Protein AF-A0A497BKS3-F1 (afdb_monomer_lite)

Structure (mmCIF, N/CA/C/O backbone):
data_AF-A0A497BKS3-F1
#
_entry.id   AF-A0A497BKS3-F1
#
loop_
_atom_site.group_PDB
_atom_site.id
_atom_site.type_symbol
_atom_site.label_atom_id
_atom_site.label_alt_id
_atom_site.label_comp_id
_atom_site.label_asym_id
_atom_site.label_entity_id
_atom_site.label_seq_id
_atom_site.pdbx_PDB_ins_code
_atom_site.Cartn_x
_atom_site.Cartn_y
_atom_site.Cartn_z
_atom_site.occupancy
_atom_site.B_iso_or_equiv
_atom_site.auth_seq_id
_atom_site.auth_comp_id
_atom_site.auth_asym_id
_atom_site.auth_atom_id
_atom_site.pdbx_PDB_model_num
ATOM 1 N N . MET A 1 1 ? -3.572 24.750 6.680 1.00 25.14 1 MET A N 1
ATOM 2 C CA . MET A 1 1 ? -2.100 24.705 6.804 1.00 25.14 1 MET A CA 1
ATOM 3 C C . MET A 1 1 ? -1.810 23.325 7.353 1.00 25.14 1 MET A C 1
ATOM 5 O O . MET A 1 1 ? -1.751 23.183 8.559 1.00 25.14 1 MET A O 1
ATOM 9 N N . GLY A 1 2 ? -1.791 22.319 6.482 1.00 28.73 2 GLY A N 1
ATOM 10 C CA . GLY A 1 2 ? -1.471 20.941 6.836 1.00 28.73 2 GLY A CA 1
ATOM 11 C C . GLY A 1 2 ? -0.106 20.646 6.243 1.00 28.73 2 GLY A C 1
ATOM 12 O O . GLY A 1 2 ? 0.082 20.780 5.038 1.00 28.73 2 GLY A O 1
ATOM 13 N N . TYR A 1 3 ? 0.873 20.403 7.099 1.00 28.45 3 TYR A N 1
ATOM 14 C CA . TYR A 1 3 ? 2.101 19.734 6.706 1.00 28.45 3 TYR A CA 1
ATOM 15 C C . TYR A 1 3 ? 2.083 18.457 7.533 1.00 28.45 3 TYR A C 1
ATOM 17 O O . TYR A 1 3 ? 2.384 18.503 8.723 1.00 28.45 3 TYR A O 1
ATOM 25 N N . ALA A 1 4 ? 1.661 17.345 6.930 1.00 34.66 4 ALA A N 1
ATOM 26 C CA . ALA A 1 4 ? 1.991 16.041 7.481 1.00 34.66 4 ALA A CA 1
ATOM 27 C C . ALA A 1 4 ? 3.530 15.965 7.528 1.00 34.66 4 ALA A C 1
ATOM 29 O O . ALA A 1 4 ? 4.181 16.273 6.520 1.00 34.66 4 ALA A O 1
ATOM 30 N N . PRO A 1 5 ? 4.150 15.686 8.686 1.00 37.88 5 PRO A N 1
ATOM 31 C CA . PRO A 1 5 ? 5.596 15.568 8.743 1.00 37.88 5 PRO A CA 1
ATOM 32 C C . PRO A 1 5 ? 6.027 14.369 7.877 1.00 37.88 5 PRO A C 1
ATOM 34 O O . PRO A 1 5 ? 5.493 13.276 8.062 1.00 37.88 5 PRO A O 1
ATOM 37 N N . PRO A 1 6 ? 6.975 14.548 6.936 1.00 40.56 6 PRO A N 1
ATOM 38 C CA . PRO A 1 6 ? 7.472 13.453 6.108 1.00 40.56 6 PRO A CA 1
ATOM 39 C C . PRO A 1 6 ? 8.180 12.404 6.970 1.00 40.56 6 PRO A C 1
ATOM 41 O O . PRO A 1 6 ? 8.740 12.727 8.021 1.00 40.56 6 PRO A O 1
ATOM 44 N N . CYS A 1 7 ? 8.248 11.163 6.483 1.00 52.78 7 CYS A N 1
ATOM 45 C CA . CYS A 1 7 ? 8.791 9.987 7.184 1.00 52.78 7 CYS A CA 1
ATOM 46 C C . CYS A 1 7 ? 10.278 10.076 7.629 1.00 52.78 7 CYS A C 1
ATOM 48 O O . CYS A 1 7 ? 10.841 9.097 8.118 1.00 52.78 7 CYS A O 1
ATOM 50 N N . SER A 1 8 ? 10.961 11.217 7.479 1.00 40.84 8 SER A N 1
ATOM 51 C CA . SER A 1 8 ? 12.393 11.363 7.751 1.00 40.84 8 SER A CA 1
ATOM 52 C C . SER A 1 8 ? 12.710 12.325 8.903 1.00 40.84 8 SER A C 1
ATOM 54 O O . SER A 1 8 ? 12.978 13.508 8.686 1.00 40.84 8 SER A O 1
ATOM 56 N N . SER A 1 9 ? 12.851 11.790 10.115 1.00 32.81 9 SER A N 1
ATOM 57 C CA . SER A 1 9 ? 13.706 12.378 11.158 1.00 32.81 9 SER A CA 1
ATOM 58 C C . SER A 1 9 ? 14.798 11.399 11.608 1.00 32.81 9 SER A C 1
ATOM 60 O O . SER A 1 9 ? 15.088 11.233 12.787 1.00 32.81 9 SER A O 1
ATOM 62 N N . SER A 1 10 ? 15.500 10.762 10.662 1.00 30.55 10 SER A N 1
ATOM 63 C CA . SER A 1 10 ? 16.844 10.254 10.963 1.00 30.55 10 SER A CA 1
ATOM 64 C C . SER A 1 10 ? 17.753 10.220 9.732 1.00 30.55 10 SER A C 1
ATOM 66 O O . SER A 1 10 ? 17.563 9.439 8.809 1.00 30.55 10 SER A O 1
ATOM 68 N N . TYR A 1 11 ? 18.801 11.052 9.730 1.00 27.12 11 TYR A N 1
ATOM 69 C CA . TYR A 1 11 ? 19.960 10.831 8.867 1.00 27.12 11 TYR A CA 1
ATOM 70 C C . TYR A 1 11 ? 21.242 10.807 9.688 1.00 27.12 11 TYR A C 1
ATOM 72 O O . TYR A 1 11 ? 21.665 11.786 10.308 1.00 27.12 11 TYR A O 1
ATOM 80 N N . ALA A 1 12 ? 21.856 9.628 9.657 1.00 26.31 12 ALA A N 1
ATOM 81 C CA . ALA A 1 12 ? 23.197 9.352 10.118 1.00 26.31 12 ALA A CA 1
ATOM 82 C C . ALA A 1 12 ? 24.221 10.245 9.400 1.00 26.31 12 ALA A C 1
ATOM 84 O O . ALA A 1 12 ? 24.181 10.457 8.189 1.00 26.31 12 ALA A O 1
ATOM 85 N N . THR A 1 13 ? 25.189 10.742 10.163 1.00 23.56 13 THR A N 1
ATOM 86 C CA . THR A 1 13 ? 26.330 11.503 9.655 1.00 23.56 13 THR A CA 1
ATOM 87 C C . THR A 1 13 ? 27.236 10.616 8.798 1.00 23.56 13 THR A C 1
ATOM 89 O O . THR A 1 13 ? 27.955 9.775 9.342 1.00 23.56 13 THR A O 1
ATOM 92 N N . ALA A 1 14 ? 27.264 10.833 7.482 1.00 25.80 14 ALA A N 1
ATOM 93 C CA . ALA A 1 14 ? 28.309 10.308 6.608 1.00 25.80 14 ALA A CA 1
ATOM 94 C C . ALA A 1 14 ? 29.429 11.350 6.448 1.00 25.80 14 ALA A C 1
ATOM 96 O O . ALA A 1 14 ? 29.218 12.477 6.001 1.00 25.80 14 ALA A O 1
ATOM 97 N N . SER A 1 15 ? 30.638 10.973 6.858 1.00 23.19 15 SER A N 1
ATOM 98 C CA . SER A 1 15 ? 31.871 11.720 6.627 1.00 23.19 15 SER A CA 1
ATOM 99 C C . SER A 1 15 ? 32.245 11.688 5.145 1.00 23.19 15 SER A C 1
ATOM 101 O O . SER A 1 15 ? 32.394 10.611 4.574 1.00 23.19 15 SER A O 1
ATOM 103 N N . VAL A 1 16 ? 32.440 12.860 4.543 1.00 23.47 16 VAL A N 1
ATOM 104 C CA . VAL A 1 16 ? 32.932 13.002 3.167 1.00 23.47 16 VAL A CA 1
ATOM 105 C C . VAL A 1 16 ? 34.448 12.799 3.153 1.00 23.47 16 VAL A C 1
ATOM 107 O O . VAL A 1 16 ? 35.199 13.691 3.554 1.00 23.47 16 VAL A O 1
ATOM 110 N N . ASP A 1 17 ? 34.897 11.635 2.688 1.00 25.89 17 ASP A N 1
ATOM 111 C CA . ASP A 1 17 ? 36.270 11.437 2.224 1.00 25.89 17 ASP A CA 1
ATOM 112 C C . ASP A 1 17 ? 36.370 11.906 0.763 1.00 25.89 17 ASP A C 1
ATOM 114 O O . ASP A 1 17 ? 35.601 11.487 -0.101 1.00 25.89 17 ASP A O 1
ATOM 118 N N . PHE A 1 18 ? 37.320 12.802 0.484 1.00 24.38 18 PHE A N 1
ATOM 119 C CA . PHE A 1 18 ? 37.656 13.223 -0.876 1.00 24.38 18 PHE A CA 1
ATOM 120 C C . PHE A 1 18 ? 38.315 12.053 -1.622 1.00 24.38 18 PHE A C 1
ATOM 122 O O . PHE A 1 18 ? 39.501 11.781 -1.429 1.00 24.38 18 PHE A O 1
ATOM 129 N N . VAL A 1 19 ? 37.558 11.386 -2.492 1.00 29.52 19 VAL A N 1
ATOM 130 C CA . VAL A 1 19 ? 38.089 10.507 -3.539 1.00 29.52 19 VAL A CA 1
ATOM 131 C C . VAL A 1 19 ? 38.097 11.313 -4.838 1.00 29.52 19 VAL A C 1
ATOM 133 O O . VAL A 1 19 ? 37.049 11.775 -5.279 1.00 29.52 19 VAL A O 1
ATOM 136 N N . GLU A 1 20 ? 39.273 11.526 -5.439 1.00 32.50 20 GLU A N 1
ATOM 137 C CA . GLU A 1 20 ? 39.366 12.005 -6.825 1.00 32.50 20 GLU A CA 1
ATOM 138 C C . GLU A 1 20 ? 38.725 10.946 -7.731 1.00 32.50 20 GLU A C 1
ATOM 140 O O . GLU A 1 20 ? 39.265 9.855 -7.918 1.00 32.50 20 GLU A O 1
ATOM 145 N N . THR A 1 21 ? 37.540 11.248 -8.254 1.00 31.16 21 THR A N 1
ATOM 146 C CA . THR A 1 21 ? 36.845 10.415 -9.232 1.00 31.16 21 THR A CA 1
ATOM 147 C C . THR A 1 21 ? 37.613 10.487 -10.551 1.00 31.16 21 THR A C 1
ATOM 149 O O . THR A 1 21 ? 37.584 11.505 -11.239 1.00 31.16 21 THR A O 1
ATOM 152 N N . ILE A 1 22 ? 38.321 9.416 -10.918 1.00 37.28 22 ILE A N 1
ATOM 153 C CA . ILE A 1 22 ? 38.728 9.210 -12.310 1.00 37.28 22 ILE A CA 1
ATOM 154 C C . ILE A 1 22 ? 37.453 8.801 -13.045 1.00 37.28 22 ILE A C 1
ATOM 156 O O . ILE A 1 22 ? 37.012 7.661 -12.923 1.00 37.28 22 ILE A O 1
ATOM 160 N N . ALA A 1 23 ? 36.829 9.741 -13.754 1.00 33.19 23 ALA A N 1
ATOM 161 C CA . ALA A 1 23 ? 35.797 9.405 -14.722 1.00 33.19 23 ALA A CA 1
ATOM 162 C C . ALA A 1 23 ? 36.478 8.628 -15.855 1.00 33.19 23 ALA A C 1
ATOM 164 O O . ALA A 1 23 ? 37.223 9.201 -16.649 1.00 33.19 23 ALA A O 1
ATOM 165 N N . VAL A 1 24 ? 36.286 7.310 -15.885 1.00 37.81 24 VAL A N 1
ATOM 166 C CA . VAL A 1 24 ? 36.506 6.550 -17.113 1.00 37.81 24 VAL A CA 1
ATOM 167 C C . VAL A 1 24 ? 35.293 6.877 -17.982 1.00 37.81 24 VAL A C 1
ATOM 169 O O . VAL A 1 24 ? 34.177 6.625 -17.524 1.00 37.81 24 VAL A O 1
ATOM 172 N N . PRO A 1 25 ? 35.452 7.505 -19.158 1.00 35.88 25 PRO A N 1
ATOM 173 C CA . PRO A 1 25 ? 34.321 7.692 -20.055 1.00 35.88 25 PRO A CA 1
ATOM 174 C C . PRO A 1 25 ? 33.686 6.319 -20.312 1.00 35.88 25 PRO A C 1
ATOM 176 O O . PRO A 1 25 ? 34.394 5.342 -20.546 1.00 35.88 25 PRO A O 1
ATOM 179 N N . HIS A 1 26 ? 32.359 6.234 -20.226 1.00 38.53 26 HIS A N 1
ATOM 180 C CA . HIS A 1 26 ? 31.582 4.996 -20.390 1.00 38.53 26 HIS A CA 1
ATOM 181 C C . HIS A 1 26 ? 31.691 4.363 -21.795 1.00 38.53 26 HIS A C 1
ATOM 183 O O . HIS A 1 26 ? 31.043 3.358 -22.077 1.00 38.53 26 HIS A O 1
ATOM 189 N N . VAL A 1 27 ? 32.530 4.909 -22.675 1.00 46.00 27 VAL A N 1
ATOM 190 C CA . VAL A 1 27 ? 32.670 4.484 -24.063 1.00 46.00 27 VAL A CA 1
ATOM 191 C C . VAL A 1 27 ? 33.885 3.554 -24.195 1.00 46.00 27 VAL A C 1
ATOM 193 O O . VAL A 1 27 ? 35.024 3.968 -23.988 1.00 46.00 27 VAL A O 1
ATOM 196 N N . GLY A 1 28 ? 33.646 2.281 -24.533 1.00 55.97 28 GLY A N 1
ATOM 197 C CA . GLY A 1 28 ? 34.661 1.404 -25.136 1.00 55.97 28 GLY A CA 1
ATOM 198 C C . GLY A 1 28 ? 35.427 0.419 -24.241 1.00 55.97 28 GLY A C 1
ATOM 199 O O . GLY A 1 28 ? 36.244 -0.336 -24.767 1.00 55.97 28 GLY A O 1
ATOM 200 N N . VAL A 1 29 ? 35.205 0.360 -22.921 1.00 61.00 29 VAL A N 1
ATOM 201 C CA . VAL A 1 29 ? 35.934 -0.599 -22.059 1.00 61.00 29 VAL A CA 1
ATOM 202 C C . VAL A 1 29 ? 35.124 -1.882 -21.844 1.00 61.00 29 VAL A C 1
ATOM 204 O O . VAL A 1 29 ? 34.075 -1.864 -21.204 1.00 61.00 29 VAL A O 1
ATOM 207 N N . ALA A 1 30 ? 35.645 -3.006 -22.346 1.00 68.19 30 ALA A N 1
ATOM 208 C CA . ALA A 1 30 ? 35.008 -4.320 -22.238 1.00 68.19 30 ALA A CA 1
ATOM 209 C C . ALA A 1 30 ? 34.857 -4.815 -20.778 1.00 68.19 30 ALA A C 1
ATOM 211 O O . ALA A 1 30 ? 35.669 -4.452 -19.927 1.00 68.19 30 ALA A O 1
ATOM 212 N N . PRO A 1 31 ? 33.892 -5.704 -20.472 1.00 78.00 31 PRO A N 1
ATOM 213 C CA . PRO A 1 31 ? 33.774 -6.380 -19.180 1.00 78.00 31 PRO A CA 1
ATOM 214 C C . PRO A 1 31 ? 35.076 -7.046 -18.721 1.00 78.00 31 PRO A C 1
ATOM 216 O O . PRO A 1 31 ? 35.797 -7.650 -19.520 1.00 78.00 31 PRO A O 1
ATOM 219 N N . GLY A 1 32 ? 35.358 -6.987 -17.417 1.00 75.62 32 GLY A N 1
ATOM 220 C CA . GLY A 1 32 ? 36.520 -7.636 -16.808 1.00 75.62 32 GLY A CA 1
ATOM 221 C C . GLY A 1 32 ? 37.460 -6.693 -16.056 1.00 75.62 32 GLY A C 1
ATOM 222 O O . GLY A 1 32 ? 37.139 -5.545 -15.756 1.00 75.62 32 GLY A O 1
ATOM 223 N N . GLU A 1 33 ? 38.626 -7.221 -15.688 1.00 75.06 33 GLU A N 1
ATOM 224 C CA . GLU A 1 33 ? 39.618 -6.517 -14.876 1.00 75.06 33 GLU A CA 1
ATOM 225 C C . GLU A 1 33 ? 40.635 -5.791 -15.769 1.00 75.06 33 GLU A C 1
ATOM 227 O O . GLU A 1 33 ? 41.401 -6.420 -16.501 1.00 75.06 33 GLU A O 1
ATOM 232 N N . HIS A 1 34 ? 40.669 -4.463 -15.672 1.00 74.19 34 HIS A N 1
ATOM 233 C CA . HIS A 1 34 ? 41.583 -3.600 -16.420 1.00 74.19 34 HIS A CA 1
ATOM 234 C C . HIS A 1 34 ? 42.559 -2.923 -15.472 1.00 74.19 34 HIS A C 1
ATOM 236 O O . HIS A 1 34 ? 42.179 -2.466 -14.397 1.00 74.19 34 HIS A O 1
ATOM 242 N N . SER A 1 35 ? 43.832 -2.860 -15.854 1.00 73.88 35 SER A N 1
ATOM 243 C CA . SER A 1 35 ? 44.886 -2.248 -15.039 1.00 73.88 35 SER A CA 1
ATOM 244 C C . SER A 1 35 ? 45.555 -1.109 -15.798 1.00 73.88 35 SER A C 1
ATOM 246 O O . SER A 1 35 ? 46.103 -1.323 -16.877 1.00 73.88 35 SER A O 1
ATOM 248 N N . PHE A 1 36 ? 45.560 0.084 -15.207 1.00 66.81 36 PHE A N 1
ATOM 249 C CA . PHE A 1 36 ? 46.140 1.299 -15.778 1.00 66.81 36 PHE A CA 1
ATOM 250 C C . PHE A 1 36 ? 47.328 1.775 -14.939 1.00 66.81 36 PHE A C 1
ATOM 252 O O . PHE A 1 36 ? 47.283 1.747 -13.712 1.00 66.81 36 PHE A O 1
ATOM 259 N N . GLU A 1 37 ? 48.396 2.244 -15.582 1.00 66.50 37 GLU A N 1
ATOM 260 C CA . GLU A 1 37 ? 49.531 2.878 -14.898 1.00 66.50 37 GLU A CA 1
ATOM 261 C C . GLU A 1 37 ? 49.322 4.397 -14.846 1.00 66.50 37 GLU A C 1
ATOM 263 O O . GLU A 1 37 ? 49.525 5.099 -15.837 1.00 66.50 37 GLU A O 1
ATOM 268 N N . VAL A 1 38 ? 48.957 4.929 -13.681 1.00 59.72 38 VAL A N 1
ATOM 269 C CA . VAL A 1 38 ? 48.827 6.375 -13.469 1.00 59.72 38 VAL A CA 1
ATOM 270 C C . VAL A 1 38 ? 50.166 6.933 -12.997 1.00 59.72 38 VAL A C 1
ATOM 272 O O . VAL A 1 38 ? 50.662 6.592 -11.923 1.00 59.72 38 VAL A O 1
ATOM 275 N N . SER A 1 39 ? 50.765 7.799 -13.814 1.00 58.97 39 SER A N 1
ATOM 276 C CA . SER A 1 39 ? 52.005 8.507 -13.485 1.00 58.97 39 SER A CA 1
ATOM 277 C C . SER A 1 39 ? 51.697 9.891 -12.916 1.00 58.97 39 SER A C 1
ATOM 279 O O . SER A 1 39 ? 51.091 10.709 -13.600 1.00 58.97 39 SER A O 1
ATOM 281 N N . TYR A 1 40 ? 52.173 10.202 -11.710 1.00 57.84 40 TYR A N 1
ATOM 282 C CA . TYR A 1 40 ? 52.029 11.529 -11.106 1.00 57.84 40 TYR A CA 1
ATOM 283 C C . TYR A 1 40 ? 53.370 12.102 -10.634 1.00 57.84 40 TYR A C 1
ATOM 285 O O . TYR A 1 40 ? 54.300 11.391 -10.240 1.00 57.84 40 TYR A O 1
ATOM 293 N N . LEU A 1 41 ? 53.491 13.429 -10.709 1.00 47.75 41 LEU A N 1
ATOM 294 C CA . LEU A 1 41 ? 54.695 14.156 -10.315 1.00 47.75 41 LEU A CA 1
ATOM 295 C C . LEU A 1 41 ? 54.733 14.356 -8.798 1.00 47.75 41 LEU A C 1
ATOM 297 O O . LEU A 1 41 ? 53.869 15.007 -8.215 1.00 47.75 41 LEU A O 1
ATOM 301 N N . ILE A 1 42 ? 55.802 13.884 -8.163 1.00 48.81 42 ILE A N 1
ATOM 302 C CA . ILE A 1 42 ? 56.135 14.220 -6.780 1.00 48.81 42 ILE A CA 1
ATOM 303 C C . ILE A 1 42 ? 57.217 15.307 -6.813 1.00 48.81 42 ILE A C 1
ATOM 305 O O . ILE A 1 42 ? 58.421 15.045 -6.874 1.00 48.81 42 ILE A O 1
ATOM 309 N N . GLY A 1 43 ? 56.777 16.567 -6.788 1.00 52.31 43 GLY A N 1
ATOM 310 C CA . GLY A 1 43 ? 57.653 17.736 -6.902 1.00 52.31 43 GLY A CA 1
ATOM 311 C C . GLY A 1 43 ? 58.213 17.954 -8.316 1.00 52.31 43 GLY A C 1
ATOM 312 O O . GLY A 1 43 ? 57.792 17.333 -9.282 1.00 52.31 43 GLY A O 1
ATOM 313 N N . ALA A 1 44 ? 59.184 18.863 -8.456 1.00 49.31 44 ALA A N 1
ATOM 314 C CA . ALA A 1 44 ? 59.601 19.391 -9.764 1.00 49.31 44 ALA A CA 1
ATOM 315 C C . ALA A 1 44 ? 60.424 18.431 -10.657 1.00 49.31 44 ALA A C 1
ATOM 317 O O . ALA A 1 44 ? 60.839 18.839 -11.738 1.00 49.31 44 ALA A O 1
ATOM 318 N N . THR A 1 45 ? 60.738 17.204 -10.213 1.00 45.91 45 THR A N 1
ATOM 319 C CA . THR A 1 45 ? 61.678 16.316 -10.943 1.00 45.91 45 THR A CA 1
ATOM 320 C C . THR A 1 45 ? 61.448 14.803 -10.809 1.00 45.91 45 THR A C 1
ATOM 322 O O . THR A 1 45 ? 62.165 14.056 -11.471 1.00 45.91 45 THR A O 1
ATOM 325 N N . ALA A 1 46 ? 60.502 14.318 -9.995 1.00 40.84 46 ALA A N 1
ATOM 326 C CA . ALA A 1 46 ? 60.291 12.878 -9.794 1.00 40.84 46 ALA A CA 1
ATOM 327 C C . ALA A 1 46 ? 58.885 12.452 -10.232 1.00 40.84 46 ALA A C 1
ATOM 329 O O . ALA A 1 46 ? 57.910 13.079 -9.832 1.00 40.84 46 ALA A O 1
ATOM 330 N N . ILE A 1 47 ? 58.798 11.384 -11.026 1.00 49.88 47 ILE A N 1
ATOM 331 C CA . ILE A 1 47 ? 57.544 10.752 -11.456 1.00 49.88 47 ILE A CA 1
ATOM 332 C C . ILE A 1 47 ? 57.387 9.456 -10.654 1.00 49.88 47 ILE A C 1
ATOM 334 O O . ILE A 1 47 ? 58.325 8.658 -10.598 1.00 49.88 47 ILE A O 1
ATOM 338 N N . ALA A 1 48 ? 56.237 9.275 -10.008 1.00 55.78 48 ALA A N 1
ATOM 339 C CA . ALA A 1 48 ? 55.823 8.024 -9.383 1.00 55.78 48 ALA A CA 1
ATOM 340 C C . ALA A 1 48 ? 54.694 7.399 -10.208 1.00 55.78 48 ALA A C 1
ATOM 342 O O . ALA A 1 48 ? 53.837 8.124 -10.705 1.00 55.78 48 ALA A O 1
ATOM 343 N N . THR A 1 49 ? 54.704 6.075 -10.346 1.00 60.44 49 THR A N 1
ATOM 344 C CA . THR A 1 49 ? 53.645 5.307 -11.011 1.00 60.44 49 THR A CA 1
ATOM 345 C C . THR A 1 49 ? 52.848 4.507 -9.991 1.00 60.44 49 THR A C 1
ATOM 347 O O . THR A 1 49 ? 53.424 3.885 -9.094 1.00 60.44 49 THR A O 1
ATOM 350 N N . GLN A 1 50 ? 51.527 4.515 -10.140 1.00 67.44 50 GLN A N 1
ATOM 351 C CA . GLN A 1 50 ? 50.596 3.668 -9.407 1.00 67.44 50 GLN A CA 1
ATOM 352 C C . GLN A 1 50 ? 49.760 2.871 -10.403 1.00 67.44 50 GLN A C 1
ATOM 354 O O . GLN A 1 50 ? 49.141 3.444 -11.294 1.00 67.44 50 GLN A O 1
ATOM 359 N N . THR A 1 51 ? 49.723 1.553 -10.231 1.00 68.44 51 THR A N 1
ATOM 360 C CA . THR A 1 51 ? 48.784 0.704 -10.960 1.00 68.44 51 THR A CA 1
ATOM 361 C C . THR A 1 51 ? 47.402 0.840 -10.319 1.00 68.44 51 THR A C 1
ATOM 363 O O . THR A 1 51 ? 47.249 0.585 -9.121 1.00 68.44 51 THR A O 1
ATOM 366 N N . VAL A 1 52 ? 46.413 1.266 -11.098 1.00 67.19 52 VAL A N 1
ATOM 367 C CA . VAL A 1 52 ? 44.998 1.337 -10.721 1.00 67.19 52 VAL A CA 1
ATOM 368 C C . VAL A 1 52 ? 44.270 0.218 -11.450 1.00 67.19 52 VAL A C 1
ATOM 370 O O . VAL A 1 52 ? 44.302 0.161 -12.677 1.00 67.19 52 VAL A O 1
ATOM 373 N N . THR A 1 53 ? 43.633 -0.670 -10.695 1.00 67.19 53 THR A N 1
ATOM 374 C CA . THR A 1 53 ? 42.807 -1.748 -11.242 1.00 67.19 53 THR A CA 1
ATOM 375 C C . THR A 1 53 ? 41.341 -1.344 -11.163 1.00 67.19 53 THR A C 1
ATOM 377 O O . THR A 1 53 ? 40.868 -0.966 -10.092 1.00 67.19 53 THR A O 1
ATOM 380 N N . ILE A 1 54 ? 40.631 -1.432 -12.282 1.00 61.28 54 ILE A N 1
ATOM 381 C CA . ILE A 1 54 ? 39.196 -1.173 -12.394 1.00 61.28 54 ILE A CA 1
ATOM 382 C C . ILE A 1 54 ? 38.535 -2.475 -12.841 1.00 61.28 54 ILE A C 1
ATOM 384 O O . ILE A 1 54 ? 39.007 -3.130 -13.769 1.00 61.28 54 ILE A O 1
ATOM 388 N N . THR A 1 55 ? 37.468 -2.879 -12.158 1.00 65.12 55 THR A N 1
ATOM 389 C CA . THR A 1 55 ? 36.633 -4.010 -12.576 1.00 65.12 55 THR A CA 1
ATOM 390 C C . THR A 1 55 ? 35.394 -3.453 -13.251 1.00 65.12 55 THR A C 1
ATOM 392 O O . THR A 1 55 ? 34.596 -2.775 -12.608 1.00 65.12 55 THR A O 1
ATOM 395 N N . VAL A 1 56 ? 35.261 -3.716 -14.545 1.00 66.50 56 VAL A N 1
ATOM 396 C CA . VAL A 1 56 ? 34.062 -3.393 -15.319 1.00 66.50 56 VAL A CA 1
ATOM 397 C C . VAL A 1 56 ? 33.042 -4.515 -15.087 1.00 66.50 56 VAL A C 1
ATOM 399 O O . VAL A 1 56 ? 33.455 -5.683 -15.065 1.00 66.50 56 VAL A O 1
ATOM 402 N N . PRO A 1 57 ? 31.751 -4.194 -14.866 1.00 63.84 57 PRO A N 1
ATOM 403 C CA . PRO A 1 57 ? 30.712 -5.183 -14.590 1.00 63.84 57 PRO A CA 1
ATOM 404 C C . PRO A 1 57 ? 30.626 -6.288 -15.660 1.00 63.84 57 PRO A C 1
ATOM 406 O O . PRO A 1 57 ? 31.137 -6.114 -16.769 1.00 63.84 57 PRO A O 1
ATOM 409 N N . PRO A 1 58 ? 30.001 -7.439 -15.332 1.00 73.56 58 PRO A N 1
ATOM 410 C CA . PRO A 1 58 ? 29.683 -8.488 -16.305 1.00 73.56 58 PRO A CA 1
ATOM 411 C C . PRO A 1 58 ? 28.932 -7.929 -17.521 1.00 73.56 58 PRO A C 1
ATOM 413 O O . PRO A 1 58 ? 28.407 -6.823 -17.471 1.00 73.56 58 PRO A O 1
ATOM 416 N N . SER A 1 59 ? 28.863 -8.696 -18.615 1.00 85.12 59 SER A N 1
ATOM 417 C CA . SER A 1 59 ? 28.258 -8.252 -19.884 1.00 85.12 59 SER A CA 1
ATOM 418 C C . SER A 1 59 ? 26.794 -7.804 -19.782 1.00 85.12 59 SER A C 1
ATOM 420 O O . SER A 1 59 ? 26.286 -7.196 -20.716 1.00 85.12 59 SER A O 1
ATOM 422 N N . VAL A 1 60 ? 26.134 -8.046 -18.650 1.00 90.06 60 VAL A N 1
ATOM 423 C CA . VAL A 1 60 ? 24.931 -7.339 -18.212 1.00 90.06 60 VAL A CA 1
ATOM 424 C C . VAL A 1 60 ? 25.019 -7.051 -16.712 1.00 90.06 60 VAL A C 1
ATOM 426 O O . VAL A 1 60 ? 25.514 -7.878 -15.945 1.00 90.06 60 VAL A O 1
ATOM 429 N N . SER A 1 61 ? 24.541 -5.885 -16.280 1.00 86.75 61 SER A N 1
ATOM 430 C CA . SER A 1 61 ? 24.497 -5.469 -14.878 1.00 86.75 61 SER A CA 1
ATOM 431 C C . SER A 1 61 ? 23.090 -5.011 -14.480 1.00 86.75 61 SER A C 1
ATOM 433 O O . SER A 1 61 ? 22.574 -4.117 -15.144 1.00 86.75 61 SER A O 1
ATOM 435 N N . PRO A 1 62 ? 22.497 -5.542 -13.390 1.00 88.19 62 PRO A N 1
ATOM 436 C CA . PRO A 1 62 ? 22.977 -6.698 -12.624 1.00 88.19 62 PRO A CA 1
ATOM 437 C C . PRO A 1 62 ? 22.968 -7.986 -13.471 1.00 88.19 62 PRO A C 1
ATOM 439 O O . PRO A 1 62 ? 22.155 -8.119 -14.373 1.00 88.19 62 PRO A O 1
ATOM 442 N N . ALA A 1 63 ? 23.851 -8.948 -13.190 1.00 85.81 63 ALA A N 1
ATOM 443 C CA . ALA A 1 63 ? 23.869 -10.239 -13.905 1.00 85.81 63 ALA A CA 1
ATOM 444 C C . ALA A 1 63 ? 22.895 -11.277 -13.327 1.00 85.81 63 ALA A C 1
ATOM 446 O O . ALA A 1 63 ? 22.566 -12.261 -13.984 1.00 85.81 63 ALA A O 1
ATOM 447 N N . THR A 1 64 ? 22.436 -11.053 -12.099 1.00 89.38 64 THR A N 1
ATOM 448 C CA . THR A 1 64 ? 21.495 -11.930 -11.407 1.00 89.38 64 THR A CA 1
ATOM 449 C C . THR A 1 64 ? 20.490 -11.073 -10.654 1.00 89.38 64 THR A C 1
ATOM 451 O O . THR A 1 64 ? 20.871 -10.062 -10.056 1.00 89.38 64 THR A O 1
ATOM 454 N N . ILE A 1 65 ? 19.228 -11.484 -10.672 1.00 88.88 65 ILE A N 1
ATOM 455 C CA . ILE A 1 65 ? 18.171 -10.972 -9.807 1.00 88.88 65 ILE A CA 1
ATOM 456 C C . ILE A 1 65 ? 17.639 -12.149 -9.000 1.00 88.88 65 ILE A C 1
ATOM 458 O O . ILE A 1 65 ? 17.140 -13.116 -9.565 1.00 88.88 65 ILE A O 1
ATOM 462 N N . GLU A 1 66 ? 17.715 -12.047 -7.682 1.00 89.88 66 GLU A N 1
ATOM 463 C CA . GLU A 1 66 ? 17.011 -12.939 -6.765 1.00 89.88 66 GLU A CA 1
ATOM 464 C C . GLU A 1 66 ? 16.169 -12.043 -5.864 1.00 89.88 66 GLU A C 1
ATOM 466 O O . GLU A 1 66 ? 16.720 -11.215 -5.133 1.00 89.88 66 GLU A O 1
ATOM 471 N N . THR A 1 67 ? 14.846 -12.149 -5.958 1.00 84.62 67 THR A N 1
ATOM 472 C CA . THR A 1 67 ? 13.946 -11.344 -5.129 1.00 84.62 67 THR A CA 1
ATOM 473 C C . THR A 1 67 ? 12.697 -12.112 -4.735 1.00 84.62 67 THR A C 1
ATOM 475 O O . THR A 1 67 ? 12.285 -13.083 -5.372 1.00 84.62 67 THR A O 1
ATOM 478 N N . GLU A 1 68 ? 12.094 -11.639 -3.661 1.00 84.75 68 GLU A N 1
ATOM 479 C CA . GLU A 1 68 ? 10.803 -12.069 -3.161 1.00 84.75 68 GLU A CA 1
ATOM 480 C C . GLU A 1 68 ? 9.753 -11.051 -3.602 1.00 84.75 68 GLU A C 1
ATOM 482 O O . GLU A 1 68 ? 9.971 -9.849 -3.455 1.00 84.75 68 GLU A O 1
ATOM 487 N N . LEU A 1 69 ? 8.648 -11.528 -4.168 1.00 82.88 69 LEU A N 1
ATOM 488 C CA . LEU A 1 69 ? 7.518 -10.711 -4.602 1.00 82.88 69 LEU A CA 1
ATOM 489 C C . LEU A 1 69 ? 6.216 -11.413 -4.225 1.00 82.88 69 LEU A C 1
ATOM 491 O O . LEU A 1 69 ? 6.165 -12.633 -4.093 1.00 82.88 69 LEU A O 1
ATOM 495 N N . TYR A 1 70 ? 5.152 -10.648 -4.068 1.00 83.31 70 TYR A N 1
ATOM 496 C CA . TYR A 1 70 ? 3.821 -11.158 -3.767 1.00 83.31 70 TYR A CA 1
ATOM 497 C C . TYR A 1 70 ? 2.911 -10.927 -4.974 1.00 83.31 70 TYR A C 1
ATOM 499 O O . TYR A 1 70 ? 3.211 -10.060 -5.798 1.00 83.31 70 TYR A O 1
ATOM 507 N N . PRO A 1 71 ? 1.804 -11.677 -5.116 1.00 80.19 71 PRO A N 1
ATOM 508 C CA . PRO A 1 71 ? 0.794 -11.354 -6.120 1.00 80.19 71 PRO A CA 1
ATOM 509 C C . PRO A 1 71 ? 0.411 -9.863 -6.065 1.00 80.19 71 PRO A C 1
ATOM 511 O O . PRO A 1 71 ? 0.242 -9.302 -4.980 1.00 80.19 71 PRO A O 1
ATOM 514 N N . GLY A 1 72 ? 0.384 -9.220 -7.234 1.00 75.62 72 GLY A N 1
ATOM 515 C CA . GLY A 1 72 ? 0.169 -7.780 -7.408 1.00 75.62 72 GLY A CA 1
ATOM 516 C C . GLY A 1 72 ? 1.438 -6.912 -7.383 1.00 75.62 72 GLY A C 1
ATOM 517 O O . GLY A 1 72 ? 1.369 -5.733 -7.738 1.00 75.62 72 GLY A O 1
ATOM 518 N N . ASP A 1 73 ? 2.603 -7.447 -7.000 1.00 79.50 73 ASP A N 1
ATOM 519 C CA . ASP A 1 73 ? 3.846 -6.667 -6.943 1.00 79.50 73 ASP A CA 1
ATOM 520 C C . ASP A 1 73 ? 4.499 -6.470 -8.311 1.00 79.50 73 ASP A C 1
ATOM 522 O O . ASP A 1 73 ? 4.513 -7.366 -9.151 1.00 79.50 73 ASP A O 1
ATOM 526 N N . CYS A 1 74 ? 5.141 -5.313 -8.483 1.00 81.94 74 CYS A N 1
ATOM 527 C CA . CYS A 1 74 ? 6.024 -5.016 -9.606 1.00 81.94 74 CYS A CA 1
ATOM 528 C C . CYS A 1 74 ? 7.338 -4.404 -9.109 1.00 81.94 74 CYS A C 1
ATOM 530 O O . CYS A 1 74 ? 7.335 -3.610 -8.165 1.00 81.94 74 CYS A O 1
ATOM 532 N N . ILE A 1 75 ? 8.443 -4.716 -9.785 1.00 82.69 75 ILE A N 1
ATOM 533 C CA . ILE A 1 75 ? 9.736 -4.046 -9.607 1.00 82.69 75 ILE A CA 1
ATOM 534 C C . ILE A 1 75 ? 10.291 -3.570 -10.945 1.00 82.69 75 ILE A C 1
ATOM 536 O O . ILE A 1 75 ? 10.163 -4.262 -11.950 1.00 82.69 75 ILE A O 1
ATOM 540 N N . ASP A 1 76 ? 10.965 -2.421 -10.923 1.00 85.81 76 ASP A N 1
ATOM 541 C CA . ASP A 1 76 ? 11.740 -1.914 -12.052 1.00 85.81 76 ASP A CA 1
ATOM 542 C C . ASP A 1 76 ? 13.234 -2.048 -11.754 1.00 85.81 76 ASP A C 1
ATOM 544 O O . ASP A 1 76 ? 13.725 -1.619 -10.705 1.00 85.81 76 ASP A O 1
ATOM 548 N N . VAL A 1 77 ? 13.981 -2.622 -12.693 1.00 85.38 77 VAL A N 1
ATOM 549 C CA . VAL A 1 77 ? 15.423 -2.830 -12.580 1.00 85.38 77 VAL A CA 1
ATOM 550 C C . VAL A 1 77 ? 16.121 -2.234 -13.793 1.00 85.38 77 VAL A C 1
ATOM 552 O O . VAL A 1 77 ? 16.003 -2.732 -14.911 1.00 85.38 77 VAL A O 1
ATOM 555 N N . VAL A 1 78 ? 16.905 -1.179 -13.562 1.00 87.69 78 VAL A N 1
ATOM 556 C CA . VAL A 1 78 ? 17.770 -0.599 -14.596 1.00 87.69 78 VAL A CA 1
ATOM 557 C C . VAL A 1 78 ? 18.895 -1.580 -14.922 1.00 87.69 78 VAL A C 1
ATOM 559 O O . VAL A 1 78 ? 19.595 -2.065 -14.028 1.00 87.69 78 VAL A O 1
ATOM 562 N N . LYS A 1 79 ? 19.055 -1.870 -16.210 1.00 85.56 79 LYS A N 1
ATOM 563 C CA . LYS A 1 79 ? 20.064 -2.758 -16.779 1.00 85.56 79 LYS A CA 1
ATOM 564 C C . LYS A 1 79 ? 21.021 -1.974 -17.639 1.00 85.56 79 LYS A C 1
ATOM 566 O O . LYS A 1 79 ? 20.567 -1.190 -18.459 1.00 85.56 79 LYS A O 1
ATOM 571 N N . SER A 1 80 ? 22.296 -2.320 -17.549 1.00 90.31 80 SER A N 1
ATOM 572 C CA . SER A 1 80 ? 23.297 -1.955 -18.550 1.00 90.31 80 SER A CA 1
ATOM 573 C C . SER A 1 80 ? 23.828 -3.219 -19.209 1.00 90.31 80 SER A C 1
ATOM 575 O O . SER A 1 80 ? 24.236 -4.150 -18.513 1.00 90.31 80 SER A O 1
ATOM 577 N N . VAL A 1 81 ? 23.823 -3.262 -20.538 1.00 91.88 81 VAL A N 1
ATOM 578 C CA . VAL A 1 81 ? 24.211 -4.411 -21.365 1.00 91.88 81 VAL A CA 1
ATOM 579 C C . VAL A 1 81 ? 25.395 -4.023 -22.238 1.00 91.88 81 VAL A C 1
ATOM 581 O O . VAL A 1 81 ? 25.363 -3.015 -22.940 1.00 91.88 81 VAL A O 1
ATOM 584 N N . TRP A 1 82 ? 26.446 -4.834 -22.201 1.00 90.31 82 TRP A N 1
ATOM 585 C CA . TRP A 1 82 ? 27.621 -4.674 -23.042 1.00 90.31 82 TRP A CA 1
ATOM 586 C C . TRP A 1 82 ? 27.398 -5.325 -24.401 1.00 90.31 82 TRP A C 1
ATOM 588 O O . TRP A 1 82 ? 27.116 -6.522 -24.493 1.00 90.31 82 TRP A O 1
ATOM 598 N N . VAL A 1 83 ? 27.624 -4.557 -25.458 1.00 87.75 83 VAL A N 1
ATOM 599 C CA . VAL A 1 83 ? 27.596 -5.031 -26.838 1.00 87.75 83 VAL A CA 1
ATOM 600 C C . VAL A 1 83 ? 29.036 -5.298 -27.276 1.00 87.75 83 VAL A C 1
ATOM 602 O O . VAL A 1 83 ? 29.794 -4.352 -27.487 1.00 87.75 83 VAL A O 1
ATOM 605 N N . PRO A 1 84 ? 29.479 -6.562 -27.396 1.00 80.62 84 PRO A N 1
ATOM 606 C CA . PRO A 1 84 ? 30.863 -6.871 -27.735 1.00 80.62 84 PRO A CA 1
ATOM 607 C C . PRO A 1 84 ? 31.212 -6.486 -29.175 1.00 80.62 84 PRO A C 1
ATOM 609 O O . PRO A 1 84 ? 30.391 -6.602 -30.083 1.00 80.62 84 PRO A O 1
ATOM 612 N N . SER A 1 85 ? 32.472 -6.098 -29.390 1.00 75.50 85 SER A N 1
ATOM 613 C CA . SER A 1 85 ? 33.052 -5.972 -30.730 1.00 75.50 85 SER A CA 1
ATOM 614 C C . SER A 1 85 ? 32.942 -7.291 -31.499 1.00 75.50 85 SER A C 1
ATOM 616 O O . SER A 1 85 ? 33.154 -8.368 -30.931 1.00 75.50 85 SER A O 1
ATOM 618 N N . LEU A 1 86 ? 32.652 -7.209 -32.799 1.00 71.00 86 LEU A N 1
ATOM 619 C CA . LEU A 1 86 ? 32.622 -8.392 -33.654 1.00 71.00 86 LEU A CA 1
ATOM 620 C C . LEU A 1 86 ? 34.021 -9.037 -33.734 1.00 71.00 86 LEU A C 1
ATOM 622 O O . LEU A 1 86 ? 35.027 -8.325 -33.815 1.00 71.00 86 LEU A O 1
ATOM 626 N N . PRO A 1 87 ? 34.117 -10.380 -33.729 1.00 68.19 87 PRO A N 1
ATOM 627 C CA . PRO A 1 87 ? 35.363 -11.077 -34.026 1.00 68.19 87 PRO A CA 1
ATOM 628 C C . PRO A 1 87 ? 35.940 -10.634 -35.374 1.00 68.19 87 PRO A C 1
ATOM 630 O O . PRO A 1 87 ? 35.202 -10.468 -36.340 1.00 68.19 87 PRO A O 1
ATOM 633 N N . SER A 1 88 ? 37.264 -10.491 -35.468 1.00 65.12 88 SER A N 1
ATOM 634 C CA . SER A 1 88 ? 37.928 -9.938 -36.660 1.00 65.12 88 SER A CA 1
ATOM 635 C C . SER A 1 88 ? 37.787 -10.780 -37.933 1.00 65.12 88 SER A C 1
ATOM 637 O O . SER A 1 88 ? 38.036 -10.280 -39.025 1.00 65.12 88 SER A O 1
ATOM 639 N N . ASP A 1 89 ? 37.402 -12.051 -37.816 1.00 66.31 89 ASP A N 1
ATOM 640 C CA . ASP A 1 89 ? 37.031 -12.924 -38.933 1.00 66.31 89 ASP A CA 1
ATOM 641 C C . ASP A 1 89 ? 35.577 -12.739 -39.400 1.00 66.31 89 ASP A C 1
ATOM 643 O O . ASP A 1 89 ? 35.206 -13.262 -40.451 1.00 66.31 89 ASP A O 1
ATOM 647 N N . LEU A 1 90 ? 34.778 -11.994 -38.635 1.00 65.19 90 LEU A N 1
ATOM 648 C CA . LEU A 1 90 ? 33.376 -11.663 -38.891 1.00 65.19 90 LEU A CA 1
ATOM 649 C C . LEU A 1 90 ? 33.151 -10.161 -39.137 1.00 65.19 90 LEU A C 1
ATOM 651 O O . LEU A 1 90 ? 32.074 -9.796 -39.605 1.00 65.19 90 LEU A O 1
ATOM 655 N N . THR A 1 91 ? 34.137 -9.302 -38.852 1.00 69.62 91 THR A N 1
ATOM 656 C CA . THR A 1 91 ? 34.103 -7.870 -39.182 1.00 69.62 91 THR A CA 1
ATOM 657 C C . THR A 1 91 ? 34.370 -7.672 -40.682 1.00 69.62 91 THR A C 1
ATOM 659 O O . THR A 1 91 ? 35.461 -8.023 -41.147 1.00 69.62 91 THR A O 1
ATOM 662 N N . PRO A 1 92 ? 33.428 -7.117 -41.466 1.00 72.75 92 PRO A N 1
ATOM 663 C CA . PRO A 1 92 ? 33.680 -6.825 -42.872 1.00 72.75 92 PRO A CA 1
ATOM 664 C C . PRO A 1 92 ? 34.773 -5.750 -43.017 1.00 72.75 92 PRO A C 1
ATOM 666 O O . PRO A 1 92 ? 34.911 -4.888 -42.142 1.00 72.75 92 PRO A O 1
ATOM 669 N N . PRO A 1 93 ? 35.559 -5.760 -44.109 1.00 85.75 93 PRO A N 1
ATOM 670 C CA . PRO A 1 93 ? 36.484 -4.672 -44.388 1.00 85.75 93 PRO A CA 1
ATOM 671 C C . PRO A 1 93 ? 35.750 -3.330 -44.508 1.00 85.75 93 PRO A C 1
ATOM 673 O O . PRO A 1 93 ? 34.606 -3.293 -44.953 1.00 85.75 93 PRO A O 1
ATOM 676 N N . ALA A 1 94 ? 36.411 -2.223 -44.168 1.00 87.75 94 ALA A N 1
ATOM 677 C CA . ALA A 1 94 ? 35.824 -0.885 -44.286 1.00 87.75 94 ALA A CA 1
ATOM 678 C C . ALA A 1 94 ? 36.652 0.032 -45.193 1.00 87.75 94 ALA A C 1
ATOM 680 O O . ALA A 1 94 ? 37.884 0.052 -45.151 1.00 87.75 94 ALA A O 1
ATOM 681 N N . ASP A 1 95 ? 35.967 0.811 -46.015 1.00 93.25 95 ASP A N 1
ATOM 682 C CA . ASP A 1 95 ? 36.542 1.865 -46.840 1.00 93.25 95 ASP A CA 1
ATOM 683 C C . ASP A 1 95 ? 35.963 3.195 -46.364 1.00 93.25 95 ASP A C 1
ATOM 685 O O . ASP A 1 95 ? 34.785 3.471 -46.585 1.00 93.25 95 ASP A O 1
ATOM 689 N N . VAL A 1 96 ? 36.789 3.994 -45.686 1.00 92.88 96 VAL A N 1
ATOM 690 C CA . VAL A 1 96 ? 36.364 5.237 -45.029 1.00 92.88 96 VAL A CA 1
ATOM 691 C C . VAL A 1 96 ? 36.912 6.432 -45.799 1.00 92.88 96 VAL A C 1
ATOM 693 O O . VAL A 1 96 ? 38.124 6.640 -45.860 1.00 92.88 96 VAL A O 1
ATOM 696 N N . LEU A 1 97 ? 36.037 7.206 -46.430 1.00 95.81 97 LEU A N 1
ATOM 697 C CA . LEU A 1 97 ? 36.391 8.448 -47.109 1.00 95.81 97 LEU A CA 1
ATOM 698 C C . LEU A 1 97 ? 36.062 9.630 -46.197 1.00 95.81 97 LEU A C 1
ATOM 700 O O . LEU A 1 97 ? 34.900 9.810 -45.848 1.00 95.81 97 LEU A O 1
ATOM 704 N N . LEU A 1 98 ? 37.056 10.455 -45.875 1.00 94.06 98 LEU A N 1
ATOM 705 C CA . LEU A 1 98 ? 36.802 11.798 -45.351 1.00 94.06 98 LEU A CA 1
ATOM 706 C C . LEU A 1 98 ? 36.498 12.730 -46.524 1.00 94.06 98 LEU A C 1
ATOM 708 O O . LEU A 1 98 ? 37.340 12.878 -47.414 1.00 94.06 98 LEU A O 1
ATOM 712 N N . LEU A 1 99 ? 35.298 13.302 -46.555 1.00 96.12 99 LEU A N 1
ATOM 713 C CA . LEU A 1 99 ? 34.854 14.274 -47.546 1.00 96.12 99 LEU A CA 1
ATOM 714 C C . LEU A 1 99 ? 34.623 15.605 -46.835 1.00 96.12 99 LEU A C 1
ATOM 716 O O . LEU A 1 99 ? 33.586 15.823 -46.216 1.00 96.12 99 LEU A O 1
ATOM 720 N N . GLU A 1 100 ? 35.630 16.462 -46.911 1.00 93.44 100 GLU A N 1
ATOM 721 C CA . GLU A 1 100 ? 35.724 17.643 -46.060 1.00 93.44 100 GLU A CA 1
ATOM 722 C C . GLU A 1 100 ? 35.360 18.911 -46.824 1.00 93.44 100 GLU A C 1
ATOM 724 O O . GLU A 1 100 ? 35.810 19.129 -47.956 1.00 93.44 100 GLU A O 1
ATOM 729 N N . ASP A 1 101 ? 34.584 19.759 -46.169 1.00 92.50 101 ASP A N 1
ATOM 730 C CA . ASP A 1 101 ? 34.373 21.137 -46.572 1.00 92.50 101 ASP A CA 1
ATOM 731 C C . ASP A 1 101 ? 35.714 21.892 -46.583 1.00 92.50 101 ASP A C 1
ATOM 733 O O . ASP A 1 101 ? 36.541 21.796 -45.671 1.00 92.50 101 ASP A O 1
ATOM 737 N N . GLU A 1 102 ? 35.992 22.590 -47.679 1.00 92.75 102 GLU A N 1
ATOM 738 C CA . GLU A 1 102 ? 37.216 23.358 -47.867 1.00 92.75 102 GLU A CA 1
ATOM 739 C C . GLU A 1 102 ? 36.960 24.859 -48.015 1.00 92.75 102 GLU A C 1
ATOM 741 O O . GLU A 1 102 ? 37.879 25.579 -48.441 1.00 92.75 102 GLU A O 1
ATOM 746 N N . THR A 1 103 ? 35.760 25.349 -47.693 1.00 89.94 103 THR A N 1
ATOM 747 C CA . THR A 1 103 ? 35.436 26.773 -47.775 1.00 89.94 103 THR A CA 1
ATOM 748 C C . THR A 1 103 ? 36.103 27.577 -46.662 1.00 89.94 103 THR A C 1
ATOM 750 O O . THR A 1 103 ? 36.803 27.069 -45.777 1.00 89.94 103 THR A O 1
ATOM 753 N N . GLY A 1 104 ? 36.024 28.904 -46.772 1.00 86.00 104 GLY A N 1
ATOM 754 C CA . GLY A 1 104 ? 36.697 29.808 -45.845 1.00 86.00 104 GLY A CA 1
ATOM 755 C C . GLY A 1 104 ? 36.192 29.725 -44.399 1.00 86.00 104 GLY A C 1
ATOM 756 O O . GLY A 1 104 ? 36.963 30.071 -43.497 1.00 86.00 104 GLY A O 1
ATOM 757 N N . SER A 1 105 ? 34.939 29.312 -44.174 1.00 85.50 105 SER A N 1
ATOM 758 C CA . SER A 1 105 ? 34.336 29.172 -42.840 1.00 85.50 105 SER A CA 1
ATOM 759 C C . SER A 1 105 ? 34.905 27.978 -42.082 1.00 85.50 105 SER A C 1
ATOM 761 O O . SER A 1 105 ? 35.280 28.151 -40.927 1.00 85.50 105 SER A O 1
ATOM 763 N N . PHE A 1 106 ? 35.156 26.863 -42.768 1.00 86.62 106 PHE A N 1
ATOM 764 C CA . PHE A 1 106 ? 35.618 25.594 -42.192 1.00 86.62 106 PHE A CA 1
ATOM 765 C C . PHE A 1 106 ? 37.107 25.555 -41.764 1.00 86.62 106 PHE A C 1
ATOM 767 O O . PHE A 1 106 ? 37.725 24.505 -41.558 1.00 86.62 106 PHE A O 1
ATOM 774 N N . GLY A 1 107 ? 37.768 26.713 -41.682 1.00 83.94 107 GLY A N 1
ATOM 775 C CA . GLY A 1 107 ? 39.221 26.800 -41.505 1.00 83.94 107 GLY A CA 1
ATOM 776 C C . GLY A 1 107 ? 39.750 26.343 -40.145 1.00 83.94 107 GLY A C 1
ATOM 777 O O . GLY A 1 107 ? 40.875 25.833 -40.066 1.00 83.94 107 GLY A O 1
ATOM 778 N N . ASP A 1 108 ? 38.988 26.543 -39.077 1.00 79.94 108 ASP A N 1
ATOM 779 C CA . ASP A 1 108 ? 39.284 26.034 -37.739 1.00 79.94 108 ASP A CA 1
ATOM 780 C C . ASP A 1 108 ? 38.979 24.539 -37.608 1.00 79.94 108 ASP A C 1
ATOM 782 O O . ASP A 1 108 ? 39.795 23.819 -37.022 1.00 79.94 108 ASP A O 1
ATOM 786 N N . ASP A 1 109 ? 37.918 24.043 -38.238 1.00 81.75 109 ASP A N 1
ATOM 787 C CA . ASP A 1 109 ? 37.588 22.615 -38.269 1.00 81.75 109 ASP A CA 1
ATOM 788 C C . ASP A 1 109 ? 38.651 21.783 -38.997 1.00 81.75 109 ASP A C 1
ATOM 790 O O . ASP A 1 109 ? 39.154 20.804 -38.436 1.00 81.75 109 ASP A O 1
ATOM 794 N N . ILE A 1 110 ? 39.155 22.236 -40.155 1.00 85.38 110 ILE A N 1
ATOM 795 C CA . ILE A 1 110 ? 40.303 21.590 -40.829 1.00 85.38 110 ILE A CA 1
ATOM 796 C C . ILE A 1 110 ? 41.539 21.559 -39.916 1.00 85.38 110 ILE A C 1
ATOM 798 O O . ILE A 1 110 ? 42.334 20.612 -39.948 1.00 85.38 110 ILE A O 1
ATOM 802 N N . ALA A 1 111 ? 41.761 22.598 -39.103 1.00 85.19 111 ALA A N 1
ATOM 803 C CA . ALA A 1 111 ? 42.890 22.628 -38.175 1.00 85.19 111 ALA A CA 1
ATOM 804 C C . ALA A 1 111 ? 42.733 21.597 -37.044 1.00 85.19 111 ALA A C 1
ATOM 806 O O . ALA A 1 111 ? 43.723 20.956 -36.674 1.00 85.19 111 ALA A O 1
ATOM 807 N N . ASN A 1 112 ? 41.511 21.408 -36.542 1.00 81.50 112 ASN A N 1
ATOM 808 C CA . ASN A 1 112 ? 41.181 20.383 -35.555 1.00 81.50 112 ASN A CA 1
ATOM 809 C C . ASN A 1 112 ? 41.315 18.976 -36.151 1.00 81.50 112 ASN A C 1
ATOM 811 O O . ASN A 1 112 ? 42.025 18.143 -35.585 1.00 81.50 112 ASN A O 1
ATOM 815 N N . LEU A 1 113 ? 40.747 18.731 -37.334 1.00 84.31 113 LEU A N 1
ATOM 816 C CA . LEU A 1 113 ? 40.838 17.449 -38.034 1.00 84.31 113 LEU A CA 1
ATOM 817 C C . LEU A 1 113 ? 42.293 17.027 -38.269 1.00 84.31 113 LEU A C 1
ATOM 819 O O . LEU A 1 113 ? 42.669 15.887 -38.003 1.00 84.31 113 LEU A O 1
ATOM 823 N N . ARG A 1 114 ? 43.162 17.956 -38.685 1.00 88.62 114 ARG A N 1
ATOM 824 C CA . ARG A 1 114 ? 44.606 17.696 -38.841 1.00 88.62 114 ARG A CA 1
ATOM 825 C C . ARG A 1 114 ? 45.283 17.241 -37.553 1.00 88.62 114 ARG A C 1
ATOM 827 O O . ARG A 1 114 ? 46.219 16.444 -37.617 1.00 88.62 114 ARG A O 1
ATOM 834 N N . ALA A 1 115 ? 44.859 17.770 -36.407 1.00 85.50 115 ALA A N 1
ATOM 835 C CA . ALA A 1 115 ? 45.409 17.377 -35.115 1.00 85.50 115 ALA A CA 1
ATOM 836 C C . ALA A 1 115 ? 44.978 15.955 -34.719 1.00 85.50 115 ALA A C 1
ATOM 838 O O . ALA A 1 115 ? 45.769 15.247 -34.099 1.00 85.50 115 ALA A O 1
ATOM 839 N N . LEU A 1 116 ? 43.770 15.542 -35.113 1.00 84.94 116 LEU A N 1
ATOM 840 C CA . LEU A 1 116 ? 43.126 14.289 -34.701 1.00 84.94 116 LEU A CA 1
ATOM 841 C C . LEU A 1 116 ? 43.296 13.141 -35.694 1.00 84.94 116 LEU A C 1
ATOM 843 O O . LEU A 1 116 ? 43.178 11.987 -35.303 1.00 84.94 116 LEU A O 1
ATOM 847 N N . ALA A 1 117 ? 43.589 13.424 -36.965 1.00 87.62 117 ALA A N 1
ATOM 848 C CA . ALA A 1 117 ? 43.719 12.414 -38.016 1.00 87.62 117 ALA A CA 1
ATOM 849 C C . ALA A 1 117 ? 44.597 11.203 -37.634 1.00 87.62 117 ALA A C 1
ATOM 851 O O . ALA A 1 117 ? 44.207 10.075 -37.934 1.00 87.62 117 ALA A O 1
ATOM 852 N N . PRO A 1 118 ? 45.747 11.370 -36.946 1.00 87.44 118 PRO A N 1
ATOM 853 C CA . PRO A 1 118 ? 46.539 10.229 -36.499 1.00 87.44 118 PRO A CA 1
ATOM 854 C C . PRO A 1 118 ? 45.766 9.296 -35.547 1.00 87.44 118 PRO A C 1
ATOM 856 O O . PRO A 1 118 ? 45.874 8.080 -35.680 1.00 87.44 118 PRO A O 1
ATOM 859 N N . ASP A 1 119 ? 44.983 9.865 -34.630 1.00 83.06 119 ASP A N 1
ATOM 860 C CA . ASP A 1 119 ? 44.231 9.132 -33.609 1.00 83.06 119 ASP A CA 1
ATOM 861 C C . ASP A 1 119 ? 42.947 8.521 -34.195 1.00 83.06 119 ASP A C 1
ATOM 863 O O . ASP A 1 119 ? 42.626 7.374 -33.897 1.00 83.06 119 ASP A O 1
ATOM 867 N N . ILE A 1 120 ? 42.272 9.233 -35.109 1.00 83.06 120 ILE A N 1
ATOM 868 C CA . ILE A 1 120 ? 41.122 8.721 -35.876 1.00 83.06 120 ILE A CA 1
ATOM 869 C C . ILE A 1 120 ? 41.524 7.468 -36.661 1.00 83.06 120 ILE A C 1
ATOM 871 O O . ILE A 1 120 ? 40.838 6.449 -36.604 1.00 83.06 120 ILE A O 1
ATOM 875 N N . PHE A 1 121 ? 42.657 7.518 -37.369 1.00 88.38 121 PHE A N 1
ATOM 876 C CA . PHE A 1 121 ? 43.159 6.368 -38.121 1.00 88.38 121 PHE A CA 1
ATOM 877 C C . PHE A 1 121 ? 43.400 5.161 -37.211 1.00 88.38 121 PHE A C 1
ATOM 879 O O . PHE A 1 121 ? 42.990 4.047 -37.540 1.00 88.38 121 PHE A O 1
ATOM 886 N N . ASP A 1 122 ? 44.069 5.379 -36.076 1.00 84.44 122 ASP A N 1
ATOM 887 C CA . ASP A 1 122 ? 44.446 4.308 -35.154 1.00 84.44 122 ASP A CA 1
ATOM 888 C C . ASP A 1 122 ? 43.206 3.682 -34.490 1.00 84.44 122 ASP A C 1
ATOM 890 O O . ASP A 1 122 ? 43.088 2.456 -34.457 1.00 84.44 122 ASP A O 1
ATOM 894 N N . ALA A 1 123 ? 42.244 4.496 -34.052 1.00 79.19 123 ALA A N 1
ATOM 895 C CA . ALA A 1 123 ? 41.032 4.019 -33.391 1.00 79.19 123 ALA A CA 1
ATOM 896 C C . ALA A 1 123 ? 40.100 3.249 -34.345 1.00 79.19 123 ALA A C 1
ATOM 898 O O . ALA A 1 123 ? 39.578 2.187 -34.004 1.00 79.19 123 ALA A O 1
ATOM 899 N N . VAL A 1 124 ? 39.945 3.712 -35.587 1.00 80.19 124 VAL A N 1
ATOM 900 C CA . VAL A 1 124 ? 39.146 2.998 -36.595 1.00 80.19 124 VAL A CA 1
ATOM 901 C C . VAL A 1 124 ? 39.831 1.703 -37.042 1.00 80.19 124 VAL A C 1
ATOM 903 O O . VAL A 1 124 ? 39.159 0.705 -37.292 1.00 80.19 124 VAL A O 1
ATOM 906 N N . ARG A 1 125 ? 41.168 1.669 -37.099 1.00 84.62 125 ARG A N 1
ATOM 907 C CA . ARG A 1 125 ? 41.940 0.438 -37.342 1.00 84.62 125 ARG A CA 1
ATOM 908 C C . ARG A 1 125 ? 41.833 -0.570 -36.206 1.00 84.62 125 ARG A C 1
ATOM 910 O O . ARG A 1 125 ? 41.965 -1.766 -36.456 1.00 84.62 125 ARG A O 1
ATOM 917 N N . GLU A 1 126 ? 41.633 -0.108 -34.979 1.00 79.94 126 GLU A N 1
ATOM 918 C CA . GLU A 1 126 ? 41.380 -0.976 -33.832 1.00 79.94 126 GLU A CA 1
ATOM 919 C C . GLU A 1 126 ? 39.977 -1.593 -33.902 1.00 79.94 126 GLU A C 1
ATOM 921 O O . GLU A 1 126 ? 39.838 -2.802 -33.717 1.00 79.94 126 GLU A O 1
ATOM 926 N N . LEU A 1 127 ? 38.967 -0.794 -34.264 1.00 73.56 127 LEU A N 1
ATOM 927 C CA . LEU A 1 127 ? 37.583 -1.246 -34.432 1.00 73.56 127 LEU A CA 1
ATOM 928 C C . LEU A 1 127 ? 37.399 -2.163 -35.657 1.00 73.56 127 LEU A C 1
ATOM 930 O O . LEU A 1 127 ? 36.738 -3.197 -35.576 1.00 73.56 127 LEU A O 1
ATOM 934 N N . VAL A 1 128 ? 38.005 -1.800 -36.790 1.00 78.25 128 VAL A N 1
ATOM 935 C CA . VAL A 1 128 ? 37.949 -2.534 -38.061 1.00 78.25 128 VAL A CA 1
ATOM 936 C C . VAL A 1 128 ? 39.373 -2.729 -38.591 1.00 78.25 128 VAL A C 1
ATOM 938 O O . VAL A 1 128 ? 39.893 -1.874 -39.318 1.00 78.25 128 VAL A O 1
ATOM 941 N N . PRO A 1 129 ? 40.032 -3.863 -38.274 1.00 84.69 129 PRO A N 1
ATOM 942 C CA . PRO A 1 129 ? 41.422 -4.106 -38.661 1.00 84.69 129 PRO A CA 1
ATOM 943 C C . PRO A 1 129 ? 41.695 -4.009 -40.164 1.00 84.69 129 PRO A C 1
ATOM 945 O O . PRO A 1 129 ? 42.764 -3.540 -40.558 1.00 84.69 129 PRO A O 1
ATOM 948 N N . ASP A 1 130 ? 40.742 -4.409 -41.012 1.00 88.38 130 ASP A N 1
ATOM 949 C CA . ASP A 1 130 ? 40.822 -4.286 -42.476 1.00 88.38 130 ASP A CA 1
ATOM 950 C C . ASP A 1 130 ? 40.139 -3.004 -42.993 1.00 88.38 130 ASP A C 1
ATOM 952 O O . ASP A 1 130 ? 39.334 -3.025 -43.929 1.00 88.38 130 ASP A O 1
ATOM 956 N N . SER A 1 131 ? 40.449 -1.867 -42.365 1.00 90.00 131 SER A N 1
ATOM 957 C CA . SER A 1 131 ? 40.048 -0.543 -42.846 1.00 90.00 131 SER A CA 1
ATOM 958 C C . SER A 1 131 ? 41.148 0.160 -43.653 1.00 90.00 131 SER A C 1
ATOM 960 O O . SER A 1 131 ? 42.350 0.006 -43.398 1.00 90.00 131 SER A O 1
ATOM 962 N N . ARG A 1 132 ? 40.730 0.936 -44.658 1.00 94.69 132 ARG A N 1
ATOM 963 C CA . ARG A 1 132 ? 41.581 1.840 -45.450 1.00 94.69 132 ARG A CA 1
ATOM 964 C C . ARG A 1 132 ? 40.887 3.183 -45.650 1.00 94.69 132 ARG A C 1
ATOM 966 O O . ARG A 1 132 ? 39.660 3.245 -45.680 1.00 94.69 132 ARG A O 1
ATOM 973 N N . PHE A 1 133 ? 41.683 4.235 -45.813 1.00 95.75 133 PHE A N 1
ATOM 974 C CA . PHE A 1 133 ? 41.201 5.615 -45.733 1.00 95.75 133 PHE A CA 1
ATOM 975 C C . PHE A 1 133 ? 41.460 6.373 -47.020 1.00 95.75 133 PHE A C 1
ATOM 977 O O . PHE A 1 133 ? 42.541 6.230 -47.591 1.00 95.75 133 PHE A O 1
ATOM 984 N N . GLY A 1 134 ? 40.490 7.173 -47.450 1.00 97.00 134 GLY A N 1
ATOM 985 C CA . GLY A 1 134 ? 40.604 8.151 -48.530 1.00 97.00 134 GLY A CA 1
ATOM 986 C C . GLY A 1 134 ? 40.329 9.563 -48.013 1.00 97.00 134 GLY A C 1
ATOM 987 O O . GLY A 1 134 ? 39.722 9.727 -46.955 1.00 97.00 134 GLY A O 1
ATOM 988 N N . VAL A 1 135 ? 40.745 10.576 -48.772 1.00 97.44 135 VAL A N 1
ATOM 989 C CA . VAL A 1 135 ? 40.456 11.987 -48.466 1.00 97.44 135 VAL A CA 1
ATOM 990 C C . VAL A 1 135 ? 40.040 12.709 -49.744 1.00 97.44 135 VAL A C 1
ATOM 992 O O . VAL A 1 135 ? 40.771 12.701 -50.741 1.00 97.44 135 VAL A O 1
ATOM 995 N N . GLY A 1 136 ? 38.876 13.344 -49.710 1.00 96.50 136 GLY A N 1
ATOM 996 C CA . GLY A 1 136 ? 38.366 14.259 -50.723 1.00 96.50 136 GLY A CA 1
ATOM 997 C C . GLY A 1 136 ? 37.944 15.581 -50.090 1.00 96.50 136 GLY A C 1
ATOM 998 O O . GLY A 1 136 ? 37.889 15.703 -48.869 1.00 96.50 136 GLY A O 1
ATOM 999 N N . GLY A 1 137 ? 37.652 16.567 -50.928 1.00 94.81 137 GLY A N 1
ATOM 1000 C CA . GLY A 1 137 ? 37.117 17.838 -50.459 1.00 94.81 137 GLY A CA 1
ATOM 1001 C C . GLY A 1 137 ? 36.285 18.556 -51.508 1.00 94.81 137 GLY A C 1
ATOM 1002 O O . GLY A 1 137 ? 36.351 18.230 -52.701 1.00 94.81 137 GLY A O 1
ATOM 1003 N N . PHE A 1 138 ? 35.497 19.523 -51.057 1.00 94.12 138 PHE A N 1
ATOM 1004 C CA . PHE A 1 138 ? 34.583 20.306 -51.887 1.00 94.12 138 PHE A CA 1
ATOM 1005 C C . PHE A 1 138 ? 34.506 21.759 -51.410 1.00 94.12 138 PHE A C 1
ATOM 1007 O O . PHE A 1 138 ? 34.969 22.094 -50.324 1.00 94.12 138 PHE A O 1
ATOM 1014 N N . ARG A 1 139 ? 33.983 22.622 -52.280 1.00 92.19 139 ARG A N 1
ATOM 1015 C CA . ARG A 1 139 ? 33.682 24.038 -52.049 1.00 92.19 139 ARG A CA 1
ATOM 1016 C C . ARG A 1 139 ? 32.458 24.405 -52.901 1.00 92.19 139 ARG A C 1
ATOM 1018 O O . ARG A 1 139 ? 31.609 23.564 -53.191 1.00 92.19 139 ARG A O 1
ATOM 1025 N N . ASP A 1 140 ? 32.444 25.629 -53.398 1.00 89.12 140 ASP A N 1
ATOM 1026 C CA . ASP A 1 140 ? 31.561 26.145 -54.431 1.00 89.12 140 ASP A CA 1
ATOM 1027 C C . ASP A 1 140 ? 32.000 25.749 -55.858 1.00 89.12 140 ASP A C 1
ATOM 1029 O O . ASP A 1 140 ? 33.095 25.221 -56.099 1.00 89.12 140 ASP A O 1
ATOM 1033 N N . PHE A 1 141 ? 31.159 26.045 -56.849 1.00 88.25 141 PHE A N 1
ATOM 1034 C CA . PHE A 1 141 ? 31.582 26.044 -58.247 1.00 88.25 141 PHE A CA 1
ATOM 1035 C C . PHE A 1 141 ? 32.428 27.308 -58.529 1.00 88.25 141 PHE A C 1
ATOM 1037 O O . PHE A 1 141 ? 32.059 28.406 -58.130 1.00 88.25 141 PHE A O 1
ATOM 1044 N N . PRO A 1 142 ? 33.547 27.231 -59.271 1.00 87.19 142 PRO A N 1
ATOM 1045 C CA . PRO A 1 142 ? 34.476 28.352 -59.494 1.00 87.19 142 PRO A CA 1
ATOM 1046 C C . PRO A 1 142 ? 33.981 29.426 -60.479 1.00 87.19 142 PRO A C 1
ATOM 1048 O O . PRO A 1 142 ? 34.753 29.970 -61.275 1.00 87.19 142 PRO A O 1
ATOM 1051 N N . PHE A 1 143 ? 32.693 29.763 -60.452 1.00 84.81 143 PHE A N 1
ATOM 1052 C CA . PHE A 1 143 ? 32.099 30.817 -61.266 1.00 84.81 143 PHE A CA 1
ATOM 1053 C C . PHE A 1 143 ? 30.828 31.400 -60.633 1.00 84.81 143 PHE A C 1
ATOM 1055 O O . PHE A 1 143 ? 30.075 30.724 -59.943 1.00 84.81 143 PHE A O 1
ATOM 1062 N N . GLU A 1 144 ? 30.554 32.676 -60.923 1.00 84.06 144 GLU A N 1
ATOM 1063 C CA . GLU A 1 144 ? 29.357 33.354 -60.413 1.00 84.06 144 GLU A CA 1
ATOM 1064 C C . GLU A 1 144 ? 28.059 32.784 -61.043 1.00 84.06 144 GLU A C 1
ATOM 1066 O O . GLU A 1 144 ? 28.036 32.517 -62.249 1.00 84.06 144 GLU A O 1
ATOM 1071 N N . PRO A 1 145 ? 26.934 32.690 -60.302 1.00 85.38 145 PRO A N 1
ATOM 1072 C CA . PRO A 1 145 ? 26.760 33.111 -58.908 1.00 85.38 145 PRO A CA 1
ATOM 1073 C C . PRO A 1 145 ? 27.119 32.047 -57.861 1.00 85.38 145 PRO A C 1
ATOM 1075 O O . PRO A 1 145 ? 27.072 32.390 -56.689 1.00 85.38 145 PRO A O 1
ATOM 1078 N N . TRP A 1 146 ? 27.441 30.823 -58.283 1.00 86.94 146 TRP A N 1
ATOM 1079 C CA . TRP A 1 146 ? 27.565 29.618 -57.448 1.00 86.94 146 TRP A CA 1
ATOM 1080 C C . TRP A 1 146 ? 28.941 29.451 -56.800 1.00 86.94 146 TRP A C 1
ATOM 1082 O O . TRP A 1 146 ? 29.424 28.327 -56.707 1.00 86.94 146 TRP A O 1
ATOM 1092 N N . GLY A 1 147 ? 29.603 30.580 -56.548 1.00 86.75 147 GLY A N 1
ATOM 1093 C CA . GLY A 1 147 ? 30.991 30.704 -56.125 1.00 86.75 147 GLY A CA 1
ATOM 1094 C C . GLY A 1 147 ? 31.692 31.844 -56.855 1.00 86.75 147 GLY A C 1
ATOM 1095 O O . GLY A 1 147 ? 31.078 32.859 -57.231 1.00 86.75 147 GLY A O 1
ATOM 1096 N N . ASN A 1 148 ? 33.010 31.747 -57.039 1.00 78.62 148 ASN A N 1
ATOM 1097 C CA . ASN A 1 148 ? 33.769 32.806 -57.696 1.00 78.62 148 ASN A CA 1
ATOM 1098 C C . ASN A 1 148 ? 34.986 32.316 -58.501 1.00 78.62 148 ASN A C 1
ATOM 1100 O O . ASN A 1 148 ? 35.601 31.296 -58.226 1.00 78.62 148 ASN A O 1
ATOM 1104 N N . SER A 1 149 ? 35.382 33.110 -59.499 1.00 73.25 149 SER A N 1
ATOM 1105 C CA . SER A 1 149 ? 36.505 32.785 -60.391 1.00 73.25 149 SER A CA 1
ATOM 1106 C C . SER A 1 149 ? 37.853 33.393 -59.956 1.00 73.25 149 SER A C 1
ATOM 1108 O O . SER A 1 149 ? 38.817 33.367 -60.725 1.00 73.25 149 SER A O 1
ATOM 1110 N N . TRP A 1 150 ? 37.929 34.070 -58.801 1.00 70.94 150 TRP A N 1
ATOM 1111 C CA . TRP A 1 150 ? 39.099 34.877 -58.394 1.00 70.94 150 TRP A CA 1
ATOM 1112 C C . TRP A 1 150 ? 39.891 34.268 -57.231 1.00 70.94 150 TRP A C 1
ATOM 1114 O O . TRP A 1 150 ? 41.105 34.482 -57.156 1.00 70.94 150 TRP A O 1
ATOM 1124 N N . ASP A 1 151 ? 39.222 33.524 -56.358 1.00 71.50 151 ASP A N 1
ATOM 1125 C CA . ASP A 1 151 ? 39.778 32.584 -55.391 1.00 71.50 151 ASP A CA 1
ATOM 1126 C C . ASP A 1 151 ? 39.324 31.191 -55.850 1.00 71.50 151 ASP A C 1
ATOM 1128 O O . ASP A 1 151 ? 38.121 30.968 -55.906 1.00 71.50 151 ASP A O 1
ATOM 1132 N N . PRO A 1 152 ? 40.221 30.307 -56.322 1.00 71.81 152 PRO A N 1
ATOM 1133 C CA . PRO A 1 152 ? 39.807 29.117 -57.060 1.00 71.81 152 PRO A CA 1
ATOM 1134 C C . PRO A 1 152 ? 38.964 28.174 -56.189 1.00 71.81 152 PRO A C 1
ATOM 1136 O O . PRO A 1 152 ? 39.509 27.527 -55.292 1.00 71.81 152 PRO A O 1
ATOM 1139 N N . ASP A 1 153 ? 37.667 28.081 -56.485 1.00 85.44 153 ASP A N 1
ATOM 1140 C CA . ASP A 1 153 ? 36.756 27.072 -55.938 1.00 85.44 153 ASP A CA 1
ATOM 1141 C C . ASP A 1 153 ? 36.834 25.749 -56.737 1.00 85.44 153 ASP A C 1
ATOM 1143 O O . ASP A 1 153 ? 37.497 25.653 -57.779 1.00 85.44 153 ASP A O 1
ATOM 1147 N N . TRP A 1 154 ? 36.191 24.698 -56.233 1.00 88.50 154 TRP A N 1
ATOM 1148 C CA . TRP A 1 154 ? 35.992 23.422 -56.924 1.00 88.50 154 TRP A CA 1
ATOM 1149 C C . TRP A 1 154 ? 34.795 22.695 -56.311 1.00 88.50 154 TRP A C 1
ATOM 1151 O O . TRP A 1 154 ? 34.721 22.537 -55.095 1.00 88.50 154 TRP A O 1
ATOM 1161 N N . ALA A 1 155 ? 33.909 22.159 -57.149 1.00 90.50 155 ALA A N 1
ATOM 1162 C CA . ALA A 1 155 ? 32.753 21.414 -56.654 1.00 90.50 155 ALA A CA 1
ATOM 1163 C C . ALA A 1 155 ? 33.145 20.053 -56.042 1.00 90.50 155 ALA A C 1
ATOM 1165 O O . ALA A 1 155 ? 32.487 19.561 -55.133 1.00 90.50 155 ALA A O 1
ATOM 1166 N N . TYR A 1 156 ? 34.244 19.446 -56.511 1.00 94.06 156 TYR A N 1
ATOM 1167 C CA . TYR A 1 156 ? 34.794 18.213 -55.948 1.00 94.06 156 TYR A CA 1
ATOM 1168 C C . TYR A 1 156 ? 36.263 18.017 -56.325 1.00 94.06 156 TYR A C 1
ATOM 1170 O O . TYR A 1 156 ? 36.676 18.292 -57.456 1.00 94.06 156 TYR A O 1
ATOM 1178 N N . ARG A 1 157 ? 37.049 17.450 -55.407 1.00 92.19 157 ARG A N 1
ATOM 1179 C CA . ARG A 1 157 ? 38.351 16.855 -55.719 1.00 92.19 157 ARG A CA 1
ATOM 1180 C C . ARG A 1 157 ? 38.661 15.648 -54.839 1.00 92.19 157 ARG A C 1
ATOM 1182 O O . ARG A 1 157 ? 38.393 15.646 -53.640 1.00 92.19 157 ARG A O 1
ATOM 1189 N N . LEU A 1 158 ? 39.341 14.666 -55.426 1.00 95.62 158 LEU A N 1
ATOM 1190 C CA . LEU A 1 158 ? 39.956 13.562 -54.694 1.00 95.62 158 LEU A CA 1
ATOM 1191 C C . LEU A 1 158 ? 41.429 13.889 -54.412 1.00 95.62 158 LEU A C 1
ATOM 1193 O O . LEU A 1 158 ? 42.237 13.988 -55.338 1.00 95.62 158 LEU A O 1
ATOM 1197 N N . LEU A 1 159 ? 41.784 14.059 -53.138 1.00 95.31 159 LEU A N 1
ATOM 1198 C CA . LEU A 1 159 ? 43.159 14.348 -52.709 1.00 95.31 159 LEU A CA 1
ATOM 1199 C C . LEU A 1 159 ? 43.984 13.067 -52.590 1.00 95.31 159 LEU A C 1
ATOM 1201 O O . LEU A 1 159 ? 45.156 13.034 -52.975 1.00 95.31 159 LEU A O 1
ATOM 1205 N N . GLN A 1 160 ? 43.365 12.008 -52.073 1.00 97.06 160 GLN A N 1
ATOM 1206 C CA . GLN A 1 160 ? 43.990 10.710 -51.880 1.00 97.06 160 GLN A CA 1
ATOM 1207 C C . GLN A 1 160 ? 42.951 9.596 -52.020 1.00 97.06 160 GLN A C 1
ATOM 1209 O O . GLN A 1 160 ? 41.968 9.553 -51.283 1.00 97.06 160 GLN A O 1
ATOM 1214 N N . ASP A 1 161 ? 43.209 8.662 -52.933 1.00 96.38 161 ASP A N 1
ATOM 1215 C CA . ASP A 1 161 ? 42.472 7.397 -53.007 1.00 96.38 161 ASP A CA 1
ATOM 1216 C C . ASP A 1 161 ? 42.847 6.479 -51.824 1.00 96.38 161 ASP A C 1
ATOM 1218 O O . ASP A 1 161 ? 43.797 6.756 -51.094 1.00 96.38 161 ASP A O 1
ATOM 1222 N N . PHE A 1 162 ? 42.125 5.381 -51.612 1.00 97.44 162 PHE A N 1
ATOM 1223 C CA . PHE A 1 162 ? 42.254 4.553 -50.413 1.00 97.44 162 PHE A CA 1
ATOM 1224 C C . PHE A 1 162 ? 43.671 4.008 -50.162 1.00 97.44 162 PHE A C 1
ATOM 1226 O O . PHE A 1 162 ? 44.204 3.232 -50.961 1.00 97.44 162 PHE A O 1
ATOM 1233 N N . SER A 1 163 ? 44.232 4.321 -48.989 1.00 95.69 163 SER A N 1
ATOM 1234 C CA . SER A 1 163 ? 45.509 3.789 -48.499 1.00 95.69 163 SER A CA 1
ATOM 1235 C C . SER A 1 163 ? 45.355 3.071 -47.156 1.00 95.69 163 SER A C 1
ATOM 1237 O O . SER A 1 163 ? 44.515 3.408 -46.323 1.00 95.69 163 SER A O 1
ATOM 1239 N N . TYR A 1 164 ? 46.200 2.060 -46.952 1.00 95.12 164 TYR A N 1
ATOM 1240 C CA . TYR A 1 164 ? 46.398 1.404 -45.656 1.00 95.12 164 TYR A CA 1
ATOM 1241 C C . TYR A 1 164 ? 47.468 2.101 -44.812 1.00 95.12 164 TYR A C 1
ATOM 1243 O O . TYR A 1 164 ? 47.684 1.694 -43.667 1.00 95.12 164 TYR A O 1
ATOM 1251 N N . ASP A 1 165 ? 48.191 3.055 -45.396 1.00 96.44 165 ASP A N 1
ATOM 1252 C CA . ASP A 1 165 ? 49.325 3.723 -44.779 1.00 96.44 165 ASP A CA 1
ATOM 1253 C C . ASP A 1 165 ? 48.855 4.959 -44.002 1.00 96.44 165 ASP A C 1
ATOM 1255 O O . ASP A 1 165 ? 48.200 5.854 -44.538 1.00 96.44 165 ASP A O 1
ATOM 1259 N N . ARG A 1 166 ? 49.194 4.983 -42.713 1.00 94.81 166 ARG A N 1
ATOM 1260 C CA . ARG A 1 166 ? 48.848 6.066 -41.792 1.00 94.81 166 ARG A CA 1
ATOM 1261 C C . ARG A 1 166 ? 49.490 7.390 -42.198 1.00 94.81 166 ARG A C 1
ATOM 1263 O O . ARG A 1 166 ? 48.873 8.439 -42.035 1.00 94.81 166 ARG A O 1
ATOM 1270 N N . ASP A 1 167 ? 50.719 7.351 -42.709 1.00 95.81 167 ASP A N 1
ATOM 1271 C CA . ASP A 1 167 ? 51.447 8.553 -43.106 1.00 95.81 167 ASP A CA 1
ATOM 1272 C C . ASP A 1 167 ? 50.859 9.141 -44.397 1.00 95.81 167 ASP A C 1
ATOM 1274 O O . ASP A 1 167 ? 50.801 10.365 -44.516 1.00 95.81 167 ASP A O 1
ATOM 1278 N N . ASP A 1 168 ? 50.370 8.301 -45.321 1.00 95.81 168 ASP A N 1
ATOM 1279 C CA . ASP A 1 168 ? 49.634 8.760 -46.509 1.00 95.81 168 ASP A CA 1
ATOM 1280 C C . ASP A 1 168 ? 48.354 9.501 -46.095 1.00 95.81 168 ASP A C 1
ATOM 1282 O O . ASP A 1 168 ? 48.162 10.650 -46.497 1.00 95.81 168 ASP A O 1
ATOM 1286 N N . PHE A 1 169 ? 47.540 8.890 -45.222 1.00 95.75 169 PHE A N 1
ATOM 1287 C CA . PHE A 1 169 ? 46.290 9.480 -44.729 1.00 95.75 169 PHE A CA 1
ATOM 1288 C C . PHE A 1 169 ? 46.526 10.819 -44.026 1.00 95.75 16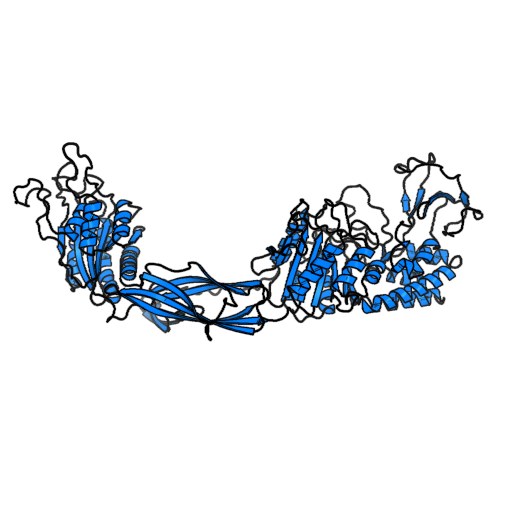9 PHE A C 1
ATOM 1290 O O . PHE A 1 169 ? 45.915 11.834 -44.364 1.00 95.75 169 PHE A O 1
ATOM 1297 N N . VAL A 1 170 ? 47.481 10.859 -43.094 1.00 95.38 170 VAL A N 1
ATOM 1298 C CA . VAL A 1 170 ? 47.838 12.091 -42.382 1.00 95.38 170 VAL A CA 1
ATOM 1299 C C . VAL A 1 170 ? 48.390 13.142 -43.348 1.00 95.38 170 VAL A C 1
ATOM 1301 O O . VAL A 1 170 ? 48.105 14.331 -43.190 1.00 95.38 170 VAL A O 1
ATOM 1304 N N . ALA A 1 171 ? 49.169 12.760 -44.364 1.00 95.88 171 ALA A N 1
ATOM 1305 C CA . ALA A 1 171 ? 49.651 13.698 -45.376 1.00 95.88 171 ALA A CA 1
ATOM 1306 C C . ALA A 1 171 ? 48.507 14.263 -46.234 1.00 95.88 171 ALA A C 1
ATOM 1308 O O . ALA A 1 171 ? 48.518 15.460 -46.533 1.00 95.88 171 ALA A O 1
ATOM 1309 N N . ALA A 1 172 ? 47.521 13.436 -46.584 1.00 96.44 172 ALA A N 1
ATOM 1310 C CA . ALA A 1 172 ? 46.346 13.833 -47.346 1.00 96.44 172 ALA A CA 1
ATOM 1311 C C . ALA A 1 172 ? 45.459 14.814 -46.565 1.00 96.44 172 ALA A C 1
ATOM 1313 O O . ALA A 1 172 ? 45.170 15.895 -47.076 1.00 96.44 172 ALA A O 1
ATOM 1314 N N . VAL A 1 173 ? 45.141 14.531 -45.297 1.00 94.88 173 VAL A N 1
ATOM 1315 C CA . VAL A 1 173 ? 44.413 15.474 -44.421 1.00 94.88 173 VAL A CA 1
ATOM 1316 C C . VAL A 1 173 ? 45.195 16.783 -44.247 1.00 94.88 173 VAL A C 1
ATOM 1318 O O . VAL A 1 173 ? 44.647 17.882 -44.317 1.00 94.88 173 VAL A O 1
ATOM 1321 N N . ASN A 1 174 ? 46.521 16.712 -44.100 1.00 94.44 174 ASN A N 1
ATOM 1322 C CA . ASN A 1 174 ? 47.353 17.916 -44.028 1.00 94.44 174 ASN A CA 1
ATOM 1323 C C . ASN A 1 174 ? 47.347 18.747 -45.323 1.00 94.44 174 ASN A C 1
ATOM 1325 O O . ASN A 1 174 ? 47.694 19.930 -45.270 1.00 94.44 174 ASN A O 1
ATOM 1329 N N . SER A 1 175 ? 46.939 18.174 -46.458 1.00 94.75 175 SER A N 1
ATOM 1330 C CA . SER A 1 175 ? 46.849 18.872 -47.744 1.00 94.75 175 SER A CA 1
ATOM 1331 C C . SER A 1 175 ? 45.543 19.644 -47.964 1.00 94.75 175 SER A C 1
ATOM 1333 O O . SER A 1 175 ? 45.524 20.500 -48.847 1.00 94.75 175 SER A O 1
ATOM 1335 N N . LEU A 1 176 ? 44.511 19.413 -47.139 1.00 92.62 176 LEU A N 1
ATOM 1336 C CA . LEU A 1 176 ? 43.256 20.176 -47.149 1.00 92.62 176 LEU A CA 1
ATOM 1337 C C . LEU A 1 176 ? 43.513 21.669 -46.921 1.00 92.62 176 LEU A C 1
ATOM 1339 O O . LEU A 1 176 ? 44.385 22.063 -46.145 1.00 92.62 176 LEU A O 1
ATOM 1343 N N . THR A 1 177 ? 42.766 22.535 -47.580 1.00 89.06 177 THR A N 1
ATOM 1344 C CA . THR A 1 177 ? 42.968 23.982 -47.547 1.00 89.06 177 THR A CA 1
ATOM 1345 C C . THR A 1 177 ? 41.634 24.690 -47.435 1.00 89.06 177 THR A C 1
ATOM 1347 O O . THR A 1 177 ? 40.893 24.689 -48.403 1.00 89.06 177 THR A O 1
ATOM 1350 N N . ALA A 1 178 ? 41.387 25.393 -46.330 1.00 87.94 178 ALA A N 1
ATOM 1351 C CA . ALA A 1 178 ? 40.282 26.347 -46.268 1.00 87.94 178 ALA A CA 1
ATOM 1352 C C . ALA A 1 178 ? 40.571 27.571 -47.150 1.00 87.94 178 ALA A C 1
ATOM 1354 O O . ALA A 1 178 ? 41.674 28.136 -47.117 1.00 87.94 178 ALA A O 1
ATOM 1355 N N . GLY A 1 179 ? 39.596 27.969 -47.953 1.00 83.62 179 GLY A N 1
ATOM 1356 C CA . GLY A 1 179 ? 39.645 29.127 -48.843 1.00 83.62 179 GLY A CA 1
ATOM 1357 C C . GLY A 1 179 ? 38.492 29.090 -49.836 1.00 83.62 179 GLY A C 1
ATOM 1358 O O . GLY A 1 179 ? 37.723 28.139 -49.831 1.00 83.62 179 GLY A O 1
ATOM 1359 N N . GLY A 1 180 ? 38.375 30.088 -50.707 1.00 76.88 180 GLY A N 1
ATOM 1360 C CA . GLY A 1 180 ? 37.172 30.179 -51.528 1.00 76.88 180 GLY A CA 1
ATOM 1361 C C . GLY A 1 180 ? 35.929 30.467 -50.683 1.00 76.88 180 GLY A C 1
ATOM 1362 O O . GLY A 1 180 ? 36.043 30.953 -49.550 1.00 76.88 180 GLY A O 1
ATOM 1363 N N . GLY A 1 181 ? 34.755 30.177 -51.233 1.00 69.25 181 GLY A N 1
ATOM 1364 C CA . GLY A 1 181 ? 33.482 30.534 -50.611 1.00 69.25 181 GLY A CA 1
ATOM 1365 C C . GLY A 1 181 ? 33.034 31.936 -51.024 1.00 69.25 181 GLY A C 1
ATOM 1366 O O . GLY A 1 181 ? 33.763 32.920 -50.830 1.00 69.25 181 GLY A O 1
ATOM 1367 N N . ASN A 1 182 ? 31.847 32.066 -51.614 1.00 70.12 182 ASN A N 1
ATOM 1368 C CA . ASN A 1 182 ? 31.280 33.383 -51.954 1.00 70.12 182 ASN A CA 1
ATOM 1369 C C . ASN A 1 182 ? 29.743 33.429 -51.984 1.00 70.12 182 ASN A C 1
ATOM 1371 O O . ASN A 1 182 ? 29.162 34.522 -51.982 1.00 70.12 182 ASN A O 1
ATOM 1375 N N . ASP A 1 183 ? 29.094 32.276 -51.958 1.00 73.38 183 ASP A N 1
ATOM 1376 C CA . ASP A 1 183 ? 27.684 32.088 -51.670 1.00 73.38 183 ASP A CA 1
ATOM 1377 C C . ASP A 1 183 ? 27.496 31.109 -50.506 1.00 73.38 183 ASP A C 1
ATOM 1379 O O . ASP A 1 183 ? 28.435 30.533 -49.979 1.00 73.38 183 ASP A O 1
ATOM 1383 N N . GLY A 1 184 ? 26.276 31.063 -49.992 1.00 67.75 184 GLY A N 1
ATOM 1384 C CA . GLY A 1 184 ? 25.807 29.949 -49.180 1.00 67.75 184 GLY A CA 1
ATOM 1385 C C . GLY A 1 184 ? 24.402 29.682 -49.687 1.00 67.75 184 GLY A C 1
ATOM 1386 O O . GLY A 1 184 ? 23.675 30.679 -49.866 1.00 67.75 184 GLY A O 1
ATOM 1387 N N . PRO A 1 185 ? 23.962 28.445 -49.980 1.00 88.69 185 PRO A N 1
ATOM 1388 C CA . PRO A 1 185 ? 24.551 27.084 -49.836 1.00 88.69 185 PRO A CA 1
ATOM 1389 C C . PRO A 1 185 ? 25.840 26.725 -50.625 1.00 88.69 185 PRO A C 1
ATOM 1391 O O . PRO A 1 185 ? 26.330 27.568 -51.356 1.00 88.69 185 PRO A O 1
ATOM 1394 N N . GLU A 1 186 ? 26.341 25.479 -50.505 1.00 92.19 186 GLU A N 1
ATOM 1395 C CA . GLU A 1 186 ? 27.565 24.957 -51.172 1.00 92.19 186 GLU A CA 1
ATOM 1396 C C . GLU A 1 186 ? 27.330 23.652 -51.997 1.00 92.19 186 GLU A C 1
ATOM 1398 O O . GLU A 1 186 ? 26.187 23.277 -52.280 1.00 92.19 186 GLU A O 1
ATOM 1403 N N . SER A 1 187 ? 28.397 22.946 -52.432 1.00 93.81 187 SER A N 1
ATOM 1404 C CA . SER A 1 187 ? 28.340 21.848 -53.433 1.00 93.81 187 SER A CA 1
ATOM 1405 C C . SER A 1 187 ? 28.385 20.403 -52.909 1.00 93.81 187 SER A C 1
ATOM 1407 O O . SER A 1 187 ? 28.816 19.493 -53.623 1.00 93.81 187 SER A O 1
ATOM 1409 N N . GLN A 1 188 ? 27.896 20.137 -51.699 1.00 96.25 188 GLN A N 1
ATOM 1410 C CA . GLN A 1 188 ? 27.921 18.805 -51.072 1.00 96.25 188 GLN A CA 1
ATOM 1411 C C . GLN A 1 188 ? 27.252 17.719 -51.937 1.00 96.25 188 GLN A C 1
ATOM 1413 O O . GLN A 1 188 ? 27.777 16.611 -52.050 1.00 96.25 188 GLN A O 1
ATOM 1418 N N . TYR A 1 189 ? 26.117 18.018 -52.586 1.00 96.75 189 TYR A N 1
ATOM 1419 C CA . TYR A 1 189 ? 25.440 17.054 -53.467 1.00 96.75 189 TYR A CA 1
ATOM 1420 C C . TYR A 1 189 ? 26.277 16.675 -54.690 1.00 96.75 189 TYR A C 1
ATOM 1422 O O . TYR A 1 189 ? 26.326 15.498 -55.047 1.00 96.75 189 TYR A O 1
ATOM 1430 N N . GLU A 1 190 ? 26.962 17.640 -55.306 1.00 95.56 190 GLU A N 1
ATOM 1431 C CA . GLU A 1 190 ? 27.881 17.364 -56.412 1.00 95.56 190 GLU A CA 1
ATOM 1432 C C . GLU A 1 190 ? 29.050 16.499 -55.929 1.00 95.56 190 GLU A C 1
ATOM 1434 O O . GLU A 1 190 ? 29.358 15.469 -56.528 1.00 95.56 190 GLU A O 1
ATOM 1439 N N . ALA A 1 191 ? 29.648 16.850 -54.789 1.00 96.75 191 ALA A N 1
ATOM 1440 C CA . ALA A 1 191 ? 30.744 16.093 -54.198 1.00 96.75 191 ALA A CA 1
ATOM 1441 C C . ALA A 1 191 ? 30.362 14.631 -53.911 1.00 96.75 191 ALA A C 1
ATOM 1443 O O . ALA A 1 191 ? 31.074 13.709 -54.313 1.00 96.75 191 ALA A O 1
ATOM 1444 N N . LEU A 1 192 ? 29.207 14.403 -53.281 1.00 98.00 192 LEU A N 1
ATOM 1445 C CA . LEU A 1 192 ? 28.675 13.064 -53.019 1.00 98.00 192 LEU A CA 1
ATOM 1446 C C . LEU A 1 192 ? 28.378 12.292 -54.312 1.00 98.00 192 LEU A C 1
ATOM 1448 O O . LEU A 1 192 ? 28.688 11.101 -54.403 1.00 98.00 192 LEU A O 1
ATOM 1452 N N . TYR A 1 193 ? 27.822 12.953 -55.331 1.00 97.31 193 TYR A N 1
ATOM 1453 C CA . TYR A 1 193 ? 27.543 12.329 -56.625 1.00 97.31 193 TYR A CA 1
ATOM 1454 C C . TYR A 1 193 ? 28.824 11.889 -57.336 1.00 97.31 193 TYR A C 1
ATOM 1456 O O . TYR A 1 193 ? 28.889 10.773 -57.859 1.00 97.31 193 TYR A O 1
ATOM 1464 N N . GLN A 1 194 ? 29.877 12.709 -57.306 1.00 97.12 194 GLN A N 1
ATOM 1465 C CA . GLN A 1 194 ? 31.176 12.353 -57.883 1.00 97.12 194 GLN A CA 1
ATOM 1466 C C . GLN A 1 194 ? 31.875 11.247 -57.095 1.00 97.12 194 GLN A C 1
ATOM 1468 O O . GLN A 1 194 ? 32.492 10.374 -57.703 1.00 97.12 194 GLN A O 1
ATOM 1473 N N . VAL A 1 195 ? 31.732 11.214 -55.768 1.00 97.75 195 VAL A N 1
ATOM 1474 C CA . VAL A 1 195 ? 32.209 10.094 -54.943 1.00 97.75 195 VAL A CA 1
ATOM 1475 C C . VAL A 1 195 ? 31.517 8.784 -55.324 1.00 97.75 195 VAL A C 1
ATOM 1477 O O . VAL A 1 195 ? 32.184 7.752 -55.421 1.00 97.75 195 VAL A O 1
ATOM 1480 N N . ALA A 1 196 ? 30.205 8.812 -55.567 1.00 97.19 196 ALA A N 1
ATOM 1481 C CA . ALA A 1 196 ? 29.435 7.623 -55.916 1.00 97.19 196 ALA A CA 1
ATOM 1482 C C . ALA A 1 196 ? 29.669 7.151 -57.362 1.00 97.19 196 ALA A C 1
ATOM 1484 O O . ALA A 1 196 ? 29.749 5.947 -57.613 1.00 97.19 196 ALA A O 1
ATOM 1485 N N . THR A 1 197 ? 29.778 8.080 -58.317 1.00 96.56 197 THR A N 1
ATOM 1486 C CA . THR A 1 197 ? 29.700 7.762 -59.754 1.00 96.56 197 THR A CA 1
ATOM 1487 C C . THR A 1 197 ? 31.003 7.991 -60.516 1.00 96.56 197 THR A C 1
ATOM 1489 O O . THR A 1 197 ? 31.336 7.218 -61.417 1.00 96.56 197 THR A O 1
ATOM 1492 N N . GLY A 1 198 ? 31.741 9.052 -60.176 1.00 94.25 198 GLY A N 1
ATOM 1493 C CA . GLY A 1 198 ? 32.897 9.530 -60.932 1.00 94.25 198 GLY A CA 1
ATOM 1494 C C . GLY A 1 198 ? 32.567 9.906 -62.376 1.00 94.25 198 GLY A C 1
ATOM 1495 O O . GLY A 1 198 ? 33.449 9.835 -63.233 1.00 94.25 198 GLY A O 1
ATOM 1496 N N . GLU A 1 199 ? 31.316 10.250 -62.683 1.00 93.81 199 GLU A N 1
ATOM 1497 C CA . GLU A 1 199 ? 30.881 10.576 -64.047 1.00 93.81 199 GLU A CA 1
ATOM 1498 C C . GLU A 1 199 ? 31.545 11.841 -64.607 1.00 93.81 199 GLU A C 1
ATOM 1500 O O . GLU A 1 199 ? 31.659 11.981 -65.829 1.00 93.81 199 GLU A O 1
ATOM 1505 N N . GLY A 1 200 ? 32.050 12.711 -63.731 1.00 91.69 200 GLY A N 1
ATOM 1506 C CA . GLY A 1 200 ? 32.526 14.041 -64.076 1.00 91.69 200 GLY A CA 1
ATOM 1507 C C . GLY A 1 200 ? 31.376 15.017 -64.331 1.00 91.69 200 GLY A C 1
ATOM 1508 O O . GLY A 1 200 ? 30.205 14.642 -64.337 1.00 91.69 200 GLY A O 1
ATOM 1509 N N . VAL A 1 201 ? 31.727 16.278 -64.562 1.00 91.06 201 VAL A N 1
ATOM 1510 C CA . VAL A 1 201 ? 30.809 17.366 -64.920 1.00 91.06 201 VAL A CA 1
ATOM 1511 C C . VAL A 1 201 ? 31.385 18.068 -66.142 1.00 91.06 201 VAL A C 1
ATOM 1513 O O . VAL A 1 201 ? 32.473 18.623 -66.052 1.00 91.06 201 VAL A O 1
ATOM 1516 N N . ASP A 1 202 ? 30.666 18.022 -67.264 1.00 89.88 202 ASP A N 1
ATOM 1517 C CA . ASP A 1 202 ? 30.971 18.740 -68.513 1.00 89.88 202 ASP A CA 1
ATOM 1518 C C . ASP A 1 202 ? 29.852 19.767 -68.731 1.00 89.88 202 ASP A C 1
ATOM 1520 O O . ASP A 1 202 ? 28.744 19.420 -69.158 1.00 89.88 202 ASP A O 1
ATOM 1524 N N . LEU A 1 203 ? 30.103 21.020 -68.345 1.00 86.88 203 LEU A N 1
ATOM 1525 C CA . LEU A 1 203 ? 29.074 22.062 -68.292 1.00 86.88 203 LEU A CA 1
ATOM 1526 C C . LEU A 1 203 ? 28.705 22.555 -69.692 1.00 86.88 203 LEU A C 1
ATOM 1528 O O . LEU A 1 203 ? 27.571 22.988 -69.930 1.00 86.88 203 LEU A O 1
ATOM 1532 N N . ASN A 1 204 ? 29.658 22.515 -70.624 1.00 86.06 204 ASN A N 1
ATOM 1533 C CA . ASN A 1 204 ? 29.501 23.070 -71.964 1.00 86.06 204 ASN A CA 1
ATOM 1534 C C . ASN A 1 204 ? 29.198 21.987 -73.037 1.00 86.06 204 ASN A C 1
ATOM 1536 O O . ASN A 1 204 ? 28.746 22.318 -74.144 1.00 86.06 204 ASN A O 1
ATOM 1540 N N . GLY A 1 205 ? 29.369 20.706 -72.697 1.00 87.06 205 GLY A N 1
ATOM 1541 C CA . GLY A 1 205 ? 29.100 19.527 -73.518 1.00 87.06 205 GLY A CA 1
ATOM 1542 C C . GLY A 1 205 ? 30.134 19.263 -74.618 1.00 87.06 205 GLY A C 1
ATOM 1543 O O . GLY A 1 205 ? 29.781 18.651 -75.639 1.00 87.06 205 GLY A O 1
ATOM 1544 N N . ASP A 1 206 ? 31.356 19.781 -74.499 1.00 89.81 206 ASP A N 1
ATOM 1545 C CA . ASP A 1 206 ? 32.397 19.685 -75.526 1.00 89.81 206 ASP A CA 1
ATOM 1546 C C . ASP A 1 206 ? 33.392 18.527 -75.318 1.00 89.81 206 ASP A C 1
ATOM 1548 O O . ASP A 1 206 ? 34.129 18.177 -76.256 1.00 89.81 206 ASP A O 1
ATOM 1552 N N . GLY A 1 207 ? 33.324 17.851 -74.166 1.00 86.44 207 GLY A N 1
ATOM 1553 C CA . GLY A 1 207 ? 34.166 16.720 -73.782 1.00 86.44 207 GLY A CA 1
ATOM 1554 C C . GLY A 1 207 ? 35.597 17.088 -73.374 1.00 86.44 207 GLY A C 1
ATOM 1555 O O . GLY A 1 207 ? 36.433 16.183 -73.251 1.00 86.44 207 GLY A O 1
ATOM 1556 N N . ASP A 1 208 ? 35.906 18.376 -73.227 1.00 87.56 208 ASP A N 1
ATOM 1557 C CA . ASP A 1 208 ? 36.972 18.891 -72.369 1.00 87.56 208 ASP A CA 1
ATOM 1558 C C . ASP A 1 208 ? 36.423 18.987 -70.931 1.00 87.56 208 ASP A C 1
ATOM 1560 O O . ASP A 1 208 ? 35.226 19.115 -70.737 1.00 87.56 208 ASP A O 1
ATOM 1564 N N . TYR A 1 209 ? 37.282 18.815 -69.928 1.00 87.31 209 TYR A N 1
ATOM 1565 C CA . TYR A 1 209 ? 36.903 18.885 -68.501 1.00 87.31 209 TYR A CA 1
ATOM 1566 C C . TYR A 1 209 ? 37.863 19.813 -67.752 1.00 87.31 209 TYR A C 1
ATOM 1568 O O . TYR A 1 209 ? 38.259 19.560 -66.612 1.00 87.31 209 TYR A O 1
ATOM 1576 N N . THR A 1 210 ? 38.402 20.791 -68.476 1.00 84.19 210 THR A N 1
ATOM 1577 C CA . THR A 1 210 ? 39.409 21.724 -67.968 1.00 84.19 210 THR A CA 1
ATOM 1578 C C . THR A 1 210 ? 38.887 23.148 -67.873 1.00 84.19 210 THR A C 1
ATOM 1580 O O . THR A 1 210 ? 39.646 24.020 -67.439 1.00 84.19 210 THR A O 1
ATOM 1583 N N . ASP A 1 211 ? 37.622 23.377 -68.246 1.00 83.88 211 ASP A N 1
ATOM 1584 C CA . ASP A 1 211 ? 36.966 24.658 -68.035 1.00 83.88 211 ASP A CA 1
ATOM 1585 C C . ASP A 1 211 ? 36.598 24.848 -66.556 1.00 83.88 211 ASP A C 1
ATOM 1587 O O . ASP A 1 211 ? 36.540 23.907 -65.757 1.00 83.88 211 ASP A O 1
ATOM 1591 N N . ASP A 1 212 ? 36.387 26.109 -66.176 1.00 79.75 212 ASP A N 1
ATOM 1592 C CA . ASP A 1 212 ? 36.081 26.477 -64.797 1.00 79.75 212 ASP A CA 1
ATOM 1593 C C . ASP A 1 212 ? 34.782 25.788 -64.338 1.00 79.75 212 ASP A C 1
ATOM 1595 O O . ASP A 1 212 ? 33.697 26.042 -64.858 1.00 79.75 212 ASP A O 1
ATOM 1599 N N . GLY A 1 213 ? 34.917 24.928 -63.326 1.00 76.44 213 GLY A N 1
ATOM 1600 C CA . GLY A 1 213 ? 33.818 24.253 -62.634 1.00 76.44 213 GLY A CA 1
ATOM 1601 C C . GLY A 1 213 ? 33.418 22.910 -63.213 1.00 76.44 213 GLY A C 1
ATOM 1602 O O . GLY A 1 213 ? 32.482 22.289 -62.720 1.00 76.44 213 GLY A O 1
ATOM 1603 N N . GLU A 1 214 ? 34.167 22.428 -64.196 1.00 87.19 214 GLU A N 1
ATOM 1604 C CA . GLU A 1 214 ? 34.077 21.054 -64.660 1.00 87.19 214 GLU A CA 1
ATOM 1605 C C . GLU A 1 214 ? 34.866 20.110 -63.749 1.00 87.19 214 GLU A C 1
ATOM 1607 O O . GLU A 1 214 ? 35.928 20.442 -63.212 1.00 87.19 214 GLU A O 1
ATOM 1612 N N . VAL A 1 215 ? 34.337 18.899 -63.584 1.00 88.56 215 VAL A N 1
ATOM 1613 C CA . VAL A 1 215 ? 34.969 17.825 -62.813 1.00 88.56 215 VAL A CA 1
ATOM 1614 C C . VAL A 1 215 ? 35.377 16.736 -63.792 1.00 88.56 215 VAL A C 1
ATOM 1616 O O . VAL A 1 215 ? 34.547 16.215 -64.532 1.00 88.56 215 VAL A O 1
ATOM 1619 N N . ALA A 1 216 ? 36.656 16.365 -63.813 1.00 90.31 216 ALA A N 1
ATOM 1620 C CA . ALA A 1 216 ? 37.118 15.305 -64.702 1.00 90.31 216 ALA A CA 1
ATOM 1621 C C . ALA A 1 216 ? 36.494 13.942 -64.327 1.00 90.31 216 ALA A C 1
ATOM 1623 O O . ALA A 1 216 ? 36.396 13.618 -63.141 1.00 90.31 216 ALA A O 1
ATOM 1624 N N . PRO A 1 217 ? 36.128 13.097 -65.307 1.00 92.31 217 PRO A N 1
ATOM 1625 C CA . PRO A 1 217 ? 35.592 11.770 -65.030 1.00 92.31 217 PRO A CA 1
ATOM 1626 C C . PRO A 1 217 ? 36.651 10.841 -64.416 1.00 92.31 217 PRO A C 1
ATOM 1628 O O . PRO A 1 217 ? 37.846 10.937 -64.714 1.00 92.31 217 PRO A O 1
ATOM 1631 N N . GLY A 1 218 ? 36.200 9.875 -63.617 1.00 90.69 218 GLY A N 1
ATOM 1632 C CA . GLY A 1 218 ? 37.027 8.859 -62.961 1.00 90.69 218 GLY A CA 1
ATOM 1633 C C . GLY A 1 218 ? 37.717 9.330 -61.679 1.00 90.69 218 GLY A C 1
ATOM 1634 O O . GLY A 1 218 ? 38.724 8.739 -61.294 1.00 90.69 218 GLY A O 1
ATOM 1635 N N . LEU A 1 219 ? 37.210 10.396 -61.050 1.00 91.69 219 LEU A N 1
ATOM 1636 C CA . LEU A 1 219 ? 37.695 10.899 -59.760 1.00 91.69 219 LEU A CA 1
ATOM 1637 C C . LEU A 1 219 ? 37.007 10.255 -58.547 1.00 91.69 219 LEU A C 1
ATOM 1639 O O . LEU A 1 219 ? 37.329 10.618 -57.421 1.00 91.69 219 LEU A O 1
ATOM 1643 N N . ASN A 1 220 ? 36.101 9.296 -58.745 1.00 94.38 220 ASN A N 1
ATOM 1644 C CA . ASN A 1 220 ? 35.520 8.540 -57.642 1.00 94.38 220 ASN A CA 1
ATOM 1645 C C . ASN A 1 220 ? 36.595 7.697 -56.918 1.00 94.38 220 ASN A C 1
ATOM 1647 O O . ASN A 1 220 ? 37.454 7.102 -57.579 1.00 94.38 220 ASN A O 1
ATOM 1651 N N . PRO A 1 221 ? 36.538 7.579 -55.580 1.00 95.19 221 PRO A N 1
ATOM 1652 C CA . PRO A 1 221 ? 37.411 6.681 -54.831 1.00 95.19 221 PRO A CA 1
ATOM 1653 C C . PRO A 1 221 ? 37.254 5.219 -55.270 1.00 95.19 221 PRO A C 1
ATOM 1655 O O . PRO A 1 221 ? 36.163 4.758 -55.625 1.00 95.19 221 PRO A O 1
ATOM 1658 N N . SER A 1 222 ? 38.337 4.446 -55.194 1.00 95.06 222 SER A N 1
ATOM 1659 C CA . SER A 1 222 ? 38.374 3.051 -55.643 1.00 95.06 222 SER A CA 1
ATOM 1660 C C . SER A 1 222 ? 37.768 2.084 -54.615 1.00 95.06 222 SER A C 1
ATOM 1662 O O . SER A 1 222 ? 38.475 1.182 -54.164 1.00 95.06 222 SER A O 1
ATOM 1664 N N . PHE A 1 223 ? 36.501 2.250 -54.217 1.00 94.19 223 PHE A N 1
ATOM 1665 C CA . PHE A 1 223 ? 35.829 1.408 -53.210 1.00 94.19 223 PHE A CA 1
ATOM 1666 C C . PHE A 1 223 ? 35.891 -0.099 -53.530 1.00 94.19 223 PHE A C 1
ATOM 1668 O O . PHE A 1 223 ? 35.738 -0.525 -54.679 1.00 94.19 223 PHE A O 1
ATOM 1675 N N . ARG A 1 224 ? 36.093 -0.934 -52.505 1.00 93.56 224 ARG A N 1
ATOM 1676 C CA . ARG A 1 224 ? 36.005 -2.397 -52.605 1.00 93.56 224 ARG A CA 1
ATOM 1677 C C . ARG A 1 224 ? 34.547 -2.823 -52.716 1.00 93.56 224 ARG A C 1
ATOM 1679 O O . ARG A 1 224 ? 33.665 -2.233 -52.105 1.00 93.56 224 ARG A O 1
ATOM 1686 N N . ALA A 1 225 ? 34.303 -3.893 -53.463 1.00 85.31 225 ALA A N 1
ATOM 1687 C CA . ALA A 1 225 ? 32.963 -4.464 -53.572 1.00 85.31 225 ALA A CA 1
ATOM 1688 C C . ALA A 1 225 ? 32.515 -5.168 -52.277 1.00 85.31 225 ALA A C 1
ATOM 1690 O O . ALA A 1 225 ? 31.326 -5.187 -51.994 1.00 85.31 225 ALA A O 1
ATOM 1691 N N . ASP A 1 226 ? 33.463 -5.731 -51.523 1.00 81.50 226 ASP A N 1
ATOM 1692 C CA . ASP A 1 226 ? 33.266 -6.494 -50.285 1.00 81.50 226 ASP A CA 1
ATOM 1693 C C . ASP A 1 226 ? 33.465 -5.664 -49.008 1.00 81.50 226 ASP A C 1
ATOM 1695 O O . ASP A 1 226 ? 33.413 -6.222 -47.916 1.00 81.50 226 ASP A O 1
ATOM 1699 N N . ALA A 1 227 ? 33.706 -4.354 -49.131 1.00 86.69 227 ALA A N 1
ATOM 1700 C CA . ALA A 1 227 ? 33.821 -3.472 -47.978 1.00 86.69 227 ALA A CA 1
ATOM 1701 C C . ALA A 1 227 ? 32.515 -2.736 -47.689 1.00 86.69 227 ALA A C 1
ATOM 1703 O O . ALA A 1 227 ? 31.784 -2.337 -48.600 1.00 86.69 227 ALA A O 1
ATOM 1704 N N . VAL A 1 228 ? 32.308 -2.460 -46.408 1.00 84.94 228 VAL A N 1
ATOM 1705 C CA . VAL A 1 228 ? 31.446 -1.376 -45.955 1.00 84.94 228 VAL A CA 1
ATOM 1706 C C . VAL A 1 228 ? 32.037 -0.062 -46.465 1.00 84.94 228 VAL A C 1
ATOM 1708 O O . VAL A 1 228 ? 33.202 0.242 -46.201 1.00 84.94 228 VAL A O 1
ATOM 1711 N N . LYS A 1 229 ? 31.247 0.716 -47.205 1.00 91.06 229 LYS A N 1
ATOM 1712 C CA . LYS A 1 229 ? 31.679 1.985 -47.800 1.00 91.06 229 LYS A CA 1
ATOM 1713 C C . LYS A 1 229 ? 31.089 3.133 -46.996 1.00 91.06 229 LYS A C 1
ATOM 1715 O O . LYS A 1 229 ? 29.874 3.307 -46.994 1.00 91.06 229 LYS A O 1
ATOM 1720 N N . VAL A 1 230 ? 31.941 3.907 -46.334 1.00 90.88 230 VAL A N 1
ATOM 1721 C CA . VAL A 1 230 ? 31.521 5.022 -45.481 1.00 90.88 230 VAL A CA 1
ATOM 1722 C C . VAL A 1 230 ? 32.112 6.315 -46.016 1.00 90.88 230 VAL A C 1
ATOM 1724 O O . VAL A 1 230 ? 33.316 6.398 -46.261 1.00 90.88 230 VAL A O 1
ATOM 1727 N N . VAL A 1 231 ? 31.265 7.323 -46.190 1.00 94.88 231 VAL A N 1
ATOM 1728 C CA . VAL A 1 231 ? 31.668 8.698 -46.490 1.00 94.88 231 VAL A CA 1
ATOM 1729 C C . VAL A 1 231 ? 31.330 9.550 -45.283 1.00 94.88 231 VAL A C 1
ATOM 1731 O O . VAL A 1 231 ? 30.167 9.662 -44.913 1.00 94.88 231 VAL A O 1
ATOM 1734 N N . ILE A 1 232 ? 32.350 10.139 -44.677 1.00 91.69 232 ILE A N 1
ATOM 1735 C CA . ILE A 1 232 ? 32.204 11.088 -43.580 1.00 91.69 232 ILE A CA 1
ATOM 1736 C C . ILE A 1 232 ? 32.175 12.470 -44.214 1.00 91.69 232 ILE A C 1
ATOM 1738 O O . ILE A 1 232 ? 33.192 12.923 -44.733 1.00 91.69 232 ILE A O 1
ATOM 1742 N N . LEU A 1 233 ? 30.993 13.076 -44.246 1.00 94.38 233 LEU A N 1
ATOM 1743 C CA . LEU A 1 233 ? 30.752 14.401 -44.792 1.00 94.38 233 LEU A CA 1
ATOM 1744 C C . LEU A 1 233 ? 30.707 15.402 -43.639 1.00 94.38 233 LEU A C 1
ATOM 1746 O O . LEU A 1 233 ? 29.745 15.414 -42.871 1.00 94.38 233 LEU A O 1
ATOM 1750 N N . ALA A 1 234 ? 31.741 16.228 -43.530 1.00 90.50 234 ALA A N 1
ATOM 1751 C CA . ALA A 1 234 ? 31.805 17.300 -42.545 1.00 90.50 234 ALA A CA 1
ATOM 1752 C C . ALA A 1 234 ? 31.637 18.650 -43.245 1.00 90.50 234 ALA A C 1
ATOM 1754 O O . ALA A 1 234 ? 32.322 18.910 -44.235 1.00 90.50 234 ALA A O 1
ATOM 1755 N N . THR A 1 235 ? 30.703 19.474 -42.768 1.00 91.62 235 THR A N 1
ATOM 1756 C CA . THR A 1 235 ? 30.393 20.785 -43.361 1.00 91.62 235 THR A CA 1
ATOM 1757 C C . THR A 1 235 ? 29.708 21.700 -42.357 1.00 91.62 235 THR A C 1
ATOM 1759 O O . THR A 1 235 ? 29.058 21.233 -41.418 1.00 91.62 235 THR A O 1
ATOM 1762 N N . ASP A 1 236 ? 29.849 23.007 -42.557 1.00 89.50 236 ASP A N 1
ATOM 1763 C CA . ASP A 1 236 ? 29.174 24.038 -41.772 1.00 89.50 236 ASP A CA 1
ATOM 1764 C C . ASP A 1 236 ? 28.216 24.898 -42.607 1.00 89.50 236 ASP A C 1
ATOM 1766 O O . ASP A 1 236 ? 27.859 26.003 -42.182 1.00 89.50 236 ASP A O 1
ATOM 1770 N N . ALA A 1 237 ? 27.760 24.383 -43.755 1.00 90.81 237 ALA A N 1
ATOM 1771 C CA . ALA A 1 237 ? 26.888 25.083 -44.692 1.00 90.81 237 ALA A CA 1
ATOM 1772 C C . ALA A 1 237 ? 25.723 24.225 -45.221 1.00 90.81 237 ALA A C 1
ATOM 1774 O O . ALA A 1 237 ? 25.807 23.003 -45.354 1.00 90.81 237 ALA A O 1
ATOM 1775 N N . ASP A 1 238 ? 24.626 24.900 -45.581 1.00 93.31 238 ASP A N 1
ATOM 1776 C CA . ASP A 1 238 ? 23.513 24.296 -46.320 1.00 93.31 238 ASP A CA 1
ATOM 1777 C C . ASP A 1 238 ? 23.967 23.789 -47.703 1.00 93.31 238 ASP A C 1
ATOM 1779 O O . ASP A 1 238 ? 24.943 24.284 -48.270 1.00 93.31 238 ASP A O 1
ATOM 1783 N N . PHE A 1 239 ? 23.211 22.851 -48.291 1.00 94.69 239 PHE A N 1
ATOM 1784 C CA . PHE A 1 239 ? 23.500 22.299 -49.623 1.00 94.69 239 PHE A CA 1
ATOM 1785 C C . PHE A 1 239 ? 22.695 23.019 -50.701 1.00 94.69 239 PHE A C 1
ATOM 1787 O O . PHE A 1 239 ? 21.502 23.293 -50.502 1.00 94.69 239 PHE A O 1
ATOM 1794 N N . HIS A 1 240 ? 23.305 23.265 -51.860 1.00 92.56 240 HIS A N 1
ATOM 1795 C CA . HIS A 1 240 ? 22.572 23.735 -53.030 1.00 92.56 240 HIS A CA 1
ATOM 1796 C C . HIS A 1 240 ? 21.592 22.689 -53.535 1.00 92.56 240 HIS A C 1
ATOM 1798 O O . HIS A 1 240 ? 21.943 21.527 -53.698 1.00 92.56 240 HIS A O 1
ATOM 1804 N N . ASN A 1 241 ? 20.370 23.105 -53.859 1.00 90.81 241 ASN A N 1
ATOM 1805 C CA . ASN A 1 241 ? 19.376 22.228 -54.463 1.00 90.81 241 ASN A CA 1
ATOM 1806 C C . ASN A 1 241 ? 19.388 22.353 -55.985 1.00 90.81 241 ASN A C 1
ATOM 1808 O O . ASN A 1 241 ? 19.584 23.430 -56.553 1.00 90.81 241 ASN A O 1
ATOM 1812 N N . CYS A 1 242 ? 19.082 21.254 -56.673 1.00 88.38 242 CYS A N 1
ATOM 1813 C CA . CYS A 1 242 ? 18.870 21.325 -58.111 1.00 88.38 242 CYS A CA 1
ATOM 1814 C C . CYS A 1 242 ? 17.725 22.292 -58.448 1.00 88.38 242 CYS A C 1
ATOM 1816 O O . CYS A 1 242 ? 16.659 22.288 -57.825 1.00 88.38 242 CYS A O 1
ATOM 1818 N N . GLY A 1 243 ? 17.945 23.126 -59.461 1.00 86.44 243 GLY A N 1
ATOM 1819 C CA . GLY A 1 243 ? 16.988 24.166 -59.833 1.00 86.44 243 GLY A CA 1
ATOM 1820 C C . GLY A 1 243 ? 16.998 25.396 -58.922 1.00 86.44 243 GLY A C 1
ATOM 1821 O O . GLY A 1 243 ? 16.147 26.270 -59.108 1.00 86.44 243 GLY A O 1
ATOM 1822 N N . ASP A 1 244 ? 17.941 25.506 -57.977 1.00 89.62 244 ASP A N 1
ATOM 1823 C CA . ASP A 1 244 ? 18.252 26.792 -57.355 1.00 89.62 244 ASP A CA 1
ATOM 1824 C C . ASP A 1 244 ? 18.552 27.807 -58.465 1.00 89.62 244 ASP A C 1
ATOM 1826 O O . ASP A 1 244 ? 19.376 27.573 -59.351 1.00 89.62 244 ASP A O 1
ATOM 1830 N N . TRP A 1 245 ? 17.829 28.931 -58.460 1.00 83.75 245 TRP A N 1
ATOM 1831 C CA . TRP A 1 245 ? 17.900 29.905 -59.547 1.00 83.75 245 TRP A CA 1
ATOM 1832 C C . TRP A 1 245 ? 19.017 30.917 -59.312 1.00 83.75 245 TRP A C 1
ATOM 1834 O O . TRP A 1 245 ? 18.905 31.811 -58.466 1.00 83.75 245 TRP A O 1
ATOM 1844 N N . GLY A 1 246 ? 20.049 30.839 -60.143 1.00 77.50 246 GLY A N 1
ATOM 1845 C CA . GLY A 1 246 ? 21.052 31.876 -60.290 1.00 77.50 246 GLY A CA 1
ATOM 1846 C C . GLY A 1 246 ? 20.509 32.957 -61.211 1.00 77.50 246 GLY A C 1
ATOM 1847 O O . GLY A 1 246 ? 19.732 32.692 -62.117 1.00 77.50 246 GLY A O 1
ATOM 1848 N N . TRP A 1 247 ? 20.930 34.205 -61.032 1.00 77.31 247 TRP A N 1
ATOM 1849 C CA . TRP A 1 247 ? 20.562 35.344 -61.891 1.00 77.31 247 TRP A CA 1
ATOM 1850 C C . TRP A 1 247 ? 20.595 35.120 -63.426 1.00 77.31 247 TRP A C 1
ATOM 1852 O O . TRP A 1 247 ? 19.971 35.913 -64.139 1.00 77.31 247 TRP A O 1
ATOM 1862 N N . GLU A 1 248 ? 21.254 34.070 -63.936 1.00 76.25 248 GLU A N 1
ATOM 1863 C CA . GLU A 1 248 ? 21.361 33.744 -65.365 1.00 76.25 248 GLU A CA 1
ATOM 1864 C C . GLU A 1 248 ? 21.020 32.277 -65.732 1.00 76.25 248 GLU A C 1
ATOM 1866 O O . GLU A 1 248 ? 20.482 32.055 -66.821 1.00 76.25 248 GLU A O 1
ATOM 1871 N N . PHE A 1 249 ? 21.268 31.295 -64.856 1.00 83.31 249 PHE A N 1
ATOM 1872 C CA . PHE A 1 249 ? 21.007 29.862 -65.075 1.00 83.31 249 PHE A CA 1
ATOM 1873 C C . PHE A 1 249 ? 20.840 29.111 -63.736 1.00 83.31 249 PHE A C 1
ATOM 1875 O O . PHE A 1 249 ? 21.204 29.643 -62.688 1.00 83.31 249 PHE A O 1
ATOM 1882 N N . ASP A 1 250 ? 20.262 27.905 -63.784 1.00 89.25 250 ASP A N 1
ATOM 1883 C CA . ASP A 1 250 ? 20.037 27.038 -62.615 1.00 89.25 250 ASP A CA 1
ATOM 1884 C C . ASP A 1 250 ? 21.355 26.479 -62.051 1.00 89.25 250 ASP A C 1
ATOM 1886 O O . ASP A 1 250 ? 22.343 26.369 -62.781 1.00 89.25 250 ASP A O 1
ATOM 1890 N N . TYR A 1 251 ? 21.370 26.101 -60.771 1.00 90.94 251 TYR A N 1
ATOM 1891 C CA . TYR A 1 251 ? 22.506 25.413 -60.161 1.00 90.94 251 TYR A CA 1
ATOM 1892 C C . TYR A 1 251 ? 22.852 24.144 -60.963 1.00 90.94 251 TYR A C 1
ATOM 1894 O O . TYR A 1 251 ? 21.950 23.356 -61.265 1.00 90.94 251 TYR A O 1
ATOM 1902 N N . PRO A 1 252 ? 24.124 23.959 -61.362 1.00 89.56 252 PRO A N 1
ATOM 1903 C CA . PRO A 1 252 ? 24.518 22.916 -62.309 1.00 89.56 252 PRO A CA 1
ATOM 1904 C C . PRO A 1 252 ? 24.648 21.517 -61.689 1.00 89.56 252 PRO A C 1
ATOM 1906 O O . PRO A 1 252 ? 24.816 20.560 -62.442 1.00 89.56 252 PRO A O 1
ATOM 1909 N N . GLY A 1 253 ? 24.596 21.398 -60.358 1.00 90.69 253 GLY A N 1
ATOM 1910 C CA . GLY A 1 253 ? 24.723 20.121 -59.657 1.00 90.69 253 GLY A CA 1
ATOM 1911 C C . GLY A 1 253 ? 23.442 19.265 -59.655 1.00 90.69 253 GLY A C 1
ATOM 1912 O O . GLY A 1 253 ? 22.359 19.734 -60.026 1.00 90.69 253 GLY A O 1
ATOM 1913 N N . PRO A 1 254 ? 23.555 17.994 -59.232 1.00 94.00 254 PRO A N 1
ATOM 1914 C CA . PRO A 1 254 ? 22.484 17.002 -59.278 1.00 94.00 254 PRO A CA 1
ATOM 1915 C C . PRO A 1 254 ? 21.368 17.274 -58.267 1.00 94.00 254 PRO A C 1
ATOM 1917 O O . PRO A 1 254 ? 21.535 17.973 -57.265 1.00 94.00 254 PRO A O 1
ATOM 1920 N N . CYS A 1 255 ? 20.206 16.665 -58.501 1.00 94.25 255 CYS A N 1
ATOM 1921 C CA . CYS A 1 255 ? 19.123 16.652 -57.523 1.00 94.25 255 CYS A CA 1
ATOM 1922 C C . CYS A 1 255 ? 19.403 15.675 -56.378 1.00 94.25 255 CYS A C 1
ATOM 1924 O O . CYS A 1 255 ? 19.945 14.592 -56.591 1.00 94.25 255 CYS A O 1
ATOM 1926 N N . ARG A 1 256 ? 18.889 15.989 -55.181 1.00 94.06 256 ARG A N 1
ATOM 1927 C CA . ARG A 1 256 ? 18.940 15.124 -53.989 1.00 94.06 256 ARG A CA 1
ATOM 1928 C C . ARG A 1 256 ? 18.616 13.655 -54.283 1.00 94.06 256 ARG A C 1
ATOM 1930 O O . ARG A 1 256 ? 19.343 12.768 -53.851 1.00 94.06 256 ARG A O 1
ATOM 1937 N N . ASP A 1 257 ? 17.543 13.385 -55.027 1.00 95.00 257 ASP A N 1
ATOM 1938 C CA . ASP A 1 257 ? 17.123 12.008 -55.326 1.00 95.00 257 ASP A CA 1
ATOM 1939 C C . ASP A 1 257 ? 18.096 11.271 -56.255 1.00 95.00 257 ASP A C 1
ATOM 1941 O O . ASP A 1 257 ? 18.250 10.058 -56.136 1.00 95.00 257 ASP A O 1
ATOM 1945 N N . GLU A 1 258 ? 18.783 11.985 -57.150 1.00 96.38 258 GLU A N 1
ATOM 1946 C CA . GLU A 1 258 ? 19.820 11.409 -58.013 1.00 96.38 258 GLU A CA 1
ATOM 1947 C C . GLU A 1 258 ? 21.055 11.039 -57.188 1.00 96.38 258 GLU A C 1
ATOM 1949 O O . GLU A 1 258 ? 21.596 9.946 -57.349 1.00 96.38 258 GLU A O 1
ATOM 1954 N N . VAL A 1 259 ? 21.443 11.904 -56.244 1.00 97.50 259 VAL A N 1
ATOM 1955 C CA . VAL A 1 259 ? 22.551 11.649 -55.313 1.00 97.50 259 VAL A CA 1
ATOM 1956 C C . VAL A 1 259 ? 22.253 10.458 -54.410 1.00 97.50 259 VAL A C 1
ATOM 1958 O O . VAL A 1 259 ? 23.050 9.527 -54.338 1.00 97.50 259 VAL A O 1
ATOM 1961 N N . VAL A 1 260 ? 21.089 10.436 -53.760 1.00 97.19 260 VAL A N 1
ATOM 1962 C CA . VAL A 1 260 ? 20.696 9.337 -52.865 1.00 97.19 260 VAL A CA 1
ATOM 1963 C C . VAL A 1 260 ? 20.561 8.018 -53.621 1.00 97.19 260 VAL A C 1
ATOM 1965 O O . VAL A 1 260 ? 20.967 6.976 -53.106 1.00 97.19 260 VAL A O 1
ATOM 1968 N N . GLN A 1 261 ? 20.034 8.035 -54.847 1.00 96.69 261 GLN A N 1
ATOM 1969 C CA . GLN A 1 261 ? 19.985 6.837 -55.683 1.00 96.69 261 GLN A CA 1
ATOM 1970 C C . GLN A 1 261 ? 21.396 6.345 -56.029 1.00 96.69 261 GLN A C 1
ATOM 1972 O O . GLN A 1 261 ? 21.666 5.156 -55.881 1.00 96.69 261 GLN A O 1
ATOM 1977 N N . ALA A 1 262 ? 22.304 7.240 -56.430 1.00 97.19 262 ALA A N 1
ATOM 1978 C CA . ALA A 1 262 ? 23.684 6.883 -56.756 1.00 97.19 262 ALA A CA 1
ATOM 1979 C C . ALA A 1 262 ? 24.447 6.318 -55.546 1.00 97.19 262 ALA A C 1
ATOM 1981 O O . ALA A 1 262 ? 25.152 5.317 -55.679 1.00 97.19 262 ALA A O 1
ATOM 1982 N N . LEU A 1 263 ? 24.276 6.915 -54.362 1.00 97.25 263 LEU A N 1
ATOM 1983 C CA . LEU A 1 263 ? 24.871 6.432 -53.112 1.00 97.25 263 LEU A CA 1
ATOM 1984 C C . LEU A 1 263 ? 24.354 5.033 -52.751 1.00 97.25 263 LEU A C 1
ATOM 1986 O O . LEU A 1 263 ? 25.153 4.141 -52.471 1.00 97.25 263 LEU A O 1
ATOM 1990 N N . ASN A 1 264 ? 23.041 4.807 -52.839 1.00 92.50 264 ASN A N 1
ATOM 1991 C CA . ASN A 1 264 ? 22.437 3.500 -52.574 1.00 92.50 264 ASN A CA 1
ATOM 1992 C C . ASN A 1 264 ? 22.848 2.436 -53.606 1.00 92.50 264 ASN A C 1
ATOM 1994 O O . ASN A 1 264 ? 23.184 1.316 -53.224 1.00 92.50 264 ASN A O 1
ATOM 1998 N N . ASP A 1 265 ? 22.900 2.778 -54.897 1.00 92.75 265 ASP A N 1
ATOM 1999 C CA . ASP A 1 265 ? 23.365 1.870 -55.957 1.00 92.75 265 ASP A CA 1
ATOM 2000 C C . ASP A 1 265 ? 24.847 1.497 -55.782 1.00 92.75 265 ASP A C 1
ATOM 2002 O O . ASP A 1 265 ? 25.256 0.373 -56.092 1.00 92.75 265 ASP A O 1
ATOM 2006 N N . ALA A 1 266 ? 25.656 2.419 -55.252 1.00 91.69 266 ALA A N 1
ATOM 2007 C CA . ALA A 1 266 ? 27.045 2.169 -54.885 1.00 91.69 266 ALA A CA 1
ATOM 2008 C C . ALA A 1 266 ? 27.193 1.447 -53.529 1.00 91.69 266 ALA A C 1
ATOM 2010 O O . ALA A 1 266 ? 28.273 0.920 -53.235 1.00 91.69 266 ALA A O 1
ATOM 2011 N N . GLY A 1 267 ? 26.134 1.376 -52.715 1.00 88.94 267 GLY A N 1
ATOM 2012 C CA . GLY A 1 267 ? 26.156 0.854 -51.347 1.00 88.94 267 GLY A CA 1
ATOM 2013 C C . GLY A 1 267 ? 27.043 1.688 -50.421 1.00 88.94 267 GLY A C 1
ATOM 2014 O O . GLY A 1 267 ? 27.878 1.118 -49.719 1.00 88.94 267 GLY A O 1
ATOM 2015 N N . ILE A 1 268 ? 26.937 3.016 -50.512 1.00 93.25 268 ILE A N 1
ATOM 2016 C CA . ILE A 1 268 ? 27.677 4.000 -49.714 1.00 93.25 268 ILE A CA 1
ATOM 2017 C C . ILE A 1 268 ? 26.776 4.544 -48.608 1.00 93.25 268 ILE A C 1
ATOM 2019 O O . ILE A 1 268 ? 25.675 5.012 -48.884 1.00 93.25 268 ILE A O 1
ATOM 2023 N N . ILE A 1 269 ? 27.292 4.532 -47.381 1.00 89.88 269 ILE A N 1
ATOM 2024 C CA . ILE A 1 269 ? 26.661 5.095 -46.187 1.00 89.88 269 ILE A CA 1
ATOM 2025 C C . ILE A 1 269 ? 27.277 6.470 -45.919 1.00 89.88 269 ILE A C 1
ATOM 2027 O O . ILE A 1 269 ? 28.504 6.587 -45.841 1.00 89.88 269 ILE A O 1
ATOM 2031 N N . VAL A 1 270 ? 26.446 7.504 -45.778 1.00 92.62 270 VAL A N 1
ATOM 2032 C CA . VAL A 1 270 ? 26.900 8.867 -45.465 1.00 92.62 270 VAL A CA 1
ATOM 2033 C C . VAL A 1 270 ? 26.737 9.145 -43.978 1.00 92.62 270 VAL A C 1
ATOM 2035 O O . VAL A 1 270 ? 25.645 9.029 -43.432 1.00 92.62 270 VAL A O 1
ATOM 2038 N N . VAL A 1 271 ? 27.830 9.539 -43.335 1.00 89.19 271 VAL A N 1
ATOM 2039 C CA . VAL A 1 271 ? 27.872 9.994 -41.945 1.00 89.19 271 VAL A CA 1
ATOM 2040 C C . VAL A 1 271 ? 28.089 11.498 -41.952 1.00 89.19 271 VAL A C 1
ATOM 2042 O O . VAL A 1 271 ? 29.075 11.963 -42.521 1.00 89.19 271 VAL A O 1
ATOM 2045 N N . GLY A 1 272 ? 27.179 12.247 -41.340 1.00 90.00 272 GLY A N 1
ATOM 2046 C CA . GLY A 1 272 ? 27.270 13.699 -41.249 1.00 90.00 272 GLY A CA 1
ATOM 2047 C C . GLY A 1 272 ? 27.979 14.169 -39.986 1.00 90.00 272 GLY A C 1
ATOM 2048 O O . GLY A 1 272 ? 27.731 13.638 -38.905 1.00 90.00 272 GLY A O 1
ATOM 2049 N N . ILE A 1 273 ? 28.828 15.184 -40.119 1.00 87.38 273 ILE A N 1
ATOM 2050 C CA . ILE A 1 273 ? 29.392 15.938 -38.996 1.00 87.38 273 ILE A CA 1
ATOM 2051 C C . ILE A 1 273 ? 29.034 17.404 -39.202 1.00 87.38 273 ILE A C 1
ATOM 2053 O O . ILE A 1 273 ? 29.428 18.001 -40.204 1.00 87.38 273 ILE A O 1
ATOM 2057 N N . GLU A 1 274 ? 28.297 17.975 -38.254 1.00 88.19 274 GLU A N 1
ATOM 2058 C CA . GLU A 1 274 ? 27.778 19.338 -38.372 1.00 88.19 274 GLU A CA 1
ATOM 2059 C C . GLU A 1 274 ? 27.945 20.142 -37.069 1.00 88.19 274 GLU A C 1
ATOM 2061 O O . GLU A 1 274 ? 27.847 19.589 -35.968 1.00 88.19 274 GLU A O 1
ATOM 2066 N N . PRO A 1 275 ? 28.173 21.464 -37.151 1.00 83.31 275 PRO A N 1
ATOM 2067 C CA . PRO A 1 275 ? 28.193 22.338 -35.977 1.00 83.31 275 PRO A CA 1
ATOM 2068 C C . PRO A 1 275 ? 26.793 22.824 -35.553 1.00 83.31 275 PRO A C 1
ATOM 2070 O O . PRO A 1 275 ? 26.630 23.411 -34.480 1.00 83.31 275 PRO A O 1
ATOM 2073 N N . TYR A 1 276 ? 25.782 22.622 -36.398 1.00 83.12 276 TYR A N 1
ATOM 2074 C CA . TYR A 1 276 ? 24.371 22.938 -36.174 1.00 83.12 276 TYR A CA 1
ATOM 2075 C C . TYR A 1 276 ? 23.505 22.093 -37.121 1.00 83.12 276 TYR A C 1
ATOM 2077 O O . TYR A 1 276 ? 24.033 21.544 -38.071 1.00 83.12 276 TYR A O 1
ATOM 2085 N N . ASP A 1 277 ? 22.196 22.026 -36.877 1.00 88.94 277 ASP A N 1
ATOM 2086 C CA . ASP A 1 277 ? 21.241 21.216 -37.654 1.00 88.94 277 ASP A CA 1
ATOM 2087 C C . ASP A 1 277 ? 21.165 21.632 -39.141 1.00 88.94 277 ASP A C 1
ATOM 2089 O O . ASP A 1 277 ? 20.626 22.702 -39.456 1.00 88.94 277 ASP A O 1
ATOM 2093 N N . ILE A 1 278 ? 21.701 20.795 -40.041 1.00 92.75 278 ILE A N 1
ATOM 2094 C CA . ILE A 1 278 ? 21.654 20.955 -41.503 1.00 92.75 278 ILE A CA 1
ATOM 2095 C C . ILE A 1 278 ? 20.713 19.893 -42.086 1.00 92.75 278 ILE A C 1
ATOM 2097 O O . ILE A 1 278 ? 21.091 18.745 -42.329 1.00 92.75 278 ILE A O 1
ATOM 2101 N N . ALA A 1 279 ? 19.471 20.283 -42.382 1.00 93.75 279 ALA A N 1
ATOM 2102 C CA . ALA A 1 279 ? 18.415 19.355 -42.804 1.00 93.75 279 ALA A CA 1
ATOM 2103 C C . ALA A 1 279 ? 18.804 18.471 -44.009 1.00 93.75 279 ALA A C 1
ATOM 2105 O O . ALA A 1 279 ? 18.507 17.279 -44.026 1.00 93.75 279 ALA A O 1
ATOM 2106 N N . GLN A 1 280 ? 19.506 19.025 -45.005 1.00 95.75 280 GLN A N 1
ATOM 2107 C CA . GLN A 1 280 ? 19.959 18.269 -46.179 1.00 95.75 280 GLN A CA 1
ATOM 2108 C C . GLN A 1 280 ? 20.958 17.157 -45.825 1.00 95.75 280 GLN A C 1
ATOM 2110 O O . GLN A 1 280 ? 20.982 16.129 -46.505 1.00 95.75 280 GLN A O 1
ATOM 2115 N N . LEU A 1 281 ? 21.770 17.348 -44.781 1.00 94.88 281 LEU A N 1
ATOM 2116 C CA . LEU A 1 281 ? 22.737 16.360 -44.316 1.00 94.88 281 LEU A CA 1
ATOM 2117 C C . LEU A 1 281 ? 22.030 15.205 -43.598 1.00 94.88 281 LEU A C 1
ATOM 2119 O O . LEU A 1 281 ? 22.279 14.046 -43.938 1.00 94.88 281 LEU A O 1
ATOM 2123 N N . HIS A 1 282 ? 21.090 15.515 -42.698 1.00 92.44 282 HIS A N 1
ATOM 2124 C CA . HIS A 1 282 ? 20.213 14.525 -42.053 1.00 92.44 282 HIS A CA 1
ATOM 2125 C C . HIS A 1 282 ? 19.432 13.705 -43.086 1.00 92.44 282 HIS A C 1
ATOM 2127 O O . HIS A 1 282 ? 19.449 12.475 -43.033 1.00 92.44 282 HIS A O 1
ATOM 2133 N N . ASP A 1 283 ? 18.852 14.361 -44.095 1.00 93.38 283 ASP A N 1
ATOM 2134 C CA . ASP A 1 283 ? 18.084 13.714 -45.167 1.00 93.38 283 ASP A CA 1
ATOM 2135 C C . ASP A 1 283 ? 18.908 12.716 -46.003 1.00 93.38 283 ASP A C 1
ATOM 2137 O O . ASP A 1 283 ? 18.362 11.731 -46.517 1.00 93.38 283 ASP A O 1
ATOM 2141 N N . VAL A 1 284 ? 20.200 12.981 -46.221 1.00 94.81 284 VAL A N 1
ATOM 2142 C CA . VAL A 1 284 ? 21.104 12.084 -46.966 1.00 94.81 284 VAL A CA 1
ATOM 2143 C C . VAL A 1 284 ? 21.620 10.967 -46.072 1.00 94.81 284 VAL A C 1
ATOM 2145 O O . VAL A 1 284 ? 21.641 9.809 -46.501 1.00 94.81 284 VAL A O 1
ATOM 2148 N N . ALA A 1 285 ? 22.023 11.296 -44.843 1.00 91.19 285 ALA A N 1
ATOM 2149 C CA . ALA A 1 285 ? 22.483 10.318 -43.870 1.00 91.19 285 ALA A CA 1
ATOM 2150 C C . ALA A 1 285 ? 21.385 9.278 -43.608 1.00 91.19 285 ALA A C 1
ATOM 2152 O O . ALA A 1 285 ? 21.608 8.087 -43.820 1.00 91.19 285 ALA A O 1
ATOM 2153 N N . GLU A 1 286 ? 20.157 9.706 -43.304 1.00 87.81 286 GLU A N 1
ATOM 2154 C CA . GLU A 1 286 ? 19.024 8.801 -43.080 1.00 87.81 286 GLU A CA 1
ATOM 2155 C C . GLU A 1 286 ? 18.748 7.916 -44.306 1.00 87.81 286 GLU A C 1
ATOM 2157 O O . GLU A 1 286 ? 18.611 6.695 -44.185 1.00 87.81 286 GLU A O 1
ATOM 2162 N N . ALA A 1 287 ? 18.726 8.505 -45.506 1.00 90.50 287 ALA A N 1
ATOM 2163 C CA . ALA A 1 287 ? 18.388 7.793 -46.738 1.00 90.50 287 ALA A CA 1
ATOM 2164 C C . ALA A 1 287 ? 19.469 6.827 -47.247 1.00 90.50 287 ALA A C 1
ATOM 2166 O O . ALA A 1 287 ? 19.194 6.036 -48.154 1.00 90.50 287 ALA A O 1
ATOM 2167 N N . THR A 1 288 ? 20.674 6.892 -46.681 1.00 88.12 288 THR A N 1
ATOM 2168 C CA . THR A 1 288 ? 21.777 5.954 -46.941 1.00 88.12 288 THR A CA 1
ATOM 2169 C C . THR A 1 288 ? 22.047 5.017 -45.761 1.00 88.12 288 THR A C 1
ATOM 2171 O O . THR A 1 288 ? 22.966 4.205 -45.821 1.00 88.12 288 THR A O 1
ATOM 2174 N N . GLY A 1 289 ? 21.240 5.092 -44.695 1.00 77.56 289 GLY A N 1
ATOM 2175 C CA . GLY A 1 289 ? 21.399 4.270 -43.492 1.00 77.56 289 GLY A CA 1
ATOM 2176 C C . GLY A 1 289 ? 22.489 4.749 -42.528 1.00 77.56 289 GLY A C 1
ATOM 2177 O O . GLY A 1 289 ? 22.868 3.999 -41.633 1.00 77.56 289 GLY A O 1
ATOM 2178 N N . GLY A 1 290 ? 22.994 5.969 -42.704 1.00 81.88 290 GLY A N 1
ATOM 2179 C CA . GLY A 1 290 ? 23.954 6.609 -41.813 1.00 81.88 290 GLY A CA 1
ATOM 2180 C C . GLY A 1 290 ? 23.305 7.433 -40.700 1.00 81.88 290 GLY A C 1
ATOM 2181 O O . GLY A 1 290 ? 22.107 7.322 -40.424 1.00 81.88 290 GLY A O 1
ATOM 2182 N N . VAL A 1 291 ? 24.134 8.239 -40.040 1.00 82.94 291 VAL A N 1
ATOM 2183 C CA . VAL A 1 291 ? 23.788 9.072 -38.877 1.00 82.94 291 VAL A CA 1
ATOM 2184 C C . VAL A 1 291 ? 24.433 10.450 -39.010 1.00 82.94 291 VAL A C 1
ATOM 2186 O O . VAL A 1 291 ? 25.396 10.607 -39.763 1.00 82.94 291 VAL A O 1
ATOM 2189 N N . VAL A 1 292 ? 23.916 11.435 -38.279 1.00 85.94 292 VAL A N 1
ATOM 2190 C CA . VAL A 1 292 ? 24.523 12.765 -38.159 1.00 85.94 292 VAL A CA 1
ATOM 2191 C C . VAL A 1 292 ? 24.883 13.006 -36.703 1.00 85.94 292 VAL A C 1
ATOM 2193 O O . VAL A 1 292 ? 24.058 12.795 -35.817 1.00 85.94 292 VAL A O 1
ATOM 2196 N N . GLU A 1 293 ? 26.113 13.443 -36.473 1.00 82.88 293 GLU A N 1
ATOM 2197 C CA . GLU A 1 293 ? 26.642 13.757 -35.151 1.00 82.88 293 GLU A CA 1
ATOM 2198 C C . GLU A 1 293 ? 26.922 15.262 -35.073 1.00 82.88 293 GLU A C 1
ATOM 2200 O O . GLU A 1 293 ? 27.669 15.819 -35.887 1.00 82.88 293 GLU A O 1
ATOM 2205 N N . SER A 1 294 ? 26.321 15.932 -34.089 1.00 79.94 294 SER A N 1
ATOM 2206 C CA . SER A 1 294 ? 26.542 17.362 -33.865 1.00 79.94 294 SER A CA 1
ATOM 2207 C C . SER A 1 294 ? 27.769 17.583 -32.978 1.00 79.94 294 SER A C 1
ATOM 2209 O O . SER A 1 294 ? 27.846 17.040 -31.875 1.00 79.94 294 SER A O 1
ATOM 2211 N N . VAL A 1 295 ? 28.704 18.429 -33.412 1.00 73.19 295 VAL A N 1
ATOM 2212 C CA . VAL A 1 295 ? 29.937 18.738 -32.668 1.00 73.19 295 VAL A CA 1
ATOM 2213 C C . VAL A 1 295 ? 29.934 20.179 -32.159 1.00 73.19 295 VAL A C 1
ATOM 2215 O O . VAL A 1 295 ? 29.616 21.126 -32.872 1.00 73.19 295 VAL A O 1
ATOM 2218 N N . SER A 1 296 ? 30.306 20.378 -30.896 1.00 57.56 296 SER A N 1
ATOM 2219 C CA . SER A 1 296 ? 30.158 21.648 -30.174 1.00 57.56 296 SER A CA 1
ATOM 2220 C C . SER A 1 296 ? 31.351 22.606 -30.307 1.00 57.56 296 SER A C 1
ATOM 2222 O O . SER A 1 296 ? 31.433 23.577 -29.552 1.00 57.56 296 SER A O 1
ATOM 2224 N N . SER A 1 297 ? 32.238 22.381 -31.292 1.00 55.19 297 SER A N 1
ATOM 2225 C CA . SER A 1 297 ? 33.542 23.039 -31.566 1.00 55.19 297 SER A CA 1
ATOM 2226 C C . SER A 1 297 ? 34.780 22.511 -30.814 1.00 55.19 297 SER A C 1
ATOM 2228 O O . SER A 1 297 ? 35.853 23.120 -30.877 1.00 55.19 297 SER A O 1
ATOM 2230 N N . SER A 1 298 ? 34.696 21.363 -30.128 1.00 52.22 298 SER A N 1
ATOM 2231 C CA . SER A 1 298 ? 35.859 20.722 -29.495 1.00 52.22 298 SER A CA 1
ATOM 2232 C C . SER A 1 298 ? 36.328 19.500 -30.298 1.00 52.22 298 SER A C 1
ATOM 2234 O O . SER A 1 298 ? 35.565 18.584 -30.577 1.00 52.22 298 SER A O 1
ATOM 2236 N N . GLY A 1 299 ? 37.609 19.468 -30.687 1.00 50.25 299 GLY A N 1
ATOM 2237 C CA . GLY A 1 299 ? 38.148 18.396 -31.536 1.00 50.25 299 GLY A CA 1
ATOM 2238 C C . GLY A 1 299 ? 38.041 16.975 -30.951 1.00 50.25 299 GLY A C 1
ATOM 2239 O O . GLY A 1 299 ? 38.089 16.005 -31.694 1.00 50.25 299 GLY A O 1
ATOM 2240 N N . ALA A 1 300 ? 37.854 16.808 -29.639 1.00 53.06 300 ALA A N 1
ATOM 2241 C CA . ALA A 1 300 ? 37.679 15.477 -29.051 1.00 53.06 300 ALA A CA 1
ATOM 2242 C C . ALA A 1 300 ? 36.385 14.777 -29.526 1.00 53.06 300 ALA A C 1
ATOM 2244 O O . ALA A 1 300 ? 36.363 13.556 -29.634 1.00 53.06 300 ALA A O 1
ATOM 2245 N N . GLU A 1 301 ? 35.355 15.545 -29.892 1.00 61.88 301 GLU A N 1
ATOM 2246 C CA . GLU A 1 301 ? 34.034 15.030 -30.282 1.00 61.88 301 GLU A CA 1
ATOM 2247 C C . GLU A 1 301 ? 34.015 14.453 -31.708 1.00 61.88 301 GLU A C 1
ATOM 2249 O O . GLU A 1 301 ? 33.273 13.519 -31.978 1.00 61.88 301 GLU A O 1
ATOM 2254 N N . ILE A 1 302 ? 34.877 14.932 -32.615 1.00 60.81 302 ILE A N 1
ATOM 2255 C CA . ILE A 1 302 ? 34.928 14.463 -34.016 1.00 60.81 302 ILE A CA 1
ATOM 2256 C C . ILE A 1 302 ? 35.423 13.014 -34.096 1.00 60.81 302 ILE A C 1
ATOM 2258 O O . ILE A 1 302 ? 34.880 12.205 -34.843 1.00 60.81 302 ILE A O 1
ATOM 2262 N N . ALA A 1 303 ? 36.452 12.659 -33.321 1.00 61.97 303 ALA A N 1
ATOM 2263 C CA . ALA A 1 303 ? 36.955 11.287 -33.301 1.00 61.97 303 ALA A CA 1
ATOM 2264 C C . ALA A 1 303 ? 35.921 10.323 -32.700 1.00 61.97 303 ALA A C 1
ATOM 2266 O O . ALA A 1 303 ? 35.723 9.234 -33.233 1.00 61.97 303 ALA A O 1
ATOM 2267 N N . GLU A 1 304 ? 35.233 10.737 -31.635 1.00 65.12 304 GLU A N 1
ATOM 2268 C CA . GLU A 1 304 ? 34.147 9.965 -31.026 1.00 65.12 304 GLU A CA 1
ATOM 2269 C C . GLU A 1 304 ? 32.946 9.826 -31.968 1.00 65.12 304 GLU A C 1
ATOM 2271 O O . GLU A 1 304 ? 32.433 8.723 -32.095 1.00 65.12 304 GLU A O 1
ATOM 2276 N N . ALA A 1 305 ? 32.567 10.875 -32.702 1.00 66.75 305 ALA A N 1
ATOM 2277 C CA . ALA A 1 305 ? 31.519 10.839 -33.723 1.00 66.75 305 ALA A CA 1
ATOM 2278 C C . ALA A 1 305 ? 31.858 9.873 -34.869 1.00 66.75 305 ALA A C 1
ATOM 2280 O O . ALA A 1 305 ? 31.042 9.037 -35.253 1.00 66.75 305 ALA A O 1
ATOM 2281 N N . ILE A 1 306 ? 33.094 9.919 -35.379 1.00 67.81 306 ILE A N 1
ATOM 2282 C CA . ILE A 1 306 ? 33.571 8.995 -36.418 1.00 67.81 306 ILE A CA 1
ATOM 2283 C C . ILE A 1 306 ? 33.553 7.548 -35.904 1.00 67.81 306 ILE A C 1
ATOM 2285 O O . ILE A 1 306 ? 33.136 6.641 -36.624 1.00 67.81 306 ILE A O 1
ATOM 2289 N N . LEU A 1 307 ? 33.979 7.316 -34.659 1.00 68.31 307 LEU A N 1
ATOM 2290 C CA . LEU A 1 307 ? 33.972 5.987 -34.043 1.00 68.31 307 LEU A CA 1
ATOM 2291 C C . LEU A 1 307 ? 32.557 5.494 -33.726 1.00 68.31 307 LEU A C 1
ATOM 2293 O O . LEU A 1 307 ? 32.269 4.331 -33.988 1.00 68.31 307 LEU A O 1
ATOM 2297 N N . SER A 1 308 ? 31.676 6.362 -33.228 1.00 66.12 308 SER A N 1
ATOM 2298 C CA . SER A 1 308 ? 30.247 6.117 -33.001 1.00 66.12 308 SER A CA 1
ATOM 2299 C C . SER A 1 308 ? 29.583 5.679 -34.301 1.00 66.12 308 SER A C 1
ATOM 2301 O O . SER A 1 308 ? 29.048 4.570 -34.399 1.00 66.12 308 SER A O 1
ATOM 2303 N N . ALA A 1 309 ? 29.745 6.474 -35.356 1.00 64.88 309 ALA A N 1
ATOM 2304 C CA . ALA A 1 309 ? 29.164 6.198 -36.655 1.00 64.88 309 ALA A CA 1
ATOM 2305 C C . ALA A 1 309 ? 29.728 4.921 -37.290 1.00 64.88 309 ALA A C 1
ATOM 2307 O O . ALA A 1 309 ? 28.976 4.103 -37.811 1.00 64.88 309 ALA A O 1
ATOM 2308 N N . LEU A 1 310 ? 31.038 4.680 -37.195 1.00 67.81 310 LEU A N 1
ATOM 2309 C CA . LEU A 1 310 ? 31.622 3.434 -37.692 1.00 67.81 310 LEU A CA 1
ATOM 2310 C C . LEU A 1 310 ? 31.179 2.228 -36.869 1.00 67.81 310 LEU A C 1
ATOM 2312 O O . LEU A 1 310 ? 30.877 1.194 -37.457 1.00 67.81 310 LEU A O 1
ATOM 2316 N N . SER A 1 311 ? 31.077 2.354 -35.544 1.00 66.94 311 SER A N 1
ATOM 2317 C CA . SER A 1 311 ? 30.596 1.283 -34.666 1.00 66.94 311 SER A CA 1
ATOM 2318 C C . SER A 1 311 ? 29.155 0.906 -34.979 1.00 66.94 311 SER A C 1
ATOM 2320 O O . SER A 1 311 ? 28.851 -0.281 -35.003 1.00 66.94 311 SER A O 1
ATOM 2322 N N . THR A 1 312 ? 28.313 1.889 -35.301 1.00 62.78 312 THR A N 1
ATOM 2323 C CA . THR A 1 312 ? 26.920 1.725 -35.745 1.00 62.78 312 THR A CA 1
ATOM 2324 C C . THR A 1 312 ? 26.844 0.920 -37.042 1.00 62.78 312 THR A C 1
ATOM 2326 O O . THR A 1 312 ? 25.962 0.087 -37.222 1.00 62.78 312 THR A O 1
ATOM 2329 N N . VAL A 1 313 ? 27.814 1.122 -37.935 1.00 64.12 313 VAL A N 1
ATOM 2330 C CA . VAL A 1 313 ? 27.881 0.451 -39.236 1.00 64.12 313 VAL A CA 1
ATOM 2331 C C . VAL A 1 313 ? 28.530 -0.944 -39.154 1.00 64.12 313 VAL A C 1
ATOM 2333 O O . VAL A 1 313 ? 28.227 -1.811 -39.972 1.00 64.12 313 VAL A O 1
ATOM 2336 N N . VAL A 1 314 ? 29.394 -1.203 -38.165 1.00 68.94 314 VAL A N 1
ATOM 2337 C CA . VAL A 1 314 ? 29.983 -2.537 -37.897 1.00 68.94 314 VAL A CA 1
ATOM 2338 C C . VAL A 1 314 ? 29.390 -3.236 -36.667 1.00 68.94 314 VAL A C 1
ATOM 2340 O O . VAL A 1 314 ? 30.010 -4.135 -36.096 1.00 68.94 314 VAL A O 1
ATOM 2343 N N . GLY A 1 315 ? 28.208 -2.791 -36.247 1.00 76.75 315 GLY A N 1
ATOM 2344 C CA . GLY A 1 315 ? 27.511 -3.218 -35.043 1.00 76.75 315 GLY A CA 1
ATOM 2345 C C . GLY A 1 315 ? 26.395 -4.219 -35.307 1.00 76.75 315 GLY A C 1
ATOM 2346 O O . GLY A 1 315 ? 26.492 -5.083 -36.180 1.00 76.75 315 GLY A O 1
ATOM 2347 N N . TYR A 1 316 ? 25.341 -4.106 -34.507 1.00 81.81 316 TYR A N 1
ATOM 2348 C CA . TYR A 1 316 ? 24.122 -4.895 -34.626 1.00 81.81 316 TYR A CA 1
ATOM 2349 C C . TYR A 1 316 ? 22.985 -4.020 -35.164 1.00 81.81 316 TYR A C 1
ATOM 2351 O O . TYR A 1 316 ? 22.814 -2.882 -34.730 1.00 81.81 316 TYR A O 1
ATOM 2359 N N . ASP A 1 317 ? 22.186 -4.564 -36.081 1.00 83.56 317 ASP A N 1
ATOM 2360 C CA . ASP A 1 317 ? 20.977 -3.930 -36.618 1.00 83.56 317 ASP A CA 1
ATOM 2361 C C . ASP A 1 317 ? 19.978 -3.625 -35.491 1.00 83.56 317 ASP A C 1
ATOM 2363 O O . ASP A 1 317 ? 19.369 -2.557 -35.464 1.00 83.56 317 ASP A O 1
ATOM 2367 N N . GLU A 1 318 ? 19.841 -4.545 -34.533 1.00 90.44 318 GLU A N 1
ATOM 2368 C CA . GLU A 1 318 ? 19.078 -4.341 -33.303 1.00 90.44 318 GLU A CA 1
ATOM 2369 C C . GLU A 1 318 ? 19.596 -5.219 -32.158 1.00 90.44 318 GLU A C 1
ATOM 2371 O O . GLU A 1 318 ? 20.138 -6.303 -32.379 1.00 90.44 318 GLU A O 1
ATOM 2376 N N . VAL A 1 319 ? 19.406 -4.757 -30.922 1.00 93.62 319 VAL A N 1
ATOM 2377 C CA . VAL A 1 319 ? 19.602 -5.546 -29.704 1.00 93.62 319 VAL A CA 1
ATOM 2378 C C . VAL A 1 319 ? 18.270 -5.663 -28.976 1.00 93.62 319 VAL A C 1
ATOM 2380 O O . VAL A 1 319 ? 17.669 -4.656 -28.597 1.00 93.62 319 VAL A O 1
ATOM 2383 N N . VAL A 1 320 ? 17.816 -6.902 -28.784 1.00 96.88 320 VAL A N 1
ATOM 2384 C CA . VAL A 1 320 ? 16.488 -7.228 -28.252 1.00 96.88 320 VAL A CA 1
ATOM 2385 C C . VAL A 1 320 ? 16.632 -8.127 -27.016 1.00 96.88 320 VAL A C 1
ATOM 2387 O O . VAL A 1 320 ? 17.297 -9.165 -27.102 1.00 96.88 320 VAL A O 1
ATOM 2390 N N . PRO A 1 321 ? 16.024 -7.772 -25.870 1.00 97.19 321 PRO A N 1
ATOM 2391 C CA . PRO A 1 321 ? 15.900 -8.665 -24.729 1.00 97.19 321 PRO A CA 1
ATOM 2392 C C . PRO A 1 321 ? 14.842 -9.742 -25.004 1.00 97.19 321 PRO A C 1
ATOM 2394 O O . PRO A 1 321 ? 13.759 -9.472 -25.523 1.00 97.19 321 PRO A O 1
ATOM 2397 N N . GLN A 1 322 ? 15.140 -10.982 -24.634 1.00 95.25 322 GLN A N 1
ATOM 2398 C CA . GLN A 1 322 ? 14.245 -12.121 -24.772 1.00 95.25 322 GLN A CA 1
ATOM 2399 C C . GLN A 1 322 ? 14.179 -12.909 -23.465 1.00 95.25 322 GLN A C 1
ATOM 2401 O O . GLN A 1 322 ? 15.191 -13.396 -22.967 1.00 95.25 322 GLN A O 1
ATOM 2406 N N . VAL A 1 323 ? 12.966 -13.102 -22.952 1.00 95.19 323 VAL A N 1
ATOM 2407 C CA . VAL A 1 323 ? 12.714 -13.916 -21.758 1.00 95.19 323 VAL A CA 1
ATOM 2408 C C . VAL A 1 323 ? 12.624 -15.391 -22.146 1.00 95.19 323 VAL A C 1
ATOM 2410 O O . VAL A 1 323 ? 11.822 -15.781 -23.001 1.00 95.19 323 VAL A O 1
ATOM 2413 N N . VAL A 1 324 ? 13.442 -16.223 -21.510 1.00 93.62 324 VAL A N 1
ATOM 2414 C CA . VAL A 1 324 ? 13.531 -17.665 -21.746 1.00 93.62 324 VAL A CA 1
ATOM 2415 C C . VAL A 1 324 ? 13.231 -18.413 -20.451 1.00 93.62 324 VAL A C 1
ATOM 2417 O O . VAL A 1 324 ? 13.961 -18.314 -19.472 1.00 93.62 324 VAL A O 1
ATOM 2420 N N . TRP A 1 325 ? 12.158 -19.201 -20.473 1.00 90.62 325 TRP A N 1
ATOM 2421 C CA . TRP A 1 325 ? 11.725 -20.034 -19.351 1.00 90.62 325 TRP A CA 1
ATOM 2422 C C . TRP A 1 325 ? 12.302 -21.453 -19.449 1.00 90.62 325 TRP A C 1
ATOM 2424 O O . TRP A 1 325 ? 12.256 -22.061 -20.526 1.00 90.62 325 TRP A O 1
ATOM 2434 N N . ASP A 1 326 ? 12.771 -22.011 -18.329 1.00 79.06 326 ASP A N 1
ATOM 2435 C CA . ASP A 1 326 ? 13.166 -23.423 -18.211 1.00 79.06 326 ASP A CA 1
ATOM 2436 C C . ASP A 1 326 ? 12.390 -24.123 -17.073 1.00 79.06 326 ASP A C 1
ATOM 2438 O O . ASP A 1 326 ? 12.591 -23.800 -15.904 1.00 79.06 326 ASP A O 1
ATOM 2442 N N . PRO A 1 327 ? 11.510 -25.104 -17.368 1.00 81.06 327 PRO A N 1
ATOM 2443 C CA . PRO A 1 327 ? 11.157 -25.610 -18.693 1.00 81.06 327 PRO A CA 1
ATOM 2444 C C . PRO A 1 327 ? 10.323 -24.607 -19.513 1.00 81.06 327 PRO A C 1
ATOM 2446 O O . PRO A 1 327 ? 9.601 -23.792 -18.938 1.00 81.06 327 PRO A O 1
ATOM 2449 N N . PRO A 1 328 ? 10.324 -24.713 -20.857 1.00 84.00 328 PRO A N 1
ATOM 2450 C CA . PRO A 1 328 ? 9.502 -23.857 -21.706 1.00 84.00 328 PRO A CA 1
ATOM 2451 C C . PRO A 1 328 ? 8.014 -23.940 -21.350 1.00 84.00 328 PRO A C 1
ATOM 2453 O O . PRO A 1 328 ? 7.457 -25.034 -21.193 1.00 84.00 328 PRO A O 1
ATOM 2456 N N . LEU A 1 329 ? 7.364 -22.780 -21.272 1.00 83.12 329 LEU A N 1
ATOM 2457 C CA . LEU A 1 329 ? 5.950 -22.664 -20.925 1.00 83.12 329 LEU A CA 1
ATOM 2458 C C . LEU A 1 329 ? 5.032 -23.272 -21.996 1.00 83.12 329 LEU A C 1
ATOM 2460 O O . LEU A 1 329 ? 5.352 -23.334 -23.183 1.00 83.12 329 LEU A O 1
ATOM 2464 N N . THR A 1 330 ? 3.849 -23.715 -21.563 1.00 79.31 330 THR A N 1
ATOM 2465 C CA . THR A 1 330 ? 2.788 -24.248 -22.445 1.00 79.31 330 THR A CA 1
ATOM 2466 C C . THR A 1 330 ? 1.509 -23.398 -22.440 1.00 79.31 330 THR A C 1
ATOM 2468 O O . THR A 1 330 ? 0.521 -23.784 -23.065 1.00 79.31 330 THR A O 1
ATOM 2471 N N . GLY A 1 331 ? 1.546 -22.244 -21.768 1.00 81.44 331 GLY A N 1
ATOM 2472 C CA . GLY A 1 331 ? 0.479 -21.251 -21.622 1.00 81.44 331 GLY A CA 1
ATOM 2473 C C . GLY A 1 331 ? 1.081 -19.870 -21.339 1.00 81.44 331 GLY A C 1
ATOM 2474 O O . GLY A 1 331 ? 2.262 -19.668 -21.629 1.00 81.44 331 GLY A O 1
ATOM 2475 N N . ASP A 1 332 ? 0.283 -18.957 -20.787 1.00 82.50 332 ASP A N 1
ATOM 2476 C CA . ASP A 1 332 ? 0.731 -17.602 -20.444 1.00 82.50 332 ASP A CA 1
ATOM 2477 C C . ASP A 1 332 ? 1.850 -17.624 -19.391 1.00 82.50 332 ASP A C 1
ATOM 2479 O O . ASP A 1 332 ? 1.962 -18.566 -18.596 1.00 82.50 332 ASP A O 1
ATOM 2483 N N . ALA A 1 333 ? 2.714 -16.607 -19.430 1.00 85.38 333 ALA A N 1
ATOM 2484 C CA . ALA A 1 333 ? 3.798 -16.480 -18.469 1.00 85.38 333 ALA A CA 1
ATOM 2485 C C . ALA A 1 333 ? 3.234 -16.187 -17.072 1.00 85.38 333 ALA A C 1
ATOM 2487 O O . ALA A 1 333 ? 2.375 -15.320 -16.944 1.00 85.38 333 ALA A O 1
ATOM 2488 N N . PRO A 1 334 ? 3.696 -16.899 -16.029 1.00 88.69 334 PRO A N 1
ATOM 2489 C CA . PRO A 1 334 ? 3.222 -16.669 -14.668 1.00 88.69 334 PRO A CA 1
ATOM 2490 C C . PRO A 1 334 ? 3.765 -15.369 -14.065 1.00 88.69 334 PRO A C 1
ATOM 2492 O O . PRO A 1 334 ? 3.256 -14.925 -13.050 1.00 88.69 334 PRO A O 1
ATOM 2495 N N . ILE A 1 335 ? 4.805 -14.790 -14.669 1.00 92.19 335 ILE A N 1
ATOM 2496 C CA . ILE A 1 335 ? 5.403 -13.506 -14.304 1.00 92.19 335 ILE A CA 1
ATOM 2497 C C . ILE A 1 335 ? 5.453 -12.675 -15.583 1.00 92.19 335 ILE A C 1
ATOM 2499 O O . ILE A 1 335 ? 5.908 -13.162 -16.625 1.00 92.19 335 ILE A O 1
ATOM 2503 N N . GLU A 1 336 ? 4.974 -11.440 -15.508 1.00 93.06 336 GLU A N 1
ATOM 2504 C CA . GLU A 1 336 ? 5.012 -10.487 -16.609 1.00 93.06 336 GLU A CA 1
ATOM 2505 C C . GLU A 1 336 ? 6.346 -9.746 -16.587 1.00 93.06 336 GLU A C 1
ATOM 2507 O O . GLU A 1 336 ? 6.748 -9.205 -15.561 1.00 93.06 336 GLU A O 1
ATOM 2512 N N . VAL A 1 337 ? 7.049 -9.737 -17.719 1.00 94.75 337 VAL A N 1
ATOM 2513 C CA . VAL A 1 337 ? 8.348 -9.072 -17.855 1.00 94.75 337 VAL A CA 1
ATOM 2514 C C . VAL A 1 337 ? 8.322 -8.204 -19.104 1.00 94.75 337 VAL A C 1
ATOM 2516 O O . VAL A 1 337 ? 8.025 -8.695 -20.196 1.00 94.75 337 VAL A O 1
ATOM 2519 N N . SER A 1 338 ? 8.641 -6.922 -18.954 1.00 94.88 338 SER A N 1
ATOM 2520 C CA . SER A 1 338 ? 8.693 -5.953 -20.052 1.00 94.88 338 SER A CA 1
ATOM 2521 C C . SER A 1 338 ? 9.947 -5.089 -19.987 1.00 94.88 338 SER A C 1
ATOM 2523 O O . SER A 1 338 ? 10.540 -4.931 -18.924 1.00 94.88 338 SER A O 1
ATOM 2525 N N . PHE A 1 339 ? 10.339 -4.505 -21.120 1.00 96.00 339 PHE A N 1
ATOM 2526 C CA . PHE A 1 339 ? 11.547 -3.688 -21.232 1.00 96.00 339 PHE A CA 1
ATOM 2527 C C . PHE A 1 339 ? 11.238 -2.323 -21.847 1.00 96.00 339 PHE A C 1
ATOM 2529 O O . PHE A 1 339 ? 10.456 -2.228 -22.792 1.00 96.00 339 PHE A O 1
ATOM 2536 N N . SER A 1 340 ? 11.886 -1.274 -21.338 1.00 93.50 340 SER A N 1
ATOM 2537 C CA . SER A 1 340 ? 11.850 0.077 -21.904 1.00 93.50 340 SER A CA 1
ATOM 2538 C C . SER A 1 340 ? 13.276 0.602 -22.149 1.00 93.50 340 SER A C 1
ATOM 2540 O O . SER A 1 340 ? 14.012 0.783 -21.176 1.00 93.50 340 SER A O 1
ATOM 2542 N N . PRO A 1 341 ? 13.681 0.888 -23.404 1.00 95.12 341 PRO A N 1
ATOM 2543 C CA . PRO A 1 341 ? 12.932 0.605 -24.633 1.00 95.12 341 PRO A CA 1
ATOM 2544 C C . PRO A 1 341 ? 12.778 -0.909 -24.868 1.00 95.12 341 PRO A C 1
ATOM 2546 O O . PRO A 1 341 ? 13.537 -1.700 -24.322 1.00 95.12 341 PRO A O 1
ATOM 2549 N N . GLU A 1 342 ? 11.824 -1.334 -25.701 1.00 95.69 342 GLU A N 1
ATOM 2550 C CA . GLU A 1 342 ? 11.653 -2.767 -26.024 1.00 95.69 342 GLU A CA 1
ATOM 2551 C C . GLU A 1 342 ? 12.850 -3.344 -26.798 1.00 95.69 342 GLU A C 1
ATOM 2553 O O . GLU A 1 342 ? 13.103 -4.545 -26.757 1.00 95.69 342 GLU A O 1
ATOM 2558 N N . LYS A 1 343 ? 13.587 -2.488 -27.514 1.00 94.12 343 LYS A N 1
ATOM 2559 C CA . LYS A 1 343 ? 14.815 -2.813 -28.244 1.00 94.12 343 LYS A CA 1
ATOM 2560 C C . LYS A 1 343 ? 15.647 -1.557 -28.482 1.00 94.12 343 LYS A C 1
ATOM 2562 O O . LYS A 1 343 ? 15.112 -0.448 -28.480 1.00 94.12 343 LYS A O 1
ATOM 2567 N N . HIS A 1 344 ? 16.928 -1.750 -28.769 1.00 89.12 344 HIS A N 1
ATOM 2568 C CA . HIS A 1 344 ? 17.784 -0.718 -29.357 1.00 89.12 344 HIS A CA 1
ATOM 2569 C C . HIS A 1 344 ? 18.033 -1.042 -30.828 1.00 89.12 344 HIS A C 1
ATOM 2571 O O . HIS A 1 344 ? 18.268 -2.200 -31.159 1.00 89.12 344 HIS A O 1
ATOM 2577 N N . GLU A 1 345 ? 17.989 -0.043 -31.706 1.00 85.94 345 GLU A N 1
ATOM 2578 C CA . GLU A 1 345 ? 18.287 -0.192 -33.138 1.00 85.94 345 GLU A CA 1
ATOM 2579 C C . GLU A 1 345 ? 19.654 0.417 -33.460 1.00 85.94 345 GLU A C 1
ATOM 2581 O O . GLU A 1 345 ? 20.063 1.385 -32.820 1.00 85.94 345 GLU A O 1
ATOM 2586 N N . ARG A 1 346 ? 20.342 -0.137 -34.466 1.00 76.69 346 ARG A N 1
ATOM 2587 C CA . ARG A 1 346 ? 21.647 0.322 -34.970 1.00 76.69 346 ARG A CA 1
ATOM 2588 C C . ARG A 1 346 ? 22.671 0.500 -33.845 1.00 76.69 346 ARG A C 1
ATOM 2590 O O . ARG A 1 346 ? 23.186 1.584 -33.596 1.00 76.69 346 ARG A O 1
ATOM 2597 N N . VAL A 1 347 ? 22.945 -0.582 -33.127 1.00 78.94 347 VAL A N 1
ATOM 2598 C CA . VAL A 1 347 ? 23.748 -0.539 -31.906 1.00 78.94 347 VAL A CA 1
ATOM 2599 C C . VAL A 1 347 ? 25.215 -0.781 -32.208 1.00 78.94 347 VAL A C 1
ATOM 2601 O O . VAL A 1 347 ? 25.594 -1.835 -32.724 1.00 78.94 347 VAL A O 1
ATOM 2604 N N . GLY A 1 348 ? 26.048 0.184 -31.827 1.00 74.38 348 GLY A N 1
ATOM 2605 C CA . GLY A 1 348 ? 27.483 0.119 -32.040 1.00 74.38 348 GLY A CA 1
ATOM 2606 C C . GLY A 1 348 ? 28.161 -1.034 -31.303 1.00 74.38 348 GLY A C 1
ATOM 2607 O O . GLY A 1 348 ? 27.917 -1.265 -30.117 1.00 74.38 348 GLY A O 1
ATOM 2608 N N . ALA A 1 349 ? 29.061 -1.753 -31.975 1.00 76.56 349 ALA A N 1
ATOM 2609 C CA . ALA A 1 349 ? 29.882 -2.756 -31.301 1.00 76.56 349 ALA A CA 1
ATOM 2610 C C . ALA A 1 349 ? 30.897 -2.081 -30.355 1.00 76.56 349 ALA A C 1
ATOM 2612 O O . ALA A 1 349 ? 31.519 -1.084 -30.713 1.00 76.56 349 ALA A O 1
ATOM 2613 N N . GLY A 1 350 ? 31.117 -2.647 -29.168 1.00 75.31 350 GLY A N 1
ATOM 2614 C CA . GLY A 1 350 ? 31.993 -2.074 -28.140 1.00 75.31 350 GLY A CA 1
ATOM 2615 C C . GLY A 1 350 ? 31.335 -0.986 -27.282 1.00 75.31 350 GLY A C 1
ATOM 2616 O O . GLY A 1 350 ? 32.041 -0.134 -26.738 1.00 75.31 350 GLY A O 1
ATOM 2617 N N . THR A 1 351 ? 30.006 -0.988 -27.166 1.00 76.75 351 THR A N 1
ATOM 2618 C CA . THR A 1 351 ? 29.240 0.032 -26.432 1.00 76.75 351 THR A CA 1
ATOM 2619 C C . THR A 1 351 ? 28.413 -0.572 -25.297 1.00 76.75 351 THR A C 1
ATOM 2621 O O . THR A 1 351 ? 28.195 -1.785 -25.238 1.00 76.75 351 THR A O 1
ATOM 2624 N N . TRP A 1 352 ? 27.973 0.283 -24.373 1.00 84.19 352 TRP A N 1
ATOM 2625 C CA . TRP A 1 352 ? 26.969 -0.055 -23.365 1.00 84.19 352 TRP A CA 1
ATOM 2626 C C . TRP A 1 352 ? 25.618 0.520 -23.785 1.00 84.19 352 TRP A C 1
ATOM 2628 O O . TRP A 1 352 ? 25.554 1.668 -24.223 1.00 84.19 352 TRP A O 1
ATOM 2638 N N . ILE A 1 353 ? 24.556 -0.263 -23.611 1.00 89.25 353 ILE A N 1
ATOM 2639 C CA . ILE A 1 353 ? 23.166 0.172 -23.786 1.00 89.25 353 ILE A CA 1
ATOM 2640 C C . ILE A 1 353 ? 22.365 -0.110 -22.520 1.00 89.25 353 ILE A C 1
ATOM 2642 O O . ILE A 1 353 ? 22.642 -1.091 -21.827 1.00 89.25 353 ILE A O 1
ATOM 2646 N N . ASP A 1 354 ? 21.352 0.712 -22.252 1.00 93.12 354 ASP A N 1
ATOM 2647 C CA . ASP A 1 354 ? 20.531 0.582 -21.050 1.00 93.12 354 ASP A CA 1
ATOM 2648 C C . ASP A 1 354 ? 19.089 0.153 -21.356 1.00 93.12 354 ASP A C 1
ATOM 2650 O O . ASP A 1 354 ? 18.494 0.571 -22.349 1.00 93.12 354 ASP A O 1
ATOM 2654 N N . PHE A 1 355 ? 18.515 -0.656 -20.468 1.00 93.94 355 PHE A N 1
ATOM 2655 C CA . PHE A 1 355 ? 17.098 -1.026 -20.453 1.00 93.94 355 PHE A CA 1
ATOM 2656 C C . PHE A 1 355 ? 16.529 -0.817 -19.049 1.00 93.94 355 PHE A C 1
ATOM 2658 O O . PHE A 1 355 ? 17.205 -1.102 -18.066 1.00 93.94 355 PHE A O 1
ATOM 2665 N N . THR A 1 356 ? 15.267 -0.423 -18.931 1.00 93.62 356 THR A N 1
ATOM 2666 C CA . THR A 1 356 ? 14.494 -0.628 -17.699 1.00 93.62 356 THR A CA 1
ATOM 2667 C C . THR A 1 356 ? 13.705 -1.923 -17.849 1.00 93.62 356 THR A C 1
ATOM 2669 O O . THR A 1 356 ? 12.838 -1.996 -18.715 1.00 93.62 356 THR A O 1
ATOM 2672 N N . GLU A 1 357 ? 14.025 -2.943 -17.052 1.00 94.50 357 GLU A N 1
ATOM 2673 C CA . GLU A 1 357 ? 13.258 -4.192 -16.958 1.00 94.50 357 GLU A CA 1
ATOM 2674 C C . GLU A 1 357 ? 12.187 -4.054 -15.871 1.00 94.50 357 GLU A C 1
ATOM 2676 O O . GLU A 1 357 ? 12.533 -3.865 -14.707 1.00 94.50 357 GLU A O 1
ATOM 2681 N N . SER A 1 358 ? 10.916 -4.193 -16.233 1.00 92.31 358 SER A N 1
ATOM 2682 C CA . SER A 1 358 ? 9.799 -4.270 -15.287 1.00 92.31 358 SER A CA 1
ATOM 2683 C C . SER A 1 358 ? 9.380 -5.726 -15.115 1.00 92.31 358 SER A C 1
ATOM 2685 O O . SER A 1 358 ? 9.056 -6.383 -16.104 1.00 92.31 358 SER A O 1
ATOM 2687 N N . ILE A 1 359 ? 9.377 -6.223 -13.878 1.00 91.94 359 ILE A N 1
ATOM 2688 C CA . ILE A 1 359 ? 8.966 -7.585 -13.510 1.00 91.94 359 ILE A CA 1
ATOM 2689 C C . ILE A 1 359 ? 7.749 -7.477 -12.595 1.00 91.94 359 ILE A C 1
ATOM 2691 O O . ILE A 1 359 ? 7.865 -6.958 -11.487 1.00 91.94 359 ILE A O 1
ATOM 2695 N N . CYS A 1 360 ? 6.604 -7.981 -13.042 1.00 88.38 360 CYS A N 1
ATOM 2696 C CA . CYS A 1 360 ? 5.339 -7.952 -12.319 1.00 88.38 360 CYS A CA 1
ATOM 2697 C C . CYS A 1 360 ? 4.831 -9.369 -12.038 1.00 88.38 360 CYS A C 1
ATOM 2699 O O . CYS A 1 360 ? 4.846 -10.232 -12.917 1.00 88.38 360 CYS A O 1
ATOM 2701 N N . VAL A 1 361 ? 4.349 -9.601 -10.820 1.00 87.56 361 VAL A N 1
ATOM 2702 C CA . VAL A 1 361 ? 3.658 -10.824 -10.404 1.00 87.56 361 VAL A CA 1
ATOM 2703 C C . VAL A 1 361 ? 2.155 -10.568 -10.508 1.00 87.56 361 VAL A C 1
ATOM 2705 O O . VAL A 1 361 ? 1.618 -9.833 -9.680 1.00 87.56 361 VAL A O 1
ATOM 2708 N N . PRO A 1 362 ? 1.445 -11.144 -11.493 1.00 85.19 362 PRO A N 1
ATOM 2709 C CA . PRO A 1 362 ? -0.000 -10.982 -11.599 1.00 85.19 362 PRO A CA 1
ATOM 2710 C C . PRO A 1 362 ? -0.741 -11.417 -10.330 1.00 85.19 362 PRO A C 1
ATOM 2712 O O . PRO A 1 362 ? -0.299 -12.321 -9.609 1.00 85.19 362 PRO A O 1
ATOM 2715 N N . GLU A 1 363 ? -1.902 -10.814 -10.087 1.00 76.94 363 GLU A N 1
ATOM 2716 C CA . GLU A 1 363 ? -2.808 -11.257 -9.025 1.00 76.94 363 GLU A CA 1
ATOM 2717 C C . GLU A 1 363 ? -3.180 -12.741 -9.200 1.00 76.94 363 GLU A C 1
ATOM 2719 O O . GLU A 1 363 ? -3.359 -13.242 -10.314 1.00 76.94 363 GLU A O 1
ATOM 2724 N N . GLY A 1 364 ? -3.245 -13.479 -8.089 1.00 75.62 364 GLY A N 1
ATOM 2725 C CA . GLY A 1 364 ? -3.522 -14.921 -8.092 1.00 75.62 364 GLY A CA 1
ATOM 2726 C C . GLY A 1 364 ? -2.386 -15.824 -8.602 1.00 75.62 364 GLY A C 1
ATOM 2727 O O . GLY A 1 364 ? -2.602 -17.033 -8.758 1.00 75.62 364 GLY A O 1
ATOM 2728 N N . THR A 1 365 ? -1.184 -15.288 -8.854 1.00 84.88 365 THR A N 1
ATOM 2729 C CA . THR A 1 365 ? -0.005 -16.101 -9.206 1.00 84.88 365 THR A CA 1
ATOM 2730 C C . THR A 1 365 ? 0.271 -17.137 -8.125 1.00 84.88 365 THR A C 1
ATOM 2732 O O . THR A 1 365 ? 0.303 -16.834 -6.934 1.00 84.88 365 THR A O 1
ATOM 2735 N N . ALA A 1 366 ? 0.466 -18.391 -8.541 1.00 84.69 366 ALA A N 1
ATOM 2736 C CA . ALA A 1 366 ? 0.665 -19.471 -7.592 1.00 84.69 366 ALA A CA 1
ATOM 2737 C C . ALA A 1 366 ? 1.987 -19.289 -6.816 1.00 84.69 366 ALA A C 1
ATOM 2739 O O . ALA A 1 366 ? 2.980 -18.830 -7.380 1.00 84.69 366 ALA A O 1
ATOM 2740 N N . PRO A 1 367 ? 2.053 -19.733 -5.561 1.00 85.56 367 PRO A N 1
ATOM 2741 C CA . PRO A 1 367 ? 3.272 -19.658 -4.769 1.00 85.56 367 PRO A CA 1
ATOM 2742 C C . PRO A 1 367 ? 4.347 -20.591 -5.321 1.00 85.56 367 PRO A C 1
ATOM 2744 O O . PRO A 1 367 ? 4.059 -21.730 -5.710 1.00 85.56 367 PRO A O 1
ATOM 2747 N N . GLY A 1 368 ? 5.596 -20.145 -5.317 1.00 89.25 368 GLY A N 1
ATOM 2748 C CA . GLY A 1 368 ? 6.714 -20.924 -5.829 1.00 89.25 368 GLY A CA 1
ATOM 2749 C C . GLY A 1 368 ? 7.903 -20.072 -6.237 1.00 89.25 368 GLY A C 1
ATOM 2750 O O . GLY A 1 368 ? 7.892 -18.856 -6.109 1.00 89.25 368 GLY A O 1
ATOM 2751 N N . VAL A 1 369 ? 8.939 -20.739 -6.736 1.00 90.50 369 VAL A N 1
ATOM 2752 C CA . VAL A 1 369 ? 10.098 -20.076 -7.338 1.00 90.50 369 VAL A CA 1
ATOM 2753 C C . VAL A 1 369 ? 9.928 -20.114 -8.850 1.00 90.50 369 VAL A C 1
ATOM 2755 O O . VAL A 1 369 ? 9.686 -21.181 -9.422 1.00 90.50 369 VAL A O 1
ATOM 2758 N N . TYR A 1 370 ? 10.027 -18.945 -9.469 1.00 91.25 370 TYR A N 1
ATOM 2759 C CA . TYR A 1 370 ? 9.921 -18.731 -10.902 1.00 91.25 370 TYR A CA 1
ATOM 2760 C C . TYR A 1 370 ? 11.282 -18.315 -11.436 1.00 91.25 370 TYR A C 1
ATOM 2762 O O . TYR A 1 370 ? 11.697 -17.168 -11.271 1.00 91.25 370 TYR A O 1
ATOM 2770 N N . ASP A 1 371 ? 11.960 -19.274 -12.060 1.00 92.06 371 ASP A N 1
ATOM 2771 C CA . ASP A 1 371 ? 13.261 -19.076 -12.684 1.00 92.06 371 ASP A CA 1
ATOM 2772 C C . ASP A 1 371 ? 13.091 -18.813 -14.186 1.00 92.06 371 ASP A C 1
ATOM 2774 O O . ASP A 1 371 ? 12.439 -19.581 -14.907 1.00 92.06 371 ASP A O 1
ATOM 2778 N N . PHE A 1 372 ? 13.708 -17.744 -14.674 1.00 94.38 372 PHE A N 1
ATOM 2779 C CA . PHE A 1 372 ? 13.845 -17.466 -16.097 1.00 94.38 372 PHE A CA 1
ATOM 2780 C C . PHE A 1 372 ? 15.164 -16.752 -16.383 1.00 94.38 372 PHE A C 1
ATOM 2782 O O . PHE A 1 372 ? 15.765 -16.119 -15.518 1.00 94.38 372 PHE A O 1
ATOM 2789 N N . THR A 1 373 ? 15.623 -16.855 -17.624 1.00 95.25 373 THR A N 1
ATOM 2790 C CA . THR A 1 373 ? 16.809 -16.146 -18.102 1.00 95.25 373 THR A CA 1
ATOM 2791 C C . THR A 1 373 ? 16.371 -15.052 -19.061 1.00 95.25 373 THR A C 1
ATOM 2793 O O . THR A 1 373 ? 15.592 -15.302 -19.982 1.00 95.25 373 THR A O 1
ATOM 2796 N N . VAL A 1 374 ? 16.898 -13.845 -18.888 1.00 96.31 374 VAL A N 1
ATOM 2797 C CA . VAL A 1 374 ? 16.800 -12.787 -19.896 1.00 96.31 374 VAL A CA 1
ATOM 2798 C C . VAL A 1 374 ? 18.039 -12.854 -20.778 1.00 96.31 374 VAL A C 1
ATOM 2800 O O . VAL A 1 374 ? 19.162 -12.647 -20.318 1.00 96.31 374 VAL A O 1
ATOM 2803 N N . GLN A 1 375 ? 17.838 -13.165 -22.055 1.00 96.25 375 GLN A N 1
ATOM 2804 C CA . GLN A 1 375 ? 18.879 -13.186 -23.077 1.00 96.25 375 GLN A CA 1
ATOM 2805 C C . GLN A 1 375 ? 18.858 -11.879 -23.862 1.00 96.25 375 GLN A C 1
ATOM 2807 O O . GLN A 1 375 ? 17.833 -11.512 -24.425 1.00 96.25 375 GLN A O 1
ATOM 2812 N N . PHE A 1 376 ? 19.994 -11.195 -23.953 1.00 96.12 376 PHE A N 1
ATOM 2813 C CA . PHE A 1 376 ? 20.142 -10.018 -24.806 1.00 96.12 376 PHE A CA 1
ATOM 2814 C C . PHE A 1 376 ? 20.740 -10.458 -26.139 1.00 96.12 376 PHE A C 1
ATOM 2816 O O . PHE A 1 376 ? 21.891 -10.902 -26.196 1.00 96.12 376 PHE A O 1
ATOM 2823 N N . LEU A 1 377 ? 19.941 -10.380 -27.202 1.00 95.38 377 LEU A N 1
ATOM 2824 C CA . LEU A 1 377 ? 20.279 -10.886 -28.529 1.00 95.38 377 LEU A CA 1
ATOM 2825 C C . LEU A 1 377 ? 20.588 -9.734 -29.479 1.00 95.38 377 LEU A C 1
ATOM 2827 O O . LEU A 1 377 ? 19.758 -8.848 -29.663 1.00 95.38 377 LEU A O 1
ATOM 2831 N N . GLY A 1 378 ? 21.762 -9.773 -30.099 1.00 92.06 378 GLY A N 1
ATOM 2832 C CA . GLY A 1 378 ? 22.146 -8.872 -31.177 1.00 92.06 378 GLY A CA 1
ATOM 2833 C C . GLY A 1 378 ? 21.822 -9.493 -32.530 1.00 92.06 378 GLY A C 1
ATOM 2834 O O . GLY A 1 378 ? 22.260 -10.605 -32.829 1.00 92.06 378 GLY A O 1
ATOM 2835 N N . TYR A 1 379 ? 21.080 -8.773 -33.359 1.00 89.25 379 TYR A N 1
ATOM 2836 C CA . TYR A 1 379 ? 20.739 -9.159 -34.724 1.00 89.25 379 TYR A CA 1
ATOM 2837 C C . TYR A 1 379 ? 21.618 -8.391 -35.699 1.00 89.25 379 TYR A C 1
ATOM 2839 O O . TYR A 1 379 ? 21.834 -7.197 -35.523 1.00 89.25 379 TYR A O 1
ATOM 2847 N N . ARG A 1 380 ? 22.131 -9.058 -36.730 1.00 83.69 380 ARG A N 1
ATOM 2848 C CA . ARG A 1 380 ? 22.887 -8.407 -37.808 1.00 83.69 380 ARG A CA 1
ATOM 2849 C C . ARG A 1 380 ? 22.679 -9.109 -39.139 1.00 83.69 380 ARG A C 1
ATOM 2851 O O . ARG A 1 380 ? 22.530 -10.330 -39.180 1.00 83.69 380 ARG A O 1
ATOM 2858 N N . THR A 1 381 ? 22.739 -8.356 -40.227 1.00 75.44 381 THR A N 1
ATOM 2859 C CA . THR A 1 381 ? 22.566 -8.876 -41.585 1.00 75.44 381 THR A CA 1
ATOM 2860 C C . THR A 1 381 ? 23.917 -9.064 -42.273 1.00 75.44 381 THR A C 1
ATOM 2862 O O . THR A 1 381 ? 24.704 -8.129 -42.396 1.00 75.44 381 THR A O 1
ATOM 2865 N N . VAL A 1 382 ? 24.200 -10.278 -42.747 1.00 69.75 382 VAL A N 1
ATOM 2866 C CA . VAL A 1 382 ? 25.424 -10.628 -43.486 1.00 69.75 382 VAL A CA 1
ATOM 2867 C C . VAL A 1 382 ? 25.028 -11.346 -44.771 1.00 69.75 382 VAL A C 1
ATOM 2869 O O . VAL A 1 382 ? 24.388 -12.389 -44.707 1.00 69.75 382 VAL A O 1
ATOM 2872 N N . ASP A 1 383 ? 25.404 -10.805 -45.935 1.00 68.50 383 ASP A N 1
ATOM 2873 C CA . ASP A 1 383 ? 25.084 -11.384 -47.254 1.00 68.50 383 ASP A CA 1
ATOM 2874 C C . ASP A 1 383 ? 23.583 -11.734 -47.432 1.00 68.50 383 ASP A C 1
ATOM 2876 O O . ASP A 1 383 ? 23.237 -12.814 -47.912 1.00 68.50 383 ASP A O 1
ATOM 2880 N N . ASP A 1 384 ? 22.685 -10.825 -47.028 1.00 69.75 384 ASP A N 1
ATOM 2881 C CA . ASP A 1 384 ? 21.218 -11.003 -47.002 1.00 69.75 384 ASP A CA 1
ATOM 2882 C C . ASP A 1 384 ? 20.693 -12.092 -46.029 1.00 69.75 384 ASP A C 1
ATOM 2884 O O . ASP A 1 384 ? 19.508 -12.440 -46.063 1.00 69.75 384 ASP A O 1
ATOM 2888 N N . GLU A 1 385 ? 21.532 -12.629 -45.134 1.00 74.12 385 GLU A N 1
ATOM 2889 C CA . GLU A 1 385 ? 21.134 -13.552 -44.062 1.00 74.12 385 GLU A CA 1
ATOM 2890 C C . GLU A 1 385 ? 21.180 -12.874 -42.682 1.00 74.12 385 GLU A C 1
ATOM 2892 O O . GLU A 1 385 ? 22.147 -12.201 -42.331 1.00 74.12 385 GLU A O 1
ATOM 2897 N N . VAL A 1 386 ? 20.139 -13.084 -41.869 1.00 82.62 386 VAL A N 1
ATOM 2898 C CA . VAL A 1 386 ? 20.093 -12.595 -40.482 1.00 82.62 386 VAL A CA 1
ATOM 2899 C C . VAL A 1 386 ? 20.861 -13.554 -39.576 1.00 82.62 386 VAL A C 1
ATOM 2901 O O . VAL A 1 386 ? 20.521 -14.736 -39.465 1.00 82.62 386 VAL A O 1
ATOM 2904 N N . VAL A 1 387 ? 21.876 -13.027 -38.903 1.00 84.12 387 VAL A N 1
ATOM 2905 C CA . VAL A 1 387 ? 22.658 -13.695 -37.864 1.00 84.12 387 VAL A CA 1
ATOM 2906 C C . VAL A 1 387 ? 22.215 -13.161 -36.505 1.00 84.12 387 VAL A C 1
ATOM 2908 O O . VAL A 1 387 ? 22.013 -11.960 -36.344 1.00 84.12 387 VAL A O 1
ATOM 2911 N N . VAL A 1 388 ? 22.058 -14.064 -35.536 1.00 89.44 388 VAL A N 1
ATOM 2912 C CA . VAL A 1 388 ? 21.675 -13.734 -34.159 1.00 89.44 388 VAL A CA 1
ATOM 2913 C C . VAL A 1 388 ? 22.799 -14.167 -33.230 1.00 89.44 388 VAL A C 1
ATOM 2915 O O . VAL A 1 388 ? 23.135 -15.354 -33.184 1.00 89.44 388 VAL A O 1
ATOM 2918 N N . ASP A 1 389 ? 23.361 -13.215 -32.497 1.00 87.88 389 ASP A N 1
ATOM 2919 C CA . ASP A 1 389 ? 24.427 -13.429 -31.527 1.00 87.88 389 ASP A CA 1
ATOM 2920 C C . ASP A 1 389 ? 23.892 -13.189 -30.106 1.00 87.88 389 ASP A C 1
ATOM 2922 O O . ASP A 1 389 ? 23.211 -12.203 -29.827 1.00 87.88 389 ASP A O 1
ATOM 2926 N N . LEU A 1 390 ? 24.200 -14.104 -29.187 1.00 91.38 390 LEU A N 1
ATOM 2927 C CA . LEU A 1 390 ? 23.898 -13.936 -27.765 1.00 91.38 390 LEU A CA 1
ATOM 2928 C C . LEU A 1 390 ? 24.953 -13.017 -27.137 1.00 91.38 390 LEU A C 1
ATOM 2930 O O . LEU A 1 390 ? 26.122 -13.400 -27.052 1.00 91.38 390 LEU A O 1
ATOM 2934 N N . LEU A 1 391 ? 24.551 -11.819 -26.706 1.00 90.69 391 LEU A N 1
ATOM 2935 C CA . LEU A 1 391 ? 25.466 -10.796 -26.182 1.00 90.69 391 LEU A CA 1
ATOM 2936 C C . LEU A 1 391 ? 25.679 -10.943 -24.674 1.00 90.69 391 LEU A C 1
ATOM 2938 O O . LEU A 1 391 ? 26.807 -10.863 -24.181 1.00 90.69 391 LEU A O 1
ATOM 2942 N N . ALA A 1 392 ? 24.591 -11.177 -23.942 1.00 92.06 392 ALA A N 1
ATOM 2943 C CA . ALA A 1 392 ? 24.595 -11.345 -22.497 1.00 92.06 392 ALA A CA 1
ATOM 2944 C C . ALA A 1 392 ? 23.403 -12.188 -22.029 1.00 92.06 392 ALA A C 1
ATOM 2946 O O . ALA A 1 392 ? 22.383 -12.278 -22.713 1.00 92.06 392 ALA A O 1
ATOM 2947 N N . GLU A 1 393 ? 23.539 -12.772 -20.842 1.00 94.06 393 GLU A N 1
ATOM 2948 C CA . GLU A 1 393 ? 22.478 -13.495 -20.141 1.00 94.06 393 GLU A CA 1
ATOM 2949 C C . GLU A 1 393 ? 22.379 -12.970 -18.713 1.00 94.06 393 GLU A C 1
ATOM 2951 O O . GLU A 1 393 ? 23.400 -12.688 -18.079 1.00 94.06 393 GLU A O 1
ATOM 2956 N N . GLN A 1 394 ? 21.152 -12.854 -18.223 1.00 93.81 394 GLN A N 1
ATOM 2957 C CA . GLN A 1 394 ? 20.838 -12.542 -16.840 1.00 93.81 394 GLN A CA 1
ATOM 2958 C C . GLN A 1 394 ? 19.948 -13.635 -16.267 1.00 93.81 394 GLN A C 1
ATOM 2960 O O . GLN A 1 394 ? 18.917 -13.964 -16.851 1.00 93.81 394 GLN A O 1
ATOM 2965 N N . ASP A 1 395 ? 20.325 -14.142 -15.100 1.00 93.69 395 ASP A N 1
ATOM 2966 C CA . ASP A 1 395 ? 19.517 -15.104 -14.359 1.00 93.69 395 ASP A CA 1
ATOM 2967 C C . ASP A 1 395 ? 18.537 -14.359 -13.446 1.00 93.69 395 ASP A C 1
ATOM 2969 O O . ASP A 1 395 ? 18.944 -13.479 -12.682 1.00 93.69 395 ASP A O 1
ATOM 2973 N N . VAL A 1 396 ? 17.252 -14.702 -13.516 1.00 93.25 396 VAL A N 1
ATOM 2974 C CA . VAL A 1 396 ? 16.197 -14.114 -12.687 1.00 93.25 396 VAL A CA 1
ATOM 2975 C C . VAL A 1 396 ? 15.455 -15.218 -11.947 1.00 93.25 396 VAL A C 1
ATOM 2977 O O . VAL A 1 396 ? 14.937 -16.148 -12.562 1.00 93.25 396 VAL A O 1
ATOM 2980 N N . ALA A 1 397 ? 15.385 -15.091 -10.625 1.00 92.12 397 ALA A N 1
ATOM 2981 C CA . ALA A 1 397 ? 14.611 -15.956 -9.749 1.00 92.12 397 ALA A CA 1
ATOM 2982 C C . ALA A 1 397 ? 13.663 -15.107 -8.894 1.00 92.12 397 ALA A C 1
ATOM 2984 O O . ALA A 1 397 ? 14.100 -14.318 -8.049 1.00 92.12 397 ALA A O 1
ATOM 2985 N N . ILE A 1 398 ? 12.359 -15.283 -9.110 1.00 91.31 398 ILE A N 1
ATOM 2986 C CA . ILE A 1 398 ? 11.302 -14.636 -8.326 1.00 91.31 398 ILE A CA 1
ATOM 2987 C C . ILE A 1 398 ? 10.677 -15.667 -7.394 1.00 91.31 398 ILE A C 1
ATOM 2989 O O . ILE A 1 398 ? 10.094 -16.651 -7.849 1.00 91.31 398 ILE A O 1
ATOM 2993 N N . THR A 1 399 ? 10.775 -15.448 -6.086 1.00 89.19 399 THR A N 1
ATOM 2994 C CA . THR A 1 399 ? 10.035 -16.242 -5.097 1.00 89.19 399 THR A CA 1
ATOM 2995 C C . THR A 1 399 ? 8.696 -15.573 -4.824 1.00 89.19 399 THR A C 1
ATOM 2997 O O . THR A 1 399 ? 8.665 -14.460 -4.308 1.00 89.19 399 THR A O 1
ATOM 3000 N N . VAL A 1 400 ? 7.605 -16.259 -5.163 1.00 87.12 400 VAL A N 1
ATOM 3001 C CA . VAL A 1 400 ? 6.226 -15.843 -4.889 1.00 87.12 400 VAL A CA 1
ATOM 3002 C C . VAL A 1 400 ? 5.694 -16.589 -3.670 1.00 87.12 400 VAL A C 1
ATOM 3004 O O . VAL A 1 400 ? 5.714 -17.824 -3.639 1.00 87.12 400 VAL A O 1
ATOM 3007 N N . PHE A 1 401 ? 5.212 -15.850 -2.674 1.00 80.06 401 PHE A N 1
ATOM 3008 C CA . PHE A 1 401 ? 4.623 -16.406 -1.451 1.00 80.06 401 PHE A CA 1
ATOM 3009 C C . PHE A 1 401 ? 3.106 -16.618 -1.559 1.00 80.06 401 PHE A C 1
ATOM 3011 O O . PHE A 1 401 ? 2.447 -16.057 -2.431 1.00 80.06 401 PHE A O 1
ATOM 3018 N N . ASP A 1 402 ? 2.564 -17.479 -0.690 1.00 70.19 402 ASP A N 1
ATOM 3019 C CA . ASP A 1 402 ? 1.159 -17.913 -0.682 1.00 70.19 402 ASP A CA 1
ATOM 3020 C C . ASP A 1 402 ? 0.250 -17.156 0.273 1.00 70.19 402 ASP A C 1
ATOM 3022 O O . ASP A 1 402 ? -0.973 -17.284 0.189 1.00 70.19 402 ASP A O 1
ATOM 3026 N N . SER A 1 403 ? 0.842 -16.371 1.161 1.00 75.19 403 SER A N 1
ATOM 3027 C CA . SER A 1 403 ? 0.125 -15.524 2.094 1.00 75.19 403 SER A CA 1
ATOM 3028 C C . SER A 1 403 ? 0.996 -14.361 2.527 1.00 75.19 403 SER A C 1
ATOM 3030 O O . SER A 1 403 ? 2.208 -14.513 2.681 1.00 75.19 403 SER A O 1
ATOM 3032 N N . PHE A 1 404 ? 0.360 -13.230 2.781 1.00 86.69 404 PHE A N 1
ATOM 3033 C CA . PHE A 1 404 ? 0.976 -12.106 3.467 1.00 86.69 404 PHE A CA 1
ATOM 3034 C C . PHE A 1 404 ? 1.073 -12.406 4.964 1.00 86.69 404 PHE A C 1
ATOM 3036 O O . PHE A 1 404 ? 0.190 -13.061 5.527 1.00 86.69 404 PHE A O 1
ATOM 3043 N N . ASP A 1 405 ? 2.102 -11.885 5.625 1.00 90.06 405 ASP A N 1
ATOM 3044 C CA . ASP A 1 405 ? 2.193 -11.927 7.084 1.00 90.06 405 ASP A CA 1
ATOM 3045 C C . ASP A 1 405 ? 1.110 -11.043 7.707 1.00 90.06 405 ASP A C 1
ATOM 3047 O O . ASP A 1 405 ? 0.504 -11.452 8.693 1.00 90.06 405 ASP A O 1
ATOM 3051 N N . TRP A 1 406 ? 0.828 -9.880 7.104 1.00 94.88 406 TRP A N 1
ATOM 3052 C CA . TRP A 1 406 ? -0.223 -8.957 7.538 1.00 94.88 406 TRP A CA 1
ATOM 3053 C C . TRP A 1 406 ? -0.930 -8.258 6.380 1.00 94.88 406 TRP A C 1
ATOM 3055 O O . TRP A 1 406 ? -0.291 -7.783 5.438 1.00 94.88 406 TRP A O 1
ATOM 3065 N N . ILE A 1 407 ? -2.244 -8.093 6.521 1.00 95.62 407 ILE A N 1
ATOM 3066 C CA . ILE A 1 407 ? -3.058 -7.200 5.695 1.00 95.62 407 ILE A CA 1
ATOM 3067 C C . ILE A 1 407 ? -3.666 -6.113 6.579 1.00 95.62 407 ILE A C 1
ATOM 3069 O O . ILE A 1 407 ? -4.377 -6.415 7.538 1.00 95.62 407 ILE A O 1
ATOM 3073 N N . THR A 1 408 ? -3.434 -4.855 6.219 1.00 97.75 408 THR A N 1
ATOM 3074 C CA . THR A 1 408 ? -4.105 -3.695 6.809 1.00 97.75 408 THR A CA 1
ATOM 3075 C C . THR A 1 408 ? -5.172 -3.190 5.845 1.00 97.75 408 THR A C 1
ATOM 3077 O O . THR A 1 408 ? -4.857 -2.696 4.764 1.00 97.75 408 THR A O 1
ATOM 3080 N N . MET A 1 409 ? -6.430 -3.321 6.241 1.00 98.56 409 MET A N 1
ATOM 3081 C CA . MET A 1 409 ? -7.607 -2.775 5.576 1.00 98.56 409 MET A CA 1
ATOM 3082 C C . MET A 1 409 ? -7.925 -1.414 6.180 1.00 98.56 409 MET A C 1
ATOM 3084 O O . MET A 1 409 ? -7.998 -1.303 7.401 1.00 98.56 409 MET A O 1
ATOM 3088 N N . VAL A 1 410 ? -8.143 -0.398 5.354 1.00 98.50 410 VAL A N 1
ATOM 3089 C CA . VAL A 1 410 ? -8.608 0.916 5.810 1.00 98.50 410 VAL A CA 1
ATOM 3090 C C . VAL A 1 410 ? -9.919 1.234 5.106 1.00 98.50 410 VAL A C 1
ATOM 3092 O O . VAL A 1 410 ? -9.960 1.329 3.885 1.00 98.50 410 VAL A O 1
ATOM 3095 N N . TYR A 1 411 ? -10.992 1.352 5.875 1.00 98.12 411 TYR A N 1
ATOM 3096 C CA . TYR A 1 411 ? -12.309 1.756 5.402 1.00 98.12 411 TYR A CA 1
ATOM 3097 C C . TYR A 1 411 ? -12.448 3.257 5.654 1.00 98.12 411 TYR A C 1
ATOM 3099 O O . TYR A 1 411 ? -12.662 3.682 6.790 1.00 98.12 411 TYR A O 1
ATOM 3107 N N . MET A 1 412 ? -12.207 4.050 4.615 1.00 96.50 412 MET A N 1
ATOM 3108 C CA . MET A 1 412 ? -12.076 5.502 4.679 1.00 96.50 412 MET A CA 1
ATOM 3109 C C . MET A 1 412 ? -13.357 6.155 4.165 1.00 96.50 412 MET A C 1
ATOM 3111 O O . MET A 1 412 ? -13.504 6.378 2.966 1.00 96.50 412 MET A O 1
ATOM 3115 N N . ALA A 1 413 ? -14.282 6.431 5.087 1.00 94.56 413 ALA A N 1
ATOM 3116 C CA . ALA A 1 413 ? -15.561 7.076 4.798 1.00 94.56 413 ALA A CA 1
ATOM 3117 C C . ALA A 1 413 ? -15.389 8.602 4.836 1.00 94.56 413 ALA A C 1
ATOM 3119 O O . ALA A 1 413 ? -15.595 9.248 5.861 1.00 94.56 413 ALA A O 1
ATOM 3120 N N . GLY A 1 414 ? -14.916 9.161 3.726 1.00 90.94 414 GLY A N 1
ATOM 3121 C CA . GLY A 1 414 ? -14.589 10.572 3.557 1.00 90.94 414 GLY A CA 1
ATOM 3122 C C . GLY A 1 414 ? -15.698 11.428 2.949 1.00 90.94 414 GLY A C 1
ATOM 3123 O O . GLY A 1 414 ? -15.503 12.645 2.902 1.00 90.94 414 GLY A O 1
ATOM 3124 N N . ASP A 1 415 ? -16.845 10.861 2.543 1.00 90.00 415 ASP A N 1
ATOM 3125 C CA . ASP A 1 415 ? -18.000 11.623 2.037 1.00 90.00 415 ASP A CA 1
ATOM 3126 C C . ASP A 1 415 ? -18.737 12.398 3.144 1.00 90.00 415 ASP A C 1
ATOM 3128 O O . ASP A 1 415 ? -19.903 12.189 3.494 1.00 90.00 415 ASP A O 1
ATOM 3132 N N . ASN A 1 416 ? -18.009 13.324 3.752 1.00 85.69 416 ASN A N 1
ATOM 3133 C CA . ASN A 1 416 ? -18.451 14.288 4.738 1.00 85.69 416 ASN A CA 1
ATOM 3134 C C . ASN A 1 416 ? -17.392 15.407 4.838 1.00 85.69 416 ASN A C 1
ATOM 3136 O O . ASN A 1 416 ? -16.582 15.630 3.937 1.00 85.69 416 ASN A O 1
ATOM 3140 N N . ASN A 1 417 ? -17.389 16.184 5.922 1.00 83.31 417 ASN A N 1
ATOM 3141 C CA . ASN A 1 417 ? -16.433 17.284 6.083 1.00 83.31 417 ASN A CA 1
ATOM 3142 C C . ASN A 1 417 ? -14.982 16.832 6.347 1.00 83.31 417 ASN A C 1
ATOM 3144 O O . ASN A 1 417 ? -14.108 17.699 6.433 1.00 83.31 417 ASN A O 1
ATOM 3148 N N . LEU A 1 418 ? -14.713 15.528 6.467 1.00 84.31 418 LEU A N 1
ATOM 3149 C CA . LEU A 1 418 ? -13.363 14.973 6.542 1.00 84.31 418 LEU A CA 1
ATOM 3150 C C . LEU A 1 418 ? -12.740 14.686 5.173 1.00 84.31 418 LEU A C 1
ATOM 3152 O O . LEU A 1 418 ? -11.522 14.552 5.130 1.00 84.31 418 LEU A O 1
ATOM 3156 N N . GLY A 1 419 ? -13.493 14.692 4.064 1.00 81.19 419 GLY A N 1
ATOM 3157 C CA . GLY A 1 419 ? -12.959 14.390 2.723 1.00 81.19 419 GLY A CA 1
ATOM 3158 C C . GLY A 1 419 ? -11.704 15.192 2.365 1.00 81.19 419 GLY A C 1
ATOM 3159 O O . GLY A 1 419 ? -10.733 14.660 1.857 1.00 81.19 419 GLY A O 1
ATOM 3160 N N . SER A 1 420 ? -11.601 16.453 2.804 1.00 83.56 420 SER A N 1
ATOM 3161 C CA . SER A 1 420 ? -10.380 17.256 2.588 1.00 83.56 420 SER A CA 1
ATOM 3162 C C . SER A 1 420 ? -9.092 16.726 3.249 1.00 83.56 420 SER A C 1
ATOM 3164 O O . SER A 1 420 ? -8.013 17.225 2.934 1.00 83.56 420 SER A O 1
ATOM 3166 N N . ALA A 1 421 ? -9.195 15.776 4.182 1.00 83.56 421 ALA A N 1
ATOM 3167 C CA . ALA A 1 421 ? -8.072 15.121 4.846 1.00 83.56 421 ALA A CA 1
ATOM 3168 C C . ALA A 1 421 ? -7.708 13.760 4.221 1.00 83.56 421 ALA A C 1
ATOM 3170 O O . ALA A 1 421 ? -6.620 13.261 4.513 1.00 83.56 421 ALA A O 1
ATOM 3171 N N . SER A 1 422 ? -8.559 13.182 3.358 1.00 87.12 422 SER A N 1
ATOM 3172 C CA . SER A 1 422 ? -8.317 11.891 2.688 1.00 87.12 422 SER A CA 1
ATOM 3173 C C . SER A 1 422 ? -6.972 11.903 1.948 1.00 87.12 422 SER A C 1
ATOM 3175 O O . SER A 1 422 ? -6.144 11.014 2.140 1.00 87.12 422 SER A O 1
ATOM 3177 N N . ASP A 1 423 ? -6.700 12.973 1.197 1.00 87.50 423 ASP A N 1
ATOM 3178 C CA . ASP A 1 423 ? -5.471 13.183 0.430 1.00 87.50 423 ASP A CA 1
ATOM 3179 C C . ASP A 1 423 ? -4.217 13.172 1.317 1.00 87.50 423 ASP A C 1
ATOM 3181 O O . ASP A 1 423 ? -3.216 12.538 0.972 1.00 87.50 423 ASP A O 1
ATOM 3185 N N . ASP A 1 424 ? -4.261 13.841 2.475 1.00 85.31 424 ASP A N 1
ATOM 3186 C CA . ASP A 1 424 ? -3.138 13.890 3.420 1.00 85.31 424 ASP A CA 1
ATOM 3187 C C . ASP A 1 424 ? -2.884 12.501 4.040 1.00 85.31 424 ASP A C 1
ATOM 3189 O O . ASP A 1 424 ? -1.731 12.079 4.188 1.00 85.31 424 ASP A O 1
ATOM 3193 N N . VAL A 1 425 ? -3.951 11.755 4.350 1.00 89.81 425 VAL A N 1
ATOM 3194 C CA . VAL A 1 425 ? -3.875 10.387 4.886 1.00 89.81 425 VAL A CA 1
ATOM 3195 C C . VAL A 1 425 ? -3.325 9.413 3.838 1.00 89.81 425 VAL A C 1
ATOM 3197 O O . VAL A 1 425 ? -2.389 8.657 4.120 1.00 89.81 425 VAL A O 1
ATOM 3200 N N . LEU A 1 426 ? -3.843 9.455 2.609 1.00 91.81 426 LEU A N 1
ATOM 3201 C CA . LEU A 1 426 ? -3.370 8.640 1.486 1.00 91.81 426 LEU A CA 1
ATOM 3202 C C . LEU A 1 426 ? -1.925 8.976 1.121 1.00 91.81 426 LEU A C 1
ATOM 3204 O O . LEU A 1 426 ? -1.141 8.073 0.816 1.00 91.81 426 LEU A O 1
ATOM 3208 N N . HIS A 1 427 ? -1.539 10.252 1.198 1.00 88.88 427 HIS A N 1
ATOM 3209 C CA . HIS A 1 427 ? -0.155 10.664 1.020 1.00 88.88 427 HIS A CA 1
ATOM 3210 C C . HIS A 1 427 ? 0.743 10.056 2.104 1.00 88.88 427 HIS A C 1
ATOM 3212 O O . HIS A 1 427 ? 1.736 9.412 1.761 1.00 88.88 427 HIS A O 1
ATOM 3218 N N . ALA A 1 428 ? 0.369 10.143 3.384 1.00 87.81 428 ALA A N 1
ATOM 3219 C CA . ALA A 1 428 ? 1.126 9.526 4.475 1.00 87.81 428 ALA A CA 1
ATOM 3220 C C . ALA A 1 428 ? 1.256 7.998 4.312 1.00 87.81 428 ALA A C 1
ATOM 3222 O O . ALA A 1 428 ? 2.333 7.439 4.524 1.00 87.81 428 ALA A O 1
ATOM 3223 N N . MET A 1 429 ? 0.199 7.303 3.876 1.00 92.94 429 MET A N 1
ATOM 3224 C CA . MET A 1 429 ? 0.278 5.875 3.534 1.00 92.94 429 MET A CA 1
ATOM 3225 C C . MET A 1 429 ? 1.225 5.629 2.353 1.00 92.94 429 MET A C 1
ATOM 3227 O O . MET A 1 429 ? 2.030 4.692 2.377 1.00 92.94 429 MET A O 1
ATOM 3231 N N . SER A 1 430 ? 1.177 6.478 1.323 1.00 88.31 430 SER A N 1
ATOM 3232 C CA . SER A 1 430 ? 2.037 6.356 0.144 1.00 88.31 430 SER A CA 1
ATOM 3233 C C . SER A 1 430 ? 3.524 6.435 0.503 1.00 88.31 430 SER A C 1
ATOM 3235 O O . SER A 1 430 ? 4.307 5.657 -0.043 1.00 88.31 430 SER A O 1
ATOM 3237 N N . GLU A 1 431 ? 3.891 7.266 1.485 1.00 88.31 431 GLU A N 1
ATOM 3238 C CA . GLU A 1 431 ? 5.274 7.448 1.939 1.00 88.31 431 GLU A CA 1
ATOM 3239 C C . GLU A 1 431 ? 5.784 6.335 2.869 1.00 88.31 431 GLU A C 1
ATOM 3241 O O . GLU A 1 431 ? 6.996 6.208 3.051 1.00 88.31 431 GLU A O 1
ATOM 3246 N N . ALA A 1 432 ? 4.899 5.512 3.446 1.00 87.00 432 ALA A N 1
ATOM 3247 C CA . ALA A 1 432 ? 5.321 4.457 4.364 1.00 87.00 432 ALA A CA 1
ATOM 3248 C C . ALA A 1 432 ? 6.244 3.438 3.672 1.00 87.00 432 ALA A C 1
ATOM 3250 O O . ALA A 1 432 ? 6.095 3.150 2.476 1.00 87.00 432 ALA A O 1
ATOM 3251 N N . THR A 1 433 ? 7.173 2.844 4.421 1.00 81.25 433 THR A N 1
ATOM 3252 C CA . THR A 1 433 ? 8.029 1.782 3.889 1.00 81.25 433 THR A CA 1
ATOM 3253 C C . THR A 1 433 ? 7.170 0.624 3.386 1.00 81.25 433 THR A C 1
ATOM 3255 O O . THR A 1 433 ? 6.215 0.203 4.038 1.00 81.25 433 THR A O 1
ATOM 3258 N N . TYR A 1 434 ? 7.501 0.120 2.201 1.00 72.44 434 TYR A N 1
ATOM 3259 C CA . TYR A 1 434 ? 6.783 -0.968 1.555 1.00 72.44 434 TYR A CA 1
ATOM 3260 C C . TYR A 1 434 ? 7.681 -2.208 1.484 1.00 72.44 434 TYR A C 1
ATOM 3262 O O . TYR A 1 434 ? 8.693 -2.196 0.780 1.00 72.44 434 TYR A O 1
ATOM 3270 N N . TYR A 1 435 ? 7.312 -3.266 2.209 1.00 64.75 435 TYR A N 1
ATOM 3271 C CA . TYR A 1 435 ? 7.955 -4.578 2.140 1.00 64.75 435 TYR A CA 1
ATOM 3272 C C . TYR A 1 435 ? 6.913 -5.628 1.754 1.00 64.75 435 TYR A C 1
ATOM 3274 O O . TYR A 1 435 ? 5.814 -5.633 2.295 1.00 64.75 435 TYR A O 1
ATOM 3282 N N . GLY A 1 436 ? 7.289 -6.549 0.861 1.00 66.19 436 GLY A N 1
ATOM 3283 C CA . GLY A 1 436 ? 6.390 -7.570 0.315 1.00 66.19 436 GLY A CA 1
ATOM 3284 C C . GLY A 1 436 ? 5.512 -8.356 1.315 1.00 66.19 436 GLY A C 1
ATOM 3285 O O . GLY A 1 436 ? 4.356 -8.598 0.976 1.00 66.19 436 GLY A O 1
ATOM 3286 N N . PRO A 1 437 ? 5.966 -8.761 2.527 1.00 82.94 437 PRO A N 1
ATOM 3287 C CA . PRO A 1 437 ? 5.132 -9.559 3.439 1.00 82.94 437 PRO A CA 1
ATOM 3288 C C . PRO A 1 437 ? 3.935 -8.817 4.033 1.00 82.94 437 PRO A C 1
ATOM 3290 O O . PRO A 1 437 ? 3.106 -9.453 4.682 1.00 82.94 437 PRO A O 1
ATOM 3293 N N . THR A 1 438 ? 3.816 -7.505 3.834 1.00 89.25 438 THR A N 1
ATOM 3294 C CA . THR A 1 438 ? 2.677 -6.724 4.316 1.00 89.25 438 THR A CA 1
ATOM 3295 C C . THR A 1 438 ? 1.937 -6.083 3.150 1.00 89.25 438 THR A C 1
ATOM 3297 O O . THR A 1 438 ? 2.519 -5.719 2.128 1.00 89.25 438 THR A O 1
ATOM 3300 N N . ARG A 1 439 ? 0.620 -5.934 3.293 1.00 89.62 439 ARG A N 1
ATOM 3301 C CA . ARG A 1 439 ? -0.222 -5.259 2.303 1.00 89.62 439 ARG A CA 1
ATOM 3302 C C . ARG A 1 439 ? -1.120 -4.245 2.988 1.00 89.62 439 ARG A C 1
ATOM 3304 O O . ARG A 1 439 ? -1.690 -4.533 4.035 1.00 89.62 439 ARG A O 1
ATOM 3311 N N . THR A 1 440 ? -1.294 -3.088 2.361 1.00 94.88 440 THR A N 1
ATOM 3312 C CA . THR A 1 440 ? -2.305 -2.105 2.766 1.00 94.88 440 THR A CA 1
ATOM 3313 C C . THR A 1 440 ? -3.300 -1.920 1.634 1.00 94.88 440 THR A C 1
ATOM 3315 O O . THR A 1 440 ? -2.892 -1.633 0.505 1.00 94.88 440 THR A O 1
ATOM 3318 N N . VAL A 1 441 ? -4.581 -2.092 1.949 1.00 96.19 441 VAL A N 1
ATOM 3319 C CA . VAL A 1 441 ? -5.707 -1.912 1.031 1.00 96.19 441 VAL A CA 1
ATOM 3320 C C . VAL A 1 441 ? -6.682 -0.924 1.656 1.00 96.19 441 VAL A C 1
ATOM 3322 O O . VAL A 1 441 ? -7.029 -1.054 2.826 1.00 96.19 441 VAL A O 1
ATOM 3325 N N . VAL A 1 442 ? -7.109 0.065 0.886 1.00 98.00 442 VAL A N 1
ATOM 3326 C CA . VAL A 1 442 ? -7.996 1.142 1.320 1.00 98.00 442 VAL A CA 1
ATOM 3327 C C . VAL A 1 442 ? -9.249 1.091 0.461 1.00 98.00 442 VAL A C 1
ATOM 3329 O O . VAL A 1 442 ? -9.124 1.089 -0.759 1.00 98.00 442 VAL A O 1
ATOM 3332 N N . LEU A 1 443 ? -10.430 1.060 1.069 1.00 97.94 443 LEU A N 1
ATOM 3333 C CA . LEU A 1 443 ? -11.657 1.484 0.403 1.00 97.94 443 LEU A CA 1
ATOM 3334 C C . LEU A 1 443 ? -11.856 2.954 0.751 1.00 97.94 443 LEU A C 1
ATOM 3336 O O . LEU A 1 443 ? -12.074 3.282 1.915 1.00 97.94 443 LEU A O 1
ATOM 3340 N N . LEU A 1 444 ? -11.704 3.812 -0.248 1.00 96.44 444 LEU A N 1
ATOM 3341 C CA . LEU A 1 444 ? -11.957 5.240 -0.166 1.00 96.44 444 LEU A CA 1
ATOM 3342 C C . LEU A 1 444 ? -13.343 5.519 -0.729 1.00 96.44 444 LEU A C 1
ATOM 3344 O O . LEU A 1 444 ? -13.673 5.006 -1.796 1.00 96.44 444 LEU A O 1
ATOM 3348 N N . ASP A 1 445 ? -14.076 6.380 -0.046 1.00 94.12 445 ASP A N 1
ATOM 3349 C CA . ASP A 1 445 ? -15.178 7.161 -0.591 1.00 94.12 445 ASP A CA 1
ATOM 3350 C C . ASP A 1 445 ? -14.930 8.612 -0.176 1.00 94.12 445 ASP A C 1
ATOM 3352 O O . ASP A 1 445 ? -14.720 8.869 1.011 1.00 94.12 445 ASP A O 1
ATOM 3356 N N . ASP A 1 446 ? -14.806 9.532 -1.125 1.00 88.94 446 ASP A N 1
ATOM 3357 C CA . ASP A 1 446 ? -14.465 10.930 -0.855 1.00 88.94 446 ASP A CA 1
ATOM 3358 C C . ASP A 1 446 ? -15.713 11.808 -1.081 1.00 88.94 446 ASP A C 1
ATOM 3360 O O . ASP A 1 446 ? -16.838 11.340 -1.190 1.00 88.94 446 ASP A O 1
ATOM 3364 N N . SER A 1 447 ? -15.565 13.123 -1.021 1.00 84.56 447 SER A N 1
ATOM 3365 C CA . SER A 1 447 ? -16.679 14.072 -0.952 1.00 84.56 447 SER A CA 1
ATOM 3366 C C . SER A 1 447 ? -17.474 14.267 -2.254 1.00 84.56 447 SER A C 1
ATOM 3368 O O . SER A 1 447 ? -18.415 15.074 -2.282 1.00 84.56 447 SER A O 1
ATOM 3370 N N . GLU A 1 448 ? -17.101 13.619 -3.363 1.00 84.00 448 GLU A N 1
ATOM 3371 C CA . GLU A 1 448 ? -17.763 13.746 -4.660 1.00 84.00 448 GLU A CA 1
ATOM 3372 C C . GLU A 1 448 ? -18.435 12.448 -5.124 1.00 84.00 448 GLU A C 1
ATOM 3374 O O . GLU A 1 448 ? -17.812 11.429 -5.361 1.00 84.00 448 GLU A O 1
ATOM 3379 N N . LYS A 1 449 ? -19.715 12.539 -5.495 1.00 84.62 449 LYS A N 1
ATOM 3380 C CA . LYS A 1 449 ? -20.413 11.399 -6.097 1.00 84.62 449 LYS A CA 1
ATOM 3381 C C . LYS A 1 449 ? -19.672 10.753 -7.285 1.00 84.62 449 LYS A C 1
ATOM 3383 O O . LYS A 1 449 ? -19.556 11.362 -8.357 1.00 84.62 449 LYS A O 1
ATOM 3388 N N . GLY A 1 450 ? -19.393 9.464 -7.165 1.00 85.56 450 GLY A N 1
ATOM 3389 C CA . GLY A 1 450 ? -18.744 8.573 -8.117 1.00 85.56 450 GLY A CA 1
ATOM 3390 C C . GLY A 1 450 ? -17.226 8.506 -7.955 1.00 85.56 450 GLY A C 1
ATOM 3391 O O . GLY A 1 450 ? -16.554 8.236 -8.957 1.00 85.56 450 GLY A O 1
ATOM 3392 N N . ASP A 1 451 ? -16.695 8.829 -6.774 1.00 89.44 451 ASP A N 1
ATOM 3393 C CA . ASP A 1 451 ? -15.259 8.872 -6.491 1.00 89.44 451 ASP A CA 1
ATOM 3394 C C . ASP A 1 451 ? -14.752 7.719 -5.615 1.00 89.44 451 ASP A C 1
ATOM 3396 O O . ASP A 1 451 ? -13.537 7.629 -5.394 1.00 89.44 451 ASP A O 1
ATOM 3400 N N . SER A 1 452 ? -15.630 6.790 -5.212 1.00 94.62 452 SER A N 1
ATOM 3401 C CA . SER A 1 452 ? -15.190 5.642 -4.434 1.00 94.62 452 SER A CA 1
ATOM 3402 C C . SER A 1 452 ? -14.155 4.820 -5.206 1.00 94.62 452 SER A C 1
ATOM 3404 O O . SER A 1 452 ? -14.278 4.547 -6.408 1.00 94.62 452 SER A O 1
ATOM 3406 N N . ALA A 1 453 ? -13.119 4.377 -4.501 1.00 95.62 453 ALA A N 1
ATOM 3407 C CA . ALA A 1 453 ? -12.017 3.627 -5.076 1.00 95.62 453 ALA A CA 1
ATOM 3408 C C . ALA A 1 453 ? -11.438 2.627 -4.078 1.00 95.62 453 ALA A C 1
ATOM 3410 O O . ALA A 1 453 ? -11.222 2.939 -2.910 1.00 95.62 453 ALA A O 1
ATOM 3411 N N . ILE A 1 454 ? -11.074 1.441 -4.570 1.00 96.31 454 ILE A N 1
ATOM 3412 C CA . ILE A 1 454 ? -10.166 0.559 -3.840 1.00 96.31 454 ILE A CA 1
ATOM 3413 C C . ILE A 1 454 ? -8.737 0.909 -4.244 1.00 96.31 454 ILE A C 1
ATOM 3415 O O . ILE A 1 454 ? -8.377 0.875 -5.423 1.00 96.31 454 ILE A O 1
ATOM 3419 N N . LEU A 1 455 ? -7.919 1.267 -3.260 1.00 94.81 455 LEU A N 1
ATOM 3420 C CA . LEU A 1 455 ? -6.523 1.641 -3.425 1.00 94.81 455 LEU A CA 1
ATOM 3421 C C . LEU A 1 455 ? -5.622 0.637 -2.709 1.00 94.81 455 LEU A C 1
ATOM 3423 O O . LEU A 1 455 ? -5.844 0.268 -1.562 1.00 94.81 455 LEU A O 1
ATOM 3427 N N . GLN A 1 456 ? -4.542 0.244 -3.363 1.00 90.75 456 GLN A N 1
ATOM 3428 C CA . GLN A 1 456 ? -3.509 -0.623 -2.817 1.00 90.75 456 GLN A CA 1
ATOM 3429 C C . GLN A 1 456 ? -2.211 0.161 -2.688 1.00 90.75 456 GLN A C 1
ATOM 3431 O O . GLN A 1 456 ? -1.783 0.844 -3.625 1.00 90.75 456 GLN A O 1
ATOM 3436 N N . LYS A 1 457 ? -1.540 0.029 -1.543 1.00 86.19 457 LYS A N 1
ATOM 3437 C CA . LYS A 1 457 ? -0.181 0.546 -1.401 1.00 86.19 457 LYS A CA 1
ATOM 3438 C C . LYS A 1 457 ? 0.795 -0.299 -2.219 1.00 86.19 457 LYS A C 1
ATOM 3440 O O . LYS A 1 457 ? 0.870 -1.518 -2.064 1.00 86.19 457 LYS A O 1
ATOM 3445 N N . THR A 1 458 ? 1.583 0.381 -3.042 1.00 78.50 458 THR A N 1
ATOM 3446 C CA . THR A 1 458 ? 2.677 -0.178 -3.843 1.00 78.50 458 THR A CA 1
ATOM 3447 C C . THR A 1 458 ? 3.990 0.542 -3.529 1.00 78.50 458 THR A C 1
ATOM 3449 O O . THR A 1 458 ? 4.011 1.547 -2.810 1.00 78.50 458 THR A O 1
ATOM 3452 N N . PHE A 1 459 ? 5.096 0.065 -4.106 1.00 67.19 459 PHE A N 1
ATOM 3453 C CA . PHE A 1 459 ? 6.401 0.725 -4.005 1.00 67.19 459 PHE A CA 1
ATOM 3454 C C . PHE A 1 459 ? 6.403 2.164 -4.558 1.00 67.19 459 PHE A C 1
ATOM 3456 O O . PHE A 1 459 ? 7.152 3.006 -4.072 1.00 67.19 459 PHE A O 1
ATOM 3463 N N . VAL A 1 460 ? 5.557 2.461 -5.552 1.00 67.81 460 VAL A N 1
ATOM 3464 C CA . VAL A 1 460 ? 5.482 3.778 -6.213 1.00 67.81 460 VAL A CA 1
ATOM 3465 C C . VAL A 1 460 ? 4.358 4.674 -5.672 1.00 67.81 460 VAL A C 1
ATOM 3467 O O . VAL A 1 460 ? 4.132 5.755 -6.210 1.00 67.81 460 VAL A O 1
ATOM 3470 N N . GLY A 1 461 ? 3.656 4.243 -4.616 1.00 81.31 461 GLY A N 1
ATOM 3471 C CA . GLY A 1 461 ? 2.551 4.975 -3.985 1.00 81.31 461 GLY A CA 1
ATOM 3472 C C . GLY A 1 461 ? 1.233 4.193 -3.964 1.00 81.31 461 GLY A C 1
ATOM 3473 O O . GLY A 1 461 ? 1.229 2.968 -4.108 1.00 81.31 461 GLY A O 1
ATOM 3474 N N . MET A 1 462 ? 0.112 4.891 -3.765 1.00 86.19 462 MET A N 1
ATOM 3475 C CA . MET A 1 462 ? -1.231 4.294 -3.801 1.00 86.19 462 MET A CA 1
ATOM 3476 C C . MET A 1 462 ? -1.690 4.095 -5.251 1.00 86.19 462 MET A C 1
ATOM 3478 O O . MET A 1 462 ? -1.597 5.013 -6.066 1.00 86.19 462 MET A O 1
ATOM 3482 N N . ARG A 1 463 ? -2.190 2.903 -5.581 1.00 87.50 463 ARG A N 1
ATOM 3483 C CA . ARG A 1 463 ? -2.685 2.549 -6.917 1.00 87.50 463 ARG A CA 1
ATOM 3484 C C . ARG A 1 463 ? -4.113 2.027 -6.829 1.00 87.50 463 ARG A C 1
ATOM 3486 O O . ARG A 1 463 ? -4.398 1.198 -5.976 1.00 87.50 463 ARG A O 1
ATOM 3493 N N . SER A 1 464 ? -4.979 2.467 -7.738 1.00 89.75 464 SER A N 1
ATOM 3494 C CA . SER A 1 464 ? -6.338 1.929 -7.845 1.00 89.75 464 SER A CA 1
ATOM 3495 C C . SER A 1 464 ? -6.333 0.475 -8.326 1.00 89.75 464 SER A C 1
ATOM 3497 O O . SER A 1 464 ? -5.588 0.119 -9.248 1.00 89.75 464 SER A O 1
ATOM 3499 N N . VAL A 1 465 ? -7.167 -0.340 -7.686 1.00 88.25 465 VAL A N 1
ATOM 3500 C CA . VAL A 1 465 ? -7.440 -1.737 -8.019 1.00 88.25 465 VAL A CA 1
ATOM 3501 C C . VAL A 1 465 ? -8.886 -1.837 -8.489 1.00 88.25 465 VAL A C 1
ATOM 3503 O O . VAL A 1 465 ? -9.783 -1.277 -7.864 1.00 88.25 465 VAL A O 1
ATOM 3506 N N . ASP A 1 466 ? -9.091 -2.529 -9.608 1.00 87.00 466 ASP A N 1
ATOM 3507 C CA . ASP A 1 466 ? -10.426 -2.845 -10.112 1.00 87.00 466 ASP A CA 1
ATOM 3508 C C . ASP A 1 466 ? -10.977 -4.031 -9.318 1.00 87.00 466 ASP A C 1
ATOM 3510 O O . ASP A 1 466 ? -10.372 -5.105 -9.284 1.00 87.00 466 ASP A O 1
ATOM 3514 N N . ASP A 1 467 ? -12.103 -3.822 -8.651 1.00 89.25 467 ASP A N 1
ATOM 3515 C CA . ASP A 1 467 ? -12.791 -4.834 -7.861 1.00 89.25 467 ASP A CA 1
ATOM 3516 C C . ASP A 1 467 ? -13.844 -5.601 -8.674 1.00 89.25 467 ASP A C 1
ATOM 3518 O O . ASP A 1 467 ? -14.560 -6.433 -8.116 1.00 89.25 467 ASP A O 1
ATOM 3522 N N . GLU A 1 468 ? -13.949 -5.331 -9.981 1.00 87.56 468 GLU A N 1
ATOM 3523 C CA . GLU A 1 468 ? -14.927 -5.908 -10.910 1.00 87.56 468 GLU A CA 1
ATOM 3524 C C . GLU A 1 468 ? -16.381 -5.748 -10.424 1.00 87.56 468 GLU A C 1
ATOM 3526 O O . GLU A 1 468 ? -17.253 -6.587 -10.690 1.00 87.56 468 GLU A O 1
ATOM 3531 N N . GLY A 1 469 ? -16.653 -4.674 -9.678 1.00 88.88 469 GLY A N 1
ATOM 3532 C CA . GLY A 1 469 ? -17.968 -4.392 -9.121 1.00 88.88 469 GLY A CA 1
ATOM 3533 C C . GLY A 1 469 ? -18.351 -5.239 -7.908 1.00 88.88 469 GLY A C 1
ATOM 3534 O O . GLY A 1 469 ? -19.549 -5.385 -7.640 1.00 88.88 469 GLY A O 1
ATOM 3535 N N . ALA A 1 470 ? -17.377 -5.850 -7.229 1.00 91.56 470 ALA A N 1
ATOM 3536 C CA . ALA A 1 470 ? -17.608 -6.689 -6.057 1.00 91.56 470 ALA A CA 1
ATOM 3537 C C . ALA A 1 470 ? -18.001 -5.888 -4.808 1.00 91.56 470 ALA A C 1
ATOM 3539 O O . ALA A 1 470 ? -18.825 -6.368 -4.038 1.00 91.56 470 ALA A O 1
ATOM 3540 N N . VAL A 1 471 ? -17.429 -4.697 -4.630 1.00 94.31 471 VAL A N 1
ATOM 3541 C CA . VAL A 1 471 ? -17.653 -3.794 -3.493 1.00 94.31 471 VAL A CA 1
ATOM 3542 C C . VAL A 1 471 ? -18.247 -2.478 -3.996 1.00 94.31 471 VAL A C 1
ATOM 3544 O O . VAL A 1 471 ? -19.304 -2.056 -3.536 1.00 94.31 471 VAL A O 1
ATOM 3547 N N . ILE A 1 472 ? -17.614 -1.857 -4.995 1.00 93.62 472 ILE A N 1
ATOM 3548 C CA . ILE A 1 472 ? -18.027 -0.585 -5.590 1.00 93.62 472 ILE A CA 1
ATOM 3549 C C . ILE A 1 472 ? -18.917 -0.875 -6.804 1.00 93.62 472 ILE A C 1
ATOM 3551 O O . ILE A 1 472 ? -18.448 -1.393 -7.817 1.00 93.62 472 ILE A O 1
ATOM 3555 N N . PRO A 1 473 ? -20.211 -0.522 -6.800 1.00 88.38 473 PRO A N 1
ATOM 3556 C CA . PRO A 1 473 ? -21.081 -0.817 -7.931 1.00 88.38 473 PRO A CA 1
ATOM 3557 C C . PRO A 1 473 ? -20.628 -0.099 -9.221 1.00 88.38 473 PRO A C 1
ATOM 3559 O O . PRO A 1 473 ? -20.768 1.118 -9.336 1.00 88.38 473 PRO A O 1
ATOM 3562 N N . GLU A 1 474 ? -20.220 -0.849 -10.262 1.00 84.56 474 GLU A N 1
ATOM 3563 C CA . GLU A 1 474 ? -19.687 -0.323 -11.549 1.00 84.56 474 GLU A CA 1
ATOM 3564 C C . GLU A 1 474 ? -20.513 0.819 -12.171 1.00 84.56 474 GLU A C 1
ATOM 3566 O O . GLU A 1 474 ? -20.024 1.660 -12.926 1.00 84.56 474 GLU A O 1
ATOM 3571 N N . LYS A 1 475 ? -21.828 0.799 -11.938 1.00 81.31 475 LYS A N 1
ATOM 3572 C CA . LYS A 1 475 ? -22.760 1.749 -12.541 1.00 81.31 475 LYS A CA 1
ATOM 3573 C C . LYS A 1 475 ? -22.778 3.099 -11.823 1.00 81.31 475 LYS A C 1
ATOM 3575 O O . LYS A 1 475 ? -23.057 4.099 -12.490 1.00 81.31 475 LYS A O 1
ATOM 3580 N N . SER A 1 476 ? -22.619 3.113 -10.500 1.00 83.00 476 SER A N 1
ATOM 3581 C CA . SER A 1 476 ? -22.535 4.355 -9.726 1.00 83.00 476 SER A CA 1
ATOM 3582 C C . SER A 1 476 ? -21.097 4.837 -9.619 1.00 83.00 476 SER A C 1
ATOM 3584 O O . SER A 1 476 ? -20.904 6.044 -9.709 1.00 83.00 476 SER A O 1
ATOM 3586 N N . GLY A 1 477 ? -20.134 3.918 -9.482 1.00 88.81 477 GLY A N 1
ATOM 3587 C CA . GLY A 1 477 ? -18.796 4.255 -8.994 1.00 88.81 477 GLY A CA 1
ATOM 3588 C C . GLY A 1 477 ? -18.822 4.766 -7.551 1.00 88.81 477 GLY A C 1
ATOM 3589 O O . GLY A 1 477 ? -17.893 5.443 -7.159 1.00 88.81 477 GLY A O 1
ATOM 3590 N N . GLU A 1 478 ? -19.915 4.494 -6.826 1.00 91.50 478 GLU A N 1
ATOM 3591 C CA . GLU A 1 478 ? -20.190 5.003 -5.477 1.00 91.50 478 GLU A CA 1
ATOM 3592 C C . GLU A 1 478 ? -20.572 3.838 -4.571 1.00 91.50 478 GLU A C 1
ATOM 3594 O O . GLU A 1 478 ? -21.549 3.138 -4.895 1.00 91.50 478 GLU A O 1
ATOM 3599 N N . ALA A 1 479 ? -19.841 3.650 -3.480 1.00 94.06 479 ALA A N 1
ATOM 3600 C CA . ALA A 1 479 ? -20.139 2.708 -2.414 1.00 94.06 479 ALA A CA 1
ATOM 3601 C C . ALA A 1 479 ? -20.775 3.445 -1.226 1.00 94.06 479 ALA A C 1
ATOM 3603 O O . ALA A 1 479 ? -20.181 4.383 -0.724 1.00 94.06 479 ALA A O 1
ATOM 3604 N N . ASN A 1 480 ? -21.940 2.982 -0.752 1.00 94.62 480 ASN A N 1
ATOM 3605 C CA . ASN A 1 480 ? -22.558 3.552 0.448 1.00 94.62 480 ASN A CA 1
ATOM 3606 C C . ASN A 1 480 ? -21.750 3.123 1.675 1.00 94.62 480 ASN A C 1
ATOM 3608 O O . ASN A 1 480 ? -21.831 1.953 2.080 1.00 94.62 480 ASN A O 1
ATOM 3612 N N . MET A 1 481 ? -21.003 4.047 2.272 1.00 95.25 481 MET A N 1
ATOM 3613 C CA . MET A 1 481 ? -20.107 3.714 3.381 1.00 95.25 481 MET A CA 1
ATOM 3614 C C . MET A 1 481 ? -20.842 3.438 4.700 1.00 95.25 481 MET A C 1
ATOM 3616 O O . MET A 1 481 ? -20.273 2.793 5.586 1.00 95.25 481 MET A O 1
ATOM 3620 N N . GLY A 1 482 ? -22.108 3.852 4.801 1.00 94.31 482 GLY A N 1
ATOM 3621 C CA . GLY A 1 482 ? -23.016 3.559 5.908 1.00 94.31 482 GLY A CA 1
ATOM 3622 C C . GLY A 1 482 ? -23.728 2.202 5.817 1.00 94.31 482 GLY A C 1
ATOM 3623 O O . GLY A 1 482 ? -24.320 1.769 6.803 1.00 94.31 482 GLY A O 1
ATOM 3624 N N . ASP A 1 483 ? -23.666 1.501 4.676 1.00 96.00 483 ASP A N 1
ATOM 3625 C CA . ASP A 1 483 ? -24.315 0.193 4.502 1.00 96.00 483 ASP A CA 1
ATOM 3626 C C . ASP A 1 483 ? -23.440 -0.935 5.095 1.00 96.00 483 ASP A C 1
ATOM 3628 O O . ASP A 1 483 ? -22.300 -1.124 4.654 1.00 96.00 483 ASP A O 1
ATOM 3632 N N . PRO A 1 484 ? -23.941 -1.754 6.046 1.00 96.69 484 PRO A N 1
ATOM 3633 C CA . PRO A 1 484 ? -23.186 -2.892 6.580 1.00 96.69 484 PRO A CA 1
ATOM 3634 C C . PRO A 1 484 ? -22.733 -3.889 5.506 1.00 96.69 484 PRO A C 1
ATOM 3636 O O . PRO A 1 484 ? -21.708 -4.548 5.687 1.00 96.69 484 PRO A O 1
ATOM 3639 N N . ALA A 1 485 ? -23.466 -4.010 4.393 1.00 97.25 485 ALA A N 1
ATOM 3640 C CA . ALA A 1 485 ? -23.081 -4.892 3.297 1.00 97.25 485 ALA A CA 1
ATOM 3641 C C . ALA A 1 485 ? -21.797 -4.419 2.603 1.00 97.25 485 ALA A C 1
ATOM 3643 O O . ALA A 1 485 ? -20.967 -5.254 2.263 1.00 97.25 485 ALA A O 1
ATOM 3644 N N . THR A 1 486 ? -21.588 -3.105 2.454 1.00 97.81 486 THR A N 1
ATOM 3645 C CA . THR A 1 486 ? -20.364 -2.547 1.856 1.00 97.81 486 THR A CA 1
ATOM 3646 C C . THR A 1 486 ? -19.135 -2.929 2.679 1.00 97.81 486 THR A C 1
ATOM 3648 O O . THR A 1 486 ? -18.134 -3.394 2.130 1.00 97.81 486 THR A O 1
ATOM 3651 N N . LEU A 1 487 ? -19.215 -2.790 4.007 1.00 98.38 487 LEU A N 1
ATOM 3652 C CA . LEU A 1 487 ? -18.129 -3.173 4.910 1.00 98.38 487 LEU A CA 1
ATOM 3653 C C . LEU A 1 487 ? -17.875 -4.690 4.892 1.00 98.38 487 LEU A C 1
ATOM 3655 O O . LEU A 1 487 ? -16.720 -5.116 4.826 1.00 98.38 487 LEU A O 1
ATOM 3659 N N . GLU A 1 488 ? -18.932 -5.509 4.921 1.00 98.25 488 GLU A N 1
ATOM 3660 C CA . GLU A 1 488 ? -18.818 -6.971 4.811 1.00 98.25 488 GLU A CA 1
ATOM 3661 C C . GLU A 1 488 ? -18.152 -7.385 3.490 1.00 98.25 488 GLU A C 1
ATOM 3663 O O . GLU A 1 488 ? -17.180 -8.149 3.501 1.00 98.25 488 GLU A O 1
ATOM 3668 N N . ASP A 1 489 ? -18.640 -6.855 2.366 1.00 97.88 489 ASP A N 1
ATOM 3669 C CA . ASP A 1 489 ? -18.149 -7.160 1.023 1.00 97.88 489 ASP A CA 1
ATOM 3670 C C . ASP A 1 489 ? -16.693 -6.711 0.857 1.00 97.88 489 ASP A C 1
ATOM 3672 O O . ASP A 1 489 ? -15.886 -7.459 0.301 1.00 97.88 489 ASP A O 1
ATOM 3676 N N . PHE A 1 490 ? -16.310 -5.555 1.409 1.00 98.44 490 PHE A N 1
ATOM 3677 C CA . PHE A 1 490 ? -14.923 -5.092 1.406 1.00 98.44 490 PHE A CA 1
ATOM 3678 C C . PHE A 1 490 ? -13.990 -6.050 2.150 1.00 98.44 490 PHE A C 1
ATOM 3680 O O . PHE A 1 490 ? -12.980 -6.487 1.590 1.00 98.44 490 PHE A O 1
ATOM 3687 N N . ILE A 1 491 ? -14.330 -6.432 3.386 1.00 98.38 491 ILE A N 1
ATOM 3688 C CA . ILE A 1 491 ? -13.508 -7.365 4.170 1.00 98.38 491 ILE A CA 1
ATOM 3689 C C . ILE A 1 491 ? -13.421 -8.714 3.446 1.00 98.38 491 ILE A C 1
ATOM 3691 O O . ILE A 1 491 ? -12.332 -9.272 3.293 1.00 98.38 491 ILE A O 1
ATOM 3695 N N . ALA A 1 492 ? -14.547 -9.238 2.956 1.00 96.38 492 ALA A N 1
ATOM 3696 C CA . ALA A 1 492 ? -14.588 -10.508 2.239 1.00 96.38 492 ALA A CA 1
ATOM 3697 C C . ALA A 1 492 ? -13.752 -10.473 0.949 1.00 96.38 492 ALA A C 1
ATOM 3699 O O . ALA A 1 492 ? -13.002 -11.416 0.673 1.00 96.38 492 ALA A O 1
ATOM 3700 N N . TRP A 1 493 ? -13.838 -9.384 0.182 1.00 96.06 493 TRP A N 1
ATOM 3701 C CA . TRP A 1 493 ? -13.063 -9.181 -1.038 1.00 96.06 493 TRP A CA 1
ATOM 3702 C C . TRP A 1 493 ? -11.564 -9.101 -0.742 1.00 96.06 493 TRP A C 1
ATOM 3704 O O . TRP A 1 493 ? -10.779 -9.785 -1.404 1.00 96.06 493 TRP A O 1
ATOM 3714 N N . VAL A 1 494 ? -11.150 -8.361 0.293 1.00 95.69 494 VAL A N 1
ATOM 3715 C CA . VAL A 1 494 ? -9.737 -8.289 0.690 1.00 95.69 494 VAL A CA 1
ATOM 3716 C C . VAL A 1 494 ? -9.221 -9.659 1.127 1.00 95.69 494 VAL A C 1
ATOM 3718 O O . VAL A 1 494 ? -8.169 -10.079 0.652 1.00 95.69 494 VAL A O 1
ATOM 3721 N N . LYS A 1 495 ? -9.951 -10.403 1.969 1.00 93.69 495 LYS A N 1
ATOM 3722 C CA . LYS A 1 495 ? -9.525 -11.749 2.404 1.00 93.69 495 LYS A CA 1
ATOM 3723 C C . LYS A 1 495 ? -9.418 -12.734 1.234 1.00 93.69 495 LYS A C 1
ATOM 3725 O O . LYS A 1 495 ? -8.567 -13.623 1.262 1.00 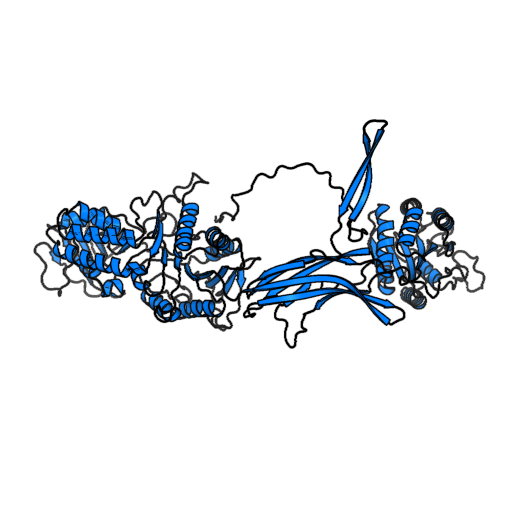93.69 495 LYS A O 1
ATOM 3730 N N . ALA A 1 496 ? -10.262 -12.586 0.212 1.00 90.94 496 ALA A N 1
ATOM 3731 C CA . ALA A 1 496 ? -10.242 -13.434 -0.978 1.00 90.94 496 ALA A CA 1
ATOM 3732 C C . ALA A 1 496 ? -9.055 -13.139 -1.912 1.00 90.94 496 ALA A C 1
ATOM 3734 O O . ALA A 1 496 ? -8.474 -14.082 -2.452 1.00 90.94 496 ALA A O 1
ATOM 3735 N N . ASN A 1 497 ? -8.701 -11.863 -2.096 1.00 87.88 497 ASN A N 1
ATOM 3736 C CA . ASN A 1 497 ? -7.624 -11.440 -3.001 1.00 87.88 497 ASN A CA 1
ATOM 3737 C C . ASN A 1 497 ? -6.248 -11.415 -2.323 1.00 87.88 497 ASN A C 1
ATOM 3739 O O . ASN A 1 497 ? -5.241 -11.711 -2.960 1.00 87.88 497 ASN A O 1
ATOM 3743 N N . TYR A 1 498 ? -6.207 -11.163 -1.013 1.00 88.88 498 TYR A N 1
ATOM 3744 C CA . TYR A 1 498 ? -4.984 -11.076 -0.220 1.00 88.88 498 TYR A CA 1
ATOM 3745 C C . TYR A 1 498 ? -5.039 -12.033 0.986 1.00 88.88 498 TYR A C 1
ATOM 3747 O O . TYR A 1 498 ? -5.357 -11.629 2.112 1.00 88.88 498 TYR A O 1
ATOM 3755 N N . PRO A 1 499 ? -4.741 -13.330 0.779 1.00 88.50 499 PRO A N 1
ATOM 3756 C CA . PRO A 1 499 ? -4.730 -14.312 1.856 1.00 88.50 499 PRO A CA 1
ATOM 3757 C C . PRO A 1 499 ? -3.663 -13.995 2.911 1.00 88.50 499 PRO A C 1
ATOM 3759 O O . PRO A 1 499 ? -2.494 -13.777 2.595 1.00 88.50 499 PRO A O 1
ATOM 3762 N N . SER A 1 500 ? -4.056 -14.018 4.178 1.00 91.75 500 SER A N 1
ATOM 3763 C CA . SER A 1 500 ? -3.188 -13.864 5.343 1.00 91.75 500 SER A CA 1
ATOM 3764 C C . SER A 1 500 ? -3.799 -14.587 6.538 1.00 91.75 500 SER A C 1
ATOM 3766 O O . SER A 1 500 ? -4.957 -15.000 6.514 1.00 91.75 500 SER A O 1
ATOM 3768 N N . THR A 1 501 ? -3.011 -14.766 7.591 1.00 89.44 501 THR A N 1
ATOM 3769 C CA . THR A 1 501 ? -3.526 -15.147 8.909 1.00 89.44 501 THR A CA 1
ATOM 3770 C C . THR A 1 501 ? -3.725 -13.951 9.829 1.00 89.44 501 THR A C 1
ATOM 3772 O O . THR A 1 501 ? -4.282 -14.148 10.901 1.00 89.44 501 THR A O 1
ATOM 3775 N N . ASN A 1 502 ? -3.246 -12.757 9.452 1.00 96.19 502 ASN A N 1
ATOM 3776 C CA . ASN A 1 502 ? -3.343 -11.558 10.277 1.00 96.19 502 ASN A CA 1
ATOM 3777 C C . ASN A 1 502 ? -3.977 -10.397 9.502 1.00 96.19 502 ASN A C 1
ATOM 3779 O O . ASN A 1 502 ? -3.387 -9.845 8.571 1.00 96.19 502 ASN A O 1
ATOM 3783 N N . TYR A 1 503 ? -5.178 -10.013 9.921 1.00 98.38 503 TYR A N 1
ATOM 3784 C CA . TYR A 1 503 ? -5.948 -8.918 9.346 1.00 98.38 503 TYR A CA 1
ATOM 3785 C C . TYR A 1 503 ? -6.170 -7.817 10.383 1.00 98.38 503 TYR A C 1
ATOM 3787 O O . TYR A 1 503 ? -6.729 -8.066 11.453 1.00 98.38 503 TYR A O 1
ATOM 3795 N N . ALA A 1 504 ? -5.763 -6.595 10.049 1.00 98.69 504 ALA A N 1
ATOM 3796 C CA . ALA A 1 504 ? -6.140 -5.385 10.768 1.00 98.69 504 ALA A CA 1
ATOM 3797 C C . ALA A 1 504 ? -7.156 -4.608 9.928 1.00 98.69 504 ALA A C 1
ATOM 3799 O O . ALA A 1 504 ? -6.871 -4.289 8.779 1.00 98.69 504 ALA A O 1
ATOM 3800 N N . LEU A 1 505 ? -8.323 -4.303 10.485 1.00 98.81 505 LEU A N 1
ATOM 3801 C CA . LEU A 1 505 ? -9.303 -3.390 9.900 1.00 98.81 505 LEU A CA 1
ATOM 3802 C C . LEU A 1 505 ? -9.221 -2.056 10.629 1.00 98.81 505 LEU A C 1
ATOM 3804 O O . LEU A 1 505 ? -9.315 -2.050 11.846 1.00 98.81 505 LEU A O 1
ATOM 3808 N N . VAL A 1 506 ? -9.079 -0.946 9.916 1.00 98.62 506 VAL A N 1
ATOM 3809 C CA . VAL A 1 506 ? -9.144 0.408 10.471 1.00 98.62 506 VAL A CA 1
ATOM 3810 C C . VAL A 1 506 ? -10.339 1.125 9.859 1.00 98.62 506 VAL A C 1
ATOM 3812 O O . VAL A 1 506 ? -10.436 1.229 8.639 1.00 98.62 506 VAL A O 1
ATOM 3815 N N . LEU A 1 507 ? -11.249 1.595 10.704 1.00 98.06 507 LEU A N 1
ATOM 3816 C CA . LEU A 1 507 ? -12.414 2.387 10.321 1.00 98.06 507 LEU A CA 1
ATOM 3817 C C . LEU A 1 507 ? -12.057 3.860 10.550 1.00 98.06 507 LEU A C 1
ATOM 3819 O O . LEU A 1 507 ? -11.818 4.254 11.694 1.00 98.06 507 LEU A O 1
ATOM 3823 N N . TRP A 1 508 ? -11.954 4.629 9.465 1.00 96.25 508 TRP A N 1
ATOM 3824 C CA . TRP A 1 508 ? -11.580 6.045 9.472 1.00 96.25 508 TRP A CA 1
ATOM 3825 C C . TRP A 1 508 ? -12.806 6.889 9.143 1.00 96.25 508 TRP A C 1
ATOM 3827 O O . TRP A 1 508 ? -13.367 6.727 8.057 1.00 96.25 508 TRP A O 1
ATOM 3837 N N . ASP A 1 509 ? -13.220 7.734 10.089 1.00 91.00 509 ASP A N 1
ATOM 3838 C CA . ASP A 1 509 ? -14.282 8.740 9.951 1.00 91.00 509 ASP A CA 1
ATOM 3839 C C . ASP A 1 509 ? -14.409 9.571 11.257 1.00 91.00 509 ASP A C 1
ATOM 3841 O O . ASP A 1 509 ? -13.615 9.453 12.192 1.00 91.00 509 ASP A O 1
ATOM 3845 N N . HIS A 1 510 ? -15.459 10.383 11.379 1.00 88.19 510 HIS A N 1
ATOM 3846 C CA . HIS A 1 510 ? -16.053 10.770 12.652 1.00 88.19 510 HIS A CA 1
ATOM 3847 C C . HIS A 1 510 ? -16.417 9.568 13.517 1.00 88.19 510 HIS A C 1
ATOM 3849 O O . HIS A 1 510 ? -16.641 8.458 13.048 1.00 88.19 510 HIS A O 1
ATOM 3855 N N . GLY A 1 511 ? -16.545 9.825 14.815 1.00 86.56 511 GLY A N 1
ATOM 3856 C CA . GLY A 1 511 ? -17.096 8.863 15.755 1.00 86.56 511 GLY A CA 1
ATOM 3857 C C . GLY A 1 511 ? -17.846 9.557 16.880 1.00 86.56 511 GLY A C 1
ATOM 3858 O O . GLY A 1 511 ? -17.602 10.724 17.208 1.00 86.56 511 GLY A O 1
ATOM 3859 N N . LYS A 1 512 ? -18.799 8.834 17.467 1.00 86.69 512 LYS A N 1
ATOM 3860 C CA . LYS A 1 512 ? -19.593 9.290 18.617 1.00 86.69 512 LYS A CA 1
ATOM 3861 C C . LYS A 1 512 ? -19.789 8.192 19.670 1.00 86.69 512 LYS A C 1
ATOM 3863 O O . LYS A 1 512 ? -20.746 8.246 20.456 1.00 86.69 512 LYS A O 1
ATOM 3868 N N . GLY A 1 513 ? -18.876 7.218 19.689 1.00 89.56 513 GLY A N 1
ATOM 3869 C CA . GLY A 1 513 ? -18.908 6.062 20.578 1.00 89.56 513 GLY A CA 1
ATOM 3870 C C . GLY A 1 513 ? -20.123 5.179 20.314 1.00 89.56 513 GLY A C 1
ATOM 3871 O O . GLY A 1 513 ? -20.320 4.689 19.208 1.00 89.56 513 GLY A O 1
ATOM 3872 N N . TRP A 1 514 ? -20.968 4.993 21.328 1.00 88.12 514 TRP A N 1
ATOM 3873 C CA . TRP A 1 514 ? -22.139 4.117 21.227 1.00 88.12 514 TRP A CA 1
ATOM 3874 C C . TRP A 1 514 ? -23.276 4.648 20.339 1.00 88.12 514 TRP A C 1
ATOM 3876 O O . TRP A 1 514 ? -24.177 3.893 19.962 1.00 88.12 514 TRP A O 1
ATOM 3886 N N . ARG A 1 515 ? -23.285 5.951 20.034 1.00 84.31 515 ARG A N 1
ATOM 3887 C CA . ARG A 1 515 ? -24.388 6.588 19.303 1.00 84.31 515 ARG A CA 1
ATOM 3888 C C . ARG A 1 515 ? -24.445 6.075 17.871 1.00 84.31 515 ARG A C 1
ATOM 3890 O O . ARG A 1 515 ? -23.442 6.041 17.175 1.00 84.31 515 ARG A O 1
ATOM 3897 N N . SER A 1 516 ? -25.647 5.750 17.409 1.00 70.19 516 SER A N 1
ATOM 3898 C CA . SER A 1 516 ? -25.893 5.211 16.063 1.00 70.19 516 SER A CA 1
ATOM 3899 C C . SER A 1 516 ? -25.869 6.271 14.947 1.00 70.19 516 SER A C 1
ATOM 3901 O O . SER A 1 516 ? -26.643 6.164 14.002 1.00 70.19 516 SER A O 1
ATOM 3903 N N . CYS A 1 517 ? -25.074 7.337 15.077 1.00 70.50 517 CYS A N 1
ATOM 3904 C CA . CYS A 1 517 ? -24.982 8.398 14.073 1.00 70.50 517 CYS A CA 1
ATOM 3905 C C . CYS A 1 517 ? -23.568 8.978 13.970 1.00 70.50 517 CYS A C 1
ATOM 3907 O O . CYS A 1 517 ? -22.845 9.046 14.965 1.00 70.50 517 CYS A O 1
ATOM 3909 N N . ASN A 1 518 ? -23.224 9.471 12.775 1.00 75.94 518 ASN A N 1
ATOM 3910 C CA . ASN A 1 518 ? -21.929 10.081 12.445 1.00 75.94 518 ASN A CA 1
ATOM 3911 C C . ASN A 1 518 ? -20.726 9.140 12.664 1.00 75.94 518 ASN A C 1
ATOM 3913 O O . ASN A 1 518 ? -19.704 9.578 13.189 1.00 75.94 518 ASN A O 1
ATOM 3917 N N . PHE A 1 519 ? -20.875 7.862 12.311 1.00 87.56 519 PHE A N 1
ATOM 3918 C CA . PHE A 1 519 ? -19.777 6.903 12.200 1.00 87.56 519 PHE A CA 1
ATOM 3919 C C . PHE A 1 519 ? -19.858 6.218 10.834 1.00 87.56 519 PHE A C 1
ATOM 3921 O O . PHE A 1 519 ? -20.916 5.701 10.475 1.00 87.56 519 PHE A O 1
ATOM 3928 N N . CYS A 1 520 ? -18.771 6.268 10.069 1.00 89.88 520 CYS A N 1
ATOM 3929 C CA . CYS A 1 520 ? -18.763 5.985 8.631 1.00 89.88 520 CYS A CA 1
ATOM 3930 C C . CYS A 1 520 ? -19.910 6.701 7.889 1.00 89.88 520 CYS A C 1
ATOM 3932 O O . CYS A 1 520 ? -20.715 6.069 7.209 1.00 89.88 520 CYS A O 1
ATOM 3934 N N . LEU A 1 521 ? -20.029 8.013 8.110 1.00 88.19 521 LEU A N 1
ATOM 3935 C CA . LEU A 1 521 ? -21.041 8.888 7.534 1.00 88.19 521 LEU A CA 1
ATOM 3936 C C . LEU A 1 521 ? -20.797 9.101 6.041 1.00 88.19 521 LEU A C 1
ATOM 3938 O O . LEU A 1 521 ? -19.767 9.648 5.647 1.00 88.19 521 LEU A O 1
ATOM 3942 N N . ASP A 1 522 ? -21.823 8.779 5.267 1.00 86.00 522 ASP A N 1
ATOM 3943 C CA . ASP A 1 522 ? -21.931 9.007 3.835 1.00 86.00 522 ASP A CA 1
ATOM 3944 C C . ASP A 1 522 ? -22.998 10.081 3.583 1.00 86.00 522 ASP A C 1
ATOM 3946 O O . ASP A 1 522 ? -24.206 9.884 3.779 1.00 86.00 522 ASP A O 1
ATOM 3950 N N . SER A 1 523 ? -22.550 11.281 3.222 1.00 87.19 523 SER A N 1
ATOM 3951 C CA . SER A 1 523 ? -23.419 12.449 3.074 1.00 87.19 523 SER A CA 1
ATOM 3952 C C . SER A 1 523 ? -24.248 12.401 1.793 1.00 87.19 523 SER A C 1
ATOM 3954 O O . SER A 1 523 ? -25.358 12.953 1.762 1.00 87.19 523 SER A O 1
ATOM 3956 N N . THR A 1 524 ? -23.734 11.779 0.734 1.00 86.06 524 THR A N 1
ATOM 3957 C CA . THR A 1 524 ? -24.395 11.674 -0.567 1.00 86.06 524 THR A CA 1
ATOM 3958 C C . THR A 1 524 ? -25.557 10.694 -0.520 1.00 86.06 524 THR A C 1
ATOM 3960 O O . THR A 1 524 ? -26.621 10.998 -1.086 1.00 86.06 524 THR A O 1
ATOM 3963 N N . ASP A 1 525 ? -25.400 9.566 0.168 1.00 88.44 525 ASP A N 1
ATOM 3964 C CA . ASP A 1 525 ? -26.464 8.586 0.386 1.00 88.44 525 ASP A CA 1
ATOM 3965 C C . ASP A 1 525 ? -27.316 8.903 1.627 1.00 88.44 525 ASP A C 1
ATOM 3967 O O . ASP A 1 525 ? -28.501 8.543 1.675 1.00 88.44 525 ASP A O 1
ATOM 3971 N N . GLY A 1 526 ? -26.787 9.704 2.557 1.00 88.88 526 GLY A N 1
ATOM 3972 C CA . GLY A 1 526 ? -27.476 10.133 3.774 1.00 88.88 526 GLY A CA 1
ATOM 3973 C C . GLY A 1 526 ? -27.591 9.003 4.792 1.00 88.88 526 GLY A C 1
ATOM 3974 O O . GLY A 1 526 ? -28.655 8.837 5.398 1.00 88.88 526 GLY A O 1
ATOM 3975 N N . ASP A 1 527 ? -26.517 8.231 4.932 1.00 91.31 527 ASP A N 1
ATOM 3976 C CA . ASP A 1 527 ? -26.441 7.001 5.715 1.00 91.31 527 ASP A CA 1
ATOM 3977 C C . ASP A 1 527 ? -25.197 6.992 6.618 1.00 91.31 527 ASP A C 1
ATOM 3979 O O . ASP A 1 527 ? -24.240 7.730 6.392 1.00 91.31 527 ASP A O 1
ATOM 3983 N N . SER A 1 528 ? -25.213 6.196 7.683 1.00 91.69 528 SER A N 1
ATOM 3984 C CA . SER A 1 528 ? -24.063 6.014 8.577 1.00 91.69 528 SER A CA 1
ATOM 3985 C C . SER A 1 528 ? -24.192 4.696 9.324 1.00 91.69 528 SER A C 1
ATOM 3987 O O . SER A 1 528 ? -25.298 4.358 9.749 1.00 91.69 528 SER A O 1
ATOM 3989 N N . LEU A 1 529 ? -23.080 4.016 9.592 1.00 92.56 529 LEU A N 1
ATOM 3990 C CA . LEU A 1 529 ? -23.102 2.757 10.332 1.00 92.56 529 LEU A CA 1
ATOM 3991 C C . LEU A 1 529 ? -23.548 2.968 11.786 1.00 92.56 529 LEU A C 1
ATOM 3993 O O . LEU A 1 529 ? -22.918 3.684 12.569 1.00 92.56 529 LEU A O 1
ATOM 3997 N N . SER A 1 530 ? -24.598 2.259 12.197 1.00 91.69 530 SER A N 1
ATOM 3998 C CA . SER A 1 530 ? -24.879 2.035 13.617 1.00 91.69 530 SER A CA 1
ATOM 3999 C C . SER A 1 530 ? -23.962 0.9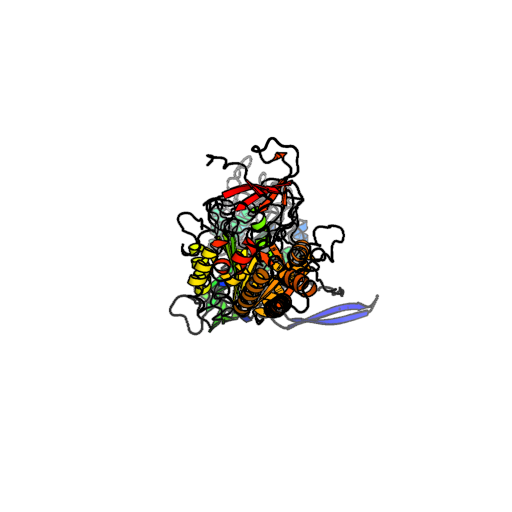58 14.211 1.00 91.69 530 SER A C 1
ATOM 4001 O O . SER A 1 530 ? -23.451 0.093 13.499 1.00 91.69 530 SER A O 1
ATOM 4003 N N . LEU A 1 531 ? -23.814 0.919 15.543 1.00 91.25 531 LEU A N 1
ATOM 4004 C CA . LEU A 1 531 ? -23.084 -0.172 16.213 1.00 91.25 531 LEU A CA 1
ATOM 4005 C C . LEU A 1 531 ? -23.636 -1.560 15.865 1.00 91.25 531 LEU A C 1
ATOM 4007 O O . LEU A 1 531 ? -22.885 -2.517 15.687 1.00 91.25 531 LEU A O 1
ATOM 4011 N N . ARG A 1 532 ? -24.956 -1.674 15.721 1.00 91.19 532 ARG A N 1
ATOM 4012 C CA . ARG A 1 532 ? -25.595 -2.933 15.346 1.00 91.19 532 ARG A CA 1
ATOM 4013 C C . ARG A 1 532 ? -25.252 -3.348 13.916 1.00 91.19 532 ARG A C 1
ATOM 4015 O O . ARG A 1 532 ? -25.109 -4.539 13.656 1.00 91.19 532 ARG A O 1
ATOM 4022 N N . GLU A 1 533 ? -25.163 -2.395 12.996 1.00 95.12 533 GLU A N 1
ATOM 4023 C CA . GLU A 1 533 ? -24.753 -2.639 11.609 1.00 95.12 533 GLU A CA 1
ATOM 4024 C C . GLU A 1 533 ? -23.268 -2.987 11.525 1.00 95.12 533 GLU A C 1
ATOM 4026 O O . GLU A 1 533 ? -22.924 -3.951 10.847 1.00 95.12 533 GLU A O 1
ATOM 4031 N N . LEU A 1 534 ? -22.413 -2.328 12.314 1.00 95.88 534 LEU A N 1
ATOM 4032 C CA . LEU A 1 534 ? -21.015 -2.725 12.489 1.00 95.88 534 LEU A CA 1
ATOM 4033 C C . LEU A 1 534 ? -20.906 -4.184 12.965 1.00 95.88 534 LEU A C 1
ATOM 4035 O O . LEU A 1 534 ? -20.193 -4.983 12.363 1.00 95.88 534 LEU A O 1
ATOM 4039 N N . GLY A 1 535 ? -21.657 -4.560 14.006 1.00 95.69 535 GLY A N 1
ATOM 4040 C CA . GLY A 1 535 ? -21.711 -5.941 14.486 1.00 95.69 535 GLY A CA 1
ATOM 4041 C C . GLY A 1 535 ? -22.216 -6.928 13.425 1.00 95.69 535 GLY A C 1
ATOM 4042 O O . GLY A 1 535 ? -21.686 -8.029 13.323 1.00 95.69 535 GLY A O 1
ATOM 4043 N N . GLN A 1 536 ? -23.201 -6.541 12.605 1.00 96.56 536 GLN A N 1
ATOM 4044 C CA . GLN A 1 536 ? -23.710 -7.370 11.501 1.00 96.56 536 GLN A CA 1
ATOM 4045 C C . GLN A 1 536 ? -22.675 -7.580 10.395 1.00 96.56 536 GLN A C 1
ATOM 4047 O O . GLN A 1 536 ? -22.494 -8.714 9.955 1.00 96.56 536 GLN A O 1
ATOM 4052 N N . ALA A 1 537 ? -21.990 -6.518 9.972 1.00 97.94 537 ALA A N 1
ATOM 4053 C CA . ALA A 1 537 ? -20.958 -6.598 8.945 1.00 97.94 537 ALA A CA 1
ATOM 4054 C C . ALA A 1 537 ? -19.799 -7.503 9.393 1.00 97.94 537 ALA A C 1
ATOM 4056 O O . ALA A 1 537 ? -19.341 -8.367 8.643 1.00 97.94 537 ALA A O 1
ATOM 4057 N N . LEU A 1 538 ? -19.361 -7.356 10.649 1.00 98.31 538 LEU A N 1
ATOM 4058 C CA . LEU A 1 538 ? -18.294 -8.175 11.223 1.00 98.31 538 LEU A CA 1
ATOM 4059 C C . LEU A 1 538 ? -18.725 -9.633 11.458 1.00 98.31 538 LEU A C 1
ATOM 4061 O O . LEU A 1 538 ? -17.924 -10.538 11.215 1.00 98.31 538 LEU A O 1
ATOM 4065 N N . ASP A 1 539 ? -19.975 -9.892 11.855 1.00 97.88 539 ASP A N 1
ATOM 4066 C CA . ASP A 1 539 ? -20.542 -11.250 11.927 1.00 97.88 539 ASP A CA 1
ATOM 4067 C C . ASP A 1 539 ? -20.469 -11.950 10.563 1.00 97.88 539 ASP A C 1
ATOM 4069 O O . ASP A 1 539 ? -19.932 -13.059 10.460 1.00 97.88 539 ASP A O 1
ATOM 4073 N N . GLY A 1 540 ? -20.933 -11.284 9.502 1.00 97.19 540 GLY A N 1
ATOM 4074 C CA . GLY A 1 540 ? -20.878 -11.799 8.133 1.00 97.19 540 GLY A CA 1
ATOM 4075 C C . GLY A 1 540 ? -19.445 -12.074 7.673 1.00 97.19 540 GLY A C 1
ATOM 4076 O O . GLY A 1 540 ? -19.102 -13.208 7.312 1.00 97.19 540 GLY A O 1
ATOM 4077 N N . ALA A 1 541 ? -18.570 -11.074 7.802 1.00 96.12 541 ALA A N 1
ATOM 4078 C CA . ALA A 1 541 ? -17.184 -11.130 7.342 1.00 96.12 541 ALA A CA 1
ATOM 4079 C C . ALA A 1 541 ? -16.319 -12.169 8.082 1.00 96.12 541 ALA A C 1
ATOM 4081 O O . ALA A 1 541 ? -15.363 -12.707 7.515 1.00 96.12 541 ALA A O 1
ATOM 4082 N N . THR A 1 542 ? -16.651 -12.487 9.336 1.00 96.69 542 THR A N 1
ATOM 4083 C CA . THR A 1 542 ? -15.906 -13.449 10.173 1.00 96.69 542 THR A CA 1
ATOM 4084 C C . THR A 1 542 ? -16.606 -14.801 10.317 1.00 96.69 542 THR A C 1
ATOM 4086 O O . THR A 1 542 ? -16.165 -15.663 11.087 1.00 96.69 542 THR A O 1
ATOM 4089 N N . SER A 1 543 ? -17.688 -15.032 9.560 1.00 95.94 543 SER A N 1
ATOM 4090 C CA . SER A 1 543 ? -18.506 -16.250 9.639 1.00 95.94 543 SER A CA 1
ATOM 4091 C C . SER A 1 543 ? -19.008 -16.544 11.062 1.00 95.94 543 SER A C 1
ATOM 4093 O O . SER A 1 543 ? -18.968 -17.693 11.520 1.00 95.94 543 SER A O 1
ATOM 4095 N N . GLY A 1 544 ? -19.458 -15.504 11.760 1.00 95.38 544 GLY A N 1
ATOM 4096 C CA . GLY A 1 544 ? -19.905 -15.537 13.150 1.00 95.38 544 GLY A CA 1
ATOM 4097 C C . GLY A 1 544 ? -18.785 -15.806 14.146 1.00 95.38 544 GLY A C 1
ATOM 4098 O O . GLY A 1 544 ? -18.933 -16.664 15.018 1.00 95.38 544 GLY A O 1
ATOM 4099 N N . GLY A 1 545 ? -17.641 -15.141 13.965 1.00 95.00 545 GLY A N 1
ATOM 4100 C CA . GLY A 1 545 ? -16.485 -15.242 14.862 1.00 95.00 545 GLY A CA 1
ATOM 4101 C C . GLY A 1 545 ? -15.621 -16.492 14.672 1.00 95.00 545 GLY A C 1
ATOM 4102 O O . GLY A 1 545 ? -14.741 -16.784 15.481 1.00 95.00 545 GLY A O 1
ATOM 4103 N N . ALA A 1 546 ? -15.855 -17.276 13.616 1.00 95.38 546 ALA A N 1
ATOM 4104 C CA . ALA A 1 546 ? -15.046 -18.460 13.319 1.00 95.38 546 ALA A CA 1
ATOM 4105 C C . ALA A 1 546 ? -13.682 -18.113 12.694 1.00 95.38 546 ALA A C 1
ATOM 4107 O O . ALA A 1 546 ? -12.762 -18.933 12.749 1.00 95.38 546 ALA A O 1
ATOM 4108 N N . ASP A 1 547 ? -13.578 -16.933 12.087 1.00 95.25 547 ASP A N 1
ATOM 4109 C CA . ASP A 1 547 ? -12.418 -16.439 11.349 1.00 95.25 547 ASP A CA 1
ATOM 4110 C C . ASP A 1 547 ? -12.162 -14.964 11.711 1.00 95.25 547 ASP A C 1
ATOM 4112 O O . ASP A 1 547 ? -12.431 -14.053 10.922 1.00 95.25 547 ASP A O 1
ATOM 4116 N N . LEU A 1 548 ? -11.735 -14.765 12.965 1.00 97.06 548 LEU A N 1
ATOM 4117 C CA . LEU A 1 548 ? -11.550 -13.462 13.612 1.00 97.06 548 LEU A CA 1
ATOM 4118 C C . LEU A 1 548 ? -10.568 -12.564 12.857 1.00 97.06 548 LEU A C 1
ATOM 4120 O O . LEU A 1 548 ? -9.545 -13.025 12.345 1.00 97.06 548 LEU A O 1
ATOM 4124 N N . LEU A 1 549 ? -10.842 -11.262 12.892 1.00 98.50 549 LEU A N 1
ATOM 4125 C CA . LEU A 1 549 ? -9.839 -10.243 12.602 1.00 98.50 549 LEU A CA 1
ATOM 4126 C C . LEU A 1 549 ? -8.851 -10.154 13.770 1.00 98.50 549 LEU A C 1
ATOM 4128 O O . LEU A 1 549 ? -9.217 -10.297 14.934 1.00 98.50 549 LEU A O 1
ATOM 4132 N N . GLN A 1 550 ? -7.584 -9.890 13.490 1.00 98.44 550 GLN A N 1
ATOM 4133 C CA . GLN A 1 550 ? -6.582 -9.763 14.547 1.00 98.44 550 GLN A CA 1
ATOM 4134 C C . GLN A 1 550 ? -6.714 -8.410 15.244 1.00 98.44 550 GLN A C 1
ATOM 4136 O O . GLN A 1 550 ? -6.533 -8.333 16.457 1.00 98.44 550 GLN A O 1
ATOM 4141 N N . ILE A 1 551 ? -7.047 -7.353 14.498 1.00 98.88 551 ILE A N 1
ATOM 4142 C CA . ILE A 1 551 ? -7.253 -6.009 15.045 1.00 98.88 551 ILE A CA 1
ATOM 4143 C C . ILE A 1 551 ? -8.449 -5.342 14.362 1.00 98.88 551 ILE A C 1
ATOM 4145 O O . ILE A 1 551 ? -8.535 -5.343 13.134 1.00 98.88 551 ILE A O 1
ATOM 4149 N N . VAL A 1 552 ? -9.322 -4.715 15.150 1.00 98.81 552 VAL A N 1
ATOM 4150 C CA . VAL A 1 552 ? -10.247 -3.673 14.680 1.00 98.81 552 VAL A CA 1
ATOM 4151 C C . VAL A 1 552 ? -9.838 -2.342 15.310 1.00 98.81 552 VAL A C 1
ATOM 4153 O O . VAL A 1 552 ? -9.834 -2.175 16.526 1.00 98.81 552 VAL A O 1
ATOM 4156 N N . GLY A 1 553 ? -9.424 -1.410 14.469 1.00 98.31 553 GLY A N 1
ATOM 4157 C CA . GLY A 1 553 ? -8.991 -0.071 14.808 1.00 98.31 553 GLY A CA 1
ATOM 4158 C C . GLY A 1 553 ? -10.062 0.958 14.470 1.00 98.31 553 GLY A C 1
ATOM 4159 O O . GLY A 1 553 ? -10.697 0.878 13.421 1.00 98.31 553 GLY A O 1
ATOM 4160 N N . PHE A 1 554 ? -10.221 1.944 15.338 1.00 98.06 554 PHE A N 1
ATOM 4161 C CA . PHE A 1 554 ? -11.101 3.083 15.137 1.00 98.06 554 PHE A CA 1
ATOM 4162 C C . PHE A 1 554 ? -10.257 4.354 15.088 1.00 98.06 554 PHE A C 1
ATOM 4164 O O . PHE A 1 554 ? -9.898 4.914 16.129 1.00 98.06 554 PHE A O 1
ATOM 4171 N N . ASP A 1 555 ? -9.956 4.814 13.876 1.00 96.56 555 ASP A N 1
ATOM 4172 C CA . ASP A 1 555 ? -9.442 6.164 13.635 1.00 96.56 555 ASP A CA 1
ATOM 4173 C C . ASP A 1 555 ? -10.637 7.125 13.571 1.00 96.56 555 ASP A C 1
ATOM 4175 O O . ASP A 1 555 ? -10.955 7.715 12.543 1.00 96.56 555 ASP A O 1
ATOM 4179 N N . ALA A 1 556 ? -11.373 7.145 14.687 1.00 92.75 556 ALA A N 1
ATOM 4180 C CA . ALA A 1 556 ? -12.620 7.858 14.885 1.00 92.75 556 ALA A CA 1
ATOM 4181 C C . ALA A 1 556 ? -12.795 8.243 16.364 1.00 92.75 556 ALA A C 1
ATOM 4183 O O . ALA A 1 556 ? -12.369 7.532 17.282 1.00 92.75 556 ALA A O 1
ATOM 4184 N N . CYS A 1 557 ? -13.440 9.385 16.602 1.00 91.56 557 CYS A N 1
ATOM 4185 C CA . CYS A 1 557 ? -13.609 9.969 17.932 1.00 91.56 557 CYS A CA 1
ATOM 4186 C C . CYS A 1 557 ? -14.434 9.078 18.878 1.00 91.56 557 CYS A C 1
ATOM 4188 O O . CYS A 1 557 ? -15.471 8.537 18.493 1.00 91.56 557 CYS A O 1
ATOM 4190 N N . LEU A 1 558 ? -14.037 9.016 20.155 1.00 92.50 558 LEU A N 1
ATOM 4191 C CA . LEU A 1 558 ? -14.819 8.413 21.248 1.00 92.50 558 LEU A CA 1
ATOM 4192 C C . LEU A 1 558 ? -15.133 6.913 21.087 1.00 92.50 558 LEU A C 1
ATOM 4194 O O . LEU A 1 558 ? -16.037 6.413 21.751 1.00 92.50 558 LEU A O 1
ATOM 4198 N N . MET A 1 559 ? -14.444 6.182 20.211 1.00 95.94 559 MET A N 1
ATOM 4199 C CA . MET A 1 559 ? -14.772 4.778 19.925 1.00 95.94 559 MET A CA 1
ATOM 4200 C C . MET A 1 559 ? -14.211 3.780 20.959 1.00 95.94 559 MET A C 1
ATOM 4202 O O . MET A 1 559 ? -14.582 2.610 20.934 1.00 95.94 559 MET A O 1
ATOM 4206 N N . GLN A 1 560 ? -13.379 4.215 21.916 1.00 96.94 560 GLN A N 1
ATOM 4207 C CA . GLN A 1 560 ? -12.964 3.412 23.085 1.00 96.94 560 GLN A CA 1
ATOM 4208 C C . GLN A 1 560 ? -14.024 3.348 24.175 1.00 96.94 560 GLN A C 1
ATOM 4210 O O . GLN A 1 560 ? -13.792 3.758 25.314 1.00 96.94 560 GLN A O 1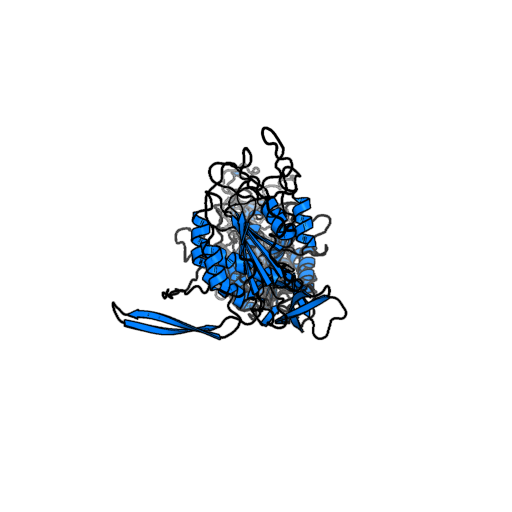
ATOM 4215 N N . MET A 1 561 ? -15.195 2.826 23.853 1.00 97.19 561 MET A N 1
ATOM 4216 C CA . MET A 1 561 ? -16.218 2.594 24.865 1.00 97.19 561 MET A CA 1
ATOM 4217 C C . MET A 1 561 ? -16.442 1.103 25.056 1.00 97.19 561 MET A C 1
ATOM 4219 O O . MET A 1 561 ? -16.415 0.338 24.091 1.00 97.19 561 MET A O 1
ATOM 4223 N N . LEU A 1 562 ? -16.737 0.697 26.292 1.00 98.31 562 LEU A N 1
ATOM 4224 C CA . LEU A 1 562 ? -17.110 -0.680 26.606 1.00 98.31 562 LEU A CA 1
ATOM 4225 C C . LEU A 1 562 ? -18.288 -1.147 25.745 1.00 98.31 562 LEU A C 1
ATOM 4227 O O . LEU A 1 562 ? -18.313 -2.291 25.312 1.00 98.31 562 LEU A O 1
ATOM 4231 N N . GLU A 1 563 ? -19.234 -0.260 25.452 1.00 97.56 563 GLU A N 1
ATOM 4232 C CA . GLU A 1 563 ? -20.358 -0.513 24.555 1.00 97.56 563 GLU A CA 1
ATOM 4233 C C . GLU A 1 563 ? -19.923 -0.913 23.139 1.00 97.56 563 GLU A C 1
ATOM 4235 O O . GLU A 1 563 ? -20.512 -1.819 22.550 1.00 97.56 563 GLU A O 1
ATOM 4240 N N . VAL A 1 564 ? -18.894 -0.249 22.604 1.00 97.38 564 VAL A N 1
ATOM 4241 C CA . VAL A 1 564 ? -18.345 -0.515 21.267 1.00 97.38 564 VAL A CA 1
ATOM 4242 C C . VAL A 1 564 ? -17.584 -1.835 21.284 1.00 97.38 564 VAL A C 1
ATOM 4244 O O . VAL A 1 564 ? -17.852 -2.710 20.464 1.00 97.38 564 VAL A O 1
ATOM 4247 N N . ASP A 1 565 ? -16.684 -2.014 22.254 1.00 98.00 565 ASP A N 1
ATOM 4248 C CA . ASP A 1 565 ? -15.890 -3.237 22.381 1.00 98.00 565 ASP A CA 1
ATOM 4249 C C . ASP A 1 565 ? -16.788 -4.468 22.590 1.00 98.00 565 ASP A C 1
ATOM 4251 O O . ASP A 1 565 ? -16.555 -5.514 21.986 1.00 98.00 565 ASP A O 1
ATOM 4255 N N . TYR A 1 566 ? -17.854 -4.345 23.390 1.00 98.31 566 TYR A N 1
ATOM 4256 C CA . TYR A 1 566 ? -18.826 -5.419 23.620 1.00 98.31 566 TYR A CA 1
ATOM 4257 C C . TYR A 1 566 ? -19.551 -5.824 22.335 1.00 98.31 566 TYR A C 1
ATOM 4259 O O . TYR A 1 566 ? -19.815 -7.004 22.123 1.00 98.31 566 TYR A O 1
ATOM 4267 N N . GLN A 1 567 ? -19.842 -4.863 21.454 1.00 97.06 567 GLN A N 1
ATOM 4268 C CA . GLN A 1 567 ? -20.517 -5.128 20.186 1.00 97.06 567 GLN A CA 1
ATOM 4269 C C . GLN A 1 567 ? -19.667 -5.965 19.219 1.00 97.06 567 GLN A C 1
ATOM 4271 O O . GLN A 1 567 ? -20.229 -6.690 18.394 1.00 97.06 567 GLN A O 1
ATOM 4276 N N . ILE A 1 568 ? -18.335 -5.864 19.309 1.00 97.50 568 ILE A N 1
ATOM 4277 C CA . ILE A 1 568 ? -17.399 -6.480 18.355 1.00 97.50 568 ILE A CA 1
ATOM 4278 C C . ILE A 1 568 ? -16.554 -7.619 18.944 1.00 97.50 568 ILE A C 1
ATOM 4280 O O . ILE A 1 568 ? -15.780 -8.234 18.210 1.00 97.50 568 ILE A O 1
ATOM 4284 N N . MET A 1 569 ? -16.684 -7.914 20.243 1.00 97.81 569 MET A N 1
ATOM 4285 C CA . MET A 1 569 ? -15.775 -8.818 20.966 1.00 97.81 569 MET A CA 1
ATOM 4286 C C . MET A 1 569 ? -15.700 -10.247 20.406 1.00 97.81 569 MET A C 1
ATOM 4288 O O . MET A 1 569 ? -14.705 -10.936 20.615 1.00 97.81 569 MET A O 1
ATOM 4292 N N . ASP A 1 570 ? -16.733 -10.690 19.685 1.00 97.88 570 ASP A N 1
ATOM 4293 C CA . ASP A 1 570 ? -16.795 -12.019 19.070 1.00 97.88 570 ASP A CA 1
ATOM 4294 C C . ASP A 1 570 ? -16.169 -12.073 17.663 1.00 97.88 570 ASP A C 1
ATOM 4296 O O . ASP A 1 570 ? -16.091 -13.153 17.078 1.00 97.88 570 ASP A O 1
ATOM 4300 N N . TYR A 1 571 ? -15.725 -10.943 17.101 1.00 98.38 571 TYR A N 1
ATOM 4301 C CA . TYR A 1 571 ? -15.287 -10.844 15.699 1.00 98.38 571 TYR A CA 1
ATOM 4302 C C . TYR A 1 571 ? -13.833 -10.389 15.528 1.00 98.38 571 TYR A C 1
ATOM 4304 O O . TYR A 1 571 ? -13.289 -10.470 14.424 1.00 98.38 571 TYR A O 1
ATOM 4312 N N . ALA A 1 572 ? -13.176 -9.956 16.605 1.00 98.44 572 ALA A N 1
ATOM 4313 C CA . ALA A 1 572 ? -11.770 -9.582 16.577 1.00 98.44 572 ALA A CA 1
ATOM 4314 C C . ALA A 1 572 ? -11.019 -9.991 17.853 1.00 98.44 572 ALA A C 1
ATOM 4316 O O . ALA A 1 572 ? -11.622 -10.170 18.907 1.00 98.44 572 ALA A O 1
ATOM 4317 N N . GLU A 1 573 ? -9.695 -10.147 17.764 1.00 98.62 573 GLU A N 1
ATOM 4318 C CA . GLU A 1 573 ? -8.843 -10.448 18.926 1.00 98.62 573 GLU A CA 1
ATOM 4319 C C . GLU A 1 573 ? -8.524 -9.192 19.745 1.00 98.62 573 GLU A C 1
ATOM 4321 O O . GLU A 1 573 ? -8.597 -9.215 20.975 1.00 98.62 573 GLU A O 1
ATOM 4326 N N . TYR A 1 574 ? -8.193 -8.091 19.066 1.00 98.88 574 TYR A N 1
ATOM 4327 C CA . TYR A 1 574 ? -7.857 -6.822 19.700 1.00 98.88 574 TYR A CA 1
ATOM 4328 C C . TYR A 1 574 ? -8.641 -5.661 19.097 1.00 98.88 574 TYR A C 1
ATOM 4330 O O . TYR A 1 574 ? -8.931 -5.643 17.900 1.00 98.88 574 TYR A O 1
ATOM 4338 N N . ALA A 1 575 ? -8.925 -4.655 19.920 1.00 98.75 575 ALA A N 1
ATOM 4339 C CA . ALA A 1 575 ? -9.469 -3.382 19.466 1.00 98.75 575 ALA A CA 1
ATOM 4340 C C . ALA A 1 575 ? -8.528 -2.227 19.813 1.00 98.75 575 ALA A C 1
ATOM 4342 O O . ALA A 1 575 ? -7.967 -2.213 20.911 1.00 98.75 575 ALA A O 1
ATOM 4343 N N . VAL A 1 576 ? -8.400 -1.248 18.916 1.00 98.81 576 VAL A N 1
ATOM 4344 C CA . VAL A 1 576 ? -7.605 -0.023 19.115 1.00 98.81 576 VAL A CA 1
ATOM 4345 C C . VAL A 1 576 ? -8.456 1.206 18.823 1.00 98.81 576 VAL A C 1
ATOM 4347 O O . VAL A 1 576 ? -9.160 1.241 17.822 1.00 98.81 576 VAL A O 1
ATOM 4350 N N . GLY A 1 577 ? -8.382 2.233 19.656 1.00 97.94 577 GLY A N 1
ATOM 4351 C CA . GLY A 1 577 ? -9.123 3.475 19.453 1.00 97.94 577 GLY A CA 1
ATOM 4352 C C . GLY A 1 577 ? -8.807 4.516 20.520 1.00 97.94 577 GLY A C 1
ATOM 4353 O O . GLY A 1 577 ? -7.985 4.277 21.409 1.00 97.94 577 GLY A O 1
ATOM 4354 N N . SER A 1 578 ? -9.513 5.646 20.462 1.00 96.31 578 SER A N 1
ATOM 4355 C CA . SER A 1 578 ? -9.403 6.758 21.416 1.00 96.31 578 SER A CA 1
ATOM 4356 C C . SER A 1 578 ? -10.638 6.877 22.317 1.00 96.31 578 SER A C 1
ATOM 4358 O O . SER A 1 578 ? -11.770 6.723 21.850 1.00 96.31 578 SER A O 1
ATOM 4360 N N . GLU A 1 579 ? -10.424 7.154 23.610 1.00 95.81 579 GLU A N 1
ATOM 4361 C CA . GLU A 1 579 ? -11.502 7.541 24.545 1.00 95.81 579 GLU A CA 1
ATOM 4362 C C . GLU A 1 579 ? -11.971 8.968 24.258 1.00 95.81 579 GLU A C 1
ATOM 4364 O O . GLU A 1 579 ? -13.131 9.292 24.495 1.00 95.81 579 GLU A O 1
ATOM 4369 N N . GLU A 1 580 ? -11.075 9.780 23.695 1.00 91.75 580 GLU A N 1
ATOM 4370 C CA . GLU A 1 580 ? -11.243 11.188 23.353 1.00 91.75 580 GLU A CA 1
ATOM 4371 C C . GLU A 1 580 ? -11.462 11.380 21.838 1.00 91.75 580 GLU A C 1
ATOM 4373 O O . GLU A 1 580 ? -11.413 10.430 21.044 1.00 91.75 580 GLU A O 1
ATOM 4378 N N . VAL A 1 581 ? -11.715 12.613 21.410 1.00 87.94 581 VAL A N 1
ATOM 4379 C CA . VAL A 1 581 ? -11.628 13.013 20.007 1.00 87.94 581 VAL A CA 1
ATOM 4380 C C . VAL A 1 581 ? -10.224 12.793 19.442 1.00 87.94 581 VAL A C 1
ATOM 4382 O O . VAL A 1 581 ? -9.220 12.880 20.151 1.00 87.94 581 VAL A O 1
ATOM 4385 N N . ILE A 1 582 ? -10.162 12.520 18.141 1.00 84.62 582 ILE A N 1
ATOM 4386 C CA . ILE A 1 582 ? -8.912 12.340 17.403 1.00 84.62 582 ILE A CA 1
ATOM 4387 C C . ILE A 1 582 ? -8.644 13.605 16.569 1.00 84.62 582 ILE A C 1
ATOM 4389 O O . ILE A 1 582 ? -9.559 14.099 15.903 1.00 84.62 582 ILE A O 1
ATOM 4393 N N . PRO A 1 583 ? -7.421 14.168 16.596 1.00 79.06 583 PRO A N 1
ATOM 4394 C CA . PRO A 1 583 ? -7.075 15.318 15.773 1.00 79.06 583 PRO A CA 1
ATOM 4395 C C . PRO A 1 583 ? -6.968 14.924 14.296 1.00 79.06 583 PRO A C 1
ATOM 4397 O O . PRO A 1 583 ? -6.410 13.886 13.955 1.00 79.06 583 PRO A O 1
ATOM 4400 N N . VAL A 1 584 ? -7.435 15.796 13.401 1.00 70.62 584 VAL A N 1
ATOM 4401 C CA . VAL A 1 584 ? -7.218 15.660 11.948 1.00 70.62 584 VAL A CA 1
ATOM 4402 C C . VAL A 1 584 ? -5.713 15.802 11.653 1.00 70.62 584 VAL A C 1
ATOM 4404 O O . VAL A 1 584 ? -5.104 16.751 12.158 1.00 70.62 584 VAL A O 1
ATOM 4407 N N . PRO A 1 585 ? -5.090 14.925 10.835 1.00 70.19 585 PRO A N 1
ATOM 4408 C CA . PRO A 1 585 ? -5.705 13.973 9.894 1.00 70.19 585 PRO A CA 1
ATOM 4409 C C . PRO A 1 585 ? -6.030 12.566 10.436 1.00 70.19 585 PRO A C 1
ATOM 4411 O O . PRO A 1 585 ? -6.467 11.720 9.661 1.00 70.19 585 PRO A O 1
ATOM 4414 N N . GLY A 1 586 ? -5.836 12.297 11.727 1.00 86.75 586 GLY A N 1
ATOM 4415 C CA . GLY A 1 586 ? -6.054 10.981 12.333 1.00 86.75 586 GLY A CA 1
ATOM 4416 C C . GLY A 1 586 ? -4.748 10.307 12.745 1.00 86.75 586 GLY A C 1
ATOM 4417 O O . GLY A 1 586 ? -3.815 10.947 13.244 1.00 86.75 586 GLY A O 1
ATOM 4418 N N . TRP A 1 587 ? -4.664 8.994 12.549 1.00 93.56 587 TRP A N 1
ATOM 4419 C CA . TRP A 1 587 ? -3.498 8.199 12.927 1.00 93.56 587 TRP A CA 1
ATOM 4420 C C . TRP A 1 587 ? -2.265 8.494 12.051 1.00 93.56 587 TRP A C 1
ATOM 4422 O O . TRP A 1 587 ? -2.379 8.790 10.859 1.00 93.56 587 TRP A O 1
ATOM 4432 N N . PRO A 1 588 ? -1.036 8.362 12.591 1.00 92.69 588 PRO A N 1
ATOM 4433 C CA . PRO A 1 588 ? 0.194 8.563 11.825 1.00 92.69 588 PRO A CA 1
ATOM 4434 C C . PRO A 1 588 ? 0.516 7.341 10.942 1.00 92.69 588 PRO A C 1
ATOM 4436 O O . PRO A 1 588 ? 1.455 6.585 11.203 1.00 92.69 588 PRO A O 1
ATOM 4439 N N . TYR A 1 589 ? -0.258 7.138 9.870 1.00 94.81 589 TYR A N 1
ATOM 4440 C CA . TYR A 1 589 ? -0.183 5.941 9.021 1.00 94.81 589 TYR A CA 1
ATOM 4441 C C . TYR A 1 589 ? 1.214 5.647 8.465 1.00 94.81 589 TYR A C 1
ATOM 4443 O O . TYR A 1 589 ? 1.583 4.473 8.419 1.00 94.81 589 TYR A O 1
ATOM 4451 N N . CYS A 1 590 ? 2.025 6.658 8.106 1.00 92.44 590 CYS A N 1
ATOM 4452 C CA . CYS A 1 590 ? 3.398 6.390 7.657 1.00 92.44 590 CYS A CA 1
ATOM 4453 C C . CYS A 1 590 ? 4.184 5.597 8.712 1.00 92.44 590 CYS A C 1
ATOM 4455 O O . CYS A 1 590 ? 4.769 4.558 8.400 1.00 92.44 590 CYS A O 1
ATOM 4457 N N . SER A 1 591 ? 4.213 6.064 9.963 1.00 92.44 591 SER A N 1
ATOM 4458 C CA . SER A 1 591 ? 5.053 5.458 10.999 1.00 92.44 591 SER A CA 1
ATOM 4459 C C . SER A 1 591 ? 4.501 4.116 11.480 1.00 92.44 591 SER A C 1
ATOM 4461 O O . SER A 1 591 ? 5.286 3.203 11.742 1.00 92.44 591 SER A O 1
ATOM 4463 N N . ILE A 1 592 ? 3.174 3.963 11.529 1.00 95.75 592 ILE A N 1
ATOM 4464 C CA . ILE A 1 592 ? 2.507 2.699 11.874 1.00 95.75 592 ILE A CA 1
ATOM 4465 C C . ILE A 1 592 ? 2.801 1.631 10.817 1.00 95.75 592 ILE A C 1
ATOM 4467 O O . ILE A 1 592 ? 3.306 0.557 11.147 1.00 95.75 592 ILE A O 1
ATOM 4471 N N . LEU A 1 593 ? 2.529 1.929 9.541 1.00 95.56 593 LEU A N 1
ATOM 4472 C CA . LEU A 1 593 ? 2.710 0.970 8.451 1.00 95.56 593 LEU A CA 1
ATOM 4473 C C . LEU A 1 593 ? 4.191 0.653 8.218 1.00 95.56 593 LEU A C 1
ATOM 4475 O O . LEU A 1 593 ? 4.528 -0.506 7.994 1.00 95.56 593 LEU A O 1
ATOM 4479 N N . SER A 1 594 ? 5.085 1.641 8.351 1.00 93.12 594 SER A N 1
ATOM 4480 C CA . SER A 1 594 ? 6.534 1.402 8.270 1.00 93.12 594 SER A CA 1
ATOM 4481 C C . SER A 1 594 ? 7.020 0.509 9.408 1.00 93.12 594 SER A C 1
ATOM 4483 O O . SER A 1 594 ? 7.785 -0.418 9.168 1.00 93.12 594 SER A O 1
ATOM 4485 N N . GLY A 1 595 ? 6.543 0.731 10.638 1.00 93.88 595 GLY A N 1
ATOM 4486 C CA . GLY A 1 595 ? 6.912 -0.106 11.778 1.00 93.88 595 GLY A CA 1
ATOM 4487 C C . GLY A 1 595 ? 6.429 -1.555 11.640 1.00 93.88 595 GLY A C 1
ATOM 4488 O O . GLY A 1 595 ? 7.154 -2.472 12.029 1.00 93.88 595 GLY A O 1
ATOM 4489 N N . LEU A 1 596 ? 5.253 -1.773 11.039 1.00 94.19 596 LEU A N 1
ATOM 4490 C CA . LEU A 1 596 ? 4.781 -3.111 10.675 1.00 94.19 596 LEU A CA 1
ATOM 4491 C C . LEU A 1 596 ? 5.656 -3.736 9.584 1.00 94.19 596 LEU A C 1
ATOM 4493 O O . LEU A 1 596 ? 6.090 -4.877 9.717 1.00 94.19 596 LEU A O 1
ATOM 4497 N N . ALA A 1 597 ? 5.937 -2.987 8.519 1.00 89.50 597 ALA A N 1
ATOM 4498 C CA . ALA A 1 597 ? 6.730 -3.466 7.396 1.00 89.50 597 ALA A CA 1
ATOM 4499 C C . ALA A 1 597 ? 8.174 -3.819 7.820 1.00 89.50 597 ALA A C 1
ATOM 4501 O O . ALA A 1 597 ? 8.733 -4.798 7.331 1.00 89.50 597 ALA A O 1
ATOM 4502 N N . ASP A 1 598 ? 8.755 -3.080 8.772 1.00 90.25 598 ASP A N 1
ATOM 4503 C CA . ASP A 1 598 ? 10.079 -3.348 9.353 1.00 90.25 598 ASP A CA 1
ATOM 4504 C C . ASP A 1 598 ? 10.114 -4.620 10.226 1.00 90.25 598 ASP A C 1
ATOM 4506 O O . ASP A 1 598 ? 11.182 -5.204 10.447 1.00 90.25 598 ASP A O 1
ATOM 4510 N N . ASN A 1 599 ? 8.966 -5.060 10.751 1.00 91.19 599 ASN A N 1
ATOM 4511 C CA . ASN A 1 599 ? 8.844 -6.246 11.598 1.00 91.19 599 ASN A CA 1
ATOM 4512 C C . ASN A 1 599 ? 7.540 -7.022 11.312 1.00 91.19 599 ASN A C 1
ATOM 4514 O O . ASN A 1 599 ? 6.669 -7.114 12.182 1.00 91.19 599 ASN A O 1
ATOM 4518 N N . PRO A 1 600 ? 7.410 -7.637 10.122 1.00 89.94 600 PRO A N 1
ATOM 4519 C CA . PRO A 1 600 ? 6.157 -8.248 9.671 1.00 89.94 600 PRO A CA 1
ATOM 4520 C C . PRO A 1 600 ? 5.752 -9.470 10.508 1.00 89.94 600 PRO A C 1
ATOM 4522 O O . PRO A 1 600 ? 4.585 -9.830 10.566 1.00 89.94 600 PRO A O 1
ATOM 4525 N N . GLY A 1 601 ? 6.691 -10.076 11.240 1.00 90.94 601 GLY A N 1
ATOM 4526 C CA . GLY A 1 601 ? 6.415 -11.179 12.163 1.00 90.94 601 GLY A CA 1
ATOM 4527 C C . GLY A 1 601 ? 5.865 -10.759 13.534 1.00 90.94 601 GLY A C 1
ATOM 4528 O O . GLY A 1 601 ? 5.867 -11.591 14.447 1.00 90.94 601 GLY A O 1
ATOM 4529 N N . MET A 1 602 ? 5.478 -9.492 13.733 1.00 94.31 602 MET A N 1
ATOM 4530 C CA . MET A 1 602 ? 4.931 -9.027 15.012 1.00 94.31 602 MET A CA 1
ATOM 4531 C C . MET A 1 602 ? 3.573 -9.661 15.328 1.00 94.31 602 MET A C 1
ATOM 4533 O O . MET A 1 602 ? 2.772 -9.937 14.434 1.00 94.31 602 MET A O 1
ATOM 4537 N N . SER A 1 603 ? 3.324 -9.902 16.618 1.00 97.81 603 SER A N 1
ATOM 4538 C CA . SER A 1 603 ? 2.027 -10.402 17.078 1.00 97.81 603 SER A CA 1
ATOM 4539 C C . SER A 1 603 ? 0.951 -9.316 16.985 1.00 97.81 603 SER A C 1
ATOM 4541 O O . SER A 1 603 ? 1.273 -8.130 16.964 1.00 97.81 603 SER A O 1
ATOM 4543 N N . ALA A 1 604 ? -0.328 -9.702 16.985 1.00 98.19 604 ALA A N 1
ATOM 4544 C CA . ALA A 1 604 ? -1.434 -8.743 16.970 1.00 98.19 604 ALA A CA 1
ATOM 4545 C C . ALA A 1 604 ? -1.398 -7.778 18.170 1.00 98.19 604 ALA A C 1
ATOM 4547 O O . ALA A 1 604 ? -1.577 -6.577 17.997 1.00 98.19 604 ALA A O 1
ATOM 4548 N N . ALA A 1 605 ? -1.061 -8.276 19.365 1.00 98.50 605 ALA A N 1
ATOM 4549 C CA . ALA A 1 605 ? -0.882 -7.446 20.557 1.00 98.50 605 ALA A CA 1
ATOM 4550 C C . ALA A 1 605 ? 0.273 -6.439 20.411 1.00 98.50 605 ALA A C 1
ATOM 4552 O O . ALA A 1 605 ? 0.135 -5.276 20.798 1.00 98.50 605 ALA A O 1
ATOM 4553 N N . ASP A 1 606 ? 1.406 -6.868 19.840 1.00 98.50 606 ASP A N 1
ATOM 4554 C CA . ASP A 1 606 ? 2.545 -5.978 19.591 1.00 98.50 60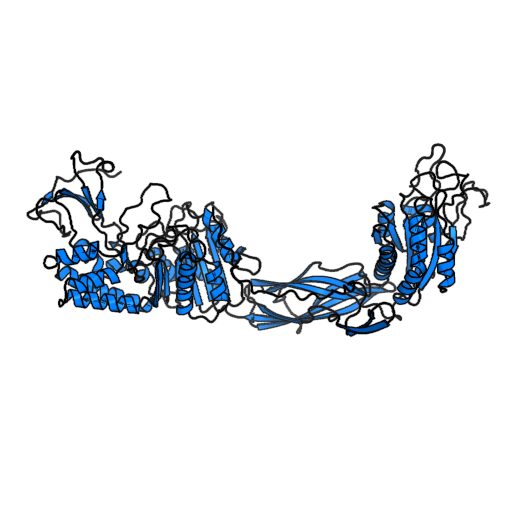6 ASP A CA 1
ATOM 4555 C C . ASP A 1 606 ? 2.196 -4.926 18.529 1.00 98.50 606 ASP A C 1
ATOM 4557 O O . ASP A 1 606 ? 2.583 -3.768 18.676 1.00 98.50 606 ASP A O 1
ATOM 4561 N N . PHE A 1 607 ? 1.438 -5.296 17.489 1.00 98.50 607 PHE A N 1
ATOM 4562 C CA . PHE A 1 607 ? 1.014 -4.351 16.458 1.00 98.50 607 PHE A CA 1
ATOM 4563 C C . PHE A 1 607 ? 0.001 -3.331 16.996 1.00 98.50 607 PHE A C 1
ATOM 4565 O O . PHE A 1 607 ? 0.165 -2.133 16.777 1.00 98.50 607 PHE A O 1
ATOM 4572 N N . ALA A 1 608 ? -0.983 -3.770 17.784 1.00 98.69 608 ALA A N 1
ATOM 4573 C CA . ALA A 1 608 ? -1.928 -2.882 18.462 1.00 98.69 608 ALA A CA 1
ATOM 4574 C C . ALA A 1 608 ? -1.217 -1.913 19.431 1.00 98.69 608 ALA A C 1
ATOM 4576 O O . ALA A 1 608 ? -1.538 -0.725 19.493 1.00 98.69 608 ALA A O 1
ATOM 4577 N N . THR A 1 609 ? -0.193 -2.400 20.140 1.00 98.62 609 THR A N 1
ATOM 4578 C CA . THR A 1 609 ? 0.677 -1.574 20.994 1.00 98.62 609 THR A CA 1
ATOM 4579 C C . THR A 1 609 ? 1.467 -0.559 20.168 1.00 98.62 609 THR A C 1
ATOM 4581 O O . THR A 1 609 ? 1.511 0.617 20.522 1.00 98.62 609 THR A O 1
ATOM 4584 N N . LEU A 1 610 ? 2.040 -0.979 19.034 1.00 98.12 610 LEU A N 1
ATOM 4585 C CA . LEU A 1 610 ? 2.771 -0.097 18.123 1.00 98.12 610 LEU A CA 1
ATOM 4586 C C . LEU A 1 610 ? 1.885 1.042 17.597 1.00 98.12 610 LEU A C 1
ATOM 4588 O O . LEU A 1 610 ? 2.358 2.174 17.525 1.00 98.12 610 LEU A O 1
ATOM 4592 N N . MET A 1 611 ? 0.620 0.770 17.252 1.00 98.38 611 MET A N 1
ATOM 4593 C CA . MET A 1 611 ? -0.332 1.808 16.828 1.00 98.38 611 MET A CA 1
ATOM 4594 C C . MET A 1 611 ? -0.474 2.898 17.897 1.00 98.38 611 MET A C 1
ATOM 4596 O O . MET A 1 611 ? -0.332 4.082 17.595 1.00 98.38 611 MET A O 1
ATOM 4600 N N . CYS A 1 612 ? -0.660 2.493 19.156 1.00 98.12 612 CYS A N 1
ATOM 4601 C CA . CYS A 1 612 ? -0.746 3.402 20.299 1.00 98.12 612 CYS A CA 1
ATOM 4602 C C . CYS A 1 612 ? 0.553 4.181 20.523 1.00 98.12 612 CYS A C 1
ATOM 4604 O O . CYS A 1 612 ? 0.517 5.399 20.694 1.00 98.12 612 CYS A O 1
ATOM 4606 N N . ASP A 1 613 ? 1.703 3.505 20.476 1.00 96.25 613 ASP A N 1
ATOM 4607 C CA . ASP A 1 613 ? 3.011 4.145 20.626 1.00 96.25 613 ASP A CA 1
ATOM 4608 C C . ASP A 1 613 ? 3.247 5.208 19.558 1.00 96.25 613 ASP A C 1
ATOM 4610 O O . ASP A 1 613 ? 3.626 6.333 19.880 1.00 96.25 613 ASP A O 1
ATOM 4614 N N . LYS A 1 614 ? 2.986 4.887 18.287 1.00 94.38 614 LYS A N 1
ATOM 4615 C CA . LYS A 1 614 ? 3.177 5.834 17.184 1.00 94.38 614 LYS A CA 1
ATOM 4616 C C . LYS A 1 614 ? 2.216 7.003 17.252 1.00 94.38 614 LYS A C 1
ATOM 4618 O O . LYS A 1 614 ? 2.634 8.127 16.982 1.00 94.38 614 LYS A O 1
ATOM 4623 N N . TYR A 1 615 ? 0.979 6.766 17.671 1.00 93.31 615 TYR A N 1
ATOM 4624 C CA . TYR A 1 615 ? 0.026 7.837 17.921 1.00 93.31 615 TYR A CA 1
ATOM 4625 C C . TYR A 1 615 ? 0.483 8.760 19.058 1.00 93.31 615 TYR A C 1
ATOM 4627 O O . TYR A 1 615 ? 0.481 9.978 18.888 1.00 93.31 615 TYR A O 1
ATOM 4635 N N . ALA A 1 616 ? 0.954 8.215 20.183 1.00 91.38 616 ALA A N 1
ATOM 4636 C CA . ALA A 1 616 ? 1.508 9.020 21.271 1.00 91.38 616 ALA A CA 1
ATOM 4637 C C . ALA A 1 616 ? 2.776 9.776 20.852 1.00 91.38 616 ALA A C 1
ATOM 4639 O O . ALA A 1 616 ? 2.919 10.950 21.175 1.00 91.38 616 ALA A O 1
ATOM 4640 N N . GLU A 1 617 ? 3.696 9.151 20.112 1.00 89.44 617 GLU A N 1
ATOM 4641 C CA . GLU A 1 617 ? 4.892 9.812 19.570 1.00 89.44 617 GLU A CA 1
ATOM 4642 C C . GLU A 1 617 ? 4.510 11.015 18.695 1.00 89.44 617 GLU A C 1
ATOM 4644 O O . GLU A 1 617 ? 5.039 12.108 18.895 1.00 89.44 617 GLU A O 1
ATOM 4649 N N . ALA A 1 618 ? 3.552 10.836 17.780 1.00 84.75 618 ALA A N 1
ATOM 4650 C CA . ALA A 1 618 ? 3.070 11.901 16.904 1.00 84.75 618 ALA A CA 1
ATOM 4651 C C . ALA A 1 618 ? 2.390 13.043 17.672 1.00 84.75 618 ALA A C 1
ATOM 4653 O O . ALA A 1 618 ? 2.509 14.198 17.270 1.00 84.75 618 ALA A O 1
ATOM 4654 N N . ASN A 1 619 ? 1.729 12.733 18.792 1.00 81.94 619 ASN A N 1
ATOM 4655 C CA . ASN A 1 619 ? 0.957 13.703 19.559 1.00 81.94 619 ASN A CA 1
ATOM 4656 C C . ASN A 1 619 ? 1.661 14.219 20.827 1.00 81.94 619 ASN A C 1
ATOM 4658 O O . ASN A 1 619 ? 1.124 15.089 21.487 1.00 81.94 619 ASN A O 1
ATOM 4662 N N . SER A 1 620 ? 2.856 13.741 21.197 1.00 75.75 620 SER A N 1
ATOM 4663 C CA . SER A 1 620 ? 3.521 14.102 22.474 1.00 75.75 620 SER A CA 1
ATOM 4664 C C . SER A 1 620 ? 4.449 15.325 22.405 1.00 75.75 620 SER A C 1
ATOM 4666 O O . SER A 1 620 ? 4.922 15.790 23.446 1.00 75.75 620 SER A O 1
ATOM 4668 N N . GLY A 1 621 ? 4.693 15.885 21.214 1.00 59.06 621 GLY A N 1
ATOM 4669 C CA . GLY A 1 621 ? 5.266 17.227 21.051 1.00 59.06 621 GLY A CA 1
ATOM 4670 C C . GLY A 1 621 ? 6.734 17.424 21.472 1.00 59.06 621 GLY A C 1
ATOM 4671 O O . GLY A 1 621 ? 7.077 18.503 21.959 1.00 59.06 621 GLY A O 1
ATOM 4672 N N . GLU A 1 622 ? 7.638 16.453 21.277 1.00 48.50 622 GLU A N 1
ATOM 4673 C CA . GLU A 1 622 ? 9.072 16.686 21.558 1.00 48.50 622 GLU A CA 1
ATOM 4674 C C . GLU A 1 622 ? 9.773 17.645 20.560 1.00 48.50 622 GLU A C 1
ATOM 4676 O O . GLU A 1 622 ? 10.804 18.219 20.922 1.00 48.50 622 GLU A O 1
ATOM 4681 N N . GLU A 1 623 ? 9.234 17.893 19.352 1.00 46.16 623 GLU A N 1
ATOM 4682 C CA . GLU A 1 623 ? 9.929 18.705 18.326 1.00 46.16 623 GLU A CA 1
ATOM 4683 C C . GLU A 1 623 ? 9.420 20.147 18.098 1.00 46.16 623 GLU A C 1
ATOM 4685 O O . GLU A 1 623 ? 10.212 20.969 17.635 1.00 46.16 623 GLU A O 1
ATOM 4690 N N . GLU A 1 624 ? 8.210 20.548 18.516 1.00 40.34 624 GLU A N 1
ATOM 4691 C CA . GLU A 1 624 ? 7.767 21.959 18.428 1.00 40.34 624 GLU A CA 1
ATOM 4692 C C . GLU A 1 624 ? 7.017 22.436 19.685 1.00 40.34 624 GLU A C 1
ATOM 4694 O O . GLU A 1 624 ? 5.798 22.383 19.809 1.00 40.34 624 GLU A O 1
ATOM 4699 N N . ALA A 1 625 ? 7.788 22.966 20.634 1.00 35.72 625 ALA A N 1
ATOM 4700 C CA . ALA A 1 625 ? 7.354 23.440 21.948 1.00 35.72 625 ALA A CA 1
ATOM 4701 C C . ALA A 1 625 ? 6.499 24.738 21.965 1.00 35.72 625 ALA A C 1
ATOM 4703 O O . ALA A 1 625 ? 6.645 25.529 22.901 1.00 35.72 625 ALA A O 1
ATOM 4704 N N . GLU A 1 626 ? 5.636 25.007 20.978 1.00 36.94 626 GLU A N 1
ATOM 4705 C CA . GLU A 1 626 ? 4.829 26.249 20.956 1.00 36.94 626 GLU A CA 1
ATOM 4706 C C . GLU A 1 626 ? 3.315 26.100 20.694 1.00 36.94 626 GLU A C 1
ATOM 4708 O O . GLU A 1 626 ? 2.639 27.126 20.620 1.00 36.94 626 GLU A O 1
ATOM 4713 N N . VAL A 1 627 ? 2.734 24.893 20.654 1.00 45.09 627 VAL A N 1
ATOM 4714 C CA . VAL A 1 627 ? 1.270 24.738 20.493 1.00 45.09 627 VAL A CA 1
ATOM 4715 C C . VAL A 1 627 ? 0.665 23.935 21.655 1.00 45.09 627 VAL A C 1
ATOM 4717 O O . VAL A 1 627 ? 1.022 22.782 21.861 1.00 45.09 627 VAL A O 1
ATOM 4720 N N . GLU A 1 628 ? -0.260 24.545 22.411 1.00 47.34 628 GLU A N 1
ATOM 4721 C CA . GLU A 1 628 ? -1.063 23.925 23.496 1.00 47.34 628 GLU A CA 1
ATOM 4722 C C . GLU A 1 628 ? -1.982 22.776 23.005 1.00 47.34 628 GLU A C 1
ATOM 4724 O O . GLU A 1 628 ? -2.679 22.164 23.796 1.00 47.34 628 GLU A O 1
ATOM 4729 N N . GLU A 1 629 ? -1.984 22.474 21.704 1.00 48.97 629 GLU A N 1
ATOM 4730 C CA . GLU A 1 629 ? -2.899 21.549 21.014 1.00 48.97 629 GLU A CA 1
ATOM 4731 C C . GLU A 1 629 ? -2.499 20.065 21.147 1.00 48.97 629 GLU A C 1
ATOM 4733 O O . GLU A 1 629 ? -3.308 19.183 20.892 1.00 48.97 629 GLU A O 1
ATOM 4738 N N . TRP A 1 630 ? -1.276 19.781 21.608 1.00 57.94 630 TRP A N 1
ATOM 4739 C CA . TRP A 1 630 ? -0.682 18.434 21.639 1.00 57.94 630 TRP A CA 1
ATOM 4740 C C . TRP A 1 630 ? -0.691 17.777 23.035 1.00 57.94 630 TRP A C 1
ATOM 4742 O O . TRP A 1 630 ? -0.089 16.732 23.259 1.00 57.94 630 TRP A O 1
ATOM 4752 N N . SER A 1 631 ? -1.343 18.379 24.031 1.00 70.50 631 SER A N 1
ATOM 4753 C CA . SER A 1 631 ? -1.450 17.795 25.379 1.00 70.50 631 SER A CA 1
ATOM 4754 C C . SER A 1 631 ? -2.698 16.944 25.606 1.00 70.50 631 SER A C 1
ATOM 4756 O O . SER A 1 631 ? -2.754 16.230 26.613 1.00 70.50 631 SER A O 1
ATOM 4758 N N . CYS A 1 632 ? -3.659 16.982 24.682 1.00 81.69 632 CYS A N 1
ATOM 4759 C CA . CYS A 1 632 ? -4.903 16.232 24.768 1.00 81.69 632 CYS A CA 1
ATOM 4760 C C . CYS A 1 632 ? -4.987 15.148 23.686 1.00 81.69 632 CYS A C 1
ATOM 4762 O O . CYS A 1 632 ? -5.304 15.425 22.534 1.00 81.69 632 CYS A O 1
ATOM 4764 N N . TYR A 1 633 ? -4.683 13.909 24.066 1.00 89.50 633 TYR A N 1
ATOM 4765 C CA . TYR A 1 633 ? -4.857 12.727 23.223 1.00 89.50 633 TYR A CA 1
ATOM 4766 C C . TYR A 1 633 ? -5.038 11.492 24.105 1.00 89.50 633 TYR A C 1
ATOM 4768 O O . TYR A 1 633 ? -4.474 11.432 25.199 1.00 89.50 633 TYR A O 1
ATOM 4776 N N . THR A 1 634 ? -5.765 10.485 23.628 1.00 95.31 634 THR A N 1
ATOM 4777 C CA . THR A 1 634 ? -5.775 9.138 24.211 1.00 95.31 634 THR A CA 1
ATOM 4778 C C . THR A 1 634 ? -5.715 8.101 23.093 1.00 95.31 634 THR A C 1
ATOM 4780 O O . THR A 1 634 ? -6.166 8.351 21.978 1.00 95.31 634 THR A O 1
ATOM 4783 N N . LEU A 1 635 ? -5.098 6.952 23.354 1.00 97.62 635 LEU A N 1
ATOM 4784 C CA . LEU A 1 635 ? -5.264 5.755 22.532 1.00 97.62 635 LEU A CA 1
ATOM 4785 C C . LEU A 1 635 ? -4.983 4.526 23.387 1.00 97.62 635 LEU A C 1
ATOM 4787 O O . LEU A 1 635 ? -4.086 4.534 24.232 1.00 97.62 635 LEU A O 1
ATOM 4791 N N . SER A 1 636 ? -5.719 3.449 23.167 1.00 98.69 636 SER A N 1
ATOM 4792 C CA . SER A 1 636 ? -5.477 2.205 23.892 1.00 98.69 636 SER A CA 1
ATOM 4793 C C . SER A 1 636 ? -5.737 0.984 23.030 1.00 98.69 636 SER A C 1
ATOM 4795 O O . SER A 1 636 ? -6.464 1.038 22.041 1.00 98.69 636 SER A O 1
ATOM 4797 N N . ALA A 1 637 ? -5.110 -0.121 23.421 1.00 98.81 637 ALA A N 1
ATOM 4798 C CA . ALA A 1 637 ? -5.267 -1.437 22.831 1.00 98.81 637 ALA A CA 1
ATOM 4799 C C . ALA A 1 637 ? -5.829 -2.397 23.883 1.00 98.81 637 ALA A C 1
ATOM 4801 O O . ALA A 1 637 ? -5.367 -2.409 25.030 1.00 98.81 637 ALA A O 1
ATOM 4802 N N . LYS A 1 638 ? -6.805 -3.222 23.496 1.00 98.38 638 LYS A N 1
ATOM 4803 C CA . LYS A 1 638 ? -7.533 -4.106 24.417 1.00 98.38 638 LYS A CA 1
ATOM 4804 C C . LYS A 1 638 ? -7.699 -5.487 23.837 1.00 98.38 638 LYS A C 1
ATOM 4806 O O . LYS A 1 638 ? -7.925 -5.624 22.640 1.00 98.38 638 LYS A O 1
ATOM 4811 N N . ASP A 1 639 ? -7.613 -6.475 24.713 1.00 98.69 639 ASP A N 1
ATOM 4812 C CA . ASP A 1 639 ? -7.903 -7.874 24.430 1.00 98.69 639 ASP A CA 1
ATOM 4813 C C . ASP A 1 639 ? -9.418 -8.099 24.499 1.00 98.69 639 ASP A C 1
ATOM 4815 O O . ASP A 1 639 ? -10.022 -8.096 25.579 1.00 98.69 639 ASP A O 1
ATOM 4819 N N . LEU A 1 640 ? -10.036 -8.285 23.333 1.00 98.69 640 LEU A N 1
ATOM 4820 C CA . LEU A 1 640 ? -11.482 -8.433 23.212 1.00 98.69 640 LEU A CA 1
ATOM 4821 C C . LEU A 1 640 ? -11.996 -9.724 23.862 1.00 98.69 640 LEU A C 1
ATOM 4823 O O . LEU A 1 640 ? -13.138 -9.767 24.320 1.00 98.69 640 LEU A O 1
ATOM 4827 N N . SER A 1 641 ? -11.142 -10.740 24.032 1.00 98.50 641 SER A N 1
ATOM 4828 C CA . SER A 1 641 ? -11.525 -11.985 24.711 1.00 98.50 641 SER A CA 1
ATOM 4829 C C . SER A 1 641 ? -11.855 -11.795 26.198 1.00 98.50 641 SER A C 1
ATOM 4831 O O . SER A 1 641 ? -12.472 -12.671 26.809 1.00 98.50 641 SER A O 1
ATOM 4833 N N . LEU A 1 642 ? -11.472 -10.652 26.781 1.00 98.75 642 LEU A N 1
ATOM 4834 C CA . LEU A 1 642 ? -11.706 -10.296 28.182 1.00 98.75 642 LEU A CA 1
ATOM 4835 C C . LEU A 1 642 ? -12.877 -9.319 28.377 1.00 98.75 642 LEU A C 1
ATOM 4837 O O . LEU A 1 642 ? -13.270 -9.055 29.515 1.00 98.75 642 LEU A O 1
ATOM 4841 N N . ILE A 1 643 ? -13.476 -8.810 27.298 1.00 98.62 643 ILE A N 1
ATOM 4842 C CA . ILE A 1 643 ? -14.548 -7.806 27.375 1.00 98.62 643 ILE A CA 1
ATOM 4843 C C . ILE A 1 643 ? -15.838 -8.389 27.953 1.00 98.62 643 ILE A C 1
ATOM 4845 O O . ILE A 1 643 ? -16.510 -7.719 28.735 1.00 98.62 643 ILE A O 1
ATOM 4849 N N . GLY A 1 644 ? -16.147 -9.659 27.680 1.00 98.44 644 GLY A N 1
ATOM 4850 C CA . GLY A 1 644 ? -17.279 -10.341 28.313 1.00 98.44 644 GLY A CA 1
ATOM 4851 C C . GLY A 1 644 ? -17.142 -10.447 29.841 1.00 98.44 644 GLY A C 1
ATOM 4852 O O . GLY A 1 644 ? -18.120 -10.251 30.565 1.00 98.44 644 GLY A O 1
ATOM 4853 N N . ASP A 1 645 ? -15.928 -10.701 30.343 1.00 98.62 645 ASP A N 1
ATOM 4854 C CA . ASP A 1 645 ? -15.645 -10.742 31.785 1.00 98.62 645 ASP A CA 1
ATOM 4855 C C . ASP A 1 645 ? -15.722 -9.337 32.409 1.00 98.62 645 ASP A C 1
ATOM 4857 O O . ASP A 1 645 ? -16.261 -9.176 33.509 1.00 98.62 645 ASP A O 1
ATOM 4861 N N . LEU A 1 646 ? -15.243 -8.308 31.699 1.00 98.75 646 LEU A N 1
ATOM 4862 C CA . LEU A 1 646 ? -15.377 -6.912 32.117 1.00 98.75 646 LEU A CA 1
ATOM 4863 C C . LEU A 1 646 ? -16.845 -6.470 32.169 1.00 98.75 646 LEU A C 1
ATOM 4865 O O . LEU A 1 646 ? -17.274 -5.917 33.180 1.00 98.75 646 LEU A O 1
ATOM 4869 N N . ALA A 1 647 ? -17.638 -6.769 31.140 1.00 98.69 647 ALA A N 1
ATOM 4870 C CA . ALA A 1 647 ? -19.068 -6.472 31.121 1.00 98.69 647 ALA A CA 1
ATOM 4871 C C . ALA A 1 647 ? -19.802 -7.155 32.284 1.00 98.69 647 ALA A C 1
ATOM 4873 O O . ALA A 1 647 ? -20.585 -6.510 32.976 1.00 98.69 647 ALA A O 1
ATOM 4874 N N . ALA A 1 648 ? -19.475 -8.415 32.591 1.00 98.69 648 ALA A N 1
ATOM 4875 C CA . ALA A 1 648 ? -20.034 -9.113 33.748 1.00 98.69 648 ALA A CA 1
ATOM 4876 C C . ALA A 1 648 ? -19.641 -8.464 35.091 1.00 98.69 648 ALA A C 1
ATOM 4878 O O . ALA A 1 648 ? -20.449 -8.432 36.022 1.00 98.69 648 ALA A O 1
ATOM 4879 N N . ALA A 1 649 ? -18.419 -7.933 35.217 1.00 98.81 649 ALA A N 1
ATOM 4880 C CA . ALA A 1 649 ? -18.010 -7.176 36.401 1.00 98.81 649 ALA A CA 1
ATOM 4881 C C . ALA A 1 649 ? -18.786 -5.853 36.522 1.00 98.81 649 ALA A C 1
ATOM 4883 O O . ALA A 1 649 ? -19.242 -5.504 37.613 1.00 98.81 649 ALA A O 1
ATOM 4884 N N . VAL A 1 650 ? -18.993 -5.151 35.403 1.00 98.75 650 VAL A N 1
ATOM 4885 C CA . VAL A 1 650 ? -19.808 -3.928 35.339 1.00 98.75 650 VAL A CA 1
ATOM 4886 C C . VAL A 1 650 ? -21.276 -4.214 35.660 1.00 98.75 650 VAL A C 1
ATOM 4888 O O . VAL A 1 650 ? -21.892 -3.434 36.380 1.00 98.75 650 VAL A O 1
ATOM 4891 N N . ASP A 1 651 ? -21.825 -5.346 35.220 1.00 98.44 651 ASP A N 1
ATOM 4892 C CA . ASP A 1 651 ? -23.191 -5.782 35.535 1.00 98.44 651 ASP A CA 1
ATOM 4893 C C . ASP A 1 651 ? -23.398 -5.973 37.048 1.00 98.44 651 ASP A C 1
ATOM 4895 O O . ASP A 1 651 ? -24.339 -5.441 37.643 1.00 98.44 651 ASP A O 1
ATOM 4899 N N . VAL A 1 652 ? -22.453 -6.651 37.711 1.00 98.62 652 VAL A N 1
ATOM 4900 C CA . VAL A 1 652 ? -22.449 -6.799 39.177 1.00 98.62 652 VAL A CA 1
ATOM 4901 C C . VAL A 1 652 ? -22.282 -5.445 39.867 1.00 98.62 652 VAL A C 1
ATOM 4903 O O . VAL A 1 652 ? -22.934 -5.175 40.878 1.00 98.62 652 VAL A O 1
ATOM 4906 N N . PHE A 1 653 ? -21.425 -4.576 39.332 1.00 98.56 653 PHE A N 1
ATOM 4907 C CA . PHE A 1 653 ? -21.232 -3.236 39.872 1.00 98.56 653 PHE A CA 1
ATOM 4908 C C . PHE A 1 653 ? -22.501 -2.386 39.759 1.00 98.56 653 PHE A C 1
ATOM 4910 O O . PHE A 1 653 ? -22.870 -1.737 40.738 1.00 98.56 653 PHE A O 1
ATOM 4917 N N . ALA A 1 654 ? -23.218 -2.455 38.637 1.00 98.00 654 ALA A N 1
ATOM 4918 C CA . ALA A 1 654 ? -24.505 -1.798 38.436 1.00 98.00 654 ALA A CA 1
ATOM 4919 C C . ALA A 1 654 ? -25.555 -2.264 39.460 1.00 98.00 654 ALA A C 1
ATOM 4921 O O . ALA A 1 654 ? -26.217 -1.430 40.080 1.00 98.00 654 ALA A O 1
ATOM 4922 N N . ASP A 1 655 ? -25.681 -3.576 39.698 1.00 97.56 655 ASP A N 1
ATOM 4923 C CA . ASP A 1 655 ? -26.618 -4.134 40.691 1.00 97.56 655 ASP A CA 1
ATOM 4924 C C . ASP A 1 655 ? -26.306 -3.660 42.123 1.00 97.56 655 ASP A C 1
ATOM 4926 O O . ASP A 1 655 ? -27.194 -3.268 42.893 1.00 97.56 655 ASP A O 1
ATOM 4930 N N . GLU A 1 656 ? -25.023 -3.630 42.483 1.00 97.75 656 GLU A N 1
ATOM 4931 C CA . GLU A 1 656 ? -24.576 -3.148 43.789 1.00 97.75 656 GLU A CA 1
ATOM 4932 C C . GLU A 1 656 ? -24.775 -1.632 43.940 1.00 97.75 656 GLU A C 1
ATOM 4934 O O . GLU A 1 656 ? -25.264 -1.176 44.981 1.00 97.75 656 GLU A O 1
ATOM 4939 N N . LEU A 1 657 ? -24.477 -0.842 42.904 1.00 96.12 657 LEU A N 1
ATOM 4940 C CA . LEU A 1 657 ? -24.747 0.598 42.877 1.00 96.12 657 LEU A CA 1
ATOM 4941 C C . LEU A 1 657 ? -26.243 0.880 43.057 1.00 96.12 657 LEU A C 1
ATOM 4943 O O . LEU A 1 657 ? -26.609 1.685 43.917 1.00 96.12 657 LEU A O 1
ATOM 4947 N N . MET A 1 658 ? -27.113 0.166 42.334 1.00 93.69 658 MET A N 1
ATOM 4948 C CA . MET A 1 658 ? -28.569 0.264 42.494 1.00 93.69 658 MET A CA 1
ATOM 4949 C C . MET A 1 658 ? -29.022 -0.107 43.910 1.00 93.69 658 MET A C 1
ATOM 4951 O O . MET A 1 658 ? -29.879 0.560 44.491 1.00 93.69 658 MET A O 1
ATOM 4955 N N . SER A 1 659 ? -28.416 -1.127 44.518 1.00 92.12 659 SER A N 1
ATOM 4956 C CA . SER A 1 659 ? -28.682 -1.505 45.913 1.00 92.12 659 SER A CA 1
ATOM 4957 C C . SER A 1 659 ? -28.235 -0.436 46.923 1.00 92.12 659 SER A C 1
ATOM 4959 O O . SER A 1 659 ? -28.778 -0.359 48.031 1.00 92.12 659 SER A O 1
ATOM 4961 N N . GLY A 1 660 ? -27.260 0.398 46.551 1.00 90.31 660 GLY A N 1
ATOM 4962 C CA . GLY A 1 660 ? -26.746 1.527 47.325 1.00 90.31 660 GLY A CA 1
ATOM 4963 C C . GLY A 1 660 ? -27.576 2.808 47.241 1.00 90.31 660 GLY A C 1
ATOM 4964 O O . GLY A 1 660 ? -27.395 3.700 48.081 1.00 90.31 660 GLY A O 1
ATOM 4965 N N . ILE A 1 661 ? -28.499 2.895 46.279 1.00 86.25 661 ILE A N 1
ATOM 4966 C CA . ILE A 1 661 ? -29.312 4.084 46.017 1.00 86.25 661 ILE A CA 1
ATOM 4967 C C . ILE A 1 661 ? -30.057 4.542 47.285 1.00 86.25 661 ILE A C 1
ATOM 4969 O O . ILE A 1 661 ? -30.762 3.798 47.972 1.00 86.25 661 ILE A O 1
ATOM 4973 N N . GLY A 1 662 ? -29.894 5.819 47.611 1.00 85.19 662 GLY A N 1
ATOM 4974 C CA . GLY A 1 662 ? -30.409 6.503 48.794 1.00 85.19 662 GLY A CA 1
ATOM 4975 C C . GLY A 1 662 ? -29.679 6.253 50.096 1.00 85.19 662 GLY A C 1
ATOM 4976 O O . GLY A 1 662 ? -30.024 6.882 51.097 1.00 85.19 662 GLY A O 1
ATOM 4977 N N . THR A 1 663 ? -28.669 5.390 50.084 1.00 93.19 663 THR A N 1
ATOM 4978 C CA . THR A 1 663 ? -27.697 5.289 51.173 1.00 93.19 663 THR A CA 1
ATOM 4979 C C . THR A 1 663 ? -26.396 6.002 50.820 1.00 93.19 663 THR A C 1
ATOM 4981 O O . THR A 1 663 ? -25.841 6.647 51.703 1.00 93.19 663 THR A O 1
ATOM 4984 N N . TYR A 1 664 ? -25.953 5.910 49.561 1.00 93.06 664 TYR A N 1
ATOM 4985 C CA . TYR A 1 664 ? -24.643 6.388 49.094 1.00 93.06 664 TYR A CA 1
ATOM 4986 C C . TYR A 1 664 ? -24.724 7.409 47.944 1.00 93.06 664 TYR A C 1
ATOM 4988 O O . TYR A 1 664 ? -23.812 7.508 47.128 1.00 93.06 664 TYR A O 1
ATOM 4996 N N . ASP A 1 665 ? -25.835 8.144 47.837 1.00 88.94 665 ASP A N 1
ATOM 4997 C CA . ASP A 1 665 ? -26.058 9.079 46.725 1.00 88.94 665 ASP A CA 1
ATOM 4998 C C . ASP A 1 665 ? -25.004 10.186 46.656 1.00 88.94 665 ASP A C 1
ATOM 5000 O O . ASP A 1 665 ? -24.546 10.521 45.565 1.00 88.94 665 ASP A O 1
ATOM 5004 N N . GLU A 1 666 ? -24.614 10.745 47.807 1.00 89.31 666 GLU A N 1
ATOM 5005 C CA . GLU A 1 666 ? -23.597 11.800 47.877 1.00 89.31 666 GLU A CA 1
ATOM 5006 C C . GLU A 1 666 ? -22.254 11.281 47.348 1.00 89.31 666 GLU A C 1
ATOM 5008 O O . GLU A 1 666 ? -21.628 11.923 46.506 1.00 89.31 666 GLU A O 1
ATOM 5013 N N . GLU A 1 667 ? -21.835 10.097 47.798 1.00 93.75 667 GLU A N 1
ATOM 5014 C CA . GLU A 1 667 ? -20.579 9.467 47.406 1.00 93.75 667 GLU A CA 1
ATOM 5015 C C . GLU A 1 667 ? -20.539 9.083 45.921 1.00 93.75 667 GLU A C 1
ATOM 5017 O O . GLU A 1 667 ? -19.544 9.360 45.252 1.00 93.75 667 GLU A O 1
ATOM 5022 N N . ILE A 1 668 ? -21.609 8.476 45.398 1.00 90.75 668 ILE A N 1
ATOM 5023 C CA . ILE A 1 668 ? -21.707 8.044 43.993 1.00 90.75 668 ILE A CA 1
ATOM 5024 C C . ILE A 1 668 ? -21.751 9.254 43.057 1.00 90.75 668 ILE A C 1
ATOM 5026 O O . ILE A 1 668 ? -21.063 9.276 42.038 1.00 90.75 668 ILE A O 1
ATOM 5030 N N . THR A 1 669 ? -22.512 10.288 43.418 1.00 88.12 669 THR A N 1
ATOM 5031 C CA . THR A 1 669 ? -22.621 11.491 42.587 1.00 88.12 669 THR A CA 1
ATOM 5032 C C . THR A 1 669 ? -21.321 12.295 42.583 1.00 88.12 669 THR A C 1
ATOM 5034 O O . THR A 1 669 ? -20.922 12.793 41.534 1.00 88.12 669 THR A O 1
ATOM 5037 N N . SER A 1 670 ? -20.626 12.395 43.726 1.00 90.56 670 SER A N 1
ATOM 5038 C CA . SER A 1 670 ? -19.293 13.021 43.785 1.00 90.56 670 SER A CA 1
ATOM 5039 C C . SER A 1 670 ? -18.292 12.243 42.938 1.00 90.56 670 SER A C 1
ATOM 5041 O O . SER A 1 670 ? -17.551 12.849 42.175 1.00 90.56 670 SER A O 1
ATOM 5043 N N . ALA A 1 671 ? -18.312 10.905 43.017 1.00 94.38 671 ALA A N 1
ATOM 5044 C CA . ALA A 1 671 ? -17.461 10.062 42.185 1.00 94.38 671 ALA A CA 1
ATOM 5045 C C . ALA A 1 671 ? -17.718 10.310 40.695 1.00 94.38 671 ALA A C 1
ATOM 5047 O O . ALA A 1 671 ? -16.770 10.537 39.953 1.00 94.38 671 ALA A O 1
ATOM 5048 N N . ARG A 1 672 ? -18.982 10.356 40.256 1.00 90.94 672 ARG A N 1
ATOM 5049 C CA . ARG A 1 672 ? -19.312 10.673 38.862 1.00 90.94 672 ARG A CA 1
ATOM 5050 C C . ARG A 1 672 ? -18.808 12.057 38.443 1.00 90.94 672 ARG A C 1
ATOM 5052 O O . ARG A 1 672 ? -18.203 12.165 37.383 1.00 90.94 672 ARG A O 1
ATOM 5059 N N . ALA A 1 673 ? -19.032 13.090 39.251 1.00 87.81 673 ALA A N 1
ATOM 5060 C CA . ALA A 1 673 ? -18.627 14.463 38.929 1.00 87.81 673 ALA A CA 1
ATOM 5061 C C . ALA A 1 673 ? -17.098 14.666 38.912 1.00 87.81 673 ALA A C 1
ATOM 5063 O O . ALA A 1 673 ? -16.603 15.578 38.259 1.00 87.81 673 ALA A O 1
ATOM 5064 N N . GLU A 1 674 ? -16.352 13.844 39.654 1.00 93.44 674 GLU A N 1
ATOM 5065 C CA . GLU A 1 674 ? -14.883 13.864 39.703 1.00 93.44 674 GLU A CA 1
ATOM 5066 C C . GLU A 1 674 ? -14.233 12.925 38.675 1.00 93.44 674 GLU A C 1
ATOM 5068 O O . GLU A 1 674 ? -13.010 12.943 38.528 1.00 93.44 674 GLU A O 1
ATOM 5073 N N . THR A 1 675 ? -15.025 12.094 37.988 1.00 95.19 675 THR A N 1
ATOM 5074 C CA . THR A 1 675 ? -14.506 11.169 36.976 1.00 95.19 675 THR A CA 1
ATOM 5075 C C . THR A 1 675 ? -14.023 11.941 35.751 1.00 95.19 675 THR A C 1
ATOM 5077 O O . THR A 1 675 ? -14.608 12.951 35.371 1.00 95.19 675 THR A O 1
ATOM 5080 N N . GLU A 1 676 ? -12.961 11.430 35.133 1.00 94.38 676 GLU A N 1
ATOM 5081 C CA . GLU A 1 676 ? -12.422 11.930 33.868 1.00 94.38 676 GLU A CA 1
ATOM 5082 C C . GLU A 1 676 ? -13.482 11.767 32.772 1.00 94.38 676 GLU A C 1
ATOM 5084 O O . GLU A 1 676 ? -14.076 10.693 32.641 1.00 94.38 676 GLU A O 1
ATOM 5089 N N . THR A 1 677 ? -13.741 12.836 32.027 1.00 91.69 677 THR A N 1
ATOM 5090 C CA . THR A 1 677 ? -14.709 12.871 30.930 1.00 91.69 677 THR A CA 1
ATOM 5091 C C . THR A 1 677 ? -13.985 13.052 29.607 1.00 91.69 677 THR A C 1
ATOM 5093 O O . THR A 1 677 ? -12.867 13.566 29.566 1.00 91.69 677 THR A O 1
ATOM 5096 N N . PHE A 1 678 ? -14.640 12.630 28.528 1.00 89.62 678 PHE A N 1
ATOM 5097 C CA . PHE A 1 678 ? -14.091 12.729 27.182 1.00 89.62 678 PHE A CA 1
ATOM 5098 C C . PHE A 1 678 ? -15.044 13.437 26.218 1.00 89.62 678 PHE A C 1
ATOM 5100 O O . PHE A 1 678 ? -16.262 13.456 26.418 1.00 89.62 678 PHE A O 1
ATOM 5107 N N . GLY A 1 679 ? -14.506 13.981 25.133 1.00 82.94 679 GLY A N 1
ATOM 5108 C CA . GLY A 1 679 ? -15.239 14.717 24.100 1.00 82.94 679 GLY A CA 1
ATOM 5109 C C . GLY A 1 679 ? -15.220 16.229 24.283 1.00 82.94 679 GLY A C 1
ATOM 5110 O O . GLY A 1 679 ? -15.990 16.933 23.632 1.00 82.94 679 GLY A O 1
ATOM 5111 N N . GLU A 1 680 ? -14.379 16.730 25.187 1.00 73.56 680 GLU A N 1
ATOM 5112 C CA . GLU A 1 680 ? -14.276 18.157 25.514 1.00 73.56 680 GLU A CA 1
ATOM 5113 C C . GLU A 1 680 ? -13.050 18.824 24.866 1.00 73.56 680 GLU A C 1
ATOM 5115 O O . GLU A 1 680 ? -12.970 20.057 24.798 1.00 73.56 680 GLU A O 1
ATOM 5120 N N . CYS A 1 681 ? -12.110 18.036 24.340 1.00 73.44 681 CYS A N 1
ATOM 5121 C CA . CYS A 1 681 ? -10.925 18.567 23.678 1.00 73.44 681 CYS A CA 1
ATOM 5122 C C . CYS A 1 681 ? -11.231 19.124 22.281 1.00 73.44 681 CYS A C 1
ATOM 5124 O O . CYS A 1 681 ? -12.031 18.579 21.527 1.00 73.44 681 CYS A O 1
ATOM 5126 N N . GLY A 1 682 ? -10.590 20.243 21.915 1.00 58.19 682 GLY A N 1
ATOM 5127 C CA . GLY A 1 682 ? -10.695 20.811 20.561 1.00 58.19 682 GLY A CA 1
ATOM 5128 C C . GLY A 1 682 ? -11.871 21.768 20.309 1.00 58.19 682 GLY A C 1
ATOM 5129 O O . GLY A 1 682 ? -12.102 22.157 19.162 1.00 58.19 682 GLY A O 1
ATOM 5130 N N . TYR A 1 683 ? -12.569 22.240 21.351 1.00 53.69 683 TYR A N 1
ATOM 5131 C CA . TYR A 1 683 ? -13.714 23.177 21.270 1.00 53.69 683 TYR A CA 1
ATOM 5132 C C . TYR A 1 683 ? -13.426 24.550 20.607 1.00 53.69 683 TYR A C 1
ATOM 5134 O O . TYR A 1 683 ? -14.294 25.424 20.564 1.00 53.69 683 TYR A O 1
ATOM 5142 N N . TRP A 1 684 ? -12.209 24.793 20.109 1.00 47.41 684 TRP A N 1
ATOM 5143 C CA . TRP A 1 684 ? -11.756 26.088 19.595 1.00 47.41 684 TRP A CA 1
ATOM 5144 C C . TRP A 1 684 ? -11.757 26.246 18.067 1.00 47.41 684 TRP A C 1
ATOM 5146 O O . TRP A 1 684 ? -11.509 27.370 17.622 1.00 47.41 684 TRP A O 1
ATOM 5156 N N . TYR A 1 685 ? -12.034 25.207 17.261 1.00 40.25 685 TYR A N 1
ATOM 5157 C CA . TYR A 1 685 ? -11.791 25.295 15.805 1.00 40.25 685 TYR A CA 1
ATOM 5158 C C . TYR A 1 685 ? -12.954 24.983 14.848 1.00 40.25 685 TYR A C 1
ATOM 5160 O O . TYR A 1 685 ? -12.918 25.474 13.720 1.00 40.25 685 TYR A O 1
ATOM 5168 N N . TRP A 1 686 ? -14.010 24.277 15.264 1.00 41.88 686 TRP A N 1
ATOM 5169 C CA . TRP A 1 686 ? -15.110 23.901 14.359 1.00 41.88 686 TRP A CA 1
ATOM 5170 C C . TRP A 1 686 ? -16.427 24.567 14.775 1.00 41.88 686 TRP A C 1
ATOM 5172 O O . TRP A 1 686 ? -16.756 24.673 15.955 1.00 41.88 686 TRP A O 1
ATOM 5182 N N . GLU A 1 687 ? -17.128 25.129 13.796 1.00 37.03 687 GLU A N 1
ATOM 5183 C CA . GLU A 1 687 ? -18.268 26.027 13.964 1.00 37.03 687 GLU A CA 1
ATOM 5184 C C . GLU A 1 687 ? -19.423 25.410 14.775 1.00 37.03 687 GLU A C 1
ATOM 5186 O O . GLU A 1 687 ? -20.049 24.455 14.348 1.00 37.03 687 GLU A O 1
ATOM 5191 N N . GLN A 1 688 ? -19.688 26.008 15.939 1.00 37.28 688 GLN A N 1
ATOM 5192 C CA . GLN A 1 688 ? -20.966 26.450 16.536 1.00 37.28 688 GLN A CA 1
ATOM 5193 C C . GLN A 1 688 ? -22.335 25.775 16.276 1.00 37.28 688 GLN A C 1
ATOM 5195 O O . GLN A 1 688 ? -23.302 26.261 16.861 1.00 37.28 688 GLN A O 1
ATOM 5200 N N . GLU A 1 689 ? -22.493 24.687 15.532 1.00 40.88 689 GLU A N 1
ATOM 5201 C CA . GLU A 1 689 ? -23.791 24.004 15.417 1.00 40.88 689 GLU A CA 1
ATOM 5202 C C . GLU A 1 689 ? -23.689 22.540 15.883 1.00 40.88 689 GLU A C 1
ATOM 5204 O O . GLU A 1 689 ? -23.055 21.702 15.256 1.00 40.88 689 GLU A O 1
ATOM 5209 N N . GLU A 1 690 ? -24.330 22.276 17.031 1.00 45.69 690 GLU A N 1
ATOM 5210 C CA . GLU A 1 690 ? -24.618 20.961 17.635 1.00 45.69 690 GLU A CA 1
ATOM 5211 C C . GLU A 1 690 ? -23.464 20.170 18.285 1.00 45.69 690 GLU A C 1
ATOM 5213 O O . GLU A 1 690 ? -23.302 18.972 18.051 1.00 45.69 690 GLU A O 1
ATOM 5218 N N . VAL A 1 691 ? -22.727 20.784 19.219 1.00 41.22 691 VAL A N 1
ATOM 5219 C CA . VAL A 1 691 ? -21.934 20.013 20.197 1.00 41.22 691 VAL A CA 1
ATOM 5220 C C . VAL A 1 691 ? -22.614 20.070 21.562 1.00 41.22 691 VAL A C 1
ATOM 5222 O O . VAL A 1 691 ? -22.607 21.102 22.236 1.00 41.22 691 VAL A O 1
ATOM 5225 N N . LEU A 1 692 ? -23.232 18.943 21.931 1.00 46.19 692 LEU A N 1
ATOM 5226 C CA . LEU A 1 692 ? -23.672 18.631 23.288 1.00 46.19 692 LEU A CA 1
ATOM 5227 C C . LEU A 1 692 ? -22.437 18.681 24.194 1.00 46.19 692 LEU A C 1
ATOM 5229 O O . LEU A 1 692 ? -21.529 17.871 24.033 1.00 46.19 692 LEU A O 1
ATOM 5233 N N . SER A 1 693 ? -22.408 19.605 25.149 1.00 48.38 693 SER A N 1
ATOM 5234 C CA . SER A 1 693 ? -21.342 19.755 26.151 1.00 48.38 693 SER A CA 1
ATOM 5235 C C . SER A 1 693 ? -21.214 18.566 27.124 1.00 48.38 693 SER A C 1
ATOM 5237 O O . SER A 1 693 ? -20.458 18.631 28.089 1.00 48.38 693 SER A O 1
ATOM 5239 N N . SER A 1 694 ? -21.922 17.461 26.874 1.00 60.81 694 SER A N 1
ATOM 5240 C CA . SER A 1 694 ? -21.812 16.216 27.613 1.00 60.81 694 SER A CA 1
ATOM 5241 C C . SER A 1 694 ? -22.001 15.045 26.654 1.00 60.81 694 SER A C 1
ATOM 5243 O O . SER A 1 694 ? -23.121 14.652 26.326 1.00 60.81 694 SER A O 1
ATOM 5245 N N . THR A 1 695 ? -20.899 14.431 26.233 1.00 73.75 695 THR A N 1
ATOM 5246 C CA . THR A 1 695 ? -20.932 13.132 25.539 1.00 73.75 695 THR A CA 1
ATOM 5247 C C . THR A 1 695 ? -21.378 12.006 26.479 1.00 73.75 695 THR A C 1
ATOM 5249 O O . THR A 1 695 ? -21.685 10.899 26.035 1.00 73.75 695 THR A O 1
ATOM 5252 N N . GLY A 1 696 ? -21.364 12.255 27.792 1.00 83.12 696 GLY A N 1
ATOM 5253 C CA . GLY A 1 696 ? -21.554 11.238 28.815 1.00 83.12 696 GLY A CA 1
ATOM 5254 C C . GLY A 1 696 ? -20.486 10.146 28.797 1.00 83.12 696 GLY A C 1
ATOM 5255 O O . GLY A 1 696 ? -20.657 9.167 29.510 1.00 83.12 696 GLY A O 1
ATOM 5256 N N . SER A 1 697 ? -19.417 10.298 28.013 1.00 90.94 697 SER A N 1
ATOM 5257 C CA . SER A 1 697 ? -18.284 9.380 27.984 1.00 90.94 697 SER A CA 1
ATOM 5258 C C . SER A 1 697 ? -17.402 9.650 29.197 1.00 90.94 697 SER A C 1
ATOM 5260 O O . SER A 1 697 ? -16.911 10.769 29.365 1.00 90.94 697 SER A O 1
ATOM 5262 N N . ILE A 1 698 ? -17.254 8.652 30.069 1.00 94.75 698 ILE A N 1
ATOM 5263 C CA . ILE A 1 698 ? -16.409 8.739 31.263 1.00 94.75 698 ILE A CA 1
ATOM 5264 C C . ILE A 1 698 ? -15.443 7.575 31.350 1.00 94.75 698 ILE A C 1
ATOM 5266 O O . ILE A 1 698 ? -15.783 6.471 30.934 1.00 94.75 698 ILE A O 1
ATOM 5270 N N . ASP A 1 699 ? -14.299 7.787 31.991 1.00 98.31 699 ASP A N 1
ATOM 5271 C CA . ASP A 1 699 ? -13.357 6.709 32.286 1.00 98.31 699 ASP A CA 1
ATOM 5272 C C . ASP A 1 699 ? -13.941 5.708 33.303 1.00 98.31 699 ASP A C 1
ATOM 5274 O O . ASP A 1 699 ? -14.243 6.045 34.459 1.00 98.31 699 ASP A O 1
ATOM 5278 N N . LEU A 1 700 ? -14.100 4.450 32.878 1.00 98.69 700 LEU A N 1
ATOM 5279 C CA . LEU A 1 700 ? -14.746 3.403 33.674 1.00 98.69 700 LEU A CA 1
ATOM 5280 C C . LEU A 1 700 ? -13.927 3.034 34.921 1.00 98.69 700 LEU A C 1
ATOM 5282 O O . LEU A 1 700 ? -14.484 2.845 36.010 1.00 98.69 700 LEU A O 1
ATOM 5286 N N . TYR A 1 701 ? -12.604 2.937 34.784 1.00 98.81 701 TYR A N 1
ATOM 5287 C CA . TYR A 1 701 ? -11.715 2.565 35.885 1.00 98.81 701 TYR A CA 1
ATOM 5288 C C . TYR A 1 701 ? -11.666 3.659 36.953 1.00 98.81 701 TYR A C 1
ATOM 5290 O O . TYR A 1 701 ? -11.721 3.374 38.152 1.00 98.81 701 TYR A O 1
ATOM 5298 N N . HIS A 1 702 ? -11.575 4.919 36.541 1.00 98.69 702 HIS A N 1
ATOM 5299 C CA . HIS A 1 702 ? -11.505 6.077 37.413 1.00 98.69 702 HIS A CA 1
ATOM 5300 C C . HIS A 1 702 ? -12.810 6.230 38.193 1.00 98.69 702 HIS A C 1
ATOM 5302 O O . HIS A 1 702 ? -12.754 6.375 39.418 1.00 98.69 702 HIS A O 1
ATOM 5308 N N . PHE A 1 703 ? -13.970 6.072 37.543 1.00 98.38 703 PHE A N 1
ATOM 5309 C CA . PHE A 1 703 ? -15.256 6.047 38.241 1.00 98.38 703 PHE A CA 1
ATOM 5310 C C . PHE A 1 703 ? -15.301 4.947 39.307 1.00 98.38 703 PHE A C 1
ATOM 5312 O O . PHE A 1 703 ? -15.599 5.214 40.477 1.00 98.38 703 PHE A O 1
ATOM 5319 N N . ALA A 1 704 ? -14.941 3.714 38.938 1.00 98.62 704 ALA A N 1
ATOM 5320 C CA . ALA A 1 704 ? -14.904 2.592 39.869 1.00 98.62 704 ALA A CA 1
ATOM 5321 C C . ALA A 1 704 ? -13.924 2.843 41.034 1.00 98.62 704 ALA A C 1
ATOM 5323 O O . ALA A 1 704 ? -14.255 2.599 42.195 1.00 98.62 704 ALA A O 1
ATOM 5324 N N . SER A 1 705 ? -12.752 3.415 40.763 1.00 98.69 705 SER A N 1
ATOM 5325 C CA . SER A 1 705 ? -11.751 3.784 41.770 1.00 98.69 705 SER A CA 1
ATOM 5326 C C . SER A 1 705 ? -12.275 4.823 42.769 1.00 98.69 705 SER A C 1
ATOM 5328 O O . SER A 1 705 ? -12.127 4.654 43.986 1.00 98.69 705 SER A O 1
ATOM 5330 N N . LEU A 1 706 ? -12.954 5.868 42.285 1.00 98.50 706 LEU A N 1
ATOM 5331 C CA . LEU A 1 706 ? -13.560 6.899 43.129 1.00 98.50 706 LEU A CA 1
ATOM 5332 C C . LEU A 1 706 ? -14.677 6.319 44.007 1.00 98.50 706 LEU A C 1
ATOM 5334 O O . LEU A 1 706 ? -14.711 6.587 45.212 1.00 98.50 706 LEU A O 1
ATOM 5338 N N . VAL A 1 707 ? -15.539 5.463 43.447 1.00 97.75 707 VAL A N 1
ATOM 5339 C CA . VAL A 1 707 ? -16.582 4.756 44.209 1.00 97.75 707 VAL A CA 1
ATOM 5340 C C . VAL A 1 707 ? -15.963 3.812 45.246 1.00 97.75 707 VAL A C 1
ATOM 5342 O O . VAL A 1 707 ? -16.339 3.841 46.419 1.00 97.75 707 VAL A O 1
ATOM 5345 N N . ASN A 1 708 ? -14.966 3.007 44.873 1.00 97.75 708 ASN A N 1
ATOM 5346 C CA . ASN A 1 708 ? -14.264 2.114 45.798 1.00 97.75 708 ASN A CA 1
ATOM 5347 C C . ASN A 1 708 ? -13.704 2.873 47.015 1.00 97.75 708 ASN A C 1
ATOM 5349 O O . ASN A 1 708 ? -13.837 2.418 48.160 1.00 97.75 708 ASN A O 1
ATOM 5353 N N . GLY A 1 709 ? -13.113 4.046 46.770 1.00 96.88 709 GLY A N 1
ATOM 5354 C CA . GLY A 1 709 ? -12.547 4.913 47.797 1.00 96.88 709 GLY A CA 1
ATOM 5355 C C . GLY A 1 709 ? -13.590 5.595 48.687 1.00 96.88 709 GLY A C 1
ATOM 5356 O O . GLY A 1 709 ? -13.336 5.782 49.882 1.00 96.88 709 GLY A O 1
ATOM 5357 N N . SER A 1 710 ? -14.758 5.943 48.141 1.00 95.56 710 SER A N 1
ATOM 5358 C CA . SER A 1 710 ? -15.798 6.704 48.843 1.00 95.56 710 SER A CA 1
ATOM 5359 C C . SER A 1 710 ? -16.718 5.828 49.702 1.00 95.56 710 SER A C 1
ATOM 5361 O O . SER A 1 710 ? -17.076 6.229 50.811 1.00 95.56 710 SER A O 1
ATOM 5363 N N . VAL A 1 711 ? -17.012 4.590 49.281 1.00 94.00 711 VAL A N 1
ATOM 5364 C CA . VAL A 1 711 ? -17.895 3.651 50.010 1.00 94.00 711 VAL A CA 1
ATOM 5365 C C . VAL A 1 711 ? -17.158 2.437 50.595 1.00 94.00 711 VAL A C 1
ATOM 5367 O O . VAL A 1 711 ? -17.669 1.316 50.615 1.00 94.00 711 VAL A O 1
ATOM 5370 N N . TYR A 1 712 ? -15.944 2.644 51.110 1.00 89.00 712 TYR A N 1
ATOM 5371 C CA . TYR A 1 712 ? -15.044 1.585 51.587 1.00 89.00 712 TYR A CA 1
ATOM 5372 C C . TYR A 1 712 ? -15.688 0.544 52.531 1.00 89.00 712 TYR A C 1
ATOM 5374 O O . TYR A 1 712 ? -16.345 0.870 53.524 1.00 89.00 712 TYR A O 1
ATOM 5382 N N . GLY A 1 713 ? -15.396 -0.739 52.283 1.00 89.69 713 GLY A N 1
ATOM 5383 C CA . GLY A 1 713 ? -15.835 -1.868 53.118 1.00 89.69 713 GLY A CA 1
ATOM 5384 C C . GLY A 1 713 ? -17.268 -2.345 52.856 1.00 89.69 713 GLY A C 1
ATOM 5385 O O . GLY A 1 713 ? -17.787 -3.155 53.629 1.00 89.69 713 GLY A O 1
ATOM 5386 N N . THR A 1 714 ? -17.896 -1.847 51.792 1.00 96.88 714 THR A N 1
ATOM 5387 C CA . THR A 1 714 ? -19.205 -2.279 51.290 1.00 96.88 714 THR A CA 1
ATOM 5388 C C . THR A 1 714 ? -19.060 -3.313 50.167 1.00 96.88 714 THR A C 1
ATOM 5390 O O . THR A 1 714 ? -17.959 -3.562 49.668 1.00 96.88 714 THR A O 1
ATOM 5393 N N . SER A 1 715 ? -20.172 -3.936 49.772 1.00 97.25 715 SER A N 1
ATOM 5394 C CA . SER A 1 715 ? -20.234 -4.773 48.569 1.00 97.25 715 SER A CA 1
ATOM 5395 C C . SER A 1 715 ? -20.025 -3.949 47.294 1.00 97.25 715 SER A C 1
ATOM 5397 O O . SER A 1 715 ? -19.275 -4.393 46.435 1.00 97.25 715 SER A O 1
ATOM 5399 N N . ILE A 1 716 ? -20.530 -2.709 47.248 1.00 97.81 716 ILE A N 1
ATOM 5400 C CA . ILE A 1 716 ? -20.281 -1.738 46.165 1.00 97.81 716 ILE A CA 1
ATOM 5401 C C . ILE A 1 716 ? -18.783 -1.521 45.955 1.00 97.81 716 ILE A C 1
ATOM 5403 O O . ILE A 1 716 ? -18.295 -1.634 44.838 1.00 97.81 716 ILE A O 1
ATOM 5407 N N . ALA A 1 717 ? -18.027 -1.275 47.031 1.00 98.00 717 ALA A N 1
ATOM 5408 C CA . ALA A 1 717 ? -16.579 -1.121 46.921 1.00 98.00 717 ALA A CA 1
ATOM 5409 C C . ALA A 1 717 ? -15.901 -2.401 46.401 1.00 98.00 717 ALA A C 1
ATOM 5411 O O . ALA A 1 717 ? -14.925 -2.318 45.667 1.00 98.00 717 ALA A O 1
ATOM 5412 N N . THR A 1 718 ? -16.408 -3.585 46.755 1.00 98.38 718 THR A N 1
ATOM 5413 C CA . THR A 1 718 ? -15.855 -4.848 46.237 1.00 98.38 718 THR A CA 1
ATOM 5414 C C . THR A 1 718 ? -16.113 -4.976 44.736 1.00 98.38 718 THR A C 1
ATOM 5416 O O . THR A 1 718 ? -15.163 -5.187 43.997 1.00 98.38 718 THR A O 1
ATOM 5419 N N . ALA A 1 719 ? -17.348 -4.741 44.285 1.00 98.69 719 ALA A N 1
ATOM 5420 C CA . ALA A 1 719 ? -17.693 -4.781 42.865 1.00 98.69 719 ALA A CA 1
ATOM 5421 C C . ALA A 1 719 ? -16.932 -3.722 42.046 1.00 98.69 719 ALA A C 1
ATOM 5423 O O . ALA A 1 719 ? -16.456 -4.007 40.955 1.00 98.69 719 ALA A O 1
ATOM 5424 N N . ALA A 1 720 ? -16.724 -2.527 42.605 1.00 98.75 720 ALA A N 1
ATOM 5425 C CA . ALA A 1 720 ? -15.893 -1.501 41.984 1.00 98.75 720 ALA A CA 1
ATOM 5426 C C . ALA A 1 720 ? -14.426 -1.950 41.824 1.00 98.75 720 ALA A C 1
ATOM 5428 O O . ALA A 1 720 ? -13.810 -1.696 40.795 1.00 98.75 720 ALA A O 1
ATOM 5429 N N . ALA A 1 721 ? -13.864 -2.652 42.817 1.00 98.75 721 ALA A N 1
ATOM 5430 C CA . ALA A 1 721 ? -12.521 -3.224 42.696 1.00 98.75 721 ALA A CA 1
ATOM 5431 C C . ALA A 1 721 ? -12.462 -4.337 41.637 1.00 98.75 721 ALA A C 1
ATOM 5433 O O . ALA A 1 721 ? -11.478 -4.417 40.911 1.00 98.75 721 ALA A O 1
ATOM 5434 N N . ASP A 1 722 ? -13.515 -5.151 41.520 1.00 98.81 722 ASP A N 1
ATOM 5435 C CA . ASP A 1 722 ? -13.604 -6.188 40.489 1.00 98.81 722 ASP A CA 1
ATOM 5436 C C . ASP A 1 722 ? -13.639 -5.566 39.074 1.00 98.81 722 ASP A C 1
ATOM 5438 O O . ASP A 1 722 ? -12.980 -6.077 38.171 1.00 98.81 722 ASP A O 1
ATOM 5442 N N . VAL A 1 723 ? -14.320 -4.424 38.888 1.00 98.88 723 VAL A N 1
ATOM 5443 C CA . VAL A 1 723 ? -14.268 -3.640 37.635 1.00 98.88 723 VAL A CA 1
ATOM 5444 C C . VAL A 1 723 ? -12.855 -3.123 37.363 1.00 98.88 723 VAL A C 1
ATOM 5446 O O . VAL A 1 723 ? -12.352 -3.285 36.256 1.00 98.88 723 VAL A O 1
ATOM 5449 N N . MET A 1 724 ? -12.186 -2.542 38.363 1.00 98.81 724 MET A N 1
ATOM 5450 C CA . MET A 1 724 ? -10.806 -2.059 38.216 1.00 98.81 724 MET A CA 1
ATOM 5451 C C . MET A 1 724 ? -9.845 -3.183 37.793 1.00 98.81 724 MET A C 1
ATOM 5453 O O . MET A 1 724 ? -9.034 -2.996 36.886 1.00 98.81 724 MET A O 1
ATOM 5457 N N . ASP A 1 725 ? -9.950 -4.352 38.431 1.00 98.81 725 ASP A N 1
ATOM 5458 C CA . ASP A 1 725 ? -9.144 -5.531 38.103 1.00 98.81 725 ASP A CA 1
ATOM 5459 C C . ASP A 1 725 ? -9.447 -6.042 36.681 1.00 98.81 725 ASP A C 1
ATOM 5461 O O . ASP A 1 725 ? -8.523 -6.431 35.965 1.00 98.81 725 ASP A O 1
ATOM 5465 N N . ALA A 1 726 ? -10.714 -6.012 36.253 1.00 98.81 726 ALA A N 1
ATOM 5466 C CA . ALA A 1 726 ? -11.123 -6.430 34.913 1.00 98.81 726 ALA A CA 1
ATOM 5467 C C . ALA A 1 726 ? -10.647 -5.461 33.816 1.00 98.81 726 ALA A C 1
ATOM 5469 O O . ALA A 1 726 ? -10.126 -5.918 32.799 1.00 98.81 726 ALA A O 1
ATOM 5470 N N . VAL A 1 727 ? -10.727 -4.141 34.032 1.00 98.81 727 VAL A N 1
ATOM 5471 C CA . VAL A 1 727 ? -10.162 -3.145 33.101 1.00 98.81 727 VAL A CA 1
ATOM 5472 C C . VAL A 1 727 ? -8.649 -3.328 32.984 1.00 98.81 727 VAL A C 1
ATOM 5474 O O . VAL A 1 727 ? -8.126 -3.417 31.878 1.00 98.81 727 VAL A O 1
ATOM 5477 N N . GLY A 1 728 ? -7.944 -3.475 34.112 1.00 98.31 728 GLY A N 1
ATOM 5478 C CA . GLY A 1 728 ? -6.496 -3.700 34.115 1.00 98.31 728 GLY A CA 1
ATOM 5479 C C . GLY A 1 728 ? -6.057 -5.027 33.480 1.00 98.31 728 GLY A C 1
ATOM 5480 O O . GLY A 1 728 ? -4.874 -5.193 33.186 1.00 98.31 728 GLY A O 1
ATOM 5481 N N . ALA A 1 729 ? -6.979 -5.975 33.289 1.00 98.44 729 ALA A N 1
ATOM 5482 C CA . ALA A 1 729 ? -6.738 -7.206 32.546 1.00 98.44 729 ALA A CA 1
ATOM 5483 C C . ALA A 1 729 ? -7.023 -7.045 31.044 1.00 98.44 729 ALA A C 1
ATOM 5485 O O . ALA A 1 729 ? -6.245 -7.549 30.239 1.00 98.44 729 ALA A O 1
ATOM 5486 N N . ALA A 1 730 ? -8.114 -6.363 30.680 1.00 98.56 730 ALA A N 1
ATOM 5487 C CA . ALA A 1 730 ? -8.540 -6.181 29.293 1.00 98.56 730 ALA A CA 1
ATOM 5488 C C . ALA A 1 730 ? -7.674 -5.168 28.525 1.00 98.56 730 ALA A C 1
ATOM 5490 O O . ALA A 1 730 ? -7.355 -5.400 27.361 1.00 98.56 730 ALA A O 1
ATOM 5491 N N . VAL A 1 731 ? -7.260 -4.066 29.160 1.00 98.75 731 VAL A N 1
ATOM 5492 C CA . VAL A 1 731 ? -6.428 -3.028 28.533 1.00 98.75 731 VAL A CA 1
ATOM 5493 C C . VAL A 1 731 ? -4.966 -3.475 28.534 1.00 98.75 731 VAL A C 1
ATOM 5495 O O . VAL A 1 731 ? -4.295 -3.473 29.567 1.00 98.75 731 VAL A O 1
ATOM 5498 N N . ILE A 1 732 ? -4.458 -3.862 27.363 1.00 98.25 732 ILE A N 1
ATOM 5499 C CA . ILE A 1 732 ? -3.083 -4.358 27.209 1.00 98.25 732 ILE A CA 1
ATOM 5500 C C . ILE A 1 732 ? -2.071 -3.221 27.057 1.00 98.25 732 ILE A C 1
ATOM 5502 O O . ILE A 1 732 ? -0.901 -3.384 27.413 1.00 98.25 732 ILE A O 1
ATOM 5506 N N . TYR A 1 733 ? -2.518 -2.070 26.552 1.00 98.50 733 TYR A N 1
ATOM 5507 C CA . TYR A 1 733 ? -1.699 -0.879 26.401 1.00 98.50 733 TYR A CA 1
ATOM 5508 C C . TYR A 1 733 ? -2.562 0.382 26.390 1.00 98.50 733 TYR A C 1
ATOM 5510 O O . TYR A 1 733 ? -3.655 0.374 25.832 1.00 98.50 733 TYR A O 1
ATOM 5518 N N . ASN A 1 734 ? -2.076 1.459 27.000 1.00 98.19 734 ASN A N 1
ATOM 5519 C CA . ASN A 1 734 ? -2.788 2.730 27.095 1.00 98.19 734 ASN A CA 1
ATOM 5520 C C . ASN A 1 734 ? -1.791 3.888 27.063 1.00 98.19 734 ASN A C 1
ATOM 5522 O O . ASN A 1 734 ? -0.797 3.878 27.797 1.00 98.19 734 ASN A O 1
ATOM 5526 N N . VAL A 1 735 ? -2.085 4.890 26.243 1.00 96.69 735 VAL A N 1
ATOM 5527 C CA . VAL A 1 735 ? -1.355 6.152 26.157 1.00 96.69 735 VAL A CA 1
ATOM 5528 C C . VAL A 1 735 ? -2.335 7.307 26.313 1.00 96.69 735 VAL A C 1
ATOM 5530 O O . VAL A 1 735 ? -3.422 7.299 25.743 1.00 96.69 735 VAL A O 1
ATOM 5533 N N . ALA A 1 736 ? -1.936 8.314 27.082 1.00 94.12 736 ALA A N 1
ATOM 5534 C CA . ALA A 1 736 ? -2.736 9.505 27.307 1.00 94.12 736 ALA A CA 1
ATOM 5535 C C . ALA A 1 736 ? -1.839 10.735 27.448 1.00 94.12 736 ALA A C 1
ATOM 5537 O O . ALA A 1 736 ? -0.766 10.684 28.062 1.00 94.12 736 ALA A O 1
ATOM 5538 N N . GLY A 1 737 ? -2.295 11.843 26.877 1.00 90.19 737 GLY A N 1
ATOM 5539 C CA . GLY A 1 737 ? -1.691 13.152 27.030 1.00 90.19 737 GLY A CA 1
ATOM 5540 C C . GLY A 1 737 ? -1.882 13.709 28.448 1.00 90.19 737 GLY A C 1
ATOM 5541 O O . GLY A 1 737 ? -2.735 13.247 29.208 1.00 90.19 737 GLY A O 1
ATOM 5542 N N . PRO A 1 738 ? -1.084 14.714 28.847 1.00 89.06 738 PRO A N 1
ATOM 5543 C CA . PRO A 1 738 ? -1.122 15.275 30.198 1.00 89.06 738 PRO A CA 1
ATOM 5544 C C . PRO A 1 738 ? -2.452 15.941 30.593 1.00 89.06 738 PRO A C 1
ATOM 5546 O O . PRO A 1 738 ? -2.635 16.199 31.784 1.00 89.06 738 PRO A O 1
ATOM 5549 N N . GLU A 1 739 ? -3.353 16.226 29.647 1.00 87.62 739 GLU A N 1
ATOM 5550 C CA . GLU A 1 739 ? -4.710 16.715 29.940 1.00 87.62 739 GLU A CA 1
ATOM 5551 C C . GLU A 1 739 ? -5.672 15.620 30.412 1.00 87.62 739 GLU A C 1
ATOM 5553 O O . GLU A 1 739 ? -6.618 15.950 31.116 1.00 87.62 739 GLU A O 1
ATOM 5558 N N . HIS A 1 740 ? -5.361 14.342 30.160 1.00 92.44 740 HIS A N 1
ATOM 5559 C CA . HIS A 1 740 ? -6.142 13.191 30.626 1.00 92.44 740 HIS A CA 1
ATOM 5560 C C . HIS A 1 740 ? -5.346 12.297 31.588 1.00 92.44 740 HIS A C 1
ATOM 5562 O O . HIS A 1 740 ? -5.041 11.139 31.287 1.00 92.44 740 HIS A O 1
ATOM 5568 N N . PRO A 1 741 ? -4.974 12.798 32.781 1.00 94.31 741 PRO A N 1
ATOM 5569 C CA . PRO A 1 741 ? -4.135 12.060 33.723 1.00 94.31 741 PRO A CA 1
ATOM 5570 C C . PRO A 1 741 ? -4.810 10.817 34.316 1.00 94.31 741 PRO A C 1
ATOM 5572 O O . PRO A 1 741 ? -4.115 10.004 34.931 1.00 94.31 741 PRO A O 1
ATOM 5575 N N . ASN A 1 742 ? -6.133 10.681 34.177 1.00 97.00 742 ASN A N 1
ATOM 5576 C CA . ASN A 1 742 ? -6.887 9.522 34.647 1.00 97.00 742 ASN A CA 1
ATOM 5577 C C . ASN A 1 742 ? -7.582 8.757 33.512 1.00 97.00 742 ASN A C 1
ATOM 5579 O O . ASN A 1 742 ? -8.543 8.055 33.807 1.00 97.00 742 ASN A O 1
ATOM 5583 N N . ALA A 1 743 ? -7.108 8.870 32.267 1.00 97.19 743 ALA A N 1
ATOM 5584 C CA . ALA A 1 743 ? -7.501 7.963 31.191 1.00 97.19 743 ALA A CA 1
ATOM 5585 C C . ALA A 1 743 ? -6.817 6.598 31.366 1.00 97.19 743 ALA A C 1
ATOM 5587 O O . ALA A 1 743 ? -5.588 6.503 31.462 1.00 97.19 743 ALA A O 1
ATOM 5588 N N . ASN A 1 744 ? -7.613 5.539 31.424 1.00 98.25 744 ASN A N 1
ATOM 5589 C CA . ASN A 1 744 ? -7.221 4.157 31.678 1.00 98.25 744 ASN A CA 1
ATOM 5590 C C . ASN A 1 744 ? -7.545 3.240 30.491 1.00 98.25 744 ASN A C 1
ATOM 5592 O O . ASN A 1 744 ? -7.369 2.027 30.616 1.00 98.25 744 ASN A O 1
ATOM 5596 N N . GLY A 1 745 ? -7.953 3.794 29.347 1.00 97.81 745 GLY A N 1
ATOM 5597 C CA . GLY A 1 745 ? -8.076 3.083 28.079 1.00 97.81 745 GLY A CA 1
ATOM 5598 C C . GLY A 1 745 ? -9.445 2.461 27.818 1.00 97.81 745 GLY A C 1
ATOM 5599 O O . GLY A 1 745 ? -9.586 1.704 26.859 1.00 97.81 745 GLY A O 1
ATOM 5600 N N . ILE A 1 746 ? -10.462 2.729 28.640 1.00 98.31 746 ILE A N 1
ATOM 5601 C CA . ILE A 1 746 ? -11.831 2.316 28.327 1.00 98.31 746 ILE A CA 1
ATOM 5602 C C . ILE A 1 746 ? -12.863 3.219 29.005 1.00 98.31 746 ILE A C 1
ATOM 5604 O O . ILE A 1 746 ? -12.979 3.288 30.236 1.00 98.31 746 ILE A O 1
ATOM 5608 N N . ALA A 1 747 ? -13.672 3.859 28.168 1.00 98.00 747 ALA A N 1
ATOM 5609 C CA . ALA A 1 747 ? -14.772 4.688 28.602 1.00 98.00 747 ALA A CA 1
ATOM 5610 C C . ALA A 1 747 ? -16.083 3.890 28.693 1.00 98.00 747 ALA A C 1
ATOM 5612 O O . ALA A 1 747 ? -16.215 2.777 28.182 1.00 98.00 747 ALA A O 1
ATOM 5613 N N . ILE A 1 748 ? -17.077 4.469 29.357 1.00 97.25 748 ILE A N 1
ATOM 5614 C CA . ILE A 1 748 ? -18.447 3.957 29.424 1.00 97.25 748 ILE A CA 1
ATOM 5615 C C . ILE A 1 748 ? -19.431 5.125 29.410 1.00 97.25 748 ILE A C 1
ATOM 5617 O O . ILE A 1 748 ? -19.108 6.225 29.873 1.00 97.25 748 ILE A O 1
ATOM 5621 N N . TYR A 1 749 ? -20.646 4.913 28.906 1.00 93.25 749 TYR A N 1
ATOM 5622 C CA . TYR A 1 749 ? -21.675 5.942 28.960 1.00 93.25 749 TYR A CA 1
ATOM 5623 C C . TYR A 1 749 ? -22.220 6.093 30.380 1.00 93.25 749 TYR A C 1
ATOM 5625 O O . TYR A 1 749 ? -22.837 5.190 30.940 1.00 93.25 749 TYR A O 1
ATOM 5633 N N . TYR A 1 750 ? -22.041 7.269 30.963 1.00 90.44 750 TYR A N 1
ATOM 5634 C CA . TYR A 1 750 ? -22.753 7.725 32.145 1.00 90.44 750 TYR A CA 1
ATOM 5635 C C . TYR A 1 750 ? -22.882 9.255 32.063 1.00 90.44 750 TYR A C 1
ATOM 5637 O O . TYR A 1 750 ? -21.973 9.979 32.467 1.00 90.44 750 TYR A O 1
ATOM 5645 N N . PRO A 1 751 ? -23.994 9.791 31.538 1.00 81.44 751 PRO A N 1
ATOM 5646 C CA . PRO A 1 751 ? -24.178 11.232 31.363 1.00 81.44 751 PRO A CA 1
ATOM 5647 C C . PRO A 1 751 ? -24.355 11.967 32.701 1.00 81.44 751 PRO A C 1
ATOM 5649 O O . PRO A 1 751 ? -24.970 11.438 33.632 1.00 81.44 751 PRO A O 1
ATOM 5652 N N . ASP A 1 752 ? -23.843 13.199 32.783 1.00 73.75 752 ASP A N 1
ATOM 5653 C CA . ASP A 1 752 ? -23.998 14.083 33.951 1.00 73.75 752 ASP A CA 1
ATOM 5654 C C . ASP A 1 752 ? -25.220 15.021 33.803 1.00 73.75 752 ASP A C 1
ATOM 5656 O O . ASP A 1 752 ? -26.081 14.825 32.939 1.00 73.75 752 ASP A O 1
ATOM 5660 N N . VAL A 1 753 ? -25.355 15.999 34.700 1.00 65.88 753 VAL A N 1
ATOM 5661 C CA . VAL A 1 753 ? -26.316 17.105 34.642 1.00 65.88 753 VAL A CA 1
ATOM 5662 C C . VAL A 1 753 ? -25.673 18.307 33.963 1.00 65.88 753 VAL A C 1
ATOM 5664 O O . VAL A 1 753 ? -24.680 18.836 34.458 1.00 65.88 753 VAL A O 1
ATOM 5667 N N . GLU A 1 754 ? -26.286 18.813 32.898 1.00 63.62 754 GLU A N 1
ATOM 5668 C CA . GLU A 1 754 ? -25.846 20.059 32.268 1.00 63.62 754 GLU A CA 1
ATOM 5669 C C . GLU A 1 754 ? -26.605 21.278 32.799 1.00 63.62 754 GLU A C 1
ATOM 5671 O O . GLU A 1 754 ? -27.779 21.195 33.172 1.00 63.62 754 GLU A O 1
ATOM 5676 N N . THR A 1 755 ? -25.956 22.444 32.793 1.00 54.06 755 THR A N 1
ATOM 5677 C CA . THR A 1 755 ? -26.588 23.745 33.042 1.00 54.06 755 THR A CA 1
ATOM 5678 C C . THR A 1 755 ? -26.738 24.519 31.734 1.00 54.06 755 THR A C 1
ATOM 5680 O O . THR A 1 755 ? -25.761 25.011 31.176 1.00 54.06 755 THR A O 1
ATOM 5683 N N . MET A 1 756 ? -27.975 24.689 31.263 1.00 54.38 756 MET A N 1
ATOM 5684 C CA . MET A 1 756 ? -28.280 25.495 30.077 1.00 54.38 756 MET A CA 1
ATOM 5685 C C . MET A 1 756 ? -28.786 26.891 30.466 1.00 54.38 756 MET A C 1
ATOM 5687 O O . MET A 1 756 ? -29.573 27.066 31.407 1.00 54.38 756 MET A O 1
ATOM 5691 N N . TRP A 1 757 ? -28.360 27.903 29.706 1.00 46.00 757 TRP A N 1
ATOM 5692 C CA . TRP A 1 757 ? -28.891 29.263 29.806 1.00 46.00 757 TRP A CA 1
ATOM 5693 C C . TRP A 1 757 ? -30.183 29.373 28.985 1.00 46.00 757 TRP A C 1
ATOM 5695 O O . TRP A 1 757 ? -30.283 28.854 27.881 1.00 46.00 757 TRP A O 1
ATOM 5705 N N . PHE A 1 758 ? -31.188 30.068 29.522 1.00 44.97 758 PHE A N 1
ATOM 5706 C CA . PHE A 1 758 ? -32.555 30.149 28.977 1.00 44.97 758 PHE A CA 1
ATOM 5707 C C . PHE A 1 758 ? -32.700 30.769 27.568 1.00 44.97 758 PHE A C 1
ATOM 5709 O O . PHE A 1 758 ? -33.825 30.882 27.087 1.00 44.97 758 PHE A O 1
ATOM 5716 N N . GLU A 1 759 ? -31.624 31.206 26.907 1.00 44.69 759 GLU A N 1
ATOM 5717 C CA . GLU A 1 759 ? -31.720 31.863 25.593 1.00 44.69 759 GLU A CA 1
ATOM 5718 C C . GLU A 1 759 ? -31.971 30.872 24.434 1.00 44.69 759 GLU A C 1
ATOM 5720 O O . GLU A 1 759 ? -32.467 31.301 23.394 1.00 44.69 759 GLU A O 1
ATOM 5725 N N . ASP A 1 760 ? -31.766 29.563 24.650 1.00 44.28 760 ASP A N 1
ATOM 5726 C CA . ASP A 1 760 ? -31.877 28.513 23.617 1.00 44.28 760 ASP A CA 1
ATOM 5727 C C . ASP A 1 760 ? -33.151 27.639 23.713 1.00 44.28 760 ASP A C 1
ATOM 5729 O O . ASP A 1 760 ? -33.354 26.730 22.909 1.00 44.28 760 ASP A O 1
ATOM 5733 N N . ILE A 1 761 ? -34.047 27.897 24.680 1.00 48.28 761 ILE A N 1
ATOM 5734 C CA . ILE A 1 761 ? -35.290 27.121 24.876 1.00 48.28 761 ILE A CA 1
ATOM 5735 C C . ILE A 1 761 ? -36.499 28.068 24.954 1.00 48.28 761 ILE A C 1
ATOM 5737 O O . ILE A 1 761 ? -36.811 28.636 26.000 1.00 48.28 761 ILE A O 1
ATOM 5741 N N . ASP A 1 762 ? -37.247 28.175 23.852 1.00 47.59 762 ASP A N 1
ATOM 5742 C CA . ASP A 1 762 ? -38.374 29.111 23.641 1.00 47.59 762 ASP A CA 1
ATOM 5743 C C . ASP A 1 762 ? -39.616 28.883 24.547 1.00 47.59 762 ASP A C 1
ATOM 5745 O O . ASP A 1 762 ? -40.617 29.602 24.454 1.00 47.59 762 ASP A O 1
ATOM 5749 N N . PHE A 1 763 ? -39.609 27.870 25.422 1.00 50.53 763 PHE A N 1
ATOM 5750 C CA . PHE A 1 763 ? -40.830 27.339 26.049 1.00 50.53 763 PHE A CA 1
ATOM 5751 C C . PHE A 1 763 ? -41.149 27.860 27.462 1.00 50.53 763 PHE A C 1
ATOM 5753 O O . PHE A 1 763 ? -42.280 27.674 27.924 1.00 50.53 763 PHE A O 1
ATOM 5760 N N . PHE A 1 764 ? -40.225 28.537 28.156 1.00 51.28 764 PHE A N 1
ATOM 5761 C CA . PHE A 1 764 ? -40.409 28.904 29.569 1.00 51.28 764 PHE A CA 1
ATOM 5762 C C . PHE A 1 764 ? -40.097 30.388 29.855 1.00 51.28 764 PHE A C 1
ATOM 5764 O O . PHE A 1 764 ? -38.949 30.787 30.001 1.00 51.28 764 PHE A O 1
ATOM 5771 N N . GLU A 1 765 ? -41.138 31.222 30.013 1.00 46.72 765 GLU A N 1
ATOM 5772 C CA . GLU A 1 765 ? -41.028 32.622 30.483 1.00 46.72 765 GLU A CA 1
ATOM 5773 C C . GLU A 1 765 ? -40.717 32.709 32.000 1.00 46.72 765 GLU A C 1
ATOM 5775 O O . GLU A 1 765 ? -41.516 33.229 32.788 1.00 46.72 765 GLU A O 1
ATOM 5780 N N . THR A 1 766 ? -39.566 32.211 32.455 1.00 47.66 766 THR A N 1
ATOM 5781 C CA . THR A 1 766 ? -39.114 32.392 33.849 1.00 47.66 766 THR A CA 1
ATOM 5782 C C . THR A 1 766 ? -37.618 32.685 33.936 1.00 47.66 766 THR A C 1
ATOM 5784 O O . THR A 1 766 ? -36.819 31.981 33.344 1.00 47.66 766 THR A O 1
ATOM 5787 N N . GLU A 1 767 ? -37.238 33.709 34.711 1.00 48.53 767 GLU A N 1
ATOM 5788 C CA . GLU A 1 767 ? -35.838 34.041 35.025 1.00 48.53 767 GLU A CA 1
ATOM 5789 C C . GLU A 1 767 ? -35.217 32.950 35.940 1.00 48.53 767 GLU A C 1
ATOM 5791 O O . GLU A 1 767 ? -35.687 32.775 37.069 1.00 48.53 767 GLU A O 1
ATOM 5796 N N . GLY A 1 768 ? -34.183 32.224 35.481 1.00 55.44 768 GLY A N 1
ATOM 5797 C CA . GLY A 1 768 ? -33.436 31.193 36.236 1.00 55.44 768 GLY A CA 1
ATOM 5798 C C . GLY A 1 768 ? -32.340 30.499 35.400 1.00 55.44 768 GLY A C 1
ATOM 5799 O O . GLY A 1 768 ? -32.188 30.833 34.234 1.00 55.44 768 GLY A O 1
ATOM 5800 N N . GLU A 1 769 ? -31.576 29.563 35.979 1.00 56.09 769 GLU A N 1
ATOM 5801 C CA . GLU A 1 769 ? -30.726 28.585 35.256 1.00 56.09 769 GLU A CA 1
ATOM 5802 C C . GLU A 1 769 ? -31.513 27.263 35.148 1.00 56.09 769 GLU A C 1
ATOM 5804 O O . GLU A 1 769 ? -32.145 26.858 36.131 1.00 56.09 769 GLU A O 1
ATOM 5809 N N . LEU A 1 770 ? -31.545 26.625 33.969 1.00 60.16 770 LEU A N 1
ATOM 5810 C CA . LEU A 1 770 ? -32.222 25.340 33.758 1.00 60.16 770 LEU A CA 1
ATOM 5811 C C . LEU A 1 770 ? -31.178 24.228 33.795 1.00 60.16 770 LEU A C 1
ATOM 5813 O O . LEU A 1 770 ? -30.210 24.262 33.041 1.00 60.16 770 LEU A O 1
ATOM 5817 N N . GLN A 1 771 ? -31.393 23.231 34.646 1.00 66.44 771 GLN A N 1
ATOM 5818 C CA . GLN A 1 771 ? -30.589 22.015 34.611 1.00 66.44 771 GLN A CA 1
ATOM 5819 C C . GLN A 1 771 ? -31.246 20.983 33.699 1.00 66.44 771 GLN A C 1
ATOM 5821 O O . GLN A 1 771 ? -32.456 20.758 33.791 1.00 66.44 771 GLN A O 1
ATOM 5826 N N . VAL A 1 772 ? -30.464 20.371 32.816 1.00 61.81 772 VAL A N 1
ATOM 5827 C CA . VAL A 1 772 ? -30.948 19.388 31.848 1.00 61.81 772 VAL A CA 1
ATOM 5828 C C . VAL A 1 772 ? -30.295 18.043 32.120 1.00 61.81 772 VAL A C 1
ATOM 5830 O O . VAL A 1 772 ? -29.079 17.925 32.245 1.00 61.81 772 VAL A O 1
ATOM 5833 N N . LEU A 1 773 ? -31.142 17.027 32.255 1.00 64.50 773 LEU A N 1
ATOM 5834 C CA . LEU A 1 773 ? -30.729 15.641 32.390 1.00 64.50 773 LEU A CA 1
ATOM 5835 C C . LEU A 1 773 ? -30.865 14.961 31.038 1.00 64.50 773 LEU A C 1
ATOM 5837 O O . LEU A 1 773 ? -31.987 14.699 30.592 1.00 64.50 773 LEU A O 1
ATOM 5841 N N . PHE A 1 774 ? -29.722 14.681 30.415 1.00 63.34 774 PHE A N 1
ATOM 5842 C CA . PHE A 1 774 ? -29.654 13.897 29.195 1.00 63.34 774 PHE A CA 1
ATOM 5843 C C . PHE A 1 774 ? -29.540 12.414 29.554 1.00 63.34 774 PHE A C 1
ATOM 5845 O O . PHE A 1 774 ? -28.607 11.967 30.227 1.00 63.34 774 PHE A O 1
ATOM 5852 N N . TYR A 1 775 ? -30.562 11.665 29.160 1.00 69.62 775 TYR A N 1
ATOM 5853 C CA . TYR A 1 775 ? -30.458 10.253 28.845 1.00 69.62 775 TYR A CA 1
ATOM 5854 C C . TYR A 1 775 ? -30.813 10.143 27.367 1.00 69.62 775 TYR A C 1
ATOM 5856 O O . TYR A 1 775 ? -31.912 10.530 26.961 1.00 69.62 775 TYR A O 1
ATOM 5864 N N . GLU A 1 776 ? -29.866 9.700 26.555 1.00 71.50 776 GLU A N 1
ATOM 5865 C CA . GLU A 1 776 ? -30.020 9.795 25.111 1.00 71.50 776 GLU A CA 1
ATOM 5866 C C . GLU A 1 776 ? -30.833 8.623 24.546 1.00 71.50 776 GLU A C 1
ATOM 5868 O O . GLU A 1 776 ? -30.530 7.460 24.834 1.00 71.50 776 GLU A O 1
ATOM 5873 N N . PRO A 1 777 ? -31.881 8.905 23.745 1.00 69.56 777 PRO A N 1
ATOM 5874 C CA . PRO A 1 777 ? -32.622 7.870 23.038 1.00 69.56 777 PRO A CA 1
ATOM 5875 C C . PRO A 1 777 ? -31.695 7.015 22.166 1.00 69.56 777 PRO A C 1
ATOM 5877 O O . PRO A 1 777 ? -30.771 7.534 21.546 1.00 69.56 777 PRO A O 1
ATOM 5880 N N . GLY A 1 778 ? -31.965 5.711 22.103 1.00 77.19 778 GLY A N 1
ATOM 5881 C CA . GLY A 1 778 ? -31.183 4.752 21.318 1.00 77.19 778 GLY A CA 1
ATOM 5882 C C . GLY A 1 778 ? -30.125 3.985 22.117 1.00 77.19 778 GLY A C 1
ATOM 5883 O O . GLY A 1 778 ? -29.734 2.909 21.679 1.00 77.19 778 GLY A O 1
ATOM 5884 N N . TYR A 1 779 ? -29.721 4.446 23.313 1.00 83.69 779 TYR A N 1
ATOM 5885 C CA . TYR A 1 779 ? -28.814 3.656 24.170 1.00 83.69 779 TYR A CA 1
ATOM 5886 C C . TYR A 1 779 ? -29.434 2.302 24.528 1.00 83.69 779 TYR A C 1
ATOM 5888 O O . TYR A 1 779 ? -28.760 1.285 24.556 1.00 83.69 779 TYR A O 1
ATOM 5896 N N . ASP A 1 780 ? -30.751 2.280 24.728 1.00 83.31 780 ASP A N 1
ATOM 5897 C CA . ASP A 1 780 ? -31.540 1.078 25.001 1.00 83.31 780 ASP A CA 1
ATOM 5898 C C . ASP A 1 780 ? -31.531 0.022 23.887 1.00 83.31 780 ASP A C 1
ATOM 5900 O O . ASP A 1 780 ? -31.978 -1.100 24.122 1.00 83.31 780 ASP A O 1
ATOM 5904 N N . ASP A 1 781 ? -31.091 0.380 22.680 1.00 84.38 781 ASP A N 1
ATOM 5905 C CA . ASP A 1 781 ? -31.176 -0.478 21.500 1.00 84.38 781 ASP A CA 1
ATOM 5906 C C . ASP A 1 781 ? -29.858 -1.212 21.188 1.00 84.38 781 ASP A C 1
ATOM 5908 O O . ASP A 1 781 ? -29.843 -2.060 20.290 1.00 84.38 781 ASP A O 1
ATOM 5912 N N . ILE A 1 782 ? -28.773 -0.916 21.919 1.00 90.06 782 ILE A N 1
ATOM 5913 C CA . ILE A 1 782 ? -27.459 -1.558 21.746 1.00 90.06 782 ILE A CA 1
ATOM 5914 C C . ILE A 1 782 ? -27.333 -2.813 22.619 1.00 90.06 782 ILE A C 1
ATOM 5916 O O . ILE A 1 782 ? -27.877 -2.879 23.726 1.00 90.06 782 ILE A O 1
ATOM 5920 N N . ASP A 1 783 ? -26.562 -3.796 22.153 1.00 93.12 783 ASP A N 1
ATOM 5921 C CA . ASP A 1 783 ? -26.483 -5.117 22.790 1.00 93.12 783 ASP A CA 1
ATOM 5922 C C . ASP A 1 783 ? -25.983 -5.042 24.244 1.00 93.12 783 ASP A C 1
ATOM 5924 O O . ASP A 1 783 ? -26.581 -5.645 25.136 1.00 93.12 783 ASP A O 1
ATOM 5928 N N . PHE A 1 784 ? -24.970 -4.211 24.530 1.00 95.50 784 PHE A N 1
ATOM 5929 C CA . PHE A 1 784 ? -24.463 -4.025 25.896 1.00 95.50 784 PHE A CA 1
ATOM 5930 C C . PHE A 1 784 ? -25.555 -3.572 26.880 1.00 95.50 784 PHE A C 1
ATOM 5932 O O . PHE A 1 784 ? -25.664 -4.120 27.978 1.00 95.50 784 PHE A O 1
ATOM 5939 N N . ALA A 1 785 ? -26.378 -2.595 26.492 1.00 91.88 785 ALA A N 1
ATOM 5940 C CA . ALA A 1 785 ? -27.438 -2.056 27.340 1.00 91.88 785 ALA A CA 1
ATOM 5941 C C . ALA A 1 785 ? -28.618 -3.027 27.512 1.00 91.88 785 ALA A C 1
ATOM 5943 O O . ALA A 1 785 ? -29.306 -2.980 28.533 1.00 91.88 785 ALA A O 1
ATOM 5944 N N . LEU A 1 786 ? -28.862 -3.887 26.518 1.00 92.31 786 LEU A N 1
ATOM 5945 C CA . LEU A 1 786 ? -29.901 -4.918 26.556 1.00 92.31 786 LEU A CA 1
ATOM 5946 C C . LEU A 1 786 ? -29.506 -6.113 27.430 1.00 92.31 786 LEU A C 1
ATOM 5948 O O . LEU A 1 786 ? -30.366 -6.684 28.110 1.00 92.31 786 LEU A O 1
ATOM 5952 N N . ASP A 1 787 ? -28.225 -6.478 27.415 1.00 95.50 787 ASP A N 1
ATOM 5953 C CA . ASP A 1 787 ? -27.712 -7.666 28.095 1.00 95.50 787 ASP A CA 1
ATOM 5954 C C . ASP A 1 787 ? -27.249 -7.397 29.535 1.00 95.50 787 ASP A C 1
ATOM 5956 O O . ASP A 1 787 ? -27.188 -8.336 30.333 1.00 95.50 787 ASP A O 1
ATOM 5960 N N . ASN A 1 788 ? -26.980 -6.134 29.895 1.00 95.69 788 ASN A N 1
ATOM 5961 C CA . ASN A 1 788 ? -26.426 -5.747 31.196 1.00 95.69 788 ASN A CA 1
ATOM 5962 C C . ASN A 1 788 ? -27.291 -4.708 31.934 1.00 95.69 788 ASN A C 1
ATOM 5964 O O . ASN A 1 788 ? -28.014 -3.899 31.355 1.00 95.69 788 ASN A O 1
ATOM 5968 N N . LEU A 1 789 ? -27.167 -4.677 33.259 1.00 95.50 789 LEU A N 1
ATOM 5969 C CA . LEU A 1 789 ? -27.903 -3.805 34.177 1.00 95.50 789 LEU A CA 1
ATOM 5970 C C . LEU A 1 789 ? -27.409 -2.355 34.193 1.00 95.50 789 LEU A C 1
ATOM 5972 O O . LEU A 1 789 ? -28.007 -1.522 34.876 1.00 95.50 789 LEU A O 1
ATOM 5976 N N . TRP A 1 790 ? -26.339 -2.029 33.465 1.00 94.88 790 TRP A N 1
ATOM 5977 C CA . TRP A 1 790 ? -25.756 -0.685 33.474 1.00 94.88 790 TRP A CA 1
ATOM 5978 C C . TRP A 1 790 ? -26.772 0.385 33.062 1.00 94.88 790 TRP A C 1
ATOM 5980 O O . TRP A 1 790 ? -26.917 1.405 33.731 1.00 94.88 790 TRP A O 1
ATOM 5990 N N . ASN A 1 791 ? -27.568 0.107 32.033 1.00 88.75 791 ASN A N 1
ATOM 5991 C CA . ASN A 1 791 ? -28.631 0.998 31.591 1.00 88.75 791 ASN A CA 1
ATOM 5992 C C . ASN A 1 791 ? -29.719 1.232 32.664 1.00 88.75 791 ASN A C 1
ATOM 5994 O O . ASN A 1 791 ? -30.146 2.364 32.909 1.00 88.75 791 ASN A O 1
ATOM 5998 N N . GLU A 1 792 ? -30.141 0.171 33.356 1.00 87.12 792 GLU A N 1
ATOM 5999 C CA . GLU A 1 792 ? -31.094 0.267 34.471 1.00 87.12 792 GLU A CA 1
ATOM 6000 C C . GLU A 1 792 ? -30.515 1.081 35.640 1.00 87.12 792 GLU A C 1
ATOM 6002 O O . GLU A 1 792 ? -31.220 1.888 36.264 1.00 87.12 792 GLU A O 1
ATOM 6007 N N . TYR A 1 793 ? -29.209 0.947 35.888 1.00 90.81 793 TYR A N 1
ATOM 6008 C CA . TYR A 1 793 ? -28.496 1.791 36.835 1.00 90.81 793 TYR A CA 1
ATOM 6009 C C . TYR A 1 793 ? -28.486 3.261 36.395 1.00 90.81 793 TYR A C 1
ATOM 6011 O O . TYR A 1 793 ? -28.961 4.092 37.162 1.00 90.81 793 TYR A O 1
ATOM 6019 N N . ILE A 1 794 ? -28.035 3.615 35.182 1.00 87.12 794 ILE A N 1
ATOM 6020 C CA . ILE A 1 794 ? -27.971 5.022 34.721 1.00 87.12 794 ILE A CA 1
ATOM 6021 C C . ILE A 1 794 ? -29.338 5.708 34.827 1.00 87.12 794 ILE A C 1
ATOM 6023 O O . ILE A 1 794 ? -29.421 6.881 35.208 1.00 87.12 794 ILE A O 1
ATOM 6027 N N . ARG A 1 795 ? -30.418 4.989 34.493 1.00 78.62 795 ARG A N 1
ATOM 6028 C CA . ARG A 1 795 ? -31.790 5.496 34.618 1.00 78.62 795 ARG A CA 1
ATOM 6029 C C . ARG A 1 795 ? -32.102 5.854 36.069 1.00 78.62 795 ARG A C 1
ATOM 6031 O O . ARG A 1 795 ? -32.615 6.927 36.346 1.00 78.62 795 ARG A O 1
ATOM 6038 N N . THR A 1 796 ? -31.757 5.002 37.021 1.00 79.31 796 THR A N 1
ATOM 6039 C CA . THR A 1 796 ? -32.115 5.214 38.433 1.00 79.31 796 THR A CA 1
ATOM 6040 C C . THR A 1 796 ? -31.065 5.984 39.242 1.00 79.31 796 THR A C 1
ATOM 6042 O O . THR A 1 796 ? -31.358 6.409 40.365 1.00 79.31 796 THR A O 1
ATOM 6045 N N . ALA A 1 797 ? -29.873 6.195 38.678 1.00 83.50 797 ALA A N 1
ATOM 6046 C CA . ALA A 1 797 ? -28.716 6.762 39.352 1.00 83.50 797 ALA A CA 1
ATOM 6047 C C . ALA A 1 797 ? -29.008 8.154 39.942 1.00 83.50 797 ALA A C 1
ATOM 6049 O O . ALA A 1 797 ? -29.698 8.971 39.319 1.00 83.50 797 ALA A O 1
ATOM 6050 N N . PRO A 1 798 ? -28.481 8.450 41.144 1.00 79.31 798 PRO A N 1
ATOM 6051 C CA . PRO A 1 798 ? -28.607 9.770 41.735 1.00 79.31 798 PRO A CA 1
ATOM 6052 C C . PRO A 1 798 ? -27.827 10.795 40.911 1.00 79.31 798 PRO A C 1
ATOM 6054 O O . PRO A 1 798 ? -26.689 10.555 40.507 1.00 79.31 798 PRO A O 1
ATOM 6057 N N . ARG A 1 799 ? -28.449 11.950 40.668 1.00 78.88 799 ARG A N 1
ATOM 6058 C CA . ARG A 1 799 ? -27.824 13.086 39.982 1.00 78.88 799 ARG A CA 1
ATOM 6059 C C . ARG A 1 799 ? -27.968 14.355 40.803 1.00 78.88 799 ARG A C 1
ATOM 6061 O O . ARG A 1 799 ? -29.065 14.644 41.285 1.00 78.88 799 ARG A O 1
ATOM 6068 N N . CYS A 1 800 ? -26.873 15.095 40.972 1.00 76.00 800 CYS A N 1
ATOM 6069 C CA . CYS A 1 800 ? -26.851 16.309 41.782 1.00 76.00 800 CYS A CA 1
ATOM 6070 C C . CYS A 1 800 ? -27.514 17.448 41.014 1.00 76.00 800 CYS A C 1
ATOM 6072 O O . CYS A 1 800 ? -27.113 17.779 39.901 1.00 76.00 800 CYS A O 1
ATOM 6074 N N . VAL A 1 801 ? -28.505 18.076 41.633 1.00 72.50 801 VAL A N 1
ATOM 6075 C CA . VAL A 1 801 ? -29.196 19.239 41.089 1.00 72.50 801 VAL A CA 1
ATOM 6076 C C . VAL A 1 801 ? -29.253 20.356 42.123 1.00 72.50 801 VAL A C 1
ATOM 6078 O O . VAL A 1 801 ? -29.398 20.127 43.326 1.00 72.50 801 VAL A O 1
ATOM 6081 N N . HIS A 1 802 ? -29.137 21.597 41.658 1.00 70.62 802 HIS A N 1
ATOM 6082 C CA . HIS A 1 802 ? -29.367 22.759 42.510 1.00 70.62 802 HIS A CA 1
ATOM 6083 C C . HIS A 1 802 ? -30.876 23.043 42.602 1.00 70.62 802 HIS A C 1
ATOM 6085 O O . HIS A 1 802 ? -31.655 22.664 41.729 1.00 70.62 802 HIS A O 1
ATOM 6091 N N . GLU A 1 803 ? -31.312 23.719 43.671 1.00 70.94 803 GLU A N 1
ATOM 6092 C CA . GLU A 1 803 ? -32.712 24.146 43.809 1.00 70.94 803 GLU A CA 1
ATOM 6093 C C . GLU A 1 803 ? -33.096 25.052 42.621 1.00 70.94 803 GLU A C 1
ATOM 6095 O O . GLU A 1 803 ? -32.481 26.101 42.420 1.00 70.94 803 GLU A O 1
ATOM 6100 N N . GLY A 1 804 ? -34.090 24.651 41.821 1.00 71.19 804 GLY A N 1
ATOM 6101 C CA . GLY A 1 804 ? -34.373 25.304 40.541 1.00 71.19 804 GLY A CA 1
ATOM 6102 C C . GLY A 1 804 ? -35.287 24.505 39.613 1.00 71.19 804 GLY A C 1
ATOM 6103 O O . GLY A 1 804 ? -36.019 23.612 40.048 1.00 71.19 804 GLY A O 1
ATOM 6104 N N . TYR A 1 805 ? -35.293 24.861 38.327 1.00 70.31 805 TYR A N 1
ATOM 6105 C CA . TYR A 1 805 ? -36.008 24.109 37.295 1.00 70.31 805 TYR A CA 1
ATOM 6106 C C . TYR A 1 805 ? -35.096 23.035 36.708 1.00 70.31 805 TYR A C 1
ATOM 6108 O O . TYR A 1 805 ? -33.946 23.312 36.373 1.00 70.31 805 TYR A O 1
ATOM 6116 N N . VAL A 1 806 ? -35.641 21.833 36.549 1.00 69.19 806 VAL A N 1
ATOM 6117 C CA . VAL A 1 806 ? -34.985 20.723 35.862 1.00 69.19 806 VAL A CA 1
ATOM 6118 C C . VAL A 1 806 ? -35.861 20.272 34.702 1.00 69.19 806 VAL A C 1
ATOM 6120 O O . VAL A 1 806 ? -37.067 20.057 34.871 1.00 69.19 806 VAL A O 1
ATOM 6123 N N . ALA A 1 807 ? -35.247 20.130 33.534 1.00 68.06 807 ALA A N 1
ATOM 6124 C CA . ALA A 1 807 ? -35.808 19.447 32.383 1.00 68.06 807 ALA A CA 1
ATOM 6125 C C . ALA A 1 807 ? -35.188 18.052 32.285 1.00 68.06 807 ALA A C 1
ATOM 6127 O O . ALA A 1 807 ? -33.973 17.882 32.310 1.00 68.06 807 ALA A O 1
ATOM 6128 N N . LEU A 1 808 ? -36.045 17.048 32.195 1.00 64.56 808 LEU A N 1
ATOM 6129 C CA . LEU A 1 808 ? -35.661 15.657 32.040 1.00 64.56 808 LEU A CA 1
ATOM 6130 C C . LEU A 1 808 ? -36.030 15.212 30.638 1.00 64.56 808 LEU A C 1
ATOM 6132 O O . LEU A 1 808 ? -37.218 15.205 30.301 1.00 64.56 808 LEU A O 1
ATOM 6136 N N . PHE A 1 809 ? -35.027 14.820 29.863 1.00 60.62 809 PHE A N 1
ATOM 6137 C CA . PHE A 1 809 ? -35.228 14.118 28.608 1.00 60.62 809 PHE A CA 1
ATOM 6138 C C . PHE A 1 809 ? -35.042 12.630 28.878 1.00 60.62 809 PHE A C 1
ATOM 6140 O O . PHE A 1 809 ? -33.943 12.139 29.111 1.00 60.62 809 PHE A O 1
ATOM 6147 N N . ILE A 1 810 ? -36.173 11.941 28.930 1.00 57.81 810 ILE A N 1
ATOM 6148 C CA . ILE A 1 810 ? -36.285 10.484 28.994 1.00 57.81 810 ILE A CA 1
ATOM 6149 C C . ILE A 1 810 ? -36.859 10.080 27.629 1.00 57.81 810 ILE A C 1
ATOM 6151 O O . ILE A 1 810 ? -37.586 10.905 27.062 1.00 57.81 810 ILE A O 1
ATOM 6155 N N . PRO A 1 811 ? -36.569 8.889 27.067 1.00 51.97 811 PRO A N 1
ATOM 6156 C CA . PRO A 1 811 ? -36.974 8.563 25.701 1.00 51.97 811 PRO A CA 1
ATOM 6157 C C . PRO A 1 811 ? -38.441 8.939 25.432 1.00 51.97 811 PRO A C 1
ATOM 6159 O O . PRO A 1 811 ? -39.347 8.527 26.159 1.00 51.97 811 PRO A O 1
ATOM 6162 N N . ASP A 1 812 ? -38.641 9.816 24.444 1.00 52.28 812 ASP A N 1
ATOM 6163 C CA . ASP A 1 812 ? -39.928 10.360 23.983 1.00 52.28 812 ASP A CA 1
ATOM 6164 C C . ASP A 1 812 ? -40.748 11.218 24.972 1.00 52.28 812 ASP A C 1
ATOM 6166 O O . ASP A 1 812 ? -41.894 11.584 24.677 1.00 52.28 812 ASP A O 1
ATOM 6170 N N . VAL A 1 813 ? -40.207 11.581 26.141 1.00 58.16 813 VAL A N 1
ATOM 6171 C CA . VAL A 1 813 ? -40.916 12.379 27.154 1.00 58.16 813 VAL A CA 1
ATOM 6172 C C . VAL A 1 813 ? -40.015 13.458 27.753 1.00 58.16 813 VAL A C 1
ATOM 6174 O O . VAL A 1 813 ? -39.117 13.179 28.545 1.00 58.16 813 VAL A O 1
ATOM 6177 N N . LEU A 1 814 ? -40.348 14.721 27.470 1.00 61.00 814 LEU A N 1
ATOM 6178 C CA . LEU A 1 814 ? -39.819 15.865 28.208 1.00 61.00 814 LEU A CA 1
ATOM 6179 C C . LEU A 1 814 ? -40.635 16.091 29.486 1.00 61.00 814 LEU A C 1
ATOM 6181 O O . LEU A 1 814 ? -41.824 16.427 29.434 1.00 61.00 814 LEU A O 1
ATOM 6185 N N . VAL A 1 815 ? -39.992 15.952 30.643 1.00 64.69 815 VAL A N 1
ATOM 6186 C CA . VAL A 1 815 ? -40.591 16.267 31.946 1.00 64.69 815 VAL A CA 1
ATOM 6187 C C . VAL A 1 815 ? -39.907 17.492 32.539 1.00 64.69 815 VAL A C 1
ATOM 6189 O O . VAL A 1 815 ? -38.734 17.450 32.883 1.00 64.69 815 VAL A O 1
ATOM 6192 N N . ALA A 1 816 ? -40.656 18.581 32.715 1.00 63.38 816 ALA A N 1
ATOM 6193 C CA . ALA A 1 816 ? -40.183 19.763 33.433 1.00 63.38 816 ALA A CA 1
ATOM 6194 C C . ALA A 1 816 ? -40.705 19.766 34.876 1.00 63.38 816 ALA A C 1
ATOM 6196 O O . ALA A 1 816 ? -41.922 19.726 35.121 1.00 63.38 816 ALA A O 1
ATOM 6197 N N . ALA A 1 817 ? -39.791 19.852 35.838 1.00 65.31 817 ALA A N 1
ATOM 6198 C CA . ALA A 1 817 ? -40.100 19.874 37.260 1.00 65.31 817 ALA A CA 1
ATOM 6199 C C . ALA A 1 817 ? -39.349 20.998 37.984 1.00 65.31 817 ALA A C 1
ATOM 6201 O O . ALA A 1 817 ? -38.237 21.367 37.623 1.00 65.31 817 ALA A O 1
ATOM 6202 N N . HIS A 1 818 ? -39.967 21.539 39.033 1.00 67.06 818 HIS A N 1
ATOM 6203 C CA . HIS A 1 818 ? -39.308 22.464 39.953 1.00 67.06 818 HIS A CA 1
ATOM 6204 C C . HIS A 1 818 ? -38.862 21.700 41.205 1.00 67.06 818 HIS A C 1
ATOM 6206 O O . HIS A 1 818 ? -39.695 21.073 41.872 1.00 67.06 818 HIS A O 1
ATOM 6212 N N . VAL A 1 819 ? -37.567 21.750 41.506 1.00 71.12 819 VAL A N 1
ATOM 6213 C CA . VAL A 1 819 ? -36.902 21.055 42.614 1.00 71.12 819 VAL A CA 1
ATOM 6214 C C . VAL A 1 819 ? -36.762 22.024 43.783 1.00 71.12 819 VAL A C 1
ATOM 6216 O O . VAL A 1 819 ? -36.142 23.072 43.638 1.00 71.12 819 VAL A O 1
ATOM 6219 N N . CYS A 1 820 ? -37.358 21.710 44.940 1.00 59.03 820 CYS A N 1
ATOM 6220 C CA . CYS A 1 820 ? -37.392 22.632 46.091 1.00 59.03 820 CYS A CA 1
ATOM 6221 C C . CYS A 1 820 ? -36.661 22.143 47.353 1.00 59.03 820 CYS A C 1
ATOM 6223 O O . CYS A 1 820 ? -36.560 22.907 48.311 1.00 59.03 820 CYS A O 1
ATOM 6225 N N . GLN A 1 821 ? -36.291 20.858 47.456 1.00 66.25 821 GLN A N 1
ATOM 6226 C CA . GLN A 1 821 ? -35.837 20.283 48.740 1.00 66.25 821 GLN A CA 1
ATOM 6227 C C . GLN A 1 821 ? -34.827 19.138 48.644 1.00 66.25 821 GLN A C 1
ATOM 6229 O O . GLN A 1 821 ? -34.079 18.956 49.603 1.00 66.25 821 GLN A O 1
ATOM 6234 N N . ASP A 1 822 ? -34.826 18.368 47.557 1.00 67.25 822 ASP A N 1
ATOM 6235 C CA . ASP A 1 822 ? -33.899 17.251 47.373 1.00 67.25 822 ASP A CA 1
ATOM 6236 C C . ASP A 1 822 ? -32.742 17.705 46.471 1.00 67.25 822 ASP A C 1
ATOM 6238 O O . ASP A 1 822 ? -33.026 18.190 45.374 1.00 67.25 822 ASP A O 1
ATOM 6242 N N . PRO A 1 823 ? -31.474 17.622 46.916 1.00 68.56 823 PRO A N 1
ATOM 6243 C CA . PRO A 1 823 ? -30.330 17.898 46.052 1.00 68.56 823 PRO A CA 1
ATOM 6244 C C . PRO A 1 823 ? -30.099 16.799 45.007 1.00 68.56 823 PRO A C 1
ATOM 6246 O O . PRO A 1 823 ? -29.252 16.982 44.139 1.00 68.56 823 PRO A O 1
ATOM 6249 N N . PHE A 1 824 ? -30.820 15.674 45.075 1.00 73.88 824 PHE A N 1
ATOM 6250 C CA . PHE A 1 824 ? -30.703 14.588 44.113 1.00 73.88 824 PHE A CA 1
ATOM 6251 C C . PHE A 1 824 ? -32.013 14.332 43.369 1.00 73.88 824 PHE A C 1
ATOM 6253 O O . PHE A 1 824 ? -33.108 14.362 43.936 1.00 73.88 824 PHE A O 1
ATOM 6260 N N . ILE A 1 825 ? -31.894 14.017 42.081 1.00 71.44 825 ILE A N 1
ATOM 6261 C CA . ILE A 1 825 ? -32.975 13.427 41.287 1.00 71.44 825 ILE A CA 1
ATOM 6262 C C . ILE A 1 825 ? -32.608 11.988 40.957 1.00 71.44 825 ILE A C 1
ATOM 6264 O O . ILE A 1 825 ? -31.458 11.696 40.640 1.00 71.44 825 ILE A O 1
ATOM 6268 N N . ARG A 1 826 ? -33.609 11.105 41.021 1.00 72.06 826 ARG A N 1
ATOM 6269 C CA . ARG A 1 826 ? -33.535 9.717 40.558 1.00 72.06 826 ARG A CA 1
ATOM 6270 C C . ARG A 1 826 ? -34.678 9.460 39.590 1.00 72.06 826 ARG A C 1
ATOM 6272 O O . ARG A 1 826 ? -35.809 9.870 39.878 1.00 72.06 826 ARG A O 1
ATOM 6279 N N . LEU A 1 827 ? -34.413 8.795 38.469 1.00 59.41 827 LEU A N 1
ATOM 6280 C CA . LEU A 1 827 ? -35.465 8.446 37.515 1.00 59.41 827 LEU A CA 1
ATOM 6281 C C . LEU A 1 827 ? -36.039 7.088 37.914 1.00 59.41 827 LEU A C 1
ATOM 6283 O O . LEU A 1 827 ? -35.565 6.036 37.506 1.00 59.41 827 LEU A O 1
ATOM 6287 N N . ASP A 1 828 ? -37.088 7.103 38.731 1.00 53.69 828 ASP A N 1
ATOM 6288 C CA . ASP A 1 828 ? -37.966 5.942 38.830 1.00 53.69 828 ASP A CA 1
ATOM 6289 C C . ASP A 1 828 ? -38.803 5.903 37.542 1.00 53.69 828 ASP A C 1
ATOM 6291 O O . ASP A 1 828 ? -39.646 6.776 37.320 1.00 53.69 828 ASP A O 1
ATOM 6295 N N . CYS A 1 829 ? -38.614 4.884 36.699 1.00 50.22 829 CYS A N 1
ATOM 6296 C CA . CYS A 1 829 ? -39.496 4.629 35.559 1.00 50.22 829 CYS A CA 1
ATOM 6297 C C . CYS A 1 829 ? -40.697 3.750 35.976 1.00 50.22 829 CYS A C 1
ATOM 6299 O O . CYS A 1 829 ? -40.655 2.524 35.850 1.00 50.22 829 CYS A O 1
ATOM 6301 N N . PRO A 1 830 ? -41.777 4.335 36.537 1.00 43.56 830 PRO A N 1
ATOM 6302 C CA . PRO A 1 830 ? -43.089 3.710 36.371 1.00 43.56 830 PRO A CA 1
ATOM 6303 C C . PRO A 1 830 ? -44.218 4.718 36.086 1.00 43.56 830 PRO A C 1
ATOM 6305 O O . PRO A 1 830 ? -44.355 5.744 36.748 1.00 43.56 830 PRO A O 1
ATOM 6308 N N . GLU A 1 831 ? -45.066 4.367 35.110 1.00 40.62 831 GLU A N 1
ATOM 6309 C CA . GLU A 1 831 ? -46.387 4.936 34.775 1.00 40.62 831 GLU A CA 1
ATOM 6310 C C . GLU A 1 831 ? -46.784 6.226 35.528 1.00 40.62 831 GLU A C 1
ATOM 6312 O O . GLU A 1 831 ? -47.387 6.157 36.601 1.00 40.62 831 GLU A O 1
ATOM 6317 N N . LEU A 1 832 ? -46.495 7.387 34.915 1.00 41.34 832 LEU A N 1
ATOM 6318 C CA . LEU A 1 832 ? -46.957 8.768 35.189 1.00 41.34 832 LEU A CA 1
ATOM 6319 C C . LEU A 1 832 ? -48.164 8.928 36.152 1.00 41.34 832 LEU A C 1
ATOM 6321 O O . LEU A 1 832 ? -49.239 9.395 35.762 1.00 41.34 832 LEU A O 1
ATOM 6325 N N . SER A 1 833 ? -48.022 8.580 37.433 1.00 37.88 833 SER A N 1
ATOM 6326 C CA . SER A 1 833 ? -49.115 8.704 38.405 1.00 37.88 833 SER A CA 1
ATOM 6327 C C . SER A 1 833 ? -48.660 8.709 39.867 1.00 37.88 833 SER A C 1
ATOM 6329 O O . SER A 1 833 ? -49.143 7.947 40.701 1.00 37.88 833 SER A O 1
ATOM 6331 N N . GLY A 1 834 ? -47.811 9.671 40.231 1.00 45.00 834 GLY A N 1
ATOM 6332 C CA . GLY A 1 834 ? -47.675 10.078 41.632 1.00 45.00 834 GLY A CA 1
ATOM 6333 C C . GLY A 1 834 ? -46.336 10.711 41.957 1.00 45.00 834 GLY A C 1
ATOM 6334 O O . GLY A 1 834 ? -45.420 10.012 42.363 1.00 45.00 834 GLY A O 1
ATOM 6335 N N . ALA A 1 835 ? -46.238 12.035 41.825 1.00 44.03 835 ALA A N 1
ATOM 6336 C CA . ALA A 1 835 ? -45.042 12.773 42.221 1.00 44.03 835 ALA A CA 1
ATOM 6337 C C . ALA A 1 835 ? -44.675 12.510 43.697 1.00 44.03 835 ALA A C 1
ATOM 6339 O O . ALA A 1 835 ? -45.535 12.580 44.586 1.00 44.03 835 ALA A O 1
ATOM 6340 N N . ALA A 1 836 ? -43.391 12.233 43.941 1.00 45.75 836 ALA A N 1
ATOM 6341 C CA . ALA A 1 836 ? -42.803 12.149 45.272 1.00 45.75 836 ALA A CA 1
ATOM 6342 C C . ALA A 1 836 ? -42.894 13.510 46.006 1.00 45.75 836 ALA A C 1
ATOM 6344 O O . ALA A 1 836 ? -43.008 14.561 45.365 1.00 45.75 836 ALA A O 1
ATOM 6345 N N . PRO A 1 837 ? -42.859 13.539 47.352 1.00 43.12 837 PRO A N 1
ATOM 6346 C CA . PRO A 1 837 ? -42.883 14.788 48.109 1.00 43.12 837 PRO A CA 1
ATOM 6347 C C . PRO A 1 837 ? -41.635 15.623 47.779 1.00 43.12 837 PRO A C 1
ATOM 6349 O O . PRO A 1 837 ? -40.548 15.282 48.220 1.00 43.12 837 PRO A O 1
ATOM 6352 N N . GLY A 1 838 ? -41.792 16.702 47.008 1.00 49.28 838 GLY A N 1
ATOM 6353 C CA . GLY A 1 838 ? -40.674 17.561 46.586 1.00 49.28 838 GLY A CA 1
ATOM 6354 C C . GLY A 1 838 ? -40.741 18.010 45.125 1.00 49.28 838 GLY A C 1
ATOM 6355 O O . GLY A 1 838 ? -40.190 19.058 44.807 1.00 49.28 838 GLY A O 1
ATOM 6356 N N . PHE A 1 839 ? -41.489 17.288 44.280 1.00 50.22 839 PHE A N 1
ATOM 6357 C CA . PHE A 1 839 ? -41.644 17.590 42.855 1.00 50.22 839 PHE A CA 1
ATOM 6358 C C . PHE A 1 839 ? -43.047 18.117 42.543 1.00 50.22 839 PHE A C 1
ATOM 6360 O O . PHE A 1 839 ? -44.057 17.468 42.830 1.00 50.22 839 PHE A O 1
ATOM 6367 N N . ALA A 1 840 ? -43.125 19.298 41.930 1.00 49.81 840 ALA A N 1
ATOM 6368 C CA . ALA A 1 840 ? -44.358 19.818 41.348 1.00 49.81 840 ALA A CA 1
ATOM 6369 C C . ALA A 1 840 ? -44.279 19.694 39.822 1.00 49.81 840 ALA A C 1
ATOM 6371 O O . ALA A 1 840 ? -43.618 20.498 39.170 1.00 49.81 840 ALA A O 1
ATOM 6372 N N . LEU A 1 841 ? -44.959 18.690 39.259 1.00 49.22 841 LEU A N 1
ATOM 6373 C CA . LEU A 1 841 ? -45.105 18.561 37.809 1.00 49.22 841 LEU A CA 1
ATOM 6374 C C . LEU A 1 841 ? -45.942 19.734 37.285 1.00 49.22 841 LEU A C 1
ATOM 6376 O O . LEU A 1 841 ? -47.098 19.911 37.689 1.00 49.22 841 LEU A O 1
ATOM 6380 N N . SER A 1 842 ? -45.367 20.531 36.385 1.00 46.75 842 SER A N 1
ATOM 6381 C CA . SER A 1 842 ? -46.163 21.417 35.539 1.00 46.75 842 SER A CA 1
ATOM 6382 C C . SER A 1 842 ? -46.892 20.557 34.495 1.00 46.75 842 SER A C 1
ATOM 6384 O O . SER A 1 842 ? -46.424 19.487 34.118 1.00 46.75 842 SER A O 1
ATOM 6386 N N . THR A 1 843 ? -48.121 20.927 34.134 1.00 42.12 843 THR A N 1
ATOM 6387 C CA . THR A 1 843 ? -48.984 20.129 33.242 1.00 42.12 843 THR A CA 1
ATOM 6388 C C . THR A 1 843 ? -48.280 19.747 31.934 1.00 42.12 843 THR A C 1
ATOM 6390 O O . THR A 1 843 ? -47.533 20.582 31.430 1.00 42.12 843 THR A O 1
ATOM 6393 N N . PRO A 1 844 ? -48.575 18.571 31.336 1.00 40.16 844 PRO A N 1
ATOM 6394 C CA . PRO A 1 844 ? -47.979 18.185 30.062 1.00 40.16 844 PRO A CA 1
ATOM 6395 C C . PRO A 1 844 ? -48.257 19.268 29.019 1.00 40.16 844 PRO A C 1
ATOM 6397 O O . PRO A 1 844 ? -49.418 19.647 28.821 1.00 40.16 844 PRO A O 1
ATOM 6400 N N . ALA A 1 845 ? -47.206 19.767 28.371 1.00 38.19 845 ALA A N 1
ATOM 6401 C CA . ALA A 1 845 ? -47.339 20.561 27.162 1.00 38.19 845 ALA A CA 1
ATOM 6402 C C . ALA A 1 845 ? -47.876 19.625 26.072 1.00 38.19 845 ALA A C 1
ATOM 6404 O O . ALA A 1 845 ? -47.147 18.842 25.475 1.00 38.19 845 ALA A O 1
ATOM 6405 N N . ALA A 1 846 ? -49.199 19.613 25.915 1.00 34.56 846 ALA A N 1
ATOM 6406 C CA . ALA A 1 846 ? -49.848 18.904 24.830 1.00 34.56 846 ALA A CA 1
ATOM 6407 C C . ALA A 1 846 ? -49.464 19.554 23.494 1.00 34.56 846 ALA A C 1
ATOM 6409 O O . ALA A 1 846 ? -49.560 20.775 23.373 1.00 34.56 846 ALA A O 1
ATOM 6410 N N . ASP A 1 847 ? -49.129 18.690 22.533 1.00 38.84 847 ASP A N 1
ATOM 6411 C CA . ASP A 1 847 ? -48.844 18.949 21.120 1.00 38.84 847 ASP A CA 1
ATOM 6412 C C . ASP A 1 847 ? -47.584 19.777 20.855 1.00 38.84 847 ASP A C 1
ATOM 6414 O O . ASP A 1 847 ? -47.658 20.979 21.014 1.00 38.84 847 ASP A O 1
ATOM 6418 N N . TYR A 1 848 ? -46.495 19.163 20.370 1.00 33.94 848 TYR A N 1
ATOM 6419 C CA . TYR A 1 848 ? -45.694 19.646 19.227 1.00 33.94 848 TYR A CA 1
ATOM 6420 C C . TYR A 1 848 ? -44.756 18.524 18.753 1.00 33.94 848 TYR A C 1
ATOM 6422 O O . TYR A 1 848 ? -43.750 18.223 19.379 1.00 33.94 848 TYR A O 1
ATOM 6430 N N . VAL A 1 849 ? -45.137 17.892 17.641 1.00 27.53 849 VAL A N 1
ATOM 6431 C CA . VAL A 1 849 ? -44.202 17.261 16.704 1.00 27.53 849 VAL A CA 1
ATOM 6432 C C . VAL A 1 849 ? -43.919 18.335 15.657 1.00 27.53 849 VAL A C 1
ATOM 6434 O O . VAL A 1 849 ? -44.864 18.791 15.000 1.00 27.53 849 VAL A O 1
ATOM 6437 N N . SER A 1 850 ? -42.666 18.749 15.517 1.00 28.53 850 SER A N 1
ATOM 6438 C CA . SER A 1 850 ? -42.142 19.362 14.295 1.00 28.53 850 SER A CA 1
ATOM 6439 C C . SER A 1 850 ? -40.742 18.851 14.062 1.00 28.53 850 SER A C 1
ATOM 6441 O O . SER A 1 850 ? -39.932 19.077 14.985 1.00 28.53 850 SER A O 1
#

Sequence (850 aa):
MGYAPPCSSSYATASVDFVETIAVPHVGVAPGEHSFEVSYLIGATAIATQTVTITVPPSVSPATIETELYPGDCIDVVKSVWVPSLPSDLTPPADVLLLEDETGSFGDDIANLRALAPDIFDAVRELVPDSRFGVGGFRDFPFEPWGNSWDPDWAYRLLQDFSYDRDDFVAAVNSLTAGGGNDGPESQYEALYQVATGEGVDLNGDGDYTDDGEVAPGLNPSFRADAVKVVILATDADFHNCGDWGWEFDYPGPCRDEVVQALNDAGIIVVGIEPYDIAQLHDVAEATGGVVESVSSSGAEIAEAILSALSTVVGYDEVVPQVVWDPPLTGDAPIEVSFSPEKHERVGAGTWIDFTESICVPEGTAPGVYDFTVQFLGYRTVDDEVVVDLLAEQDVAITVFDSFDWITMVYMAGDNNLGSASDDVLHAMSEATYYGPTRTVVLLDDSEKGDSAILQKTFVGMRSVDDEGAVIPEKSGEANMGDPATLEDFIAWVKANYPSTNYALVLWDHGKGWRSCNFCLDSTDGDSLSLRELGQALDGATSGGADLLQIVGFDACLMQMLEVDYQIMDYAEYAVGSEEVIPVPGWPYCSILSGLADNPGMSAADFATLMCDKYAEANSGEEEAEVEEWSCYTLSAKDLSLIGDLAAAVDVFADELMSGIGTYDEEITSARAETETFGECGYWYWEQEEVLSSTGSIDLYHFASLVNGSVYGTSIATAAADVMDAVGAAVIYNVAGPEHPNANGIAIYYPDVETMWFEDIDFFETEGELQVLFYEPGYDDIDFALDNLWNEYIRTAPRCVHEGYVALFIPDVLVAAHVCQDPFIRLDCPELSGAAPGFALSTPAADYVS

Secondary structure (DSSP, 8-state):
---PPPS------------------SSS--SEEEEEEEEEEETTTEEEEEEEEEEEPPSEESSEEEEEE-TT-EEEEEEEEEEPPPPTTTSPPEEEEEEEE-SSTTHHHHHHHHHHHHHHHHHHHHH-TTEEEEEEEE---SSTTSS-TTTT--S-EEEEEEES-HHHHHHHHHH-------SSSB-HHHHHHHHHH---B-SSSSS---STT-B-TT-S----TTSEEEEEEE-SSPBPPTT-B-SSSB--SPPHHHHHHHHHHHTEEEEEEESS--HHHHHHHHHTT--EEE--S-HHHHHHHHHHHHHHHTSEEEEEEEEEESSPPSSS-SSEEEEESS-EEEEPTTEEEEEEEEEE--TTPPSEEEEEEEEEEEEEEETTEEEEEEEEEEEEEEEEPSSBSEEEEEEEE-TTTTHHHHHHHHHHHHHS---TTEEEEEEEE-SSTT--EEEEEETTEEEEE--TTSSS-TTTT---TT-HHHHHHHHHHHHHHS-BS-EEEEEES---TT-SSSSS-BTTTTB---HHHHHHHHHHHTTTTTS-EEEEEEESTT--BHHHHHHHTTTEEEEEE-SSPPPTT-S-HHHHHHHHHH-TT--HHHHHHHHHHHHHHHHS-SS-TT-GGGS--EEEEEEGGGHHHHHHHHHHHHHHHHHHTTTSHHHHHHHHHHS-B-S-TTTTSS-SS---S---EEEHHHHHHHHHHHSTTSHHHHHHHHHHHHHHHHEEEEEE-TT-TT--S-EEE---EEEEEGGG-TT----SEEEEEE--TTGGGSHHHHHSTHHHHHHH--EE--SEEEEEEETTEEEEEEESS-SEE----STT----TTEEEPPP------

Foldseek 3Di:
DDDQDFPDPDDDDDDDDDDPDPPPPQFFDDAAKDWDWDWDDPPDDDIDTDIDIDGDADQKPPQEADDAFAAFFKDKDKMKGAFAQDDQVQFFAAEEEEEEEQAQVCALVLVLCLVCLLVLLVLVCVSHVRYWYWYKYAWFFCVPPRWHVPKAGELIATQGATDPDSVRRSVSSVPRHYYTDDDFDGRPLQHLLCQLFQQWADPPPPPDQPDGHTGHRPRHHPDDPRHQAEYEYEDAGEHAAFQCDGPVDTDRGDHLVSSLVSCVVSLYAYEYEYCDDHPSSQVSNVSSVFYYDHDVSDSVVVSVSSLQRVQLVSGFQKKAKDKAFVVGDPDDDQKDKAKVVRIGGSDGHSHMDMIIIMIHGHFPRDFDKGKIKIWTWGWHADPNDIDIDGRGIHIYIYGYDDAALEEEEEEALALDPLLVQVVVVQVLLFSADDDNSYWYWYFDDHNDWLCTFIWIHHVRGIDTDDLVCQQQRPVRNHHQQQALVSLLSSLQSCCVRHPHLAYEYEQAWADLAQDQDGGSANVVVRHHHHLLSVLVSLCNNCVNLVRAHAEYEYLYAQNQALLSLVSCLSRYFKYKYWNAGADPPGFSNRQLNNVCSVPVNDHSLVSSQSSQVRRLVVLVPPDPPPDPQSQFTKMFMWGSPLSVVLLVLVQQLLVQLVVCPPVCQVQLQVLLVPFFAYHQHPPPDDDDPDDDPWSQWTALLSSLVSSLVRVPPGSSVVSSVSNNVSLVRTTSDMDGGPVRPPHSRYIYHQTAKDWD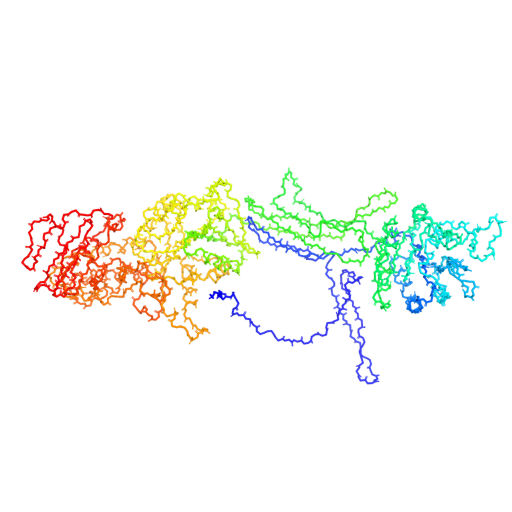DPPPPPPDPDPDIEIEDDDDPPPCVGPSNVPGCNVVSSQFHWYFDDQAWYWYDDPPDTWIWGFHPDRTDGHDDDDPDDDDPGTDTDDDPPDDDD

Radius of gyration: 43.57 Å; chains: 1; bounding box: 112×61×129 Å

pLDDT: mean 82.26, std 17.73, range [23.19, 98.88]